Protein AF-0000000081336003 (afdb_homodimer)

Secondary structure (DSSP, 8-state):
-TTS----------HHHHHHHHHHHHHHHHHHHTT--------TTTHHHHHHHHHTTTT-S---TTTTSS-THHHHHHHHHHHTT--HHHHHHHHHHHHHHHHHHHHHHHHS-HHHHHHHHHHHHT-HHHHHHTTS--HHHHHHHHHHHHHHHHHHHHHTTTS-S-HHHHHHHHHHHHHHHHHHTTSTTGGGGHHHHHHHHHHHTTTHHHHTSSSGGGSHHIIIIIHHHHHHHHHHHHHHHHHHHHHSS--SSGGG-HHHHHHHHHHHTB--SS--TT--S-HHHHHHHHHH-HHHHTTHHHHSSHHHHHHHH--TT--TTS--HHHHHHHHHHHHHHTT-TTSHHHHHHHHHHHHHHHHHHHHTTSSPBPS----TTS-S-HHHHGGGHHHHHHHHHHHHHS--TT--PPPP---HHHHHHIIIII---S----EEEEEEEE--TT-EEEEESSSPPS--EEPPSPPPTTSSSS-EEEEEEE-TT----EEEEE-TTS-EEEEE-TT--TT-EEEPBSSS--EEEEEEEE-----HHHHHHSTT--TT--S-HHHHHHHHHHHHHHHHHHHHHHHHHHHT-HHHHHHHHHHHHHHHHHHHHHHHHHHHTS----HHHHGGGHHHHHHHHHHHHHHHHHHHHHHHHHHHS----/-TTS----------HHHHHHHHHHHHHHHHHHHTT--------TTTHHHHHHHHHTTTT-S---TTTTSS-THHHHHHHHHHHTT--HHHHHHHHHHHHHHHHHHHHHHHHT-HHHHHHHHHHHHT-HHHHHHTTS--HHHHHHHHHHHHHHHHHHHHHTTTS-S-HHHHHHHHHHHHHHHHHHTTSTTGGGGHHHHHHHHHHHTTTHHHHTSSSGGGSHHIIIIIHHHHHHHHHHHHHHHHHHHHHSS--SSGGG-HHHHHHHHHHHTB--SS--TT-SS-HHHHHHHHHH-HHHHTTHHHHSSHHHHHHHH-TTT-STTS--HHHHHHHHHHHHHHTT-TTSHHHHHHHHHHHHHHHHHHHHTTSSPBPS----TTS-S-GGGTGGGHHHHHHHHHHHHHS--TT-PPPPP---HHHHHHIIIII---S----EEEEEEEE--TT-EEEEESSSPPS--EEPPSPPPTTSSSS-EEEEEEE-TT----EEEEE-TTS-EEEEE-TT--TT-EEEPBSSS--EEEEEEEE-----HHHHHHSTT--TT----HHHHHHHHHHHHHHHHHHHHHHHHHHHT-HHHHHHHHHHHHHHHHHHHHHHHHHHHTS----HHHHGGGHHHHHHHHHHHHHHHHHHHHHHHHHHHS----

Radius of gyration: 36.28 Å; Cα contacts (8 Å, |Δi|>4): 2239; chains: 2; bounding box: 109×102×81 Å

Nearest PDB structures (foldseek):
  6p25-assembly1_B  TM=3.739E-01  e=4.229E-03  Saccharomyces cerevisiae W303
  7p5j-assembly1_B  TM=1.384E-01  e=6.541E+00  Homo sapiens
  6p25-assembly1_B  TM=3.690E-01  e=3.960E-03  Saccharomyces cerevisiae W303
  7p5j-assembly1_B  TM=1.384E-01  e=5.604E+00  Homo sapiens

Solvent-accessible surface area (backbone atoms only — not comparable to full-atom values): 66119 Å² total; per-residue (Å²): 120,80,80,69,55,79,88,64,82,62,83,63,68,48,72,65,48,52,51,48,50,51,50,52,50,52,50,48,50,33,36,46,51,22,87,55,52,50,50,43,45,68,32,71,89,50,41,34,35,37,48,52,29,28,73,30,68,60,80,46,77,77,83,47,79,65,56,46,45,56,54,56,45,45,18,50,52,40,41,55,32,33,39,52,35,41,29,41,38,51,48,53,47,48,46,36,46,52,19,32,47,45,26,14,52,29,44,15,66,68,69,71,34,63,67,56,10,51,49,46,25,52,58,55,67,67,27,64,61,62,66,37,54,48,28,43,59,47,41,46,50,54,30,26,31,28,42,31,32,21,52,18,18,48,50,34,43,61,65,42,63,84,53,74,95,41,69,67,54,53,48,22,49,51,42,22,25,51,25,42,21,50,32,36,50,28,46,93,68,23,67,41,62,45,42,24,50,50,49,51,53,59,53,38,66,76,43,42,64,68,22,62,57,68,70,58,86,76,20,50,40,39,57,72,48,50,44,23,53,51,42,29,53,50,53,49,47,51,49,10,54,59,36,23,79,76,38,73,42,86,30,69,22,54,67,66,28,66,24,44,43,42,22,49,38,44,53,56,28,46,48,78,70,92,61,56,67,19,23,61,59,32,71,69,41,48,55,54,44,39,73,53,11,70,66,49,38,64,33,41,64,40,58,74,27,69,65,31,47,50,54,10,61,56,50,79,55,47,27,98,69,29,43,26,44,70,48,39,65,53,46,54,50,50,26,38,45,75,63,60,38,41,83,38,57,53,56,31,31,49,52,25,34,46,30,21,50,28,46,52,49,26,42,74,71,64,78,42,50,66,48,91,55,72,86,45,77,73,43,49,51,61,47,88,78,22,58,84,40,26,65,59,34,19,47,54,37,48,42,45,69,28,39,49,64,81,72,76,61,64,72,73,68,56,36,47,74,71,52,39,51,45,40,26,68,42,36,37,30,32,75,63,77,53,41,33,21,45,26,28,32,33,38,53,66,85,67,20,27,36,23,50,20,43,94,55,83,57,86,62,65,38,68,44,52,88,60,62,40,81,88,46,91,58,75,22,21,46,46,78,40,63,22,57,57,82,44,69,51,36,24,42,34,37,30,42,86,86,63,46,62,16,39,30,77,44,78,82,60,48,58,67,37,71,44,64,32,50,59,83,50,83,29,44,33,36,29,60,38,55,46,61,78,73,72,51,57,51,43,68,70,34,49,80,48,30,50,90,90,48,96,40,51,47,62,40,57,52,46,25,56,47,23,52,51,28,56,51,21,33,56,51,7,42,54,38,13,59,73,60,64,38,61,70,61,37,48,51,40,50,29,29,44,32,35,31,49,39,48,28,45,52,34,5,45,35,33,36,28,16,31,77,38,74,41,67,70,70,51,48,44,35,47,54,27,51,53,51,25,13,49,50,10,42,49,29,37,56,53,25,52,54,52,54,52,52,62,66,67,52,76,78,82,121,125,77,85,71,55,80,87,65,82,64,84,64,68,48,73,63,51,53,51,49,50,50,51,52,51,51,50,48,51,33,35,45,50,23,88,55,51,49,51,41,44,68,33,71,89,51,41,34,34,37,48,53,30,28,74,30,69,60,79,44,77,78,82,47,79,64,57,45,44,56,54,56,46,47,18,49,52,41,39,55,33,32,39,52,34,41,29,40,38,52,48,53,47,48,46,35,47,52,18,32,47,46,26,13,52,29,44,15,65,67,68,72,35,64,65,57,9,51,49,46,26,51,58,56,64,65,28,65,62,62,65,38,53,48,28,44,59,46,44,46,49,53,30,26,29,27,42,31,31,22,52,18,18,47,49,35,43,61,67,44,63,85,53,73,96,41,70,67,53,54,47,21,49,51,41,23,24,52,24,41,21,51,32,35,49,27,47,93,67,23,69,40,65,46,44,25,50,51,48,51,53,58,53,38,65,77,43,41,63,67,22,62,56,70,70,57,87,76,21,50,39,38,59,73,49,49,44,23,51,50,42,30,52,49,53,49,47,51,49,10,53,60,36,23,79,76,37,72,43,85,31,70,23,54,68,66,27,66,23,44,42,41,23,48,38,42,53,54,28,46,49,78,70,90,61,57,73,24,25,62,59,31,71,70,42,49,53,55,44,38,72,52,12,71,66,48,38,64,33,41,65,39,58,74,26,71,65,32,47,52,53,10,62,40,60,90,58,16,31,102,72,28,44,6,43,68,48,40,65,54,47,55,51,52,25,38,46,74,64,59,36,41,84,38,56,53,57,32,32,51,52,26,34,46,31,21,50,29,46,52,48,26,41,75,70,62,79,42,51,67,49,94,54,71,86,45,74,73,45,48,49,63,46,87,77,21,57,85,40,25,66,59,34,20,47,55,36,48,42,45,69,27,40,49,65,81,70,74,61,66,73,72,68,56,35,48,73,70,52,38,51,45,40,26,68,44,35,37,29,31,75,63,77,53,39,32,22,46,27,28,32,33,37,53,67,86,68,21,26,36,24,51,19,41,95,55,84,55,87,61,67,38,68,43,53,90,60,60,40,83,90,46,91,56,74,21,22,44,45,77,40,65,24,57,59,83,42,68,51,35,24,41,34,38,30,43,86,88,64,46,63,16,37,28,75,44,78,81,59,48,56,69,38,72,44,65,33,50,60,84,50,83,30,43,33,36,29,59,38,56,45,60,76,73,72,52,58,51,44,66,70,35,48,80,51,31,50,92,93,48,95,37,51,49,63,40,56,53,46,24,55,47,23,52,52,28,54,51,20,33,57,52,8,44,55,38,13,58,74,60,64,39,60,69,61,37,48,52,40,50,29,29,45,34,35,30,49,39,48,29,44,53,34,5,46,36,32,36,28,16,36,89,39,74,41,67,68,70,50,47,44,36,47,55,29,50,50,51,24,13,49,50,11,42,50,29,35,56,53,24,52,53,50,55,53,54,63,68,68,52,76,78,81,120

pLDDT: mean 85.39, std 15.17, range [22.05, 98.69]

Organism: NCBI:txid2813360

Foldseek 3Di:
DCVVDDPPPPPPPPPVNLVVVLVVLLVVLCQQQVPAAAFAADDCQFQLLLLVCLVQVNQHDDFDLSSFAFQNLLSVVLNVCLVVPHFQLSVLLVLQLVLLLLQLVLVCLVLVPNVLSVLSNCLRSPAVLLSFLSSHRGLLSVLQSLLSQLLSLLSQCVSCLPPPDDPSNVVSLVSNLVSLLSSLRSHPVSVLLCLLVVLVVVVCVVVVCQADPDDGCSGNVCRNHVSSVVSNVVVLQVCQVSVCVAQVGRHSGLLPQPLLFLLLLLLLFFPPDDFWFQARNWPVSLVLLVVQAVLSVLLCCQCVHDNVQVQQPDCAFTDPRGRGLVCVSVSSSVSCSVSVQPPHSVSVSVSSNSSSVRSVVCVVVVSTDTHDDDPGSQFRRPCVQFVVQLVVQLVLLLLCLLFVDFDPHDDHRHHDPVSVVSCCSRSVDDDDQQFFKWKFKKQAPFQKWKAFADPDDDPDTDGFDPDADPVDPGRITIDMYTHGSPGDGQWMWIQHPVRWIWIWGCVPPAAQDWTFTDTDDTMITHTHHGSDPPDRSVCVVQVVVQPDPRSGGPSSVVSSVVSVQLVVLLVQLLVLLVVLVVPVLNSSLSSLVSSLSSQSSVLSSSCRTHGNSSDSSSNSSNNSSSSSSSSSSNSSNVVSVVSVVVVVPDDPPD/DCVVDDPPPPPPPPPVNLVVVLVVLLVVLCQQQVPAAAFAADDCQFQLLLLVCLVQVNQHDDFDLSSFAFQNLLSVVLNVCLVVPHFQLSVLLVLQLVLLLLQLVLVCLVLVPNVLSVLSNCLRSPAVLLSFLSSHRGLLSVLQSLLSQLLSLLSQCVSCLPPPDDPSNVVSLVSNLVSLLSSLRSHPVSVLLCLLVVLVVVVCVVVVCQADPDDRCSGNVCRNHVRSVVSNVVVLQVCQVSVCVAQVGRHSGLLPQPLLFLLLLLLLFFPPDDDDFQARNWPVSLVLLCVQAVLSVLLCCQCVHDNVQVQQPDPAAHDPRGRGLVCVSVSVSVSCVVSVQPPHSVSVSVSSNSSSVRSVVCCVVVSTDTHPDDDGSQFRRPCVQFVVQLVVLLVLLLLCLLFVDFDSHDDHRHHDPVSVVSCCSRSVDDDDQQFFKWKFKKQAPFQKWKAFADPDDDPDTDGFDPDADPVDPGRITIDMYTHGSPGDGQWMWIQHPVRWIWIWGCVPPAAQDWTFTDTDDTMITHTHHGSDPPDRSVCVVQVVVQPDPRSGGPSSVVSSVVSVQLVVLLVQLLVLLVVLVVPVLNSSLSSLVSSLSSQSSVLSSSCRTHRNSSDSSSNSSNNSSSSSSSSSSNSSNVVSVVSVVVVVPDDPPD

Sequence (1308 aa):
MLLIGSKKHGFALSSKCFIFIYAVLVFFRFWLTGDRDIVATNSPYDEYWYIESASRYIWGGGYTHMAFAQIPTYSIWLLSLNFIGIPARLGIDALWICSSLYLALAITRFTRWRVAGLLVFLLLGFHPYAIMVFDRGLAETLLGALTVLTLAAGIEVWNLRSAENCLAKRLSYILFVAGFAFAYLTRKEGIVLLAPLIVVLFFSFFQKDVWWHGRYWQKLGAKLIIAPLLATIFLGGVISVCNYSRLHMLVLNELSAPGYQSAVKALNSIDVGRTPKHATVTAAARSLAYEVSPTFRELAPFFEGPIGKEIAAHPIAGSDGEIGNGWFYWALRDAGATAGWFTSAKKADKKFSQIALDINNGFEQGKLIKRPYVLSSFIDPDMGKWVGDVPDSTWKTFLLLILPRYQFEPPNETATPIQFEKYVSIDGRRKVPQERGISGWVAAPLGSLLALAGDETPNNWKSIGPQRRADISAEAYPFQLSVGANTVPKYIYLKGLNGEISKADISKVRAGDSISLQGKVNSVIGVDEVSSLSSSRLDKVFASAKAAGSNNYFLYQMYSFIGYLLSVAIVVGFILSVFANHKDISFLILIVMAGLAARCLTLGILDASSWPGTQVRYVFPALPFFVTAGVIGFYATVRSIQTIARRTCAPQSLMLLIGSKKHGFALSSKCFIFIYAVLVFFRFWLTGDRDIVATNSPYDEYWYIESASRYIWGGGYTHMAFAQIPTYSIWLLSLNFIGIPARLGIDALWICSSLYLALAITRFTRWRVAGLLVFLLLGFHPYAIMVFDRGLAETLLGALTVLTLAAGIEVWNLRSAENCLAKRLSYILFVAGFAFAYLTRKEGIVLLAPLIVVLFFSFFQKDVWWHGRYWQKLGAKLIIAPLLATIFLGGVISVCNYSRLHMLVLNELSAPGYQSAVKALNSIDVGRTPKHATVTAAARSLAYEVSPTFRELAPFFEGPIGKEIAAHPIAGSDGEIGNGWFYWALRDAGATAGWFTSAKKADKKFSQIALDINNGFEQGKLIKRPYVLSSFIDPDMGKWVGDVPDSTWKTFLLLILPRYQFEPPNETATPIQFEKYVSIDGRRKVPQERGISGWVAAPLGSLLALAGDETPNNWKSIGPQRRADISAEAYPFQLSVGANTVPKYIYLKGLNGEISKADISKVRAGDSISLQGKVNSVIGVDEVSSLSSSRLDKVFASAKAAGSNNYFLYQMYSFIGYLLSVAIVVGFILSVFANHKDISFLILIVMAGLAARCLTLGILDASSWPGTQVRYVFPALPFFVTAGVIGFYATVRSIQTIARRTCAPQSL

Structure (mmCIF, N/CA/C/O backbone):
data_AF-0000000081336003-model_v1
#
loop_
_entity.id
_entity.type
_entity.pdbx_description
1 polymer 'Glycosyltransferase RgtA/B/C/D-like domain-containing protein'
#
loop_
_atom_site.group_PDB
_atom_site.id
_atom_site.type_symbol
_atom_site.label_atom_id
_atom_site.label_alt_id
_atom_site.label_comp_id
_atom_site.label_asym_id
_atom_site.label_entity_id
_atom_site.label_seq_id
_atom_site.pdbx_PDB_ins_code
_atom_site.Cartn_x
_atom_site.Cartn_y
_atom_site.Cartn_z
_atom_site.occupancy
_atom_site.B_iso_or_equiv
_atom_site.auth_seq_id
_atom_site.auth_comp_id
_atom_site.auth_asym_id
_atom_site.auth_atom_id
_atom_site.pdbx_PDB_model_num
ATOM 1 N N . MET A 1 1 ? -22.594 -38.875 29.984 1 22.22 1 MET A N 1
ATOM 2 C CA . MET A 1 1 ? -23.953 -38.5 30.375 1 22.22 1 MET A CA 1
ATOM 3 C C . MET A 1 1 ? -23.984 -37.062 30.859 1 22.22 1 MET A C 1
ATOM 5 O O . MET A 1 1 ? -25.047 -36.438 30.891 1 22.22 1 MET A O 1
ATOM 9 N N . LEU A 1 2 ? -22.906 -36.656 31.656 1 24.17 2 LEU A N 1
ATOM 10 C CA . LEU A 1 2 ? -22.594 -35.344 32.188 1 24.17 2 LEU A CA 1
ATOM 11 C C . LEU A 1 2 ? -22.594 -34.281 31.078 1 24.17 2 LEU A C 1
ATOM 13 O O . LEU A 1 2 ? -22.438 -33.094 31.328 1 24.17 2 LEU A O 1
ATOM 17 N N . LEU A 1 3 ? -22.375 -34.719 29.828 1 24.92 3 LEU A N 1
ATOM 18 C CA . LEU A 1 3 ? -22.297 -33.812 28.703 1 24.92 3 LEU A CA 1
ATOM 19 C C . LEU A 1 3 ? -23.656 -33.188 28.422 1 24.92 3 LEU A C 1
ATOM 21 O O . LEU A 1 3 ? -23.844 -32.531 27.391 1 24.92 3 LEU A O 1
ATOM 25 N N . ILE A 1 4 ? -24.672 -33.75 29.062 1 30.39 4 ILE A N 1
ATOM 26 C CA . ILE A 1 4 ? -26.016 -33.219 28.891 1 30.39 4 ILE A CA 1
ATOM 27 C C . ILE A 1 4 ? -26.109 -31.859 29.578 1 30.39 4 ILE A C 1
ATOM 29 O O . ILE A 1 4 ? -26.469 -31.781 30.75 1 30.39 4 ILE A O 1
ATOM 33 N N . GLY A 1 5 ? -24.953 -31.156 29.75 1 28.17 5 GLY A N 1
ATOM 34 C CA . GLY A 1 5 ? -24.828 -30 30.625 1 28.17 5 GLY A CA 1
ATOM 35 C C . GLY A 1 5 ? -25.953 -29 30.453 1 28.17 5 GLY A C 1
ATOM 36 O O . GLY A 1 5 ? -26.672 -29.016 29.453 1 28.17 5 GLY A O 1
ATOM 37 N N . SER A 1 6 ? -26.359 -28.375 31.641 1 30.7 6 SER A N 1
ATOM 38 C CA . SER A 1 6 ? -27.312 -27.266 31.75 1 30.7 6 SER A CA 1
ATOM 39 C C . SER A 1 6 ? -27.203 -26.328 30.547 1 30.7 6 SER A C 1
ATOM 41 O O . SER A 1 6 ? -26.125 -26.188 29.969 1 30.7 6 SER A O 1
ATOM 43 N N . LYS A 1 7 ? -28.297 -25.875 29.938 1 32.53 7 LYS A N 1
ATOM 44 C CA . LYS A 1 7 ? -28.641 -24.844 28.953 1 32.53 7 LYS A CA 1
ATOM 45 C C . LYS A 1 7 ? -27.906 -23.547 29.234 1 32.53 7 LYS A C 1
ATOM 47 O O . LYS A 1 7 ? -28.531 -22.531 29.547 1 32.53 7 LYS A O 1
ATOM 52 N N . LYS A 1 8 ? -26.984 -23.516 30.266 1 33.12 8 LYS A N 1
ATOM 53 C CA . LYS A 1 8 ? -26.266 -22.266 30.5 1 33.12 8 LYS A CA 1
ATOM 54 C C . LYS A 1 8 ? -25.812 -21.641 29.188 1 33.12 8 LYS A C 1
ATOM 56 O O . LYS A 1 8 ? -25.484 -22.344 28.234 1 33.12 8 LYS A O 1
ATOM 61 N N . HIS A 1 9 ? -26.047 -20.234 29.094 1 35.09 9 HIS A N 1
ATOM 62 C CA . HIS A 1 9 ? -25.781 -19.203 28.094 1 35.09 9 HIS A CA 1
ATOM 63 C C . HIS A 1 9 ? -24.406 -19.406 27.453 1 35.09 9 HIS A C 1
ATOM 65 O O . HIS A 1 9 ? -23.375 -19.203 28.109 1 35.09 9 HIS A O 1
ATOM 71 N N . GLY A 1 10 ? -24.078 -20.469 27 1 37.31 10 GLY A N 1
ATOM 72 C CA . GLY A 1 10 ? -22.859 -20.609 26.234 1 37.31 10 GLY A CA 1
ATOM 73 C C . GLY A 1 10 ? -22.344 -19.281 25.688 1 37.31 10 GLY A C 1
ATOM 74 O O . GLY A 1 10 ? -23.141 -18.422 25.312 1 37.31 10 GLY A O 1
ATOM 75 N N . PHE A 1 11 ? -21.375 -18.703 26.297 1 39.53 11 PHE A N 1
ATOM 76 C CA . PHE A 1 11 ? -20.703 -17.484 25.844 1 39.53 11 PHE A CA 1
ATOM 77 C C . PHE A 1 11 ? -20.734 -17.375 24.312 1 39.53 11 PHE A C 1
ATOM 79 O O . PHE A 1 11 ? -19.844 -17.906 23.641 1 39.53 11 PHE A O 1
ATOM 86 N N . ALA A 1 12 ? -21.812 -17.734 23.75 1 50.31 12 ALA A N 1
ATOM 87 C CA . ALA A 1 12 ? -21.906 -17.453 22.312 1 50.31 12 ALA A CA 1
ATOM 88 C C . ALA A 1 12 ? -21.391 -16.047 21.984 1 50.31 12 ALA A C 1
ATOM 90 O O . ALA A 1 12 ? -21.953 -15.055 22.453 1 50.31 12 ALA A O 1
ATOM 91 N N . LEU A 1 13 ? -20.203 -15.938 21.828 1 61.53 13 LEU A N 1
ATOM 92 C CA . LEU A 1 13 ? -19.641 -14.664 21.391 1 61.53 13 LEU A CA 1
ATOM 93 C C . LEU A 1 13 ? -20.578 -13.977 20.406 1 61.53 13 LEU A C 1
ATOM 95 O O . LEU A 1 13 ? -21.062 -14.609 19.469 1 61.53 13 LEU A O 1
ATOM 99 N N . SER A 1 14 ? -21.188 -12.969 20.859 1 76.5 14 SER A N 1
ATOM 100 C CA . SER A 1 14 ? -22.062 -12.156 20.031 1 76.5 14 SER A CA 1
ATOM 101 C C . SER A 1 14 ? -21.438 -11.883 18.656 1 76.5 14 SER A C 1
ATOM 103 O O . SER A 1 14 ? -20.234 -12.07 18.484 1 76.5 14 SER A O 1
ATOM 105 N N . SER A 1 15 ? -22.172 -11.82 17.719 1 81.69 15 SER A N 1
ATOM 106 C CA . SER A 1 15 ? -21.734 -11.484 16.359 1 81.69 15 SER A CA 1
ATOM 107 C C . SER A 1 15 ? -20.75 -10.312 16.375 1 81.69 15 SER A C 1
ATOM 109 O O . SER A 1 15 ? -19.781 -10.312 15.617 1 81.69 15 SER A O 1
ATOM 111 N N . LYS A 1 16 ? -20.906 -9.484 17.297 1 82.88 16 LYS A N 1
ATOM 112 C CA . LYS A 1 16 ? -20.031 -8.32 17.406 1 82.88 16 LYS A CA 1
ATOM 113 C C . LYS A 1 16 ? -18.656 -8.719 17.906 1 82.88 16 LYS A C 1
ATOM 115 O O . LYS A 1 16 ? -17.641 -8.156 17.484 1 82.88 16 LYS A O 1
ATOM 120 N N . CYS A 1 17 ? -18.703 -9.648 18.75 1 87.94 17 CYS A N 1
ATOM 121 C CA . CYS A 1 17 ? -17.438 -10.125 19.281 1 87.94 17 CYS A CA 1
ATOM 122 C C . CYS A 1 17 ? -16.609 -10.797 18.203 1 87.94 17 CYS A C 1
ATOM 124 O O . CYS A 1 17 ? -15.391 -10.586 18.109 1 87.94 17 CYS A O 1
ATOM 126 N N . PHE A 1 18 ? -17.25 -11.57 17.406 1 90.31 18 PHE A N 1
ATOM 127 C CA . PHE A 1 18 ? -16.531 -12.258 16.328 1 90.31 18 PHE A CA 1
ATOM 128 C C . PHE A 1 18 ? -16 -11.258 15.312 1 90.31 18 PHE A C 1
ATOM 130 O O . PHE A 1 18 ? -14.898 -11.43 14.797 1 90.31 18 PHE A O 1
ATOM 137 N N . ILE A 1 19 ? -16.781 -10.281 15.109 1 89.88 19 ILE A N 1
ATOM 138 C CA . ILE A 1 19 ? -16.312 -9.242 14.203 1 89.88 19 ILE A CA 1
ATOM 139 C C . ILE A 1 19 ? -15.078 -8.57 14.781 1 89.88 19 ILE A C 1
ATOM 141 O O . ILE A 1 19 ? -14.109 -8.305 14.062 1 89.88 19 ILE A O 1
ATOM 145 N N . PHE A 1 20 ? -15.148 -8.344 16.047 1 91.88 20 PHE A N 1
ATOM 146 C CA . PHE A 1 20 ? -14.016 -7.719 16.719 1 91.88 20 PHE A CA 1
ATOM 147 C C . PHE A 1 20 ? -12.797 -8.625 16.672 1 91.88 20 PHE A C 1
ATOM 149 O O . PHE A 1 20 ? -11.68 -8.156 16.438 1 91.88 20 PHE A O 1
ATOM 156 N N . ILE A 1 21 ? -13.008 -9.852 16.859 1 94.25 21 ILE A N 1
ATOM 157 C CA . ILE A 1 21 ? -11.914 -10.812 16.844 1 94.25 21 ILE A CA 1
ATOM 158 C C . ILE A 1 21 ? -11.273 -10.859 15.461 1 94.25 21 ILE A C 1
ATOM 160 O O . ILE A 1 21 ? -10.047 -10.836 15.336 1 94.25 21 ILE A O 1
ATOM 164 N N . TYR A 1 22 ? -12.055 -10.898 14.438 1 95.56 22 TYR A N 1
ATOM 165 C CA . TYR A 1 22 ? -11.531 -10.906 13.078 1 95.56 22 TYR A CA 1
ATOM 166 C C . TYR A 1 22 ? -10.734 -9.633 12.797 1 95.56 22 TYR A C 1
ATOM 168 O O . TYR A 1 22 ? -9.672 -9.688 12.18 1 95.56 22 TYR A O 1
ATOM 176 N N . ALA A 1 23 ? -11.281 -8.547 13.273 1 94.94 23 ALA A N 1
ATOM 177 C CA . ALA A 1 23 ? -10.602 -7.273 13.047 1 94.94 23 ALA A CA 1
ATOM 178 C C . ALA A 1 23 ? -9.234 -7.254 13.711 1 94.94 23 ALA A C 1
ATOM 180 O O . ALA A 1 23 ? -8.242 -6.836 13.102 1 94.94 23 ALA A O 1
ATOM 181 N N . VAL A 1 24 ? -9.188 -7.719 14.891 1 95 24 VAL A N 1
ATOM 182 C CA . VAL A 1 24 ? -7.938 -7.75 15.648 1 95 24 VAL A CA 1
ATOM 183 C C . VAL A 1 24 ? -6.945 -8.695 14.969 1 95 24 VAL A C 1
ATOM 185 O O . VAL A 1 24 ? -5.766 -8.367 14.836 1 95 24 VAL A O 1
ATOM 188 N N . LEU A 1 25 ? -7.402 -9.789 14.516 1 96.81 25 LEU A N 1
ATOM 189 C CA . LEU A 1 25 ? -6.535 -10.773 13.891 1 96.81 25 LEU A CA 1
ATOM 190 C C . LEU A 1 25 ? -6.023 -10.273 12.539 1 96.81 25 LEU A C 1
ATOM 192 O O . LEU A 1 25 ? -4.859 -10.484 12.195 1 96.81 25 LEU A O 1
ATOM 196 N N . VAL A 1 26 ? -6.93 -9.672 11.836 1 96.81 26 VAL A N 1
ATOM 197 C CA . VAL A 1 26 ? -6.547 -9.117 10.539 1 96.81 26 VAL A CA 1
ATOM 198 C C . VAL A 1 26 ? -5.484 -8.039 10.734 1 96.81 26 VAL A C 1
ATOM 200 O O . VAL A 1 26 ? -4.461 -8.039 10.039 1 96.81 26 VAL A O 1
ATOM 203 N N . PHE A 1 27 ? -5.684 -7.176 11.688 1 94.81 27 PHE A N 1
ATOM 204 C CA . PHE A 1 27 ? -4.723 -6.113 11.969 1 94.81 27 PHE A CA 1
ATOM 205 C C . PHE A 1 27 ? -3.391 -6.695 12.422 1 94.81 27 PHE A C 1
ATOM 207 O O . PHE A 1 27 ? -2.328 -6.242 11.992 1 94.81 27 PHE A O 1
ATOM 214 N N . PHE A 1 28 ? -3.488 -7.633 13.242 1 95.19 28 PHE A N 1
ATOM 215 C CA . PHE A 1 28 ? -2.281 -8.266 13.758 1 95.19 28 PHE A CA 1
ATOM 216 C C . PHE A 1 28 ? -1.504 -8.945 12.633 1 95.19 28 PHE A C 1
ATOM 218 O O . PHE A 1 28 ? -0.274 -8.875 12.594 1 95.19 28 PHE A O 1
ATOM 225 N N . ARG A 1 29 ? -2.178 -9.555 11.758 1 96.19 29 ARG A N 1
ATOM 226 C CA . ARG A 1 29 ? -1.526 -10.242 10.641 1 96.19 29 ARG A CA 1
ATOM 227 C C . ARG A 1 29 ? -0.838 -9.242 9.719 1 96.19 29 ARG A C 1
ATOM 229 O O . ARG A 1 29 ? 0.266 -9.5 9.234 1 96.19 29 ARG A O 1
ATOM 236 N N . PHE A 1 30 ? -1.463 -8.172 9.445 1 95 30 PHE A N 1
ATOM 237 C CA . PHE A 1 30 ? -0.835 -7.133 8.648 1 95 30 PHE A CA 1
ATOM 238 C C . PHE A 1 30 ? 0.375 -6.551 9.367 1 95 30 PHE A C 1
ATOM 240 O O . PHE A 1 30 ? 1.4 -6.27 8.742 1 95 30 PHE A O 1
ATOM 247 N N . TRP A 1 31 ? 0.215 -6.375 10.656 1 93.44 31 TRP A N 1
ATOM 248 C CA . TRP A 1 31 ? 1.325 -5.848 11.445 1 93.44 31 TRP A CA 1
ATOM 249 C C . TRP A 1 31 ? 2.506 -6.812 11.438 1 93.44 31 TRP A C 1
ATOM 251 O O . TRP A 1 31 ? 3.658 -6.395 11.289 1 93.44 31 TRP A O 1
ATOM 261 N N . LEU A 1 32 ? 2.254 -8.047 11.492 1 91.5 32 LEU A N 1
ATOM 262 C CA . LEU A 1 32 ? 3.277 -9.086 11.594 1 91.5 32 LEU A CA 1
ATOM 263 C C . LEU A 1 32 ? 4.141 -9.117 10.336 1 91.5 32 LEU A C 1
ATOM 265 O O . LEU A 1 32 ? 5.348 -9.359 10.414 1 91.5 32 LEU A O 1
ATOM 269 N N . THR A 1 33 ? 3.527 -8.828 9.188 1 91.88 33 THR A N 1
ATOM 270 C CA . THR A 1 33 ? 4.273 -8.961 7.938 1 91.88 33 THR A CA 1
ATOM 271 C C . THR A 1 33 ? 4.441 -7.609 7.258 1 91.88 33 THR A C 1
ATOM 273 O O . THR A 1 33 ? 4.93 -7.535 6.129 1 91.88 33 THR A O 1
ATOM 276 N N . GLY A 1 34 ? 4.059 -6.586 7.887 1 88.31 34 GLY A N 1
ATOM 277 C CA . GLY A 1 34 ? 4.082 -5.258 7.293 1 88.31 34 GLY A CA 1
ATOM 278 C C . GLY A 1 34 ? 5.484 -4.766 6.996 1 88.31 34 GLY A C 1
ATOM 279 O O . GLY A 1 34 ? 5.672 -3.861 6.176 1 88.31 34 GLY A O 1
ATOM 280 N N . ASP A 1 35 ? 6.488 -5.309 7.59 1 84.56 35 ASP A N 1
ATOM 281 C CA . ASP A 1 35 ? 7.859 -4.84 7.402 1 84.56 35 ASP A CA 1
ATOM 282 C C . ASP A 1 35 ? 8.617 -5.746 6.434 1 84.56 35 ASP A C 1
ATOM 284 O O . ASP A 1 35 ? 9.844 -5.645 6.316 1 84.56 35 ASP A O 1
ATOM 288 N N . ARG A 1 36 ? 7.863 -6.617 5.762 1 86.81 36 ARG A N 1
ATOM 289 C CA . ARG A 1 36 ? 8.523 -7.543 4.852 1 86.81 36 ARG A CA 1
ATOM 290 C C . ARG A 1 36 ? 8.32 -7.121 3.4 1 86.81 36 ARG A C 1
ATOM 292 O O . ARG A 1 36 ? 7.328 -6.473 3.068 1 86.81 36 ARG A O 1
ATOM 299 N N . ASP A 1 37 ? 9.328 -7.469 2.52 1 89.25 37 ASP A N 1
ATOM 300 C CA . ASP A 1 37 ? 9.297 -7.164 1.093 1 89.25 37 ASP A CA 1
ATOM 301 C C . ASP A 1 37 ? 9.664 -8.391 0.261 1 89.25 37 ASP A C 1
ATOM 303 O O . ASP A 1 37 ? 10.18 -9.375 0.795 1 89.25 37 ASP A O 1
ATOM 307 N N . ILE A 1 38 ? 9.359 -8.336 -0.961 1 92.88 38 ILE A N 1
ATOM 308 C CA . ILE A 1 38 ? 9.797 -9.383 -1.877 1 92.88 38 ILE A CA 1
ATOM 309 C C . ILE A 1 38 ? 11.312 -9.336 -2.031 1 92.88 38 ILE A C 1
ATOM 311 O O . ILE A 1 38 ? 11.891 -8.266 -2.225 1 92.88 38 ILE A O 1
ATOM 315 N N . VAL A 1 39 ? 11.914 -10.438 -1.929 1 87.94 39 VAL A N 1
ATOM 316 C CA . VAL A 1 39 ? 13.367 -10.555 -2.02 1 87.94 39 VAL A CA 1
ATOM 317 C C . VAL A 1 39 ? 13.805 -10.445 -3.479 1 87.94 39 VAL A C 1
ATOM 319 O O . VAL A 1 39 ? 13.227 -11.102 -4.352 1 87.94 39 VAL A O 1
ATOM 322 N N . ALA A 1 40 ? 14.805 -9.656 -3.709 1 87.38 40 ALA A N 1
ATOM 323 C CA . ALA A 1 40 ? 15.32 -9.492 -5.066 1 87.38 40 ALA A CA 1
ATOM 324 C C . ALA A 1 40 ? 16.344 -10.562 -5.402 1 87.38 40 ALA A C 1
ATOM 326 O O . ALA A 1 40 ? 17.438 -10.594 -4.828 1 87.38 40 ALA A O 1
ATOM 327 N N . THR A 1 41 ? 15.961 -11.438 -6.32 1 85.5 41 THR A N 1
ATOM 328 C CA . THR A 1 41 ? 16.844 -12.531 -6.695 1 85.5 41 THR A CA 1
ATOM 329 C C . THR A 1 41 ? 17.25 -12.43 -8.164 1 85.5 41 THR A C 1
ATOM 331 O O . THR A 1 41 ? 16.516 -11.836 -8.969 1 85.5 41 THR A O 1
ATOM 334 N N . ASN A 1 42 ? 18.375 -12.969 -8.414 1 82.75 42 ASN A N 1
ATOM 335 C CA . ASN A 1 42 ? 18.797 -13.148 -9.797 1 82.75 42 ASN A CA 1
ATOM 336 C C . ASN A 1 42 ? 18.344 -14.492 -10.359 1 82.75 42 ASN A C 1
ATOM 338 O O . ASN A 1 42 ? 19.141 -15.422 -10.477 1 82.75 42 ASN A O 1
ATOM 342 N N . SER A 1 43 ? 17.125 -14.578 -10.688 1 86.81 43 SER A N 1
ATOM 343 C CA . SER A 1 43 ? 16.484 -15.773 -11.234 1 86.81 43 SER A CA 1
ATOM 344 C C . SER A 1 43 ? 15.781 -15.469 -12.547 1 86.81 43 SER A C 1
ATOM 346 O O . SER A 1 43 ? 14.555 -15.375 -12.594 1 86.81 43 SER A O 1
ATOM 348 N N . PRO A 1 44 ? 16.531 -15.461 -13.516 1 85.69 44 PRO A N 1
ATOM 349 C CA . PRO A 1 44 ? 16 -14.984 -14.797 1 85.69 44 PRO A CA 1
ATOM 350 C C . PRO A 1 44 ? 14.914 -15.898 -15.359 1 85.69 44 PRO A C 1
ATOM 352 O O . PRO A 1 44 ? 14.141 -15.484 -16.219 1 85.69 44 PRO A O 1
ATOM 355 N N . TYR A 1 45 ? 14.797 -17.141 -14.898 1 88.19 45 TYR A N 1
ATOM 356 C CA . TYR A 1 45 ? 13.828 -18.078 -15.453 1 88.19 45 TYR A CA 1
ATOM 357 C C . TYR A 1 45 ? 12.57 -18.141 -14.586 1 88.19 45 TYR A C 1
ATOM 359 O O . TYR A 1 45 ? 11.578 -18.766 -14.969 1 88.19 45 TYR A O 1
ATOM 367 N N . ASP A 1 46 ? 12.656 -17.531 -13.422 1 89.38 46 ASP A N 1
ATOM 368 C CA . ASP A 1 46 ? 11.539 -17.625 -12.484 1 89.38 46 ASP A CA 1
ATOM 369 C C . ASP A 1 46 ? 11.141 -16.234 -11.977 1 89.38 46 ASP A C 1
ATOM 371 O O . ASP A 1 46 ? 10.547 -15.453 -12.711 1 89.38 46 ASP A O 1
ATOM 375 N N . GLU A 1 47 ? 11.664 -15.844 -10.828 1 92.88 47 GLU A N 1
ATOM 376 C CA . GLU A 1 47 ? 11.211 -14.633 -10.148 1 92.88 47 GLU A CA 1
ATOM 377 C C . GLU A 1 47 ? 11.492 -13.391 -11 1 92.88 47 GLU A C 1
ATOM 379 O O . GLU A 1 47 ? 10.594 -12.57 -11.211 1 92.88 47 GLU A O 1
ATOM 384 N N . TYR A 1 48 ? 12.695 -13.289 -11.484 1 93.19 48 TYR A N 1
ATOM 385 C CA . TYR A 1 48 ? 13.062 -12.078 -12.203 1 93.19 48 TYR A CA 1
ATOM 386 C C . TYR A 1 48 ? 12.336 -11.992 -13.539 1 93.19 48 TYR A C 1
ATOM 388 O O . TYR A 1 48 ? 12.062 -10.898 -14.039 1 93.19 48 TYR A O 1
ATOM 396 N N . TRP A 1 49 ? 12.023 -13.125 -14.086 1 95.25 49 TRP A N 1
ATOM 397 C CA . TRP A 1 49 ? 11.297 -13.078 -15.352 1 95.25 49 TRP A CA 1
ATOM 398 C C . TRP A 1 49 ? 9.992 -12.312 -15.195 1 95.25 49 TRP A C 1
ATOM 400 O O . TRP A 1 49 ? 9.633 -11.508 -16.062 1 95.25 49 TRP A O 1
ATOM 410 N N . TYR A 1 50 ? 9.312 -12.578 -14.156 1 97.31 50 TYR A N 1
ATOM 411 C CA . TYR A 1 50 ? 8.023 -11.93 -13.938 1 97.31 50 TYR A CA 1
ATOM 412 C C . TYR A 1 50 ? 8.203 -10.422 -13.75 1 97.31 50 TYR A C 1
ATOM 414 O O . TYR A 1 50 ? 7.391 -9.633 -14.242 1 97.31 50 TYR A O 1
ATOM 422 N N . ILE A 1 51 ? 9.227 -10.078 -13.086 1 95.88 51 ILE A N 1
ATOM 423 C CA . ILE A 1 51 ? 9.523 -8.672 -12.852 1 95.88 51 ILE A CA 1
ATOM 424 C C . ILE A 1 51 ? 9.867 -7.992 -14.172 1 95.88 51 ILE A C 1
ATOM 426 O O . ILE A 1 51 ? 9.352 -6.91 -14.469 1 95.88 51 ILE A O 1
ATOM 430 N N . GLU A 1 52 ? 10.664 -8.648 -14.906 1 93.62 52 GLU A N 1
ATOM 431 C CA . GLU A 1 52 ? 11.078 -8.102 -16.203 1 93.62 52 GLU A CA 1
ATOM 432 C C . GLU A 1 52 ? 9.898 -7.977 -17.156 1 93.62 52 GLU A C 1
ATOM 434 O O . GLU A 1 52 ? 9.758 -6.969 -17.844 1 93.62 52 GLU A O 1
ATOM 439 N N . SER A 1 53 ? 9.102 -8.977 -17.172 1 96.19 53 SER A N 1
ATOM 440 C CA . SER A 1 53 ? 7.914 -8.953 -18.016 1 96.19 53 SER A CA 1
ATOM 441 C C . SER A 1 53 ? 6.996 -7.797 -17.641 1 96.19 53 SER A C 1
ATOM 443 O O . SER A 1 53 ? 6.473 -7.105 -18.516 1 96.19 53 SER A O 1
ATOM 445 N N . ALA A 1 54 ? 6.84 -7.578 -16.406 1 96.62 54 ALA A N 1
ATOM 446 C CA . ALA A 1 54 ? 6.016 -6.465 -15.945 1 96.62 54 ALA A CA 1
ATOM 447 C C . ALA A 1 54 ? 6.652 -5.125 -16.297 1 96.62 54 ALA A C 1
ATOM 449 O O . ALA A 1 54 ? 5.949 -4.172 -16.641 1 96.62 54 ALA A O 1
ATOM 450 N N . SER A 1 55 ? 7.957 -5.055 -16.219 1 92.12 55 SER A N 1
ATOM 451 C CA . SER A 1 55 ? 8.672 -3.811 -16.5 1 92.12 55 SER A CA 1
ATOM 452 C C . SER A 1 55 ? 8.516 -3.396 -17.953 1 92.12 55 SER A C 1
ATOM 454 O O . SER A 1 55 ? 8.602 -2.209 -18.281 1 92.12 55 SER A O 1
ATOM 456 N N . ARG A 1 56 ? 8.211 -4.379 -18.766 1 92 56 ARG A N 1
ATOM 457 C CA . ARG A 1 56 ? 8.016 -4.09 -20.188 1 92 56 ARG A CA 1
ATOM 458 C C . ARG A 1 56 ? 6.531 -3.963 -20.516 1 92 56 ARG A C 1
ATOM 460 O O . ARG A 1 56 ? 6.145 -4.027 -21.688 1 92 56 ARG A O 1
ATOM 467 N N . TYR A 1 57 ? 5.75 -3.881 -19.547 1 93.56 57 TYR A N 1
ATOM 468 C CA . TYR A 1 57 ? 4.305 -3.797 -19.703 1 93.56 57 TYR A CA 1
ATOM 469 C C . TYR A 1 57 ? 3.762 -5.023 -20.438 1 93.56 57 TYR A C 1
ATOM 471 O O . TYR A 1 57 ? 2.863 -4.91 -21.266 1 93.56 57 TYR A O 1
ATOM 479 N N . ILE A 1 58 ? 4.391 -6.148 -20.25 1 95.88 58 ILE A N 1
ATOM 480 C CA . ILE A 1 58 ? 4.02 -7.496 -20.672 1 95.88 58 ILE A CA 1
ATOM 481 C C . ILE A 1 58 ? 4.383 -7.691 -22.141 1 95.88 58 ILE A C 1
ATOM 483 O O . ILE A 1 58 ? 5.047 -8.664 -22.5 1 95.88 58 ILE A O 1
ATOM 487 N N . TRP A 1 59 ? 3.904 -6.77 -22.984 1 95.69 59 TRP A N 1
ATOM 488 C CA . TRP A 1 59 ? 4.07 -7.023 -24.422 1 95.69 59 TRP A CA 1
ATOM 489 C C . TRP A 1 59 ? 4.961 -5.961 -25.047 1 95.69 59 TRP A C 1
ATOM 491 O O . TRP A 1 59 ? 5.141 -5.949 -26.266 1 95.69 59 TRP A O 1
ATOM 501 N N . GLY A 1 60 ? 5.516 -5.125 -24.188 1 91.56 60 GLY A N 1
ATOM 502 C CA . GLY A 1 60 ? 6.391 -4.094 -24.734 1 91.56 60 GLY A CA 1
ATOM 503 C C . GLY A 1 60 ? 7.852 -4.504 -24.75 1 91.56 60 GLY A C 1
ATOM 504 O O . GLY A 1 60 ? 8.188 -5.637 -24.391 1 91.56 60 GLY A O 1
ATOM 505 N N . GLY A 1 61 ? 8.648 -3.689 -25.359 1 84.88 61 GLY A N 1
ATOM 506 C CA . GLY A 1 61 ? 10.078 -3.941 -25.391 1 84.88 61 GLY A CA 1
ATOM 507 C C . GLY A 1 61 ? 10.5 -4.836 -26.547 1 84.88 61 GLY A C 1
ATOM 508 O O . GLY A 1 61 ? 9.664 -5.254 -27.344 1 84.88 61 GLY A O 1
ATOM 509 N N . GLY A 1 62 ? 11.797 -5.098 -26.531 1 86.62 62 GLY A N 1
ATOM 510 C CA . GLY A 1 62 ? 12.352 -5.949 -27.578 1 86.62 62 GLY A CA 1
ATOM 511 C C . GLY A 1 62 ? 12.062 -7.422 -27.359 1 86.62 62 GLY A C 1
ATOM 512 O O . GLY A 1 62 ? 11.797 -7.848 -26.234 1 86.62 62 GLY A O 1
ATOM 513 N N . TYR A 1 63 ? 12.125 -8.117 -28.469 1 91.25 63 TYR A N 1
ATOM 514 C CA . TYR A 1 63 ? 11.906 -9.555 -28.422 1 91.25 63 TYR A CA 1
ATOM 515 C C . TYR A 1 63 ? 13.195 -10.297 -28.094 1 91.25 63 TYR A C 1
ATOM 517 O O . TYR A 1 63 ? 14.258 -9.969 -28.625 1 91.25 63 TYR A O 1
ATOM 525 N N . THR A 1 64 ? 13.109 -11.125 -27.094 1 89 64 THR A N 1
ATOM 526 C CA . THR A 1 64 ? 14.18 -12.062 -26.75 1 89 64 THR A CA 1
ATOM 527 C C . THR A 1 64 ? 13.617 -13.461 -26.531 1 89 64 THR A C 1
ATOM 529 O O . THR A 1 64 ? 12.398 -13.648 -26.469 1 89 64 THR A O 1
ATOM 532 N N . HIS A 1 65 ? 14.492 -14.43 -26.406 1 92.75 65 HIS A N 1
ATOM 533 C CA . HIS A 1 65 ? 14.062 -15.805 -26.219 1 92.75 65 HIS A CA 1
ATOM 534 C C . HIS A 1 65 ? 13.336 -15.984 -24.891 1 92.75 65 HIS A C 1
ATOM 536 O O . HIS A 1 65 ? 12.609 -16.969 -24.703 1 92.75 65 HIS A O 1
ATOM 542 N N . MET A 1 66 ? 13.484 -14.93 -24.016 1 92.75 66 MET A N 1
ATOM 543 C CA . MET A 1 66 ? 12.867 -15.031 -22.703 1 92.75 66 MET A CA 1
ATOM 544 C C . MET A 1 66 ? 11.625 -14.156 -22.609 1 92.75 66 MET A C 1
ATOM 546 O O . MET A 1 66 ? 10.828 -14.297 -21.672 1 92.75 66 MET A O 1
ATOM 550 N N . ALA A 1 67 ? 11.391 -13.367 -23.516 1 92.06 67 ALA A N 1
ATOM 551 C CA . ALA A 1 67 ? 10.398 -12.297 -23.422 1 92.06 67 ALA A CA 1
ATOM 552 C C . ALA A 1 67 ? 9.008 -12.867 -23.156 1 92.06 67 ALA A C 1
ATOM 554 O O . ALA A 1 67 ? 8.234 -12.289 -22.375 1 92.06 67 ALA A O 1
ATOM 555 N N . PHE A 1 68 ? 8.695 -14.031 -23.766 1 95.5 68 PHE A N 1
ATOM 556 C CA . PHE A 1 68 ? 7.352 -14.602 -23.656 1 95.5 68 PHE A CA 1
ATOM 557 C C . PHE A 1 68 ? 7.418 -16.078 -23.281 1 95.5 68 PHE A C 1
ATOM 559 O O . PHE A 1 68 ? 6.59 -16.875 -23.734 1 95.5 68 PHE A O 1
ATOM 566 N N . ALA A 1 69 ? 8.367 -16.344 -22.469 1 93.88 69 ALA A N 1
ATOM 567 C CA . ALA A 1 69 ? 8.633 -17.734 -22.109 1 93.88 69 ALA A CA 1
ATOM 568 C C . ALA A 1 69 ? 7.566 -18.266 -21.156 1 93.88 69 ALA A C 1
ATOM 570 O O . ALA A 1 69 ? 7.238 -19.453 -21.188 1 93.88 69 ALA A O 1
ATOM 571 N N . GLN A 1 70 ? 6.996 -17.469 -20.281 1 94.62 70 GLN A N 1
ATOM 572 C CA . GLN A 1 70 ? 6.039 -17.891 -19.266 1 94.62 70 GLN A CA 1
ATOM 573 C C . GLN A 1 70 ? 4.676 -17.25 -19.5 1 94.62 70 GLN A C 1
ATOM 575 O O . GLN A 1 70 ? 4.551 -16.312 -20.297 1 94.62 70 GLN A O 1
ATOM 580 N N . ILE A 1 71 ? 3.68 -17.812 -18.797 1 96.12 71 ILE A N 1
ATOM 581 C CA . ILE A 1 71 ? 2.359 -17.188 -18.797 1 96.12 71 ILE A CA 1
ATOM 582 C C . ILE A 1 71 ? 2.404 -15.875 -18.016 1 96.12 71 ILE A C 1
ATOM 584 O O . ILE A 1 71 ? 2.896 -15.836 -16.891 1 96.12 71 ILE A O 1
ATOM 588 N N . PRO A 1 72 ? 1.93 -14.844 -18.516 1 97.06 72 PRO A N 1
ATOM 589 C CA . PRO A 1 72 ? 2.201 -13.523 -17.938 1 97.06 72 PRO A CA 1
ATOM 590 C C . PRO A 1 72 ? 1.215 -13.148 -16.828 1 97.06 72 PRO A C 1
ATOM 592 O O . PRO A 1 72 ? 1.202 -12 -16.375 1 97.06 72 PRO A O 1
ATOM 595 N N . THR A 1 73 ? 0.352 -14.047 -16.359 1 97.62 73 THR A N 1
ATOM 596 C CA . THR A 1 73 ? -0.704 -13.711 -15.406 1 97.62 73 THR A CA 1
ATOM 597 C C . THR A 1 73 ? -0.121 -13.055 -14.164 1 97.62 73 THR A C 1
ATOM 599 O O . THR A 1 73 ? -0.644 -12.047 -13.68 1 97.62 73 THR A O 1
ATOM 602 N N . TYR A 1 74 ? 0.955 -13.625 -13.562 1 97.75 74 TYR A N 1
ATOM 603 C CA . TYR A 1 74 ? 1.558 -13.039 -12.367 1 97.75 74 TYR A CA 1
ATOM 604 C C . TYR A 1 74 ? 2.166 -11.68 -12.68 1 97.75 74 TYR A C 1
ATOM 606 O O . TYR A 1 74 ? 2.092 -10.75 -11.867 1 97.75 74 TYR A O 1
ATOM 614 N N . SER A 1 75 ? 2.785 -11.508 -13.812 1 98 75 SER A N 1
ATOM 615 C CA . SER A 1 75 ? 3.316 -10.211 -14.227 1 98 75 SER A CA 1
ATOM 616 C C . SER A 1 75 ? 2.205 -9.172 -14.359 1 98 75 SER A C 1
ATOM 618 O O . SER A 1 75 ? 2.398 -8 -14.031 1 98 75 SER A O 1
ATOM 620 N N . ILE A 1 76 ? 1.107 -9.625 -14.891 1 97.44 76 ILE A N 1
ATOM 621 C CA . ILE A 1 76 ? -0.039 -8.727 -15.016 1 97.44 76 ILE A CA 1
ATOM 622 C C . ILE A 1 76 ? -0.502 -8.297 -13.625 1 97.44 76 ILE A C 1
ATOM 624 O O . ILE A 1 76 ? -0.855 -7.129 -13.422 1 97.44 76 ILE A O 1
ATOM 628 N N . TRP A 1 77 ? -0.507 -9.242 -12.719 1 97.56 77 TRP A N 1
ATOM 629 C CA . TRP A 1 77 ? -0.844 -8.93 -11.328 1 97.56 77 TRP A CA 1
ATOM 630 C C . TRP A 1 77 ? 0.118 -7.895 -10.758 1 97.56 77 TRP A C 1
ATOM 632 O O . TRP A 1 77 ? -0.309 -6.91 -10.148 1 97.56 77 TRP A O 1
ATOM 642 N N . LEU A 1 78 ? 1.397 -8.078 -10.977 1 97.44 78 LEU A N 1
ATOM 643 C CA . LEU A 1 78 ? 2.406 -7.145 -10.492 1 97.44 78 LEU A CA 1
ATOM 644 C C . LEU A 1 78 ? 2.201 -5.762 -11.102 1 97.44 78 LEU A C 1
ATOM 646 O O . LEU A 1 78 ? 2.271 -4.75 -10.398 1 97.44 78 LEU A O 1
ATOM 650 N N . LEU A 1 79 ? 1.952 -5.762 -12.352 1 95.81 79 LEU A N 1
ATOM 651 C CA . LEU A 1 79 ? 1.758 -4.508 -13.07 1 95.81 79 LEU A CA 1
ATOM 652 C C . LEU A 1 79 ? 0.516 -3.779 -12.562 1 95.81 79 LEU A C 1
ATOM 654 O O . LEU A 1 79 ? 0.519 -2.553 -12.438 1 95.81 79 LEU A O 1
ATOM 658 N N . SER A 1 80 ? -0.544 -4.527 -12.328 1 95.75 80 SER A N 1
ATOM 659 C CA . SER A 1 80 ? -1.778 -3.934 -11.82 1 95.75 80 SER A CA 1
ATOM 660 C C . SER A 1 80 ? -1.56 -3.27 -10.469 1 95.75 80 SER A C 1
ATOM 662 O O . SER A 1 80 ? -2.084 -2.186 -10.211 1 95.75 80 SER A O 1
ATOM 664 N N . LEU A 1 81 ? -0.84 -3.924 -9.586 1 95.56 81 LEU A N 1
ATOM 665 C CA . LEU A 1 81 ? -0.52 -3.348 -8.281 1 95.56 81 LEU A CA 1
ATOM 666 C C . LEU A 1 81 ? 0.338 -2.096 -8.438 1 95.56 81 LEU A C 1
ATOM 668 O O . LEU A 1 81 ? 0.11 -1.093 -7.762 1 95.56 81 LEU A O 1
ATOM 672 N N . ASN A 1 82 ? 1.302 -2.229 -9.344 1 92.75 82 ASN A N 1
ATOM 673 C CA . ASN A 1 82 ? 2.186 -1.097 -9.602 1 92.75 82 ASN A CA 1
ATOM 674 C C . ASN A 1 82 ? 1.408 0.116 -10.109 1 92.75 82 ASN A C 1
ATOM 676 O O . ASN A 1 82 ? 1.723 1.253 -9.75 1 92.75 82 ASN A O 1
ATOM 680 N N . PHE A 1 83 ? 0.361 -0.132 -10.859 1 91.31 83 PHE A N 1
ATOM 681 C CA . PHE A 1 83 ? -0.441 0.935 -11.445 1 91.31 83 PHE A CA 1
ATOM 682 C C . PHE A 1 83 ? -1.142 1.744 -10.359 1 91.31 83 PHE A C 1
ATOM 684 O O . PHE A 1 83 ? -1.348 2.949 -10.516 1 91.31 83 PHE A O 1
ATOM 691 N N . ILE A 1 84 ? -1.401 1.084 -9.289 1 90.56 84 ILE A N 1
ATOM 692 C CA . ILE A 1 84 ? -2.137 1.809 -8.258 1 90.56 84 ILE A CA 1
ATOM 693 C C . ILE A 1 84 ? -1.209 2.119 -7.082 1 90.56 84 ILE A C 1
ATOM 695 O O . ILE A 1 84 ? -1.663 2.561 -6.023 1 90.56 84 ILE A O 1
ATOM 699 N N . GLY A 1 85 ? 0.047 1.791 -7.188 1 89.62 85 GLY A N 1
ATOM 700 C CA . GLY A 1 85 ? 1.067 2.178 -6.227 1 89.62 85 GLY A CA 1
ATOM 701 C C . GLY A 1 85 ? 1.116 1.271 -5.012 1 89.62 85 GLY A C 1
ATOM 702 O O . GLY A 1 85 ? 1.649 1.65 -3.967 1 89.62 85 GLY A O 1
ATOM 703 N N . ILE A 1 86 ? 0.561 0.085 -5.066 1 93.56 86 ILE A N 1
ATOM 704 C CA . ILE A 1 86 ? 0.58 -0.861 -3.955 1 93.56 86 ILE A CA 1
ATOM 705 C C . ILE A 1 86 ? 1.812 -1.758 -4.062 1 93.56 86 ILE A C 1
ATOM 707 O O . ILE A 1 86 ? 2.027 -2.404 -5.09 1 93.56 86 ILE A O 1
ATOM 711 N N . PRO A 1 87 ? 2.65 -1.742 -3.033 1 93.44 87 PRO A N 1
ATOM 712 C CA . PRO A 1 87 ? 3.76 -2.697 -3.068 1 93.44 87 PRO A CA 1
ATOM 713 C C . PRO A 1 87 ? 3.291 -4.141 -3.232 1 93.44 87 PRO A C 1
ATOM 715 O O . PRO A 1 87 ? 2.271 -4.531 -2.66 1 93.44 87 PRO A O 1
ATOM 718 N N . ALA A 1 88 ? 4.027 -4.891 -3.984 1 96.06 88 ALA A N 1
ATOM 719 C CA . ALA A 1 88 ? 3.625 -6.25 -4.34 1 96.06 88 ALA A CA 1
ATOM 720 C C . ALA A 1 88 ? 3.457 -7.117 -3.098 1 96.06 88 ALA A C 1
ATOM 722 O O . ALA A 1 88 ? 2.537 -7.934 -3.021 1 96.06 88 ALA A O 1
ATOM 723 N N . ARG A 1 89 ? 4.336 -6.984 -2.078 1 95.06 89 ARG A N 1
ATOM 724 C CA . ARG A 1 89 ? 4.25 -7.781 -0.86 1 95.06 89 ARG A CA 1
ATOM 725 C C . ARG A 1 89 ? 2.969 -7.477 -0.094 1 95.06 89 ARG A C 1
ATOM 727 O O . ARG A 1 89 ? 2.305 -8.391 0.404 1 95.06 89 ARG A O 1
ATOM 734 N N . LEU A 1 90 ? 2.646 -6.254 -0.001 1 95 90 LEU A N 1
ATOM 735 C CA . LEU A 1 90 ? 1.394 -5.855 0.634 1 95 90 LEU A CA 1
ATOM 736 C C . LEU A 1 90 ? 0.196 -6.379 -0.152 1 95 90 LEU A C 1
ATOM 738 O O . LEU A 1 90 ? -0.79 -6.828 0.436 1 95 90 LEU A O 1
ATOM 742 N N . GLY A 1 91 ? 0.297 -6.258 -1.447 1 96.81 91 GLY A N 1
ATOM 743 C CA . GLY A 1 91 ? -0.792 -6.715 -2.297 1 96.81 91 GLY A CA 1
ATOM 744 C C . GLY A 1 91 ? -1.105 -8.188 -2.125 1 96.81 91 GLY A C 1
ATOM 745 O O . GLY A 1 91 ? -2.271 -8.57 -2.02 1 96.81 91 GLY A O 1
ATOM 746 N N . ILE A 1 92 ? -0.062 -8.992 -2.139 1 97.81 92 ILE A N 1
ATOM 747 C CA . ILE A 1 92 ? -0.286 -10.43 -2.035 1 97.81 92 ILE A CA 1
ATOM 748 C C . ILE A 1 92 ? -0.775 -10.773 -0.631 1 97.81 92 ILE A C 1
ATOM 750 O O . ILE A 1 92 ? -1.594 -11.68 -0.458 1 97.81 92 ILE A O 1
ATOM 754 N N . ASP A 1 93 ? -0.286 -10.102 0.423 1 97.25 93 ASP A N 1
ATOM 755 C CA . ASP A 1 93 ? -0.802 -10.289 1.776 1 97.25 93 ASP A CA 1
ATOM 756 C C . ASP A 1 93 ? -2.285 -9.93 1.851 1 97.25 93 ASP A C 1
ATOM 758 O O . ASP A 1 93 ? -3.076 -10.664 2.445 1 97.25 93 ASP A O 1
ATOM 762 N N . ALA A 1 94 ? -2.537 -8.82 1.278 1 97.69 94 ALA A N 1
ATOM 763 C CA . ALA A 1 94 ? -3.928 -8.375 1.317 1 97.69 94 ALA A CA 1
ATOM 764 C C . ALA A 1 94 ? -4.848 -9.375 0.629 1 97.69 94 ALA A C 1
ATOM 766 O O . ALA A 1 94 ? -5.918 -9.703 1.146 1 97.69 94 ALA A O 1
ATOM 767 N N . LEU A 1 95 ? -4.445 -9.836 -0.536 1 98.19 95 LEU A N 1
ATOM 768 C CA . LEU A 1 95 ? -5.258 -10.812 -1.254 1 98.19 95 LEU A CA 1
ATOM 769 C C . LEU A 1 95 ? -5.434 -12.086 -0.43 1 98.19 95 LEU A C 1
ATOM 771 O O . LEU A 1 95 ? -6.547 -12.609 -0.324 1 98.19 95 LEU A O 1
ATOM 775 N N . TRP A 1 96 ? -4.324 -12.578 0.144 1 98.56 96 TRP A N 1
ATOM 776 C CA . TRP A 1 96 ? -4.363 -13.797 0.945 1 98.56 96 TRP A CA 1
ATOM 777 C C . TRP A 1 96 ? -5.246 -13.617 2.174 1 98.56 96 TRP A C 1
ATOM 779 O O . TRP A 1 96 ? -6.109 -14.453 2.455 1 98.56 96 TRP A O 1
ATOM 789 N N . ILE A 1 97 ? -5.098 -12.523 2.908 1 98.31 97 ILE A N 1
ATOM 790 C CA . ILE A 1 97 ? -5.824 -12.266 4.145 1 98.31 97 ILE A CA 1
ATOM 791 C C . ILE A 1 97 ? -7.309 -12.078 3.844 1 98.31 97 ILE A C 1
ATOM 793 O O . ILE A 1 97 ? -8.164 -12.672 4.5 1 98.31 97 ILE A O 1
ATOM 797 N N . CYS A 1 98 ? -7.59 -11.281 2.803 1 97.81 98 CYS A N 1
ATOM 798 C CA . CYS A 1 98 ? -8.984 -11.039 2.447 1 97.81 98 CYS A CA 1
ATOM 799 C C . CYS A 1 98 ? -9.648 -12.312 1.941 1 97.81 98 CYS A C 1
ATOM 801 O O . CYS A 1 98 ? -10.812 -12.578 2.262 1 97.81 98 CYS A O 1
ATOM 803 N N . SER A 1 99 ? -8.922 -13.062 1.152 1 98.56 99 SER A N 1
ATOM 804 C CA . SER A 1 99 ? -9.469 -14.32 0.662 1 98.56 99 SER A CA 1
ATOM 805 C C . SER A 1 99 ? -9.695 -15.305 1.804 1 98.56 99 SER A C 1
ATOM 807 O O . SER A 1 99 ? -10.703 -16.016 1.827 1 98.56 99 SER A O 1
ATOM 809 N N . SER A 1 100 ? -8.758 -15.352 2.715 1 98.62 100 SER A N 1
ATOM 810 C CA . SER A 1 100 ? -8.891 -16.25 3.859 1 98.62 100 SER A CA 1
ATOM 811 C C . SER A 1 100 ? -10.062 -15.836 4.742 1 98.62 100 SER A C 1
ATOM 813 O O . SER A 1 100 ? -10.789 -16.688 5.266 1 98.62 100 SER A O 1
ATOM 815 N N . LEU A 1 101 ? -10.203 -14.547 4.934 1 98.12 101 LEU A N 1
ATOM 816 C CA . LEU A 1 101 ? -11.344 -14.055 5.691 1 98.12 101 LEU A CA 1
ATOM 817 C C . LEU A 1 101 ? -12.656 -14.398 4.988 1 98.12 101 LEU A C 1
ATOM 819 O O . LEU A 1 101 ? -13.617 -14.812 5.633 1 98.12 101 LEU A O 1
ATOM 823 N N . TYR A 1 102 ? -12.672 -14.203 3.697 1 98.12 102 TYR A N 1
ATOM 824 C CA . TYR A 1 102 ? -13.852 -14.539 2.908 1 98.12 102 TYR A CA 1
ATOM 825 C C . TYR A 1 102 ? -14.172 -16.031 3.021 1 98.12 102 TYR A C 1
ATOM 827 O O . TYR A 1 102 ? -15.336 -16.406 3.176 1 98.12 102 TYR A O 1
ATOM 835 N N . LEU A 1 103 ? -13.164 -16.828 2.967 1 98.69 103 LEU A N 1
ATOM 836 C CA . LEU A 1 103 ? -13.375 -18.266 3.115 1 98.69 103 LEU A CA 1
ATOM 837 C C . LEU A 1 103 ? -13.898 -18.594 4.508 1 98.69 103 LEU A C 1
ATOM 839 O O . LEU A 1 103 ? -14.805 -19.422 4.656 1 98.69 103 LEU A O 1
ATOM 843 N N . ALA A 1 104 ? -13.336 -17.953 5.52 1 98.31 104 ALA A N 1
ATOM 844 C CA . ALA A 1 104 ? -13.781 -18.156 6.895 1 98.31 104 ALA A CA 1
ATOM 845 C C . ALA A 1 104 ? -15.266 -17.828 7.043 1 98.31 104 ALA A C 1
ATOM 847 O O . ALA A 1 104 ? -16.016 -18.594 7.664 1 98.31 104 ALA A O 1
ATOM 848 N N . LEU A 1 105 ? -15.688 -16.734 6.453 1 97.19 105 LEU A N 1
ATOM 849 C CA . LEU A 1 105 ? -17.078 -16.328 6.539 1 97.19 105 LEU A CA 1
ATOM 850 C C . LEU A 1 105 ? -17.984 -17.281 5.758 1 97.19 105 LEU A C 1
ATOM 852 O O . LEU A 1 105 ? -19.078 -17.609 6.207 1 97.19 105 LEU A O 1
ATOM 856 N N . ALA A 1 106 ? -17.5 -17.719 4.617 1 97.88 106 ALA A N 1
ATOM 857 C CA . ALA A 1 106 ? -18.266 -18.672 3.82 1 97.88 106 ALA A CA 1
ATOM 858 C C . ALA A 1 106 ? -18.453 -19.984 4.574 1 97.88 106 ALA A C 1
ATOM 860 O O . ALA A 1 106 ? -19.547 -20.562 4.574 1 97.88 106 ALA A O 1
ATOM 861 N N . ILE A 1 107 ? -17.406 -20.453 5.191 1 98.06 107 ILE A N 1
ATOM 862 C CA . ILE A 1 107 ? -17.453 -21.703 5.949 1 98.06 107 ILE A CA 1
ATOM 863 C C . ILE A 1 107 ? -18.391 -21.531 7.148 1 98.06 107 ILE A C 1
ATOM 865 O O . ILE A 1 107 ? -19.141 -22.453 7.488 1 98.06 107 ILE A O 1
ATOM 869 N N . THR A 1 108 ? -18.328 -20.359 7.809 1 96.81 108 THR A N 1
ATOM 870 C CA . THR A 1 108 ? -19.234 -20.078 8.914 1 96.81 108 THR A CA 1
ATOM 871 C C . THR A 1 108 ? -20.688 -20.188 8.469 1 96.81 108 THR A C 1
ATOM 873 O O . THR A 1 108 ? -21.516 -20.766 9.172 1 96.81 108 THR A O 1
ATOM 876 N N . ARG A 1 109 ? -20.953 -19.656 7.309 1 95.56 109 ARG A N 1
ATOM 877 C CA . ARG A 1 109 ? -22.328 -19.688 6.805 1 95.56 109 ARG A CA 1
ATOM 878 C C . ARG A 1 109 ? -22.703 -21.094 6.352 1 95.56 109 ARG A C 1
ATOM 880 O O . ARG A 1 109 ? -23.859 -21.5 6.496 1 95.56 109 ARG A O 1
ATOM 887 N N . PHE A 1 110 ? -21.781 -21.844 5.828 1 96.31 110 PHE A N 1
ATOM 888 C CA . PHE A 1 110 ? -22.031 -23.203 5.375 1 96.31 110 PHE A CA 1
ATOM 889 C C . PHE A 1 110 ? -22.328 -24.109 6.559 1 96.31 110 PHE A C 1
ATOM 891 O O . PHE A 1 110 ? -23.25 -24.922 6.5 1 96.31 110 PHE A O 1
ATOM 898 N N . THR A 1 111 ? -21.578 -23.969 7.641 1 95.56 111 THR A N 1
ATOM 899 C CA . THR A 1 111 ? -21.688 -24.891 8.773 1 95.56 111 THR A CA 1
ATOM 900 C C . THR A 1 111 ? -22.625 -24.312 9.836 1 95.56 111 THR A C 1
ATOM 902 O O . THR A 1 111 ? -23.062 -25.047 10.734 1 95.56 111 THR A O 1
ATOM 905 N N . ARG A 1 112 ? -22.797 -22.984 9.805 1 92.94 112 ARG A N 1
ATOM 906 C CA . ARG A 1 112 ? -23.516 -22.266 10.844 1 92.94 112 ARG A CA 1
ATOM 907 C C . ARG A 1 112 ? -22.797 -22.344 12.18 1 92.94 112 ARG A C 1
ATOM 909 O O . ARG A 1 112 ? -23.422 -22.281 13.234 1 92.94 112 ARG A O 1
ATOM 916 N N . TRP A 1 113 ? -21.516 -22.672 12.062 1 93.5 113 TRP A N 1
ATOM 917 C CA . TRP A 1 113 ? -20.625 -22.734 13.219 1 93.5 113 TRP A CA 1
ATOM 918 C C . TRP A 1 113 ? -19.516 -21.703 13.109 1 93.5 113 TRP A C 1
ATOM 920 O O . TRP A 1 113 ? -18.562 -21.891 12.352 1 93.5 113 TRP A O 1
ATOM 930 N N . ARG A 1 114 ? -19.5 -20.703 13.898 1 94.12 114 ARG A N 1
ATOM 931 C CA . ARG A 1 114 ? -18.578 -19.578 13.805 1 94.12 114 ARG A CA 1
ATOM 932 C C . ARG A 1 114 ? -17.156 -20.016 14.102 1 94.12 114 ARG A C 1
ATOM 934 O O . ARG A 1 114 ? -16.188 -19.484 13.539 1 94.12 114 ARG A O 1
ATOM 941 N N . VAL A 1 115 ? -17.016 -20.984 14.945 1 93.62 115 VAL A N 1
ATOM 942 C CA . VAL A 1 115 ? -15.695 -21.453 15.336 1 93.62 115 VAL A CA 1
ATOM 943 C C . VAL A 1 115 ? -15 -22.094 14.141 1 93.62 115 VAL A C 1
ATOM 945 O O . VAL A 1 115 ? -13.773 -22 13.992 1 93.62 115 VAL A O 1
ATOM 948 N N . ALA A 1 116 ? -15.781 -22.781 13.289 1 96.31 116 ALA A N 1
ATOM 949 C CA . ALA A 1 116 ? -15.203 -23.406 12.094 1 96.31 116 ALA A CA 1
ATOM 950 C C . ALA A 1 116 ? -14.562 -22.359 11.195 1 96.31 116 ALA A C 1
ATOM 952 O O . ALA A 1 116 ? -13.445 -22.547 10.695 1 96.31 116 ALA A O 1
ATOM 953 N N . GLY A 1 117 ? -15.266 -21.266 11.031 1 97.19 117 GLY A N 1
ATOM 954 C CA . GLY A 1 117 ? -14.703 -20.188 10.242 1 97.19 117 GLY A CA 1
ATOM 955 C C . GLY A 1 117 ? -13.461 -19.578 10.867 1 97.19 117 GLY A C 1
ATOM 956 O O . GLY A 1 117 ? -12.477 -19.312 10.172 1 97.19 117 GLY A O 1
ATOM 957 N N . LEU A 1 118 ? -13.516 -19.344 12.125 1 96.94 118 LEU A N 1
ATOM 958 C CA . LEU A 1 118 ? -12.383 -18.766 12.836 1 96.94 118 LEU A CA 1
ATOM 959 C C . LEU A 1 118 ? -11.148 -19.656 12.719 1 96.94 118 LEU A C 1
ATOM 961 O O . LEU A 1 118 ? -10.031 -19.156 12.547 1 96.94 118 LEU A O 1
ATOM 965 N N . LEU A 1 119 ? -11.359 -20.922 12.805 1 97.31 119 LEU A N 1
ATOM 966 C CA . LEU A 1 119 ? -10.258 -21.859 12.695 1 97.31 119 LEU A CA 1
ATOM 967 C C . LEU A 1 119 ? -9.625 -21.797 11.305 1 97.31 119 LEU A C 1
ATOM 969 O O . LEU A 1 119 ? -8.406 -21.844 11.164 1 97.31 119 LEU A O 1
ATOM 973 N N . VAL A 1 120 ? -10.461 -21.719 10.305 1 98.19 120 VAL A N 1
ATOM 974 C CA . VAL A 1 120 ? -9.961 -21.641 8.938 1 98.19 120 VAL A CA 1
ATOM 975 C C . VAL A 1 120 ? -9.094 -20.391 8.781 1 98.19 120 VAL A C 1
ATOM 977 O O . VAL A 1 120 ? -8.008 -20.453 8.203 1 98.19 120 VAL A O 1
ATOM 980 N N . PHE A 1 121 ? -9.555 -19.281 9.328 1 98.25 121 PHE A N 1
ATOM 981 C CA . PHE A 1 121 ? -8.805 -18.031 9.203 1 98.25 121 PHE A CA 1
ATOM 982 C C . PHE A 1 121 ? -7.477 -18.125 9.938 1 98.25 121 PHE A C 1
ATOM 984 O O . PHE A 1 121 ? -6.441 -17.703 9.414 1 98.25 121 PHE A O 1
ATOM 991 N N . LEU A 1 122 ? -7.523 -18.656 11.07 1 97.56 122 LEU A N 1
ATOM 992 C CA . LEU A 1 122 ? -6.312 -18.781 11.883 1 97.56 122 LEU A CA 1
ATOM 993 C C . LEU A 1 122 ? -5.297 -19.703 11.211 1 97.56 122 LEU A C 1
ATOM 995 O O . LEU A 1 122 ? -4.109 -19.375 11.148 1 97.56 122 LEU A O 1
ATOM 999 N N . LEU A 1 123 ? -5.75 -20.766 10.68 1 97.75 123 LEU A N 1
ATOM 1000 C CA . LEU A 1 123 ? -4.859 -21.781 10.133 1 97.75 123 LEU A CA 1
ATOM 1001 C C . LEU A 1 123 ? -4.293 -21.344 8.789 1 97.75 123 LEU A C 1
ATOM 1003 O O . LEU A 1 123 ? -3.162 -21.688 8.438 1 97.75 123 LEU A O 1
ATOM 1007 N N . LEU A 1 124 ? -5.066 -20.578 8.047 1 98.12 124 LEU A N 1
ATOM 1008 C CA . LEU A 1 124 ? -4.559 -20.078 6.773 1 98.12 124 LEU A CA 1
ATOM 1009 C C . LEU A 1 124 ? -3.799 -18.766 6.961 1 98.12 124 LEU A C 1
ATOM 1011 O O . LEU A 1 124 ? -2.697 -18.609 6.434 1 98.12 124 LEU A O 1
ATOM 1015 N N . GLY A 1 125 ? -4.344 -17.875 7.75 1 97 125 GLY A N 1
ATOM 1016 C CA . GLY A 1 125 ? -3.795 -16.531 7.902 1 97 125 GLY A CA 1
ATOM 1017 C C . GLY A 1 125 ? -2.422 -16.531 8.547 1 97 125 GLY A C 1
ATOM 1018 O O . GLY A 1 125 ? -1.569 -15.711 8.188 1 97 125 GLY A O 1
ATOM 1019 N N . PHE A 1 126 ? -2.195 -17.422 9.445 1 94.38 126 PHE A N 1
ATOM 1020 C CA . PHE A 1 126 ? -0.966 -17.359 10.227 1 94.38 126 PHE A CA 1
ATOM 1021 C C . PHE A 1 126 ? -0.072 -18.562 9.93 1 94.38 126 PHE A C 1
ATOM 1023 O O . PHE A 1 126 ? 0.88 -18.828 10.664 1 94.38 126 PHE A O 1
ATOM 1030 N N . HIS A 1 127 ? -0.421 -19.25 8.883 1 94.25 127 HIS A N 1
ATOM 1031 C CA . HIS A 1 127 ? 0.44 -20.375 8.508 1 94.25 127 HIS A CA 1
ATOM 1032 C C . HIS A 1 127 ? 1.841 -19.891 8.141 1 94.25 127 HIS A C 1
ATOM 1034 O O . HIS A 1 127 ? 1.993 -18.938 7.383 1 94.25 127 HIS A O 1
ATOM 1040 N N . PRO A 1 128 ? 2.867 -20.547 8.539 1 89.69 128 PRO A N 1
ATOM 1041 C CA . PRO A 1 128 ? 4.227 -20.078 8.273 1 89.69 128 PRO A CA 1
ATOM 1042 C C . PRO A 1 128 ? 4.562 -20.047 6.785 1 89.69 128 PRO A C 1
ATOM 1044 O O . PRO A 1 128 ? 5.297 -19.172 6.332 1 89.69 128 PRO A O 1
ATOM 1047 N N . TYR A 1 129 ? 3.982 -20.984 6.039 1 91.88 129 TYR A N 1
ATOM 1048 C CA . TYR A 1 129 ? 4.234 -20.969 4.605 1 91.88 129 TYR A CA 1
ATOM 1049 C C . TYR A 1 129 ? 3.705 -19.703 3.963 1 91.88 129 TYR A C 1
ATOM 1051 O O . TYR A 1 129 ? 4.352 -19.125 3.084 1 91.88 129 TYR A O 1
ATOM 1059 N N . ALA A 1 130 ? 2.582 -19.281 4.379 1 92.31 130 ALA A N 1
ATOM 1060 C CA . ALA A 1 130 ? 2 -18.062 3.799 1 92.31 130 ALA A CA 1
ATOM 1061 C C . ALA A 1 130 ? 2.836 -16.844 4.141 1 92.31 130 ALA A C 1
ATOM 1063 O O . ALA A 1 130 ? 2.93 -15.906 3.34 1 92.31 130 ALA A O 1
ATOM 1064 N N . ILE A 1 131 ? 3.455 -16.875 5.25 1 90.12 131 ILE A N 1
ATOM 1065 C CA . ILE A 1 131 ? 4.262 -15.742 5.688 1 90.12 131 ILE A CA 1
ATOM 1066 C C . ILE A 1 131 ? 5.59 -15.727 4.938 1 90.12 131 ILE A C 1
ATOM 1068 O O . ILE A 1 131 ? 6.031 -14.688 4.453 1 90.12 131 ILE A O 1
ATOM 1072 N N . MET A 1 132 ? 6.148 -16.891 4.68 1 87.81 132 MET A N 1
ATOM 1073 C CA . MET A 1 132 ? 7.508 -16.953 4.152 1 87.81 132 MET A CA 1
ATOM 1074 C C . MET A 1 132 ? 7.5 -17.016 2.629 1 87.81 132 MET A C 1
ATOM 1076 O O . MET A 1 132 ? 8.336 -16.391 1.973 1 87.81 132 MET A O 1
ATOM 1080 N N . VAL A 1 133 ? 6.605 -17.75 2.059 1 92.69 133 VAL A N 1
ATOM 1081 C CA . VAL A 1 133 ? 6.586 -17.953 0.616 1 92.69 133 VAL A CA 1
ATOM 1082 C C . VAL A 1 133 ? 6.285 -16.641 -0.096 1 92.69 133 VAL A C 1
ATOM 1084 O O . VAL A 1 133 ? 6.789 -16.391 -1.194 1 92.69 133 VAL A O 1
ATOM 1087 N N . PHE A 1 134 ? 5.594 -15.742 0.559 1 94.5 134 PHE A N 1
ATOM 1088 C CA . PHE A 1 134 ? 5.176 -14.492 -0.054 1 94.5 134 PHE A CA 1
ATOM 1089 C C . PHE A 1 134 ? 6.352 -13.531 -0.179 1 94.5 134 PHE A C 1
ATOM 1091 O O . PHE A 1 134 ? 6.254 -12.5 -0.857 1 94.5 134 PHE A O 1
ATOM 1098 N N . ASP A 1 135 ? 7.5 -13.898 0.361 1 91.56 135 ASP A N 1
ATOM 1099 C CA . ASP A 1 135 ? 8.711 -13.102 0.178 1 91.56 135 ASP A CA 1
ATOM 1100 C C . ASP A 1 135 ? 9.312 -13.328 -1.208 1 91.56 135 ASP A C 1
ATOM 1102 O O . ASP A 1 135 ? 10.227 -12.609 -1.618 1 91.56 135 ASP A O 1
ATOM 1106 N N . ARG A 1 136 ? 8.656 -14.242 -1.9 1 92.75 136 ARG A N 1
ATOM 1107 C CA . ARG A 1 136 ? 9.156 -14.555 -3.234 1 92.75 136 ARG A CA 1
ATOM 1108 C C . ARG A 1 136 ? 8.195 -14.055 -4.309 1 92.75 136 ARG A C 1
ATOM 1110 O O . ARG A 1 136 ? 6.98 -14.148 -4.152 1 92.75 136 ARG A O 1
ATOM 1117 N N . GLY A 1 137 ? 8.797 -13.523 -5.344 1 93.31 137 GLY A N 1
ATOM 1118 C CA . GLY A 1 137 ? 8 -13.07 -6.477 1 93.31 137 GLY A CA 1
ATOM 1119 C C . GLY A 1 137 ? 7.699 -14.172 -7.473 1 93.31 137 GLY A C 1
ATOM 1120 O O . GLY A 1 137 ? 8.164 -14.125 -8.617 1 93.31 137 GLY A O 1
ATOM 1121 N N . LEU A 1 138 ? 6.77 -15.078 -7.059 1 94.31 138 LEU A N 1
ATOM 1122 C CA . LEU A 1 138 ? 6.496 -16.266 -7.859 1 94.31 138 LEU A CA 1
ATOM 1123 C C . LEU A 1 138 ? 5.008 -16.375 -8.18 1 94.31 138 LEU A C 1
ATOM 1125 O O . LEU A 1 138 ? 4.168 -15.906 -7.414 1 94.31 138 LEU A O 1
ATOM 1129 N N . ALA A 1 139 ? 4.754 -17.031 -9.281 1 96.62 139 ALA A N 1
ATOM 1130 C CA . ALA A 1 139 ? 3.373 -17.25 -9.703 1 96.62 139 ALA A CA 1
ATOM 1131 C C . ALA A 1 139 ? 2.639 -18.156 -8.719 1 96.62 139 ALA A C 1
ATOM 1133 O O . ALA A 1 139 ? 1.423 -18.047 -8.555 1 96.62 139 ALA A O 1
ATOM 1134 N N . GLU A 1 140 ? 3.355 -19.016 -8.008 1 95.81 140 GLU A N 1
ATOM 1135 C CA . GLU A 1 140 ? 2.76 -19.938 -7.047 1 95.81 140 GLU A CA 1
ATOM 1136 C C . GLU A 1 140 ? 2.084 -19.172 -5.906 1 95.81 140 GLU A C 1
ATOM 1138 O O . GLU A 1 140 ? 1.08 -19.641 -5.359 1 95.81 140 GLU A O 1
ATOM 1143 N N . THR A 1 141 ? 2.654 -18.031 -5.59 1 96.62 141 THR A N 1
ATOM 1144 C CA . THR A 1 141 ? 2.084 -17.234 -4.504 1 96.62 141 THR A CA 1
ATOM 1145 C C . THR A 1 141 ? 0.7 -16.719 -4.887 1 96.62 141 THR A C 1
ATOM 1147 O O . THR A 1 141 ? -0.249 -16.828 -4.105 1 96.62 141 THR A O 1
ATOM 1150 N N . LEU A 1 142 ? 0.631 -16.234 -6.113 1 98 142 LEU A N 1
ATOM 1151 C CA . LEU A 1 142 ? -0.661 -15.758 -6.59 1 98 142 LEU A CA 1
ATOM 1152 C C . LEU A 1 142 ? -1.654 -16.906 -6.719 1 98 142 LEU A C 1
ATOM 1154 O O . LEU A 1 142 ? -2.83 -16.75 -6.375 1 98 142 LEU A O 1
ATOM 1158 N N . LEU A 1 143 ? -1.172 -17.984 -7.207 1 98 143 LEU A N 1
ATOM 1159 C CA . LEU A 1 143 ? -2.033 -19.156 -7.352 1 98 143 LEU A CA 1
ATOM 1160 C C . LEU A 1 143 ? -2.615 -19.578 -6.008 1 98 143 LEU A C 1
ATOM 1162 O O . LEU A 1 143 ? -3.801 -19.906 -5.914 1 98 143 LEU A O 1
ATOM 1166 N N . GLY A 1 144 ? -1.79 -19.594 -4.98 1 97.44 144 GLY A N 1
ATOM 1167 C CA . GLY A 1 144 ? -2.277 -19.922 -3.65 1 97.44 144 GLY A CA 1
ATOM 1168 C C . GLY A 1 144 ? -3.396 -19.016 -3.182 1 97.44 144 GLY A C 1
ATOM 1169 O O . GLY A 1 144 ? -4.438 -19.484 -2.723 1 97.44 144 GLY A O 1
ATOM 1170 N N . ALA A 1 145 ? -3.18 -17.781 -3.348 1 98.19 145 ALA A N 1
ATOM 1171 C CA . ALA A 1 145 ? -4.172 -16.812 -2.896 1 98.19 145 ALA A CA 1
ATOM 1172 C C . ALA A 1 145 ? -5.457 -16.922 -3.705 1 98.19 145 ALA A C 1
ATOM 1174 O O . ALA A 1 145 ? -6.559 -16.797 -3.158 1 98.19 145 ALA A O 1
ATOM 1175 N N . LEU A 1 146 ? -5.332 -17.125 -4.996 1 98.19 146 LEU A N 1
ATOM 1176 C CA . LEU A 1 146 ? -6.5 -17.25 -5.859 1 98.19 146 LEU A CA 1
ATOM 1177 C C . LEU A 1 146 ? -7.258 -18.531 -5.559 1 98.19 146 LEU A C 1
ATOM 1179 O O . LEU A 1 146 ? -8.484 -18.594 -5.688 1 98.19 146 LEU A O 1
ATOM 1183 N N . THR A 1 147 ? -6.504 -19.531 -5.16 1 97.94 147 THR A N 1
ATOM 1184 C CA . THR A 1 147 ? -7.16 -20.781 -4.789 1 97.94 147 THR A CA 1
ATOM 1185 C C . THR A 1 147 ? -8.07 -20.578 -3.58 1 97.94 147 THR A C 1
ATOM 1187 O O . THR A 1 147 ? -9.203 -21.062 -3.559 1 97.94 147 THR A O 1
ATOM 1190 N N . VAL A 1 148 ? -7.598 -19.828 -2.605 1 98.5 148 VAL A N 1
ATOM 1191 C CA . VAL A 1 148 ? -8.422 -19.531 -1.439 1 98.5 148 VAL A CA 1
ATOM 1192 C C . VAL A 1 148 ? -9.672 -18.766 -1.87 1 98.5 148 VAL A C 1
ATOM 1194 O O . VAL A 1 148 ? -10.781 -19.078 -1.438 1 98.5 148 VAL A O 1
ATOM 1197 N N . LEU A 1 149 ? -9.43 -17.797 -2.697 1 98.5 149 LEU A N 1
ATOM 1198 C CA . LEU A 1 149 ? -10.523 -16.953 -3.16 1 98.5 149 LEU A CA 1
ATOM 1199 C C . LEU A 1 149 ? -11.57 -17.766 -3.912 1 98.5 149 LEU A C 1
ATOM 1201 O O . LEU A 1 149 ? -12.766 -17.609 -3.693 1 98.5 149 LEU A O 1
ATOM 1205 N N . THR A 1 150 ? -11.102 -18.641 -4.777 1 97.94 150 THR A N 1
ATOM 1206 C CA . THR A 1 150 ? -11.992 -19.453 -5.59 1 97.94 150 THR A CA 1
ATOM 1207 C C . THR A 1 150 ? -12.797 -20.422 -4.711 1 97.94 150 THR A C 1
ATOM 1209 O O . THR A 1 150 ? -14 -20.594 -4.91 1 97.94 150 THR A O 1
ATOM 1212 N N . LEU A 1 151 ? -12.109 -21 -3.783 1 97.75 151 LEU A N 1
ATOM 1213 C CA . LEU A 1 151 ? -12.789 -21.906 -2.854 1 97.75 151 LEU A CA 1
ATOM 1214 C C . LEU A 1 151 ? -13.852 -21.156 -2.061 1 97.75 151 LEU A C 1
ATOM 1216 O O . LEU A 1 151 ? -14.984 -21.625 -1.912 1 97.75 151 LEU A O 1
ATOM 1220 N N . ALA A 1 152 ? -13.492 -19.984 -1.565 1 98.56 152 ALA A N 1
ATOM 1221 C CA . ALA A 1 152 ? -14.414 -19.156 -0.791 1 98.56 152 ALA A CA 1
ATOM 1222 C C . ALA A 1 152 ? -15.641 -18.781 -1.616 1 98.56 152 ALA A C 1
ATOM 1224 O O . ALA A 1 152 ? -16.781 -18.953 -1.167 1 98.56 152 ALA A O 1
ATOM 1225 N N . ALA A 1 153 ? -15.383 -18.328 -2.777 1 98.19 153 ALA A N 1
ATOM 1226 C CA . ALA A 1 153 ? -16.469 -17.875 -3.646 1 98.19 153 ALA A CA 1
ATOM 1227 C C . ALA A 1 153 ? -17.344 -19.047 -4.066 1 98.19 153 ALA A C 1
ATOM 1229 O O . ALA A 1 153 ? -18.578 -18.906 -4.148 1 98.19 153 ALA A O 1
ATOM 1230 N N . GLY A 1 154 ? -16.734 -20.188 -4.336 1 96.81 154 GLY A N 1
ATOM 1231 C CA . GLY A 1 154 ? -17.516 -21.359 -4.688 1 96.81 154 GLY A CA 1
ATOM 1232 C C . GLY A 1 154 ? -18.469 -21.797 -3.584 1 96.81 154 GLY A C 1
ATOM 1233 O O . GLY A 1 154 ? -19.641 -22.078 -3.844 1 96.81 154 GLY A O 1
ATOM 1234 N N . ILE A 1 155 ? -17.984 -21.844 -2.385 1 97 155 ILE A N 1
ATOM 1235 C CA . ILE A 1 155 ? -18.812 -22.219 -1.241 1 97 155 ILE A CA 1
ATOM 1236 C C . ILE A 1 155 ? -19.922 -21.188 -1.052 1 97 155 ILE A C 1
ATOM 1238 O O . ILE A 1 155 ? -21.062 -21.531 -0.748 1 97 155 ILE A O 1
ATOM 1242 N N . GLU A 1 156 ? -19.562 -19.922 -1.29 1 96.62 156 GLU A N 1
ATOM 1243 C CA . GLU A 1 156 ? -20.547 -18.859 -1.116 1 96.62 156 GLU A CA 1
ATOM 1244 C C . GLU A 1 156 ? -21.641 -18.953 -2.168 1 96.62 156 GLU A C 1
ATOM 1246 O O . GLU A 1 156 ? -22.812 -18.656 -1.884 1 96.62 156 GLU A O 1
ATOM 1251 N N . VAL A 1 157 ? -21.312 -19.312 -3.369 1 94.44 157 VAL A N 1
ATOM 1252 C CA . VAL A 1 157 ? -22.312 -19.516 -4.402 1 94.44 157 VAL A CA 1
ATOM 1253 C C . VAL A 1 157 ? -23.281 -20.609 -3.959 1 94.44 157 VAL A C 1
ATOM 1255 O O . VAL A 1 157 ? -24.5 -20.484 -4.145 1 94.44 157 VAL A O 1
ATOM 1258 N N . TRP A 1 158 ? -22.75 -21.625 -3.41 1 91.75 158 TRP A N 1
ATOM 1259 C CA . TRP A 1 158 ? -23.594 -22.703 -2.895 1 91.75 158 TRP A CA 1
ATOM 1260 C C . TRP A 1 158 ? -24.484 -22.203 -1.763 1 91.75 158 TRP A C 1
ATOM 1262 O O . TRP A 1 158 ? -25.672 -22.5 -1.728 1 91.75 158 TRP A O 1
ATOM 1272 N N . ASN A 1 159 ? -23.875 -21.438 -0.852 1 93.75 159 ASN A N 1
ATOM 1273 C CA . ASN A 1 159 ? -24.609 -20.922 0.298 1 93.75 159 ASN A CA 1
ATOM 1274 C C . ASN A 1 159 ? -25.781 -20.047 -0.133 1 93.75 159 ASN A C 1
ATOM 1276 O O . ASN A 1 159 ? -26.828 -20.047 0.504 1 93.75 159 ASN A O 1
ATOM 1280 N N . LEU A 1 160 ? -25.594 -19.281 -1.169 1 92.5 160 LEU A N 1
ATOM 1281 C CA . LEU A 1 160 ? -26.562 -18.266 -1.572 1 92.5 160 LEU A CA 1
ATOM 1282 C C . LEU A 1 160 ? -27.422 -18.766 -2.736 1 92.5 160 LEU A C 1
ATOM 1284 O O . LEU A 1 160 ? -28.078 -17.984 -3.41 1 92.5 160 LEU A O 1
ATOM 1288 N N . ARG A 1 161 ? -27.453 -20.016 -2.961 1 87.69 161 ARG A N 1
ATOM 1289 C CA . ARG A 1 161 ? -28.094 -20.578 -4.141 1 87.69 161 ARG A CA 1
ATOM 1290 C C . ARG A 1 161 ? -29.594 -20.297 -4.148 1 87.69 161 ARG A C 1
ATOM 1292 O O . ARG A 1 161 ? -30.188 -20.062 -5.207 1 87.69 161 ARG A O 1
ATOM 1299 N N . SER A 1 162 ? -30.219 -20.203 -2.975 1 85.94 162 SER A N 1
ATOM 1300 C CA . SER A 1 162 ? -31.656 -20 -2.881 1 85.94 162 SER A CA 1
ATOM 1301 C C . SER A 1 162 ? -32 -18.562 -2.506 1 85.94 162 SER A C 1
ATOM 1303 O O . SER A 1 162 ? -33.156 -18.219 -2.346 1 85.94 162 SER A O 1
ATOM 1305 N N . ALA A 1 163 ? -30.984 -17.781 -2.297 1 86 163 ALA A N 1
ATOM 1306 C CA . ALA A 1 163 ? -31.219 -16.406 -1.889 1 86 163 ALA A CA 1
ATOM 1307 C C . ALA A 1 163 ? -31.656 -15.547 -3.074 1 86 163 ALA A C 1
ATOM 1309 O O . ALA A 1 163 ? -31.438 -15.906 -4.23 1 86 163 ALA A O 1
ATOM 1310 N N . GLU A 1 164 ? -32.312 -14.43 -2.797 1 86.75 164 GLU A N 1
ATOM 1311 C CA . GLU A 1 164 ? -32.688 -13.461 -3.826 1 86.75 164 GLU A CA 1
ATOM 1312 C C . GLU A 1 164 ? -31.453 -12.789 -4.414 1 86.75 164 GLU A C 1
ATOM 1314 O O . GLU A 1 164 ? -30.359 -12.852 -3.834 1 86.75 164 GLU A O 1
ATOM 1319 N N . ASN A 1 165 ? -31.703 -12.266 -5.555 1 85.44 165 ASN A N 1
ATOM 1320 C CA . ASN A 1 165 ? -30.609 -11.594 -6.23 1 85.44 165 ASN A CA 1
ATOM 1321 C C . ASN A 1 165 ? -30.125 -10.383 -5.438 1 85.44 165 ASN A C 1
ATOM 1323 O O . ASN A 1 165 ? -30.875 -9.445 -5.203 1 85.44 165 ASN A O 1
ATOM 1327 N N . CYS A 1 166 ? -29 -10.531 -4.832 1 87 166 CYS A N 1
ATOM 1328 C CA . CYS A 1 166 ? -28.391 -9.461 -4.059 1 87 166 CYS A CA 1
ATOM 1329 C C . CYS A 1 166 ? -26.938 -9.234 -4.488 1 87 166 CYS A C 1
ATOM 1331 O O . CYS A 1 166 ? -26.406 -10 -5.301 1 87 166 CYS A O 1
ATOM 1333 N N . LEU A 1 167 ? -26.375 -8.219 -4.055 1 86.5 167 LEU A N 1
ATOM 1334 C CA . LEU A 1 167 ? -25.016 -7.863 -4.418 1 86.5 167 LEU A CA 1
ATOM 1335 C C . LEU A 1 167 ? -24.031 -8.961 -4.004 1 86.5 167 LEU A C 1
ATOM 1337 O O . LEU A 1 167 ? -23.109 -9.289 -4.746 1 86.5 167 LEU A O 1
ATOM 1341 N N . ALA A 1 168 ? -24.281 -9.516 -2.906 1 89.5 168 ALA A N 1
ATOM 1342 C CA . ALA A 1 168 ? -23.406 -10.578 -2.404 1 89.5 168 ALA A CA 1
ATOM 1343 C C . ALA A 1 168 ? -23.422 -11.781 -3.338 1 89.5 168 ALA A C 1
ATOM 1345 O O . ALA A 1 168 ? -22.375 -12.398 -3.58 1 89.5 168 ALA A O 1
ATOM 1346 N N . LYS A 1 169 ? -24.547 -12.109 -3.785 1 91.44 169 LYS A N 1
ATOM 1347 C CA . LYS A 1 169 ? -24.688 -13.227 -4.715 1 91.44 169 LYS A CA 1
ATOM 1348 C C . LYS A 1 169 ? -23.969 -12.945 -6.031 1 91.44 169 LYS A C 1
ATOM 1350 O O . LYS A 1 169 ? -23.234 -13.797 -6.535 1 91.44 169 LYS A O 1
ATOM 1355 N N . ARG A 1 170 ? -24.141 -11.773 -6.535 1 91.31 170 ARG A N 1
ATOM 1356 C CA . ARG A 1 170 ? -23.484 -11.398 -7.785 1 91.31 170 ARG A CA 1
ATOM 1357 C C . ARG A 1 170 ? -21.969 -11.383 -7.633 1 91.31 170 ARG A C 1
ATOM 1359 O O . ARG A 1 170 ? -21.25 -11.852 -8.516 1 91.31 170 ARG A O 1
ATOM 1366 N N . LEU A 1 171 ? -21.562 -10.898 -6.535 1 93.5 171 LEU A N 1
ATOM 1367 C CA . LEU A 1 171 ? -20.125 -10.812 -6.277 1 93.5 171 LEU A CA 1
ATOM 1368 C C . LEU A 1 171 ? -19.516 -12.203 -6.152 1 93.5 171 LEU A C 1
ATOM 1370 O O . LEU A 1 171 ? -18.391 -12.438 -6.605 1 93.5 171 LEU A O 1
ATOM 1374 N N . SER A 1 172 ? -20.219 -13.094 -5.504 1 96 172 SER A N 1
ATOM 1375 C CA . SER A 1 172 ? -19.688 -14.453 -5.355 1 96 172 SER A CA 1
ATOM 1376 C C . SER A 1 172 ? -19.531 -15.133 -6.715 1 96 172 SER A C 1
ATOM 1378 O O . SER A 1 172 ? -18.547 -15.844 -6.938 1 96 172 SER A O 1
ATOM 1380 N N . TYR A 1 173 ? -20.438 -14.805 -7.605 1 94.75 173 TYR A N 1
ATOM 1381 C CA . TYR A 1 173 ? -20.359 -15.375 -8.945 1 94.75 173 TYR A CA 1
ATOM 1382 C C . TYR A 1 173 ? -19.156 -14.812 -9.703 1 94.75 173 TYR A C 1
ATOM 1384 O O . TYR A 1 173 ? -18.375 -15.57 -10.289 1 94.75 173 TYR A O 1
ATOM 1392 N N . ILE A 1 174 ? -19 -13.57 -9.641 1 95.81 174 ILE A N 1
ATOM 1393 C CA . ILE A 1 174 ? -17.922 -12.906 -10.359 1 95.81 174 ILE A CA 1
ATOM 1394 C C . ILE A 1 174 ? -16.562 -13.352 -9.805 1 95.81 174 ILE A C 1
ATOM 1396 O O . ILE A 1 174 ? -15.648 -13.664 -10.57 1 95.81 174 ILE A O 1
ATOM 1400 N N . LEU A 1 175 ? -16.5 -13.492 -8.531 1 97.5 175 LEU A N 1
ATOM 1401 C CA . LEU A 1 175 ? -15.25 -13.867 -7.895 1 97.5 175 LEU A CA 1
ATOM 1402 C C . LEU A 1 175 ? -14.898 -15.32 -8.188 1 97.5 175 LEU A C 1
ATOM 1404 O O . LEU A 1 175 ? -13.727 -15.664 -8.352 1 97.5 175 LEU A O 1
ATOM 1408 N N . PHE A 1 176 ? -15.891 -16.141 -8.211 1 97.69 176 PHE A N 1
ATOM 1409 C CA . PHE A 1 176 ? -15.625 -17.547 -8.492 1 97.69 176 PHE A CA 1
ATOM 1410 C C . PHE A 1 176 ? -15.141 -17.734 -9.93 1 97.69 176 PHE A C 1
ATOM 1412 O O . PHE A 1 176 ? -14.125 -18.391 -10.164 1 97.69 176 PHE A O 1
ATOM 1419 N N . VAL A 1 177 ? -15.875 -17.109 -10.836 1 97.31 177 VAL A N 1
ATOM 1420 C CA . VAL A 1 177 ? -15.578 -17.281 -12.258 1 97.31 177 VAL A CA 1
ATOM 1421 C C . VAL A 1 177 ? -14.234 -16.641 -12.586 1 97.31 177 VAL A C 1
ATOM 1423 O O . VAL A 1 177 ? -13.375 -17.266 -13.211 1 97.31 177 VAL A O 1
ATOM 1426 N N . ALA A 1 178 ? -14.031 -15.469 -12.148 1 97.38 178 ALA A N 1
ATOM 1427 C CA . ALA A 1 178 ? -12.766 -14.781 -12.398 1 97.38 178 ALA A CA 1
ATOM 1428 C C . ALA A 1 178 ? -11.617 -15.445 -11.641 1 97.38 178 ALA A C 1
ATOM 1430 O O . ALA A 1 178 ? -10.523 -15.609 -12.188 1 97.38 178 ALA A O 1
ATOM 1431 N N . GLY A 1 179 ? -11.945 -15.789 -10.398 1 97.62 179 GLY A N 1
ATOM 1432 C CA . GLY A 1 179 ? -10.93 -16.438 -9.602 1 97.62 179 GLY A CA 1
ATOM 1433 C C . GLY A 1 179 ? -10.445 -17.75 -10.203 1 97.62 179 GLY A C 1
ATOM 1434 O O . GLY A 1 179 ? -9.242 -18 -10.258 1 97.62 179 GLY A O 1
ATOM 1435 N N . PHE A 1 180 ? -11.297 -18.516 -10.672 1 97.75 180 PHE A N 1
ATOM 1436 C CA . PHE A 1 180 ? -10.953 -19.797 -11.281 1 97.75 180 PHE A CA 1
ATOM 1437 C C . PHE A 1 180 ? -10.133 -19.594 -12.555 1 97.75 180 PHE A C 1
ATOM 1439 O O . PHE A 1 180 ? -9.109 -20.234 -12.75 1 97.75 180 PHE A O 1
ATOM 1446 N N . ALA A 1 181 ? -10.609 -18.719 -13.375 1 97.94 181 ALA A N 1
ATOM 1447 C CA . ALA A 1 181 ? -9.93 -18.469 -14.648 1 97.94 181 ALA A CA 1
ATOM 1448 C C . ALA A 1 181 ? -8.508 -17.969 -14.414 1 97.94 181 ALA A C 1
ATOM 1450 O O . ALA A 1 181 ? -7.559 -18.469 -15.023 1 97.94 181 ALA A O 1
ATOM 1451 N N . PHE A 1 182 ? -8.352 -17.078 -13.531 1 98 182 PHE A N 1
ATOM 1452 C CA . PHE A 1 182 ? -7.031 -16.531 -13.258 1 98 182 PHE A CA 1
ATOM 1453 C C . PHE A 1 182 ? -6.141 -17.562 -12.586 1 98 182 PHE A C 1
ATOM 1455 O O . PHE A 1 182 ? -4.945 -17.641 -12.875 1 98 182 PHE A O 1
ATOM 1462 N N . ALA A 1 183 ? -6.715 -18.312 -11.734 1 97.88 183 ALA A N 1
ATOM 1463 C CA . ALA A 1 183 ? -5.934 -19.375 -11.086 1 97.88 183 ALA A CA 1
ATOM 1464 C C . ALA A 1 183 ? -5.434 -20.391 -12.117 1 97.88 183 ALA A C 1
ATOM 1466 O O . ALA A 1 183 ? -4.258 -20.766 -12.109 1 97.88 183 ALA A O 1
ATOM 1467 N N . TYR A 1 184 ? -6.32 -20.719 -13.008 1 97.5 184 TYR A N 1
ATOM 1468 C CA . TYR A 1 184 ? -5.988 -21.688 -14.047 1 97.5 184 TYR A CA 1
ATOM 1469 C C . TYR A 1 184 ? -4.867 -21.172 -14.938 1 97.5 184 TYR A C 1
ATOM 1471 O O . TYR A 1 184 ? -4 -21.938 -15.359 1 97.5 184 TYR A O 1
ATOM 1479 N N . LEU A 1 185 ? -4.848 -19.922 -15.141 1 97.75 185 LEU A N 1
ATOM 1480 C CA . LEU A 1 185 ? -3.926 -19.328 -16.109 1 97.75 185 LEU A CA 1
ATOM 1481 C C . LEU A 1 185 ? -2.707 -18.734 -15.406 1 97.75 185 LEU A C 1
ATOM 1483 O O . LEU A 1 185 ? -1.968 -17.953 -16 1 97.75 185 LEU A O 1
ATOM 1487 N N . THR A 1 186 ? -2.49 -19.031 -14.211 1 96.88 186 THR A N 1
ATOM 1488 C CA . THR A 1 186 ? -1.347 -18.516 -13.461 1 96.88 186 THR A CA 1
ATOM 1489 C C . THR A 1 186 ? -0.122 -19.406 -13.672 1 96.88 186 THR A C 1
ATOM 1491 O O . THR A 1 186 ? 1.002 -18.906 -13.766 1 96.88 186 THR A O 1
ATOM 1494 N N . ARG A 1 187 ? -0.396 -20.672 -13.711 1 93.25 187 ARG A N 1
ATOM 1495 C CA . ARG A 1 187 ? 0.689 -21.625 -13.906 1 93.25 187 ARG A CA 1
ATOM 1496 C C . ARG A 1 187 ? 0.365 -22.609 -15.031 1 93.25 187 ARG A C 1
ATOM 1498 O O . ARG A 1 187 ? -0.802 -22.781 -15.383 1 93.25 187 ARG A O 1
ATOM 1505 N N . LYS A 1 188 ? 1.389 -23.266 -15.453 1 87.75 188 LYS A N 1
ATOM 1506 C CA . LYS A 1 188 ? 1.265 -24.234 -16.547 1 87.75 188 LYS A CA 1
ATOM 1507 C C . LYS A 1 188 ? 0.477 -25.469 -16.109 1 87.75 188 LYS A C 1
ATOM 1509 O O . LYS A 1 188 ? -0.171 -26.109 -16.938 1 87.75 188 LYS A O 1
ATOM 1514 N N . GLU A 1 189 ? 0.519 -25.703 -14.781 1 87.81 189 GLU A N 1
ATOM 1515 C CA . GLU A 1 189 ? -0.211 -26.875 -14.281 1 87.81 189 GLU A CA 1
ATOM 1516 C C . GLU A 1 189 ? -1.62 -26.484 -13.836 1 87.81 189 GLU A C 1
ATOM 1518 O O . GLU A 1 189 ? -2.182 -27.109 -12.93 1 87.81 189 GLU A O 1
ATOM 1523 N N . GLY A 1 190 ? -2.164 -25.531 -14.438 1 87.5 190 GLY A N 1
ATOM 1524 C CA . GLY A 1 190 ? -3.502 -25.094 -14.078 1 87.5 190 GLY A CA 1
ATOM 1525 C C . GLY A 1 190 ? -4.551 -26.172 -14.234 1 87.5 190 GLY A C 1
ATOM 1526 O O . GLY A 1 190 ? -5.59 -26.141 -13.578 1 87.5 190 GLY A O 1
ATOM 1527 N N . ILE A 1 191 ? -4.227 -27.141 -14.992 1 88.19 191 ILE A N 1
ATOM 1528 C CA . ILE A 1 191 ? -5.16 -28.219 -15.289 1 88.19 191 ILE A CA 1
ATOM 1529 C C . ILE A 1 191 ? -5.5 -28.969 -14.008 1 88.19 191 ILE A C 1
ATOM 1531 O O . ILE A 1 191 ? -6.547 -29.625 -13.922 1 88.19 191 ILE A O 1
ATOM 1535 N N . VAL A 1 192 ? -4.688 -28.844 -13.055 1 92.44 192 VAL A N 1
ATOM 1536 C CA . VAL A 1 192 ? -4.875 -29.516 -11.773 1 92.44 192 VAL A CA 1
ATOM 1537 C C . VAL A 1 192 ? -6.164 -29.031 -11.125 1 92.44 192 VAL A C 1
ATOM 1539 O O . VAL A 1 192 ? -6.809 -29.781 -10.375 1 92.44 192 VAL A O 1
ATOM 1542 N N . LEU A 1 193 ? -6.574 -27.859 -11.438 1 93.88 193 LEU A N 1
ATOM 1543 C CA . LEU A 1 193 ? -7.762 -27.266 -10.836 1 93.88 193 LEU A CA 1
ATOM 1544 C C . LEU A 1 193 ? -9.031 -27.875 -11.422 1 93.88 193 LEU A C 1
ATOM 1546 O O . LEU A 1 193 ? -10.125 -27.688 -10.883 1 93.88 193 LEU A O 1
ATOM 1550 N N . LEU A 1 194 ? -8.922 -28.703 -12.422 1 95 194 LEU A N 1
ATOM 1551 C CA . LEU A 1 194 ? -10.086 -29.375 -13.008 1 95 194 LEU A CA 1
ATOM 1552 C C . LEU A 1 194 ? -10.547 -30.531 -12.148 1 95 194 LEU A C 1
ATOM 1554 O O . LEU A 1 194 ? -11.711 -30.938 -12.211 1 95 194 LEU A O 1
ATOM 1558 N N . ALA A 1 195 ? -9.617 -31.031 -11.367 1 95.69 195 ALA A N 1
ATOM 1559 C 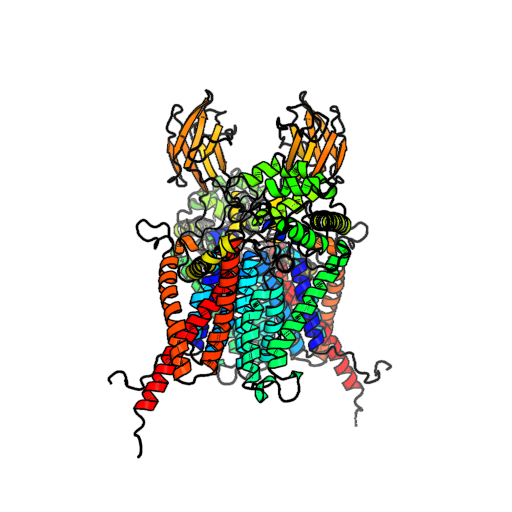CA . ALA A 1 195 ? -9.961 -32.188 -10.555 1 95.69 195 ALA A CA 1
ATOM 1560 C C . ALA A 1 195 ? -11.148 -31.891 -9.641 1 95.69 195 ALA A C 1
ATOM 1562 O O . ALA A 1 195 ? -12.164 -32.594 -9.68 1 95.69 195 ALA A O 1
ATOM 1563 N N . PRO A 1 196 ? -11.102 -30.844 -8.852 1 95.5 196 PRO A N 1
ATOM 1564 C CA . PRO A 1 196 ? -12.281 -30.531 -8.047 1 95.5 196 PRO A CA 1
ATOM 1565 C C . PRO A 1 196 ? -13.516 -30.219 -8.898 1 95.5 196 PRO A C 1
ATOM 1567 O O . PRO A 1 196 ? -14.641 -30.547 -8.508 1 95.5 196 PRO A O 1
ATOM 1570 N N . LEU A 1 197 ? -13.336 -29.672 -10.008 1 94.25 197 LEU A N 1
ATOM 1571 C CA . LEU A 1 197 ? -14.453 -29.344 -10.883 1 94.25 197 LEU A CA 1
ATOM 1572 C C . LEU A 1 197 ? -15.109 -30.609 -11.43 1 94.25 197 LEU A C 1
ATOM 1574 O O . LEU A 1 197 ? -16.328 -30.656 -11.617 1 94.25 197 LEU A O 1
ATOM 1578 N N . ILE A 1 198 ? -14.32 -31.609 -11.727 1 94.25 198 ILE A N 1
ATOM 1579 C CA . ILE A 1 198 ? -14.836 -32.875 -12.211 1 94.25 198 ILE A CA 1
ATOM 1580 C C . ILE A 1 198 ? -15.711 -33.531 -11.141 1 94.25 198 ILE A C 1
ATOM 1582 O O . ILE A 1 198 ? -16.766 -34.094 -11.445 1 94.25 198 ILE A O 1
ATOM 1586 N N . VAL A 1 199 ? -15.273 -33.438 -9.906 1 93.25 199 VAL A N 1
ATOM 1587 C CA . VAL A 1 199 ? -16.078 -33.969 -8.805 1 93.25 199 VAL A CA 1
ATOM 1588 C C . VAL A 1 199 ? -17.406 -33.219 -8.734 1 93.25 199 VAL A C 1
ATOM 1590 O O . VAL A 1 199 ? -18.453 -33.844 -8.539 1 93.25 199 VAL A O 1
ATOM 1593 N N . VAL A 1 200 ? -17.359 -31.922 -8.906 1 92.69 200 VAL A N 1
ATOM 1594 C CA . VAL A 1 200 ? -18.578 -31.125 -8.891 1 92.69 200 VAL A CA 1
ATOM 1595 C C . VAL A 1 200 ? -19.484 -31.531 -10.039 1 92.69 200 VAL A C 1
ATOM 1597 O O . VAL A 1 200 ? -20.703 -31.656 -9.859 1 92.69 200 VAL A O 1
ATOM 1600 N N . LEU A 1 201 ? -18.906 -31.781 -11.156 1 91.25 201 LEU A N 1
ATOM 1601 C CA . LEU A 1 201 ? -19.656 -32.219 -12.32 1 91.25 201 LEU A CA 1
ATOM 1602 C C . LEU A 1 201 ? -20.344 -33.531 -12.062 1 91.25 201 LEU A C 1
ATOM 1604 O O . LEU A 1 201 ? -21.531 -33.719 -12.367 1 91.25 201 LEU A O 1
ATOM 1608 N N . PHE A 1 202 ? -19.625 -34.406 -11.531 1 90.62 202 PHE A N 1
ATOM 1609 C CA . PHE A 1 202 ? -20.188 -35.719 -11.258 1 90.62 202 PHE A CA 1
ATOM 1610 C C . PHE A 1 202 ? -21.344 -35.625 -10.266 1 90.62 202 PHE A C 1
ATOM 1612 O O . PHE A 1 202 ? -22.391 -36.25 -10.461 1 90.62 202 PHE A O 1
ATOM 1619 N N . PHE A 1 203 ? -21.125 -34.906 -9.266 1 87.69 203 PHE A N 1
ATOM 1620 C CA . PHE A 1 203 ? -22.156 -34.719 -8.25 1 87.69 203 PHE A CA 1
ATOM 1621 C C . PHE A 1 203 ? -23.391 -34.031 -8.828 1 87.69 203 PHE A C 1
ATOM 1623 O O . PHE A 1 203 ? -24.516 -34.312 -8.398 1 87.69 203 PHE A O 1
ATOM 1630 N N . SER A 1 204 ? -23.203 -33.156 -9.719 1 86.88 204 SER A N 1
ATOM 1631 C CA . SER A 1 204 ? -24.297 -32.406 -10.305 1 86.88 204 SER A CA 1
ATOM 1632 C C . SER A 1 204 ? -25.281 -33.312 -11.023 1 86.88 204 SER A C 1
ATOM 1634 O O . SER A 1 204 ? -26.453 -33 -11.156 1 86.88 204 SER A O 1
ATOM 1636 N N . PHE A 1 205 ? -24.844 -34.438 -11.383 1 86.56 205 PHE A N 1
ATOM 1637 C CA . PHE A 1 205 ? -25.719 -35.375 -12.102 1 86.56 205 PHE A CA 1
ATOM 1638 C C . PHE A 1 205 ? -26.625 -36.125 -11.133 1 86.56 205 PHE A C 1
ATOM 1640 O O . PHE A 1 205 ? -27.656 -36.656 -11.539 1 86.56 205 PHE A O 1
ATOM 1647 N N . PHE A 1 206 ? -26.266 -36.188 -9.891 1 83.88 206 PHE A N 1
ATOM 1648 C CA . PHE A 1 206 ? -27.109 -36.844 -8.891 1 83.88 206 PHE A CA 1
ATOM 1649 C C . PHE A 1 206 ? -28.266 -35.938 -8.477 1 83.88 206 PHE A C 1
ATOM 1651 O O . PHE A 1 206 ? -29.297 -36.406 -8.008 1 83.88 206 PHE A O 1
ATOM 1658 N N . GLN A 1 207 ? -28.125 -34.688 -8.562 1 81.38 207 GLN A N 1
ATOM 1659 C CA . GLN A 1 207 ? -29.156 -33.688 -8.266 1 81.38 207 GLN A CA 1
ATOM 1660 C C . GLN A 1 207 ? -29.469 -32.844 -9.484 1 81.38 207 GLN A C 1
ATOM 1662 O O . GLN A 1 207 ? -29.406 -31.609 -9.406 1 81.38 207 GLN A O 1
ATOM 1667 N N . LYS A 1 208 ? -30 -33.375 -10.422 1 81.5 208 LYS A N 1
ATOM 1668 C CA . LYS A 1 208 ? -30.141 -32.75 -11.734 1 81.5 208 LYS A CA 1
ATOM 1669 C C . LYS A 1 208 ? -31.109 -31.578 -11.664 1 81.5 208 LYS A C 1
ATOM 1671 O O . LYS A 1 208 ? -30.922 -30.578 -12.375 1 81.5 208 LYS A O 1
ATOM 1676 N N . ASP A 1 209 ? -32.062 -31.562 -10.797 1 77.81 209 ASP A N 1
ATOM 1677 C CA . ASP A 1 209 ? -33.094 -30.531 -10.734 1 77.81 209 ASP A CA 1
ATOM 1678 C C . ASP A 1 209 ? -32.531 -29.219 -10.219 1 77.81 209 ASP A C 1
ATOM 1680 O O . ASP A 1 209 ? -32.875 -28.141 -10.703 1 77.81 209 ASP A O 1
ATOM 1684 N N . VAL A 1 210 ? -31.594 -29.406 -9.375 1 76.69 210 VAL A N 1
ATOM 1685 C CA . VAL A 1 210 ? -31.016 -28.219 -8.75 1 76.69 210 VAL A CA 1
ATOM 1686 C C . VAL A 1 210 ? -29.938 -27.641 -9.648 1 76.69 210 VAL A C 1
ATOM 1688 O O . VAL A 1 210 ? -29.781 -26.422 -9.75 1 76.69 210 VAL A O 1
ATOM 1691 N N . TRP A 1 211 ? -29.312 -28.438 -10.391 1 85.94 211 TRP A N 1
ATOM 1692 C CA . TRP A 1 211 ? -28.094 -28.031 -11.07 1 85.94 211 TRP A CA 1
ATOM 1693 C C . TRP A 1 211 ? -28.359 -27.672 -12.531 1 85.94 211 TRP A C 1
ATOM 1695 O O . TRP A 1 211 ? -27.688 -26.828 -13.102 1 85.94 211 TRP A O 1
ATOM 1705 N N . TRP A 1 212 ? -29.375 -28.312 -13.062 1 83.19 212 TRP A N 1
ATOM 1706 C CA . TRP A 1 212 ? -29.453 -28.156 -14.516 1 83.19 212 TRP A CA 1
ATOM 1707 C C . TRP A 1 212 ? -30.875 -27.844 -14.953 1 83.19 212 TRP A C 1
ATOM 1709 O O . TRP A 1 212 ? -31.109 -27.438 -16.094 1 83.19 212 TRP A O 1
ATOM 1719 N N . HIS A 1 213 ? -31.938 -28.062 -14.055 1 75.19 213 HIS A N 1
ATOM 1720 C CA . HIS A 1 213 ? -33.312 -27.922 -14.508 1 75.19 213 HIS A CA 1
ATOM 1721 C C . HIS A 1 213 ? -33.812 -26.484 -14.328 1 75.19 213 HIS A C 1
ATOM 1723 O O . HIS A 1 213 ? -33.625 -25.891 -13.273 1 75.19 213 HIS A O 1
ATOM 1729 N N . GLY A 1 214 ? -34.469 -25.859 -15.422 1 64.19 214 GLY A N 1
ATOM 1730 C CA . GLY A 1 214 ? -35.062 -24.531 -15.469 1 64.19 214 GLY A CA 1
ATOM 1731 C C . GLY A 1 214 ? -34.281 -23.562 -16.344 1 64.19 214 GLY A C 1
ATOM 1732 O O . GLY A 1 214 ? -33.531 -23.984 -17.234 1 64.19 214 GLY A O 1
ATOM 1733 N N . ARG A 1 215 ? -34.5 -22.297 -16.078 1 55.94 215 ARG A N 1
ATOM 1734 C CA . ARG A 1 215 ? -33.844 -21.297 -16.906 1 55.94 215 ARG A CA 1
ATOM 1735 C C . ARG A 1 215 ? -32.312 -21.312 -16.703 1 55.94 215 ARG A C 1
ATOM 1737 O O . ARG A 1 215 ? -31.844 -21.219 -15.562 1 55.94 215 ARG A O 1
ATOM 1744 N N . TYR A 1 216 ? -31.609 -21.766 -17.719 1 50.34 216 TYR A N 1
ATOM 1745 C CA . TYR A 1 216 ? -30.234 -22.25 -17.812 1 50.34 216 TYR A CA 1
ATOM 1746 C C . TYR A 1 216 ? -29.281 -21.328 -17.062 1 50.34 216 TYR A C 1
ATOM 1748 O O . TYR A 1 216 ? -28.438 -21.812 -16.312 1 50.34 216 TYR A O 1
ATOM 1756 N N . TRP A 1 217 ? -29.406 -20.016 -17.219 1 54.94 217 TRP A N 1
ATOM 1757 C CA . TRP A 1 217 ? -28.375 -19.094 -16.734 1 54.94 217 TRP A CA 1
ATOM 1758 C C . TRP A 1 217 ? -28.516 -18.875 -15.219 1 54.94 217 TRP A C 1
ATOM 1760 O O . TRP A 1 217 ? -27.594 -18.344 -14.578 1 54.94 217 TRP A O 1
ATOM 1770 N N . GLN A 1 218 ? -29.484 -19.406 -14.68 1 64.75 218 GLN A N 1
ATOM 1771 C CA . GLN A 1 218 ? -29.734 -19.172 -13.258 1 64.75 218 GLN A CA 1
ATOM 1772 C C . GLN A 1 218 ? -29.359 -20.375 -12.422 1 64.75 218 GLN A C 1
ATOM 1774 O O . GLN A 1 218 ? -29.281 -20.297 -11.188 1 64.75 218 GLN A O 1
ATOM 1779 N N . LYS A 1 219 ? -28.891 -21.406 -13.219 1 78.06 219 LYS A N 1
ATOM 1780 C CA . LYS A 1 219 ? -28.703 -22.625 -12.453 1 78.06 219 LYS A CA 1
ATOM 1781 C C . LYS A 1 219 ? -27.234 -22.781 -12.031 1 78.06 219 LYS A C 1
ATOM 1783 O O . LYS A 1 219 ? -26.344 -22.141 -12.602 1 78.06 219 LYS A O 1
ATOM 1788 N N . LEU A 1 220 ? -27.047 -23.656 -11.055 1 86.69 220 LEU A N 1
ATOM 1789 C CA . LEU A 1 220 ? -25.75 -23.844 -10.414 1 86.69 220 LEU A CA 1
ATOM 1790 C C . LEU A 1 220 ? -24.734 -24.406 -11.406 1 86.69 220 LEU A C 1
ATOM 1792 O O . LEU A 1 220 ? -23.562 -24.047 -11.352 1 86.69 220 LEU A O 1
ATOM 1796 N N . GLY A 1 221 ? -25.188 -25.266 -12.281 1 88.38 221 GLY A N 1
ATOM 1797 C CA . GLY A 1 221 ? -24.297 -25.844 -13.273 1 88.38 221 GLY A CA 1
ATOM 1798 C C . GLY A 1 221 ? -23.672 -24.812 -14.195 1 88.38 221 GLY A C 1
ATOM 1799 O O . GLY A 1 221 ? -22.484 -24.906 -14.523 1 88.38 221 GLY A O 1
ATOM 1800 N N . ALA A 1 222 ? -24.422 -23.906 -14.625 1 88.44 222 ALA A N 1
ATOM 1801 C CA . ALA A 1 222 ? -23.906 -22.828 -15.477 1 88.44 222 ALA A CA 1
ATOM 1802 C C . ALA A 1 222 ? -22.922 -21.953 -14.727 1 88.44 222 ALA A C 1
ATOM 1804 O O . ALA A 1 222 ? -21.906 -21.531 -15.281 1 88.44 222 ALA A O 1
ATOM 1805 N N . LYS A 1 223 ? -23.172 -21.734 -13.492 1 88.94 223 LYS A N 1
ATOM 1806 C CA . LYS A 1 223 ? -22.391 -20.797 -12.703 1 88.94 223 LYS A CA 1
ATOM 1807 C C . LYS A 1 223 ? -21.109 -21.453 -12.172 1 88.94 223 LYS A C 1
ATOM 1809 O O . LYS A 1 223 ? -20.062 -20.812 -12.117 1 88.94 223 LYS A O 1
ATOM 1814 N N . LEU A 1 224 ? -21.188 -22.703 -11.812 1 92.88 224 LEU A N 1
ATOM 1815 C CA . LEU A 1 224 ? -20.078 -23.328 -11.109 1 92.88 224 LEU A CA 1
ATOM 1816 C C . LEU A 1 224 ? -19.25 -24.188 -12.055 1 92.88 224 LEU A C 1
ATOM 1818 O O . LEU A 1 224 ? -18.125 -24.578 -11.727 1 92.88 224 LEU A O 1
ATOM 1822 N N . ILE A 1 225 ? -19.734 -24.469 -13.234 1 93.06 225 ILE A N 1
ATOM 1823 C CA . ILE A 1 225 ? -19 -25.375 -14.125 1 93.06 225 ILE A CA 1
ATOM 1824 C C . ILE A 1 225 ? -18.766 -24.688 -15.469 1 93.06 225 ILE A C 1
ATOM 1826 O O . ILE A 1 225 ? -17.625 -24.406 -15.836 1 93.06 225 ILE A O 1
ATOM 1830 N N . ILE A 1 226 ? -19.766 -24.234 -16.141 1 93 226 ILE A N 1
ATOM 1831 C CA . ILE A 1 226 ? -19.672 -23.766 -17.516 1 93 226 ILE A CA 1
ATOM 1832 C C . ILE A 1 226 ? -19.016 -22.391 -17.547 1 93 226 ILE A C 1
ATOM 1834 O O . ILE A 1 226 ? -18.078 -22.156 -18.328 1 93 226 ILE A O 1
ATOM 1838 N N . ALA A 1 227 ? -19.469 -21.516 -16.734 1 95.06 227 ALA A N 1
ATOM 1839 C CA . ALA A 1 227 ? -18.984 -20.125 -16.766 1 95.06 227 ALA A CA 1
ATOM 1840 C C . ALA A 1 227 ? -17.484 -20.062 -16.453 1 95.06 227 ALA A C 1
ATOM 1842 O O . ALA A 1 227 ? -16.734 -19.375 -17.156 1 95.06 227 ALA A O 1
ATOM 1843 N N . PRO A 1 228 ? -17 -20.719 -15.398 1 96.38 228 PRO A N 1
ATOM 1844 C CA . PRO A 1 228 ? -15.562 -20.656 -15.148 1 96.38 228 PRO A CA 1
ATOM 1845 C C . PRO A 1 228 ? -14.742 -21.25 -16.281 1 96.38 228 PRO A C 1
ATOM 1847 O O . PRO A 1 228 ? -13.664 -20.75 -16.609 1 96.38 228 PRO A O 1
ATOM 1850 N N . LEU A 1 229 ? -15.227 -22.266 -16.891 1 96.75 229 LEU A N 1
ATOM 1851 C CA . LEU A 1 229 ? -14.516 -22.875 -18.016 1 96.75 229 LEU A CA 1
ATOM 1852 C C . LEU A 1 229 ? -14.5 -21.938 -19.219 1 96.75 229 LEU A C 1
ATOM 1854 O O . LEU A 1 229 ? -13.461 -21.781 -19.875 1 96.75 229 LEU A O 1
ATOM 1858 N N . LEU A 1 230 ? -15.633 -21.359 -19.5 1 96.75 230 LEU A N 1
ATOM 1859 C CA . LEU A 1 230 ? -15.711 -20.406 -20.625 1 96.75 230 LEU A CA 1
ATOM 1860 C C . LEU A 1 230 ? -14.82 -19.188 -20.359 1 96.75 230 LEU A C 1
ATOM 1862 O O . LEU A 1 230 ? -14.195 -18.672 -21.281 1 96.75 230 LEU A O 1
ATOM 1866 N N . ALA A 1 231 ? -14.844 -18.781 -19.141 1 97.5 231 ALA A N 1
ATOM 1867 C CA . ALA A 1 231 ? -13.992 -17.641 -18.781 1 97.5 231 ALA A CA 1
ATOM 1868 C C . ALA A 1 231 ? -12.516 -17.984 -18.953 1 97.5 231 ALA A C 1
ATOM 1870 O O . ALA A 1 231 ? -11.719 -17.141 -19.359 1 97.5 231 ALA A O 1
ATOM 1871 N N . THR A 1 232 ? -12.172 -19.156 -18.625 1 97.56 232 THR A N 1
ATOM 1872 C CA . THR A 1 232 ? -10.797 -19.609 -18.781 1 97.56 232 THR A CA 1
ATOM 1873 C C . THR A 1 232 ? -10.391 -19.625 -20.25 1 97.56 232 THR A C 1
ATOM 1875 O O . THR A 1 232 ? -9.312 -19.141 -20.609 1 97.56 232 THR A O 1
ATOM 1878 N N . ILE A 1 233 ? -11.258 -20.125 -21.062 1 97.12 233 ILE A N 1
ATOM 1879 C CA . ILE A 1 233 ? -11 -20.188 -22.5 1 97.12 233 ILE A CA 1
ATOM 1880 C C . ILE A 1 233 ? -10.922 -18.766 -23.078 1 97.12 233 ILE A C 1
ATOM 1882 O O . ILE A 1 233 ? -10.031 -18.453 -23.859 1 97.12 233 ILE A O 1
ATOM 1886 N N . PHE A 1 234 ? -11.789 -18 -22.656 1 97.5 234 PHE A N 1
ATOM 1887 C CA . PHE A 1 234 ? -11.844 -16.625 -23.141 1 97.5 234 PHE A CA 1
ATOM 1888 C C . PHE A 1 234 ? -10.586 -15.867 -22.75 1 97.5 234 PHE A C 1
ATOM 1890 O O . PHE A 1 234 ? -9.938 -15.258 -23.609 1 97.5 234 PHE A O 1
ATOM 1897 N N . LEU A 1 235 ? -10.242 -15.914 -21.453 1 97.31 235 LEU A N 1
ATOM 1898 C CA . LEU A 1 235 ? -9.062 -15.195 -20.984 1 97.31 235 LEU A CA 1
ATOM 1899 C C . LEU A 1 235 ? -7.793 -15.766 -21.609 1 97.31 235 LEU A C 1
ATOM 1901 O O . LEU A 1 235 ? -6.875 -15.016 -21.938 1 97.31 235 LEU A O 1
ATOM 1905 N N . GLY A 1 236 ? -7.738 -17.062 -21.703 1 97.06 236 GLY A N 1
ATOM 1906 C CA . GLY A 1 236 ? -6.625 -17.672 -22.406 1 97.06 236 GLY A CA 1
ATOM 1907 C C . GLY A 1 236 ? -6.523 -17.234 -23.859 1 97.06 236 GLY A C 1
ATOM 1908 O O . GLY A 1 236 ? -5.422 -17.016 -24.359 1 97.06 236 GLY A O 1
ATOM 1909 N N . GLY A 1 237 ? -7.676 -17.062 -24.484 1 97.19 237 GLY A N 1
ATOM 1910 C CA . GLY A 1 237 ? -7.719 -16.547 -25.844 1 97.19 237 GLY A CA 1
ATOM 1911 C C . GLY A 1 237 ? -7.238 -15.109 -25.969 1 97.19 237 GLY A C 1
ATOM 1912 O O . GLY A 1 237 ? -6.5 -14.773 -26.891 1 97.19 237 GLY A O 1
ATOM 1913 N N . VAL A 1 238 ? -7.594 -14.367 -25.031 1 96.88 238 VAL A N 1
ATOM 1914 C CA . VAL A 1 238 ? -7.184 -12.961 -25.016 1 96.88 238 VAL A CA 1
ATOM 1915 C C . VAL A 1 238 ? -5.664 -12.875 -24.906 1 96.88 238 VAL A C 1
ATOM 1917 O O . VAL A 1 238 ? -5.016 -12.125 -25.641 1 96.88 238 VAL A O 1
ATOM 1920 N N . ILE A 1 239 ? -5.066 -13.609 -24.031 1 96.94 239 ILE A N 1
ATOM 1921 C CA . ILE A 1 239 ? -3.619 -13.609 -23.844 1 96.94 239 ILE A CA 1
ATOM 1922 C C . ILE A 1 239 ? -2.938 -14.094 -25.125 1 96.94 239 ILE A C 1
ATOM 1924 O O . ILE A 1 239 ? -1.955 -13.5 -25.578 1 96.94 239 ILE A O 1
ATOM 1928 N N . SER A 1 240 ? -3.529 -15.062 -25.703 1 97.25 240 SER A N 1
ATOM 1929 C CA . SER A 1 240 ? -2.957 -15.625 -26.922 1 97.25 240 SER A CA 1
ATOM 1930 C C . SER A 1 240 ? -3.012 -14.625 -28.078 1 97.25 240 SER A C 1
ATOM 1932 O O . SER A 1 240 ? -2.08 -14.539 -28.875 1 97.25 240 SER A O 1
ATOM 1934 N N . VAL A 1 241 ? -4.082 -13.891 -28.125 1 96.56 241 VAL A N 1
ATOM 1935 C CA . VAL A 1 241 ? -4.23 -12.883 -29.172 1 96.56 241 VAL A CA 1
ATOM 1936 C C . VAL A 1 241 ? -3.248 -11.742 -28.938 1 96.56 241 VAL A C 1
ATOM 1938 O O . VAL A 1 241 ? -2.645 -11.227 -29.875 1 96.56 241 VAL A O 1
ATOM 1941 N N . CYS A 1 242 ? -3.061 -11.352 -27.75 1 96.38 242 CYS A N 1
ATOM 1942 C CA . CYS A 1 242 ? -2.076 -10.328 -27.438 1 96.38 242 CYS A CA 1
ATOM 1943 C C . CYS A 1 242 ? -0.667 -10.797 -27.766 1 96.38 242 CYS A C 1
ATOM 1945 O O . CYS A 1 242 ? 0.133 -10.031 -28.312 1 96.38 242 CYS A O 1
ATOM 1947 N N . ASN A 1 243 ? -0.398 -12.031 -27.453 1 96.06 243 ASN A N 1
ATOM 1948 C CA . ASN A 1 243 ? 0.894 -12.609 -27.812 1 96.06 243 ASN A CA 1
ATOM 1949 C C . ASN A 1 243 ? 1.091 -12.664 -29.328 1 96.06 243 ASN A C 1
ATOM 1951 O O . ASN A 1 243 ? 2.213 -12.523 -29.812 1 96.06 243 ASN A O 1
ATOM 1955 N N . TYR A 1 244 ? -0.001 -12.867 -30.016 1 95.38 244 TYR A N 1
ATOM 1956 C CA . TYR A 1 244 ? 0.061 -12.953 -31.469 1 95.38 244 TYR A CA 1
ATOM 1957 C C . TYR A 1 244 ? 0.596 -11.664 -32.062 1 95.38 244 TYR A C 1
ATOM 1959 O O . TYR A 1 244 ? 1.305 -11.688 -33.094 1 95.38 244 TYR A O 1
ATOM 1967 N N . SER A 1 245 ? 0.311 -10.578 -31.5 1 94.06 245 SER A N 1
ATOM 1968 C CA . SER A 1 245 ? 0.775 -9.289 -32 1 94.06 245 SER A CA 1
ATOM 1969 C C . SER A 1 245 ? 2.297 -9.195 -31.953 1 94.06 245 SER A C 1
ATOM 1971 O O . SER A 1 245 ? 2.902 -8.461 -32.75 1 94.06 245 SER A O 1
ATOM 1973 N N . ARG A 1 246 ? 2.92 -10.016 -31.109 1 93.31 246 ARG A N 1
ATOM 1974 C CA . ARG A 1 246 ? 4.367 -9.953 -30.938 1 93.31 246 ARG A CA 1
ATOM 1975 C C . ARG A 1 246 ? 5.043 -11.188 -31.516 1 93.31 246 ARG A C 1
ATOM 1977 O O . ARG A 1 246 ? 6.172 -11.117 -32 1 93.31 246 ARG A O 1
ATOM 1984 N N . LEU A 1 247 ? 4.391 -12.297 -31.391 1 94.38 247 LEU A N 1
ATOM 1985 C CA . LEU A 1 247 ? 5.004 -13.578 -31.719 1 94.38 247 LEU A CA 1
ATOM 1986 C C . LEU A 1 247 ? 4.566 -14.055 -33.094 1 94.38 247 LEU A C 1
ATOM 1988 O O . LEU A 1 247 ? 5.195 -14.938 -33.688 1 94.38 247 LEU A O 1
ATOM 1992 N N . HIS A 1 248 ? 3.383 -13.555 -33.531 1 93.56 248 HIS A N 1
ATOM 1993 C CA . HIS A 1 248 ? 2.74 -14.008 -34.75 1 93.56 248 HIS A CA 1
ATOM 1994 C C . HIS A 1 248 ? 2.389 -15.484 -34.688 1 93.56 248 HIS A C 1
ATOM 1996 O O . HIS A 1 248 ? 2.504 -16.203 -35.688 1 93.56 248 HIS A O 1
ATOM 2002 N N . MET A 1 249 ? 2.246 -15.984 -33.531 1 94.19 249 MET A N 1
ATOM 2003 C CA . MET A 1 249 ? 1.734 -17.312 -33.219 1 94.19 249 MET A CA 1
ATOM 2004 C C . MET A 1 249 ? 0.689 -17.25 -32.094 1 94.19 249 MET A C 1
ATOM 2006 O O . MET A 1 249 ? 0.854 -16.5 -31.125 1 94.19 249 MET A O 1
ATOM 2010 N N . LEU A 1 250 ? -0.364 -18 -32.281 1 94.62 250 LEU A N 1
ATOM 2011 C CA . LEU A 1 250 ? -1.438 -18 -31.297 1 94.62 250 LEU A CA 1
ATOM 2012 C C . LEU A 1 250 ? -1.139 -19 -30.188 1 94.62 250 LEU A C 1
ATOM 2014 O O . LEU A 1 250 ? -1.659 -20.125 -30.188 1 94.62 250 LEU A O 1
ATOM 2018 N N . VAL A 1 251 ? -0.331 -18.594 -29.203 1 95.31 251 VAL A N 1
ATOM 2019 C CA . VAL A 1 251 ? 0.067 -19.453 -28.094 1 95.31 251 VAL A CA 1
ATOM 2020 C C . VAL A 1 251 ? -0.015 -18.656 -26.781 1 95.31 251 VAL A C 1
ATOM 2022 O O . VAL A 1 251 ? 0.082 -17.438 -26.781 1 95.31 251 VAL A O 1
ATOM 2025 N N . LEU A 1 252 ? -0.19 -19.391 -25.719 1 94.62 252 LEU A N 1
ATOM 2026 C CA . LEU A 1 252 ? -0.238 -18.766 -24.391 1 94.62 252 LEU A CA 1
ATOM 2027 C C . LEU A 1 252 ? 1.147 -18.297 -23.969 1 94.62 252 LEU A C 1
ATOM 2029 O O . LEU A 1 252 ? 1.274 -17.297 -23.25 1 94.62 252 LEU A O 1
ATOM 2033 N N . ASN A 1 253 ? 2.143 -19.031 -24.281 1 94.44 253 ASN A N 1
ATOM 2034 C CA . ASN A 1 253 ? 3.557 -18.734 -24.062 1 94.44 253 ASN A CA 1
ATOM 2035 C C . ASN A 1 253 ? 4.434 -19.469 -25.078 1 94.44 253 ASN A C 1
ATOM 2037 O O . ASN A 1 253 ? 3.951 -20.344 -25.797 1 94.44 253 ASN A O 1
ATOM 2041 N N . GLU A 1 254 ? 5.605 -19.188 -25.125 1 94.06 254 GLU A N 1
ATOM 2042 C CA . GLU A 1 254 ? 6.449 -19.719 -26.172 1 94.06 254 GLU A CA 1
ATOM 2043 C C . GLU A 1 254 ? 6.852 -21.172 -25.875 1 94.06 254 GLU A C 1
ATOM 2045 O O . GLU A 1 254 ? 7.223 -21.906 -26.797 1 94.06 254 GLU A O 1
ATOM 2050 N N . LEU A 1 255 ? 6.812 -21.531 -24.641 1 91.44 255 LEU A N 1
ATOM 2051 C CA . LEU A 1 255 ? 7.129 -22.922 -24.297 1 91.44 255 LEU A CA 1
ATOM 2052 C C . LEU A 1 255 ? 6.043 -23.859 -24.797 1 91.44 255 LEU A C 1
ATOM 2054 O O . LEU A 1 255 ? 6.262 -25.078 -24.906 1 91.44 255 LEU A O 1
ATOM 2058 N N . SER A 1 256 ? 4.918 -23.312 -25.125 1 90.56 256 SER A N 1
ATOM 2059 C CA . SER A 1 256 ? 3.814 -24.125 -25.609 1 90.56 256 SER A CA 1
ATOM 2060 C C . SER A 1 256 ? 3.719 -24.047 -27.141 1 90.56 256 SER A C 1
ATOM 2062 O O . SER A 1 256 ? 2.758 -24.547 -27.719 1 90.56 256 SER A O 1
ATOM 2064 N N . ALA A 1 257 ? 4.656 -23.438 -27.719 1 94.38 257 ALA A N 1
ATOM 2065 C CA . ALA A 1 257 ? 4.656 -23.359 -29.188 1 94.38 257 ALA A CA 1
ATOM 2066 C C . ALA A 1 257 ? 4.785 -24.75 -29.797 1 94.38 257 ALA A C 1
ATOM 2068 O O . ALA A 1 257 ? 5.527 -25.594 -29.297 1 94.38 257 ALA A O 1
ATOM 2069 N N . PRO A 1 258 ? 4.098 -24.953 -30.875 1 94.12 258 PRO A N 1
ATOM 2070 C CA . PRO A 1 258 ? 4.031 -26.312 -31.438 1 94.12 258 PRO A CA 1
ATOM 2071 C C . PRO A 1 258 ? 5.395 -26.828 -31.891 1 94.12 258 PRO A C 1
ATOM 2073 O O . PRO A 1 258 ? 5.711 -28 -31.688 1 94.12 258 PRO A O 1
ATOM 2076 N N . GLY A 1 259 ? 6.148 -26 -32.562 1 95.56 259 GLY A N 1
ATOM 2077 C CA . GLY A 1 259 ? 7.473 -26.438 -33 1 95.56 259 GLY A CA 1
ATOM 2078 C C . GLY A 1 259 ? 8.375 -26.828 -31.844 1 95.56 259 GLY A C 1
ATOM 2079 O O . GLY A 1 259 ? 9.031 -27.859 -31.891 1 95.56 259 GLY A O 1
ATOM 2080 N N . TYR A 1 260 ? 8.383 -26.031 -30.875 1 95 260 TYR A N 1
ATOM 2081 C CA . TYR A 1 260 ? 9.211 -26.297 -29.703 1 95 260 TYR A CA 1
ATOM 2082 C C . TYR A 1 260 ? 8.781 -27.594 -29.016 1 95 260 TYR A C 1
ATOM 2084 O O . TYR A 1 260 ? 9.617 -28.438 -28.688 1 95 260 TYR A O 1
ATOM 2092 N N . GLN A 1 261 ? 7.531 -27.766 -28.812 1 93.19 261 GLN A N 1
ATOM 2093 C CA . GLN A 1 261 ? 7.016 -28.953 -28.141 1 93.19 261 GLN A CA 1
ATOM 2094 C C . GLN A 1 261 ? 7.324 -30.203 -28.938 1 93.19 261 GLN A C 1
ATOM 2096 O O . GLN A 1 261 ? 7.668 -31.25 -28.375 1 93.19 261 GLN A O 1
ATOM 2101 N N . SER A 1 262 ? 7.215 -30.062 -30.219 1 94.38 262 SER A N 1
ATOM 2102 C CA . SER A 1 262 ? 7.5 -31.203 -31.078 1 94.38 262 SER A CA 1
ATOM 2103 C C . SER A 1 262 ? 8.977 -31.578 -31.031 1 94.38 262 SER A C 1
ATOM 2105 O O . SER A 1 262 ? 9.328 -32.75 -31.078 1 94.38 262 SER A O 1
ATOM 2107 N N . ALA A 1 263 ? 9.773 -30.562 -31.016 1 96.12 263 ALA A N 1
ATOM 2108 C CA . ALA A 1 263 ? 11.211 -30.812 -30.938 1 96.12 263 ALA A CA 1
ATOM 2109 C C . ALA A 1 263 ? 11.57 -31.531 -29.641 1 96.12 263 ALA A C 1
ATOM 2111 O O . ALA A 1 263 ? 12.328 -32.5 -29.641 1 96.12 263 ALA A O 1
ATOM 2112 N N . VAL A 1 264 ? 11.055 -31.062 -28.547 1 93.94 264 VAL A N 1
ATOM 2113 C CA . VAL A 1 264 ? 11.336 -31.672 -27.25 1 93.94 264 VAL A CA 1
ATOM 2114 C C . VAL A 1 264 ? 10.82 -33.125 -27.234 1 93.94 264 VAL A C 1
ATOM 2116 O O . VAL A 1 264 ? 11.508 -34.031 -26.766 1 93.94 264 VAL A O 1
ATOM 2119 N N . LYS A 1 265 ? 9.656 -33.281 -27.734 1 92.62 265 LYS A N 1
ATOM 2120 C CA . LYS A 1 265 ? 9.078 -34.625 -27.781 1 92.62 265 LYS A CA 1
ATOM 2121 C C . LYS A 1 265 ? 9.938 -35.562 -28.625 1 92.62 265 LYS A C 1
ATOM 2123 O O . LYS A 1 265 ? 10.18 -36.719 -28.234 1 92.62 265 LYS A O 1
ATOM 2128 N N . ALA A 1 266 ? 10.359 -35.094 -29.734 1 95.12 266 ALA A N 1
ATOM 2129 C CA . ALA A 1 266 ? 11.188 -35.875 -30.625 1 95.12 266 ALA A CA 1
ATOM 2130 C C . ALA A 1 266 ? 12.5 -36.281 -29.953 1 95.12 266 ALA A C 1
ATOM 2132 O O . ALA A 1 266 ? 12.93 -37.438 -30.031 1 95.12 266 ALA A O 1
ATOM 2133 N N . LEU A 1 267 ? 13.102 -35.344 -29.359 1 95.69 267 LEU A N 1
ATOM 2134 C CA . LEU A 1 267 ? 14.367 -35.594 -28.672 1 95.69 267 LEU A CA 1
ATOM 2135 C C . LEU A 1 267 ? 14.195 -36.594 -27.531 1 95.69 267 LEU A C 1
ATOM 2137 O O . LEU A 1 267 ? 15.039 -37.438 -27.328 1 95.69 267 LEU A O 1
ATOM 2141 N N . ASN A 1 268 ? 13.109 -36.469 -26.812 1 93.06 268 ASN A N 1
ATOM 2142 C CA . ASN A 1 268 ? 12.812 -37.375 -25.703 1 93.06 268 ASN A CA 1
ATOM 2143 C C . ASN A 1 268 ? 12.508 -38.781 -26.203 1 93.06 268 ASN A C 1
ATOM 2145 O O . ASN A 1 268 ? 12.594 -39.75 -25.438 1 93.06 268 ASN A O 1
ATOM 2149 N N . SER A 1 269 ? 12.188 -38.906 -27.469 1 93.56 269 SER A N 1
ATOM 2150 C CA . SER A 1 269 ? 11.773 -40.188 -28.031 1 93.56 269 SER A CA 1
ATOM 2151 C C . SER A 1 269 ? 12.984 -41.031 -28.438 1 93.56 269 SER A C 1
ATOM 2153 O O . SER A 1 269 ? 12.844 -42.219 -28.734 1 93.56 269 SER A O 1
ATOM 2155 N N . ILE A 1 270 ? 14.109 -40.469 -28.406 1 95.31 270 ILE A N 1
ATOM 2156 C CA . ILE A 1 270 ? 15.312 -41.188 -28.797 1 95.31 270 ILE A CA 1
ATOM 2157 C C . ILE A 1 270 ? 15.672 -42.219 -27.703 1 95.31 270 ILE A C 1
ATOM 2159 O O . ILE A 1 270 ? 15.852 -41.844 -26.547 1 95.31 270 ILE A O 1
ATOM 2163 N N . ASP A 1 271 ? 15.75 -43.375 -28.109 1 94.19 271 ASP A N 1
ATOM 2164 C CA . ASP A 1 271 ? 16.047 -44.469 -27.156 1 94.19 271 ASP A CA 1
ATOM 2165 C C . ASP A 1 271 ? 17.531 -44.844 -27.203 1 94.19 271 ASP A C 1
ATOM 2167 O O . ASP A 1 271 ? 18 -45.375 -28.203 1 94.19 271 ASP A O 1
ATOM 2171 N N . VAL A 1 272 ? 18.234 -44.562 -26.125 1 93.5 272 VAL A N 1
ATOM 2172 C CA . VAL A 1 272 ? 19.641 -44.938 -26.031 1 93.5 272 VAL A CA 1
ATOM 2173 C C . VAL A 1 272 ? 19.828 -45.938 -24.922 1 93.5 272 VAL A C 1
ATOM 2175 O O . VAL A 1 272 ? 20.938 -46.125 -24.406 1 93.5 272 VAL A O 1
ATOM 2178 N N . GLY A 1 273 ? 18.719 -46.531 -24.547 1 88.56 273 GLY A N 1
ATOM 2179 C CA . GLY A 1 273 ? 18.75 -47.5 -23.453 1 88.56 273 GLY A CA 1
ATOM 2180 C C . GLY A 1 273 ? 18.438 -46.875 -22.109 1 88.56 273 GLY A C 1
ATOM 2181 O O . GLY A 1 273 ? 17.641 -45.938 -22.016 1 88.56 273 GLY A O 1
ATOM 2182 N N . ARG A 1 274 ? 18.984 -47.5 -21.016 1 84.38 274 ARG A N 1
ATOM 2183 C CA . ARG A 1 274 ? 18.719 -47 -19.672 1 84.38 274 ARG A CA 1
ATOM 2184 C C . ARG A 1 274 ? 19.5 -45.719 -19.391 1 84.38 274 ARG A C 1
ATOM 2186 O O . ARG A 1 274 ? 20.719 -45.688 -19.578 1 84.38 274 ARG A O 1
ATOM 2193 N N . THR A 1 275 ? 18.766 -44.719 -19.062 1 87.75 275 THR A N 1
ATOM 2194 C CA . THR A 1 275 ? 19.359 -43.438 -18.766 1 87.75 275 THR A CA 1
ATOM 2195 C C . THR A 1 275 ? 19.25 -43.125 -17.266 1 87.75 275 THR A C 1
ATOM 2197 O O . THR A 1 275 ? 18.484 -43.75 -16.547 1 87.75 275 THR A O 1
ATOM 2200 N N . PRO A 1 276 ? 20.156 -42.219 -16.781 1 85.12 276 PRO A N 1
ATOM 2201 C CA . PRO A 1 276 ? 20.031 -41.812 -15.375 1 85.12 276 PRO A CA 1
ATOM 2202 C C . PRO A 1 276 ? 18.688 -41.188 -15.047 1 85.12 276 PRO A C 1
ATOM 2204 O O . PRO A 1 276 ? 18.031 -40.625 -15.93 1 85.12 276 PRO A O 1
ATOM 2207 N N . LYS A 1 277 ? 18.359 -41.312 -13.766 1 84.5 277 LYS A N 1
ATOM 2208 C CA . LYS A 1 277 ? 17.125 -40.688 -13.297 1 84.5 277 LYS A CA 1
ATOM 2209 C C . LYS A 1 277 ? 17.125 -39.188 -13.555 1 84.5 277 LYS A C 1
ATOM 2211 O O . LYS A 1 277 ? 18.125 -38.531 -13.344 1 84.5 277 LYS A O 1
ATOM 2216 N N . HIS A 1 278 ? 16.047 -38.656 -14.094 1 87.19 278 HIS A N 1
ATOM 2217 C CA . HIS A 1 278 ? 15.805 -37.25 -14.336 1 87.19 278 HIS A CA 1
ATOM 2218 C C . HIS A 1 278 ? 16.625 -36.75 -15.523 1 87.19 278 HIS A C 1
ATOM 2220 O O . HIS A 1 278 ? 16.828 -35.531 -15.672 1 87.19 278 HIS A O 1
ATOM 2226 N N . ALA A 1 279 ? 17.188 -37.594 -16.281 1 88.62 279 ALA A N 1
ATOM 2227 C CA . ALA A 1 279 ? 17.891 -37.25 -17.516 1 88.62 279 ALA A CA 1
ATOM 2228 C C . ALA A 1 279 ? 17.406 -38.094 -18.672 1 88.62 279 ALA A C 1
ATOM 2230 O O . ALA A 1 279 ? 17.719 -39.281 -18.75 1 88.62 279 ALA A O 1
ATOM 2231 N N . THR A 1 280 ? 16.734 -37.469 -19.562 1 89 280 THR A N 1
ATOM 2232 C CA . THR A 1 280 ? 16.172 -38.219 -20.688 1 89 280 THR A CA 1
ATOM 2233 C C . THR A 1 280 ? 17.016 -38.031 -21.938 1 89 280 THR A C 1
ATOM 2235 O O . THR A 1 280 ? 17.375 -39 -22.625 1 89 280 THR A O 1
ATOM 2238 N N . VAL A 1 281 ? 17.328 -36.781 -22.219 1 92.06 281 VAL A N 1
ATOM 2239 C CA . VAL A 1 281 ? 18.156 -36.469 -23.375 1 92.06 281 VAL A CA 1
ATOM 2240 C C . VAL A 1 281 ? 19.625 -36.406 -22.953 1 92.06 281 VAL A C 1
ATOM 2242 O O . VAL A 1 281 ? 20.188 -35.312 -22.766 1 92.06 281 VAL A O 1
ATOM 2245 N N . THR A 1 282 ? 20.234 -37.5 -22.953 1 92.19 282 THR A N 1
ATOM 2246 C CA . THR A 1 282 ? 21.609 -37.625 -22.484 1 92.19 282 THR A CA 1
ATOM 2247 C C . THR A 1 282 ? 22.594 -37.219 -23.594 1 92.19 282 THR A C 1
ATOM 2249 O O . THR A 1 282 ? 22.188 -36.969 -24.719 1 92.19 282 THR A O 1
ATOM 2252 N N . ALA A 1 283 ? 23.875 -37.188 -23.203 1 93.06 283 ALA A N 1
ATOM 2253 C CA . ALA A 1 283 ? 24.922 -36.906 -24.188 1 93.06 283 ALA A CA 1
ATOM 2254 C C . ALA A 1 283 ? 24.891 -37.906 -25.344 1 93.06 283 ALA A C 1
ATOM 2256 O O . ALA A 1 283 ? 25.125 -37.531 -26.484 1 93.06 283 ALA A O 1
ATOM 2257 N N . ALA A 1 284 ? 24.609 -39.156 -25.047 1 94.38 284 ALA A N 1
ATOM 2258 C CA . ALA A 1 284 ? 24.5 -40.188 -26.062 1 94.38 284 ALA A CA 1
ATOM 2259 C C . ALA A 1 284 ? 23.359 -39.906 -27.031 1 94.38 284 ALA A C 1
ATOM 2261 O O . ALA A 1 284 ? 23.5 -40.031 -28.25 1 94.38 284 ALA A O 1
ATOM 2262 N N . ALA A 1 285 ? 22.234 -39.531 -26.453 1 95.62 285 ALA A N 1
ATOM 2263 C CA . ALA A 1 285 ? 21.078 -39.219 -27.281 1 95.62 285 ALA A CA 1
ATOM 2264 C C . ALA A 1 285 ? 21.359 -38 -28.156 1 95.62 285 ALA A C 1
ATOM 2266 O O . ALA A 1 285 ? 20.969 -37.938 -29.328 1 95.62 285 ALA A O 1
ATOM 2267 N N . ARG A 1 286 ? 22 -36.969 -27.578 1 96.94 286 ARG A N 1
ATOM 2268 C CA . ARG A 1 286 ? 22.344 -35.781 -28.344 1 96.94 286 ARG A CA 1
ATOM 2269 C C . ARG A 1 286 ? 23.281 -36.125 -29.5 1 96.94 286 ARG A C 1
ATOM 2271 O O . ARG A 1 286 ? 23.141 -35.594 -30.594 1 96.94 286 ARG A O 1
ATOM 2278 N N . SER A 1 287 ? 24.234 -36.938 -29.234 1 96.62 287 SER A N 1
ATOM 2279 C CA . SER A 1 287 ? 25.172 -37.344 -30.281 1 96.62 287 SER A CA 1
ATOM 2280 C C . SER A 1 287 ? 24.453 -37.969 -31.469 1 96.62 287 SER A C 1
ATOM 2282 O O . SER A 1 287 ? 24.766 -37.656 -32.625 1 96.62 287 SER A O 1
ATOM 2284 N N . LEU A 1 288 ? 23.547 -38.781 -31.156 1 97.44 288 LEU A N 1
ATOM 2285 C CA . LEU A 1 288 ? 22.766 -39.406 -32.219 1 97.44 288 LEU A CA 1
ATOM 2286 C C . LEU A 1 288 ? 21.906 -38.375 -32.938 1 97.44 288 LEU A C 1
ATOM 2288 O O . LEU A 1 288 ? 21.734 -38.469 -34.156 1 97.44 288 LEU A O 1
ATOM 2292 N N . ALA A 1 289 ? 21.344 -37.5 -32.156 1 98.12 289 ALA A N 1
ATOM 2293 C CA . ALA A 1 289 ? 20.516 -36.469 -32.75 1 98.12 289 ALA A CA 1
ATOM 2294 C C . ALA A 1 289 ? 21.328 -35.594 -33.688 1 98.12 289 ALA A C 1
ATOM 2296 O O . ALA A 1 289 ? 20.828 -35.156 -34.75 1 98.12 289 ALA A O 1
ATOM 2297 N N . TYR A 1 290 ? 22.625 -35.344 -33.344 1 97.75 290 TYR A N 1
ATOM 2298 C CA . TYR A 1 290 ? 23.516 -34.531 -34.188 1 97.75 290 TYR A CA 1
ATOM 2299 C C . TYR A 1 290 ? 23.734 -35.188 -35.531 1 97.75 290 TYR A C 1
ATOM 2301 O O . TYR A 1 290 ? 23.906 -34.5 -36.562 1 97.75 290 TYR A O 1
ATOM 2309 N N . GLU A 1 291 ? 23.672 -36.375 -35.594 1 96.88 291 GLU A N 1
ATOM 2310 C CA . GLU A 1 291 ? 23.953 -37.125 -36.812 1 96.88 291 GLU A CA 1
ATOM 2311 C C . GLU A 1 291 ? 22.781 -37.031 -37.781 1 96.88 291 GLU A C 1
ATOM 2313 O O . GLU A 1 291 ? 22.984 -36.969 -39 1 96.88 291 GLU A O 1
ATOM 2318 N N . VAL A 1 292 ? 21.656 -36.969 -37.281 1 97.62 292 VAL A N 1
ATOM 2319 C CA . VAL A 1 292 ? 20.5 -37.125 -38.125 1 97.62 292 VAL A CA 1
ATOM 2320 C C . VAL A 1 292 ? 19.906 -35.719 -38.406 1 97.62 292 VAL A C 1
ATOM 2322 O O . VAL A 1 292 ? 19.188 -35.531 -39.406 1 97.62 292 VAL A O 1
ATOM 2325 N N . SER A 1 293 ? 20.109 -34.812 -37.562 1 98.25 293 SER A N 1
ATOM 2326 C CA . SER A 1 293 ? 19.484 -33.5 -37.719 1 98.25 293 SER A CA 1
ATOM 2327 C C . SER A 1 293 ? 20.547 -32.406 -37.875 1 98.25 293 SER A C 1
ATOM 2329 O O . SER A 1 293 ? 21.125 -31.953 -36.875 1 98.25 293 SER A O 1
ATOM 2331 N N . PRO A 1 294 ? 20.734 -31.891 -39.062 1 97.62 294 PRO A N 1
ATOM 2332 C CA . PRO A 1 294 ? 21.656 -30.781 -39.25 1 97.62 294 PRO A CA 1
ATOM 2333 C C . PRO A 1 294 ? 21.266 -29.547 -38.438 1 97.62 294 PRO A C 1
ATOM 2335 O O . PRO A 1 294 ? 22.141 -28.781 -38 1 97.62 294 PRO A O 1
ATOM 2338 N N . THR A 1 295 ? 20 -29.391 -38.281 1 98 295 THR A N 1
ATOM 2339 C CA . THR A 1 295 ? 19.516 -28.234 -37.531 1 98 295 THR A CA 1
ATOM 2340 C C . THR A 1 295 ? 19.906 -28.359 -36.062 1 98 295 THR A C 1
ATOM 2342 O O . THR A 1 295 ? 20.328 -27.375 -35.438 1 98 295 THR A O 1
ATOM 2345 N N . PHE A 1 296 ? 19.719 -29.531 -35.469 1 98.25 296 PHE A N 1
ATOM 2346 C CA . PHE A 1 296 ? 20.109 -29.734 -34.094 1 98.25 296 PHE A CA 1
ATOM 2347 C C . PHE A 1 296 ? 21.625 -29.609 -33.938 1 98.25 296 PHE A C 1
ATOM 2349 O O . PHE A 1 296 ? 22.109 -29.172 -32.875 1 98.25 296 PHE A O 1
ATOM 2356 N N . ARG A 1 297 ? 22.359 -29.938 -34.906 1 97.94 297 ARG A N 1
ATOM 2357 C CA . ARG A 1 297 ? 23.812 -29.875 -34.875 1 97.94 297 ARG A CA 1
ATOM 2358 C C . ARG A 1 297 ? 24.297 -28.438 -34.688 1 97.94 297 ARG A C 1
ATOM 2360 O O . ARG A 1 297 ? 25.359 -28.203 -34.125 1 97.94 297 ARG A O 1
ATOM 2367 N N . GLU A 1 298 ? 23.516 -27.5 -35.125 1 97.31 298 GLU A N 1
ATOM 2368 C CA . GLU A 1 298 ? 23.844 -26.078 -34.938 1 97.31 298 GLU A CA 1
ATOM 2369 C C . GLU A 1 298 ? 23.938 -25.734 -33.469 1 97.31 298 GLU A C 1
ATOM 2371 O O . GLU A 1 298 ? 24.562 -24.734 -33.094 1 97.31 298 GLU A O 1
ATOM 2376 N N . LEU A 1 299 ? 23.359 -26.594 -32.625 1 97.56 299 LEU A N 1
ATOM 2377 C CA . LEU A 1 299 ? 23.281 -26.297 -31.188 1 97.56 299 LEU A CA 1
ATOM 2378 C C . LEU A 1 299 ? 24.422 -26.969 -30.438 1 97.56 299 LEU A C 1
ATOM 2380 O O . LEU A 1 299 ? 24.609 -26.734 -29.234 1 97.56 299 LEU A O 1
ATOM 2384 N N . ALA A 1 300 ? 25.234 -27.719 -31.094 1 96.81 300 ALA A N 1
ATOM 2385 C CA . ALA A 1 300 ? 26.297 -28.516 -30.484 1 96.81 300 ALA A CA 1
ATOM 2386 C C . ALA A 1 300 ? 27.297 -27.641 -29.75 1 96.81 300 ALA A C 1
ATOM 2388 O O . ALA A 1 300 ? 27.766 -28 -28.672 1 96.81 300 ALA A O 1
ATOM 2389 N N . PRO A 1 301 ? 27.625 -26.5 -30.281 1 94.62 301 PRO A N 1
ATOM 2390 C CA . PRO A 1 301 ? 28.594 -25.656 -29.562 1 94.62 301 PRO A CA 1
ATOM 2391 C C . PRO A 1 301 ? 28.094 -25.25 -28.172 1 94.62 301 PRO A C 1
ATOM 2393 O O . PRO A 1 301 ? 28.891 -25.094 -27.25 1 94.62 301 PRO A O 1
ATOM 2396 N N . PHE A 1 302 ? 26.844 -25.078 -28.047 1 92.81 302 PHE A N 1
ATOM 2397 C CA . PHE A 1 302 ? 26.281 -24.75 -26.75 1 92.81 302 PHE A CA 1
ATOM 2398 C C . PHE A 1 302 ? 26.281 -25.953 -25.828 1 92.81 302 PHE A C 1
ATOM 2400 O O . PHE A 1 302 ? 26.797 -25.891 -24.719 1 92.81 302 PHE A O 1
ATOM 2407 N N . PHE A 1 303 ? 25.75 -27.062 -26.25 1 94.69 303 PHE A N 1
ATOM 2408 C CA . PHE A 1 303 ? 25.547 -28.234 -25.406 1 94.69 303 PHE A CA 1
ATOM 2409 C C . PHE A 1 303 ? 26.875 -28.891 -25.047 1 94.69 303 PHE A C 1
ATOM 2411 O O . PHE A 1 303 ? 27.047 -29.391 -23.938 1 94.69 303 PHE A O 1
ATOM 2418 N N . GLU A 1 304 ? 27.766 -28.844 -26 1 93.75 304 GLU A N 1
ATOM 2419 C CA . GLU A 1 304 ? 29.047 -29.5 -25.781 1 93.75 304 GLU A CA 1
ATOM 2420 C C . GLU A 1 304 ? 30.125 -28.5 -25.406 1 93.75 304 GLU A C 1
ATOM 2422 O O . GLU A 1 304 ? 31.25 -28.875 -25.094 1 93.75 304 GLU A O 1
ATOM 2427 N N . GLY A 1 305 ? 29.719 -27.297 -25.297 1 90.31 305 GLY A N 1
ATOM 2428 C CA . GLY A 1 305 ? 30.641 -26.234 -24.906 1 90.31 305 GLY A CA 1
ATOM 2429 C C . GLY A 1 305 ? 30.672 -26 -23.406 1 90.31 305 GLY A C 1
ATOM 2430 O O . GLY A 1 305 ? 30.141 -26.797 -22.641 1 90.31 305 GLY A O 1
ATOM 2431 N N . PRO A 1 306 ? 31.25 -24.891 -23.016 1 81.06 306 PRO A N 1
ATOM 2432 C CA . PRO A 1 306 ? 31.438 -24.594 -21.594 1 81.06 306 PRO A CA 1
ATOM 2433 C C . PRO A 1 306 ? 30.109 -24.438 -20.844 1 81.06 306 PRO A C 1
ATOM 2435 O O . PRO A 1 306 ? 29.969 -24.906 -19.719 1 81.06 306 PRO A O 1
ATOM 2438 N N . ILE A 1 307 ? 29.203 -23.812 -21.422 1 81.44 307 ILE A N 1
ATOM 2439 C CA . ILE A 1 307 ? 27.922 -23.547 -20.766 1 81.44 307 ILE A CA 1
ATOM 2440 C C . ILE A 1 307 ? 27.172 -24.859 -20.531 1 81.44 307 ILE A C 1
ATOM 2442 O O . ILE A 1 307 ? 26.672 -25.109 -19.438 1 81.44 307 ILE A O 1
ATOM 2446 N N . GLY A 1 308 ? 27.094 -25.625 -21.578 1 85.25 308 GLY A N 1
ATOM 2447 C CA . GLY A 1 308 ? 26.438 -26.922 -21.469 1 85.25 308 GLY A CA 1
ATOM 2448 C C . GLY A 1 308 ? 27.078 -27.812 -20.422 1 85.25 308 GLY A C 1
ATOM 2449 O O . GLY A 1 308 ? 26.391 -28.5 -19.672 1 85.25 308 GLY A O 1
ATOM 2450 N N . LYS A 1 309 ? 28.359 -27.734 -20.359 1 82.38 309 LYS A N 1
ATOM 2451 C CA . LYS A 1 309 ? 29.094 -28.531 -19.391 1 82.38 309 LYS A CA 1
ATOM 2452 C C . LYS A 1 309 ? 28.859 -28.031 -17.969 1 82.38 309 LYS A C 1
ATOM 2454 O O . LYS A 1 309 ? 28.797 -28.828 -17.016 1 82.38 309 LYS A O 1
ATOM 2459 N N . GLU A 1 310 ? 28.766 -26.797 -17.875 1 77 310 GLU A N 1
ATOM 2460 C CA . GLU A 1 310 ? 28.5 -26.219 -16.578 1 77 310 GLU A CA 1
ATOM 2461 C C . GLU A 1 310 ? 27.109 -26.625 -16.062 1 77 310 GLU A C 1
ATOM 2463 O O . GLU A 1 310 ? 26.938 -26.906 -14.883 1 77 310 GLU A O 1
ATOM 2468 N N . ILE A 1 311 ? 26.141 -26.672 -16.953 1 82.06 311 ILE A N 1
ATOM 2469 C CA . ILE A 1 311 ? 24.781 -27.062 -16.594 1 82.06 311 ILE A CA 1
ATOM 2470 C C . ILE A 1 311 ? 24.766 -28.531 -16.188 1 82.06 311 ILE A C 1
ATOM 2472 O O . ILE A 1 311 ? 24.094 -28.906 -15.211 1 82.06 311 ILE A O 1
ATOM 2476 N N . ALA A 1 312 ? 25.531 -29.234 -16.844 1 82.56 312 ALA A N 1
ATOM 2477 C CA . ALA A 1 312 ? 25.578 -30.672 -16.594 1 82.56 312 ALA A CA 1
ATOM 2478 C C . ALA A 1 312 ? 26.281 -30.984 -15.273 1 82.56 312 ALA A C 1
ATOM 2480 O O . ALA A 1 312 ? 26 -32 -14.641 1 82.56 312 ALA A O 1
ATOM 2481 N N . ALA A 1 313 ? 27.141 -30.031 -14.844 1 72.38 313 ALA A N 1
ATOM 2482 C CA . ALA A 1 313 ? 27.922 -30.266 -13.641 1 72.38 313 ALA A CA 1
ATOM 2483 C C . ALA A 1 313 ? 27.125 -29.938 -12.383 1 72.38 313 ALA A C 1
ATOM 2485 O O . ALA A 1 313 ? 27.453 -30.391 -11.289 1 72.38 313 ALA A O 1
ATOM 2486 N N . HIS A 1 314 ? 26.203 -29 -12.43 1 63.44 314 HIS A N 1
ATOM 2487 C CA . HIS A 1 314 ? 25.453 -28.609 -11.242 1 63.44 314 HIS A CA 1
ATOM 2488 C C . HIS A 1 314 ? 24.422 -29.656 -10.875 1 63.44 314 HIS A C 1
ATOM 2490 O O . HIS A 1 314 ? 23.594 -30.031 -11.703 1 63.44 314 HIS A O 1
ATOM 2496 N N . PRO A 1 315 ? 24.734 -30.328 -9.727 1 56.31 315 PRO A N 1
ATOM 2497 C CA . PRO A 1 315 ? 23.953 -31.5 -9.281 1 56.31 315 PRO A CA 1
ATOM 2498 C C . PRO A 1 315 ? 22.484 -31.141 -8.992 1 56.31 315 PRO A C 1
ATOM 2500 O O . PRO A 1 315 ? 21.734 -31.984 -8.492 1 56.31 315 PRO A O 1
ATOM 2503 N N . ILE A 1 316 ? 22.172 -29.969 -8.977 1 52.25 316 ILE A N 1
ATOM 2504 C CA . ILE A 1 316 ? 20.875 -29.922 -8.328 1 52.25 316 ILE A CA 1
ATOM 2505 C C . ILE A 1 316 ? 20.141 -31.234 -8.555 1 52.25 316 ILE A C 1
ATOM 2507 O O . ILE A 1 316 ? 19.625 -31.844 -7.605 1 52.25 316 ILE A O 1
ATOM 2511 N N . ALA A 1 317 ? 19.188 -31.438 -9.406 1 45.66 317 ALA A N 1
ATOM 2512 C CA . ALA A 1 317 ? 18.188 -32.5 -9.461 1 45.66 317 ALA A CA 1
ATOM 2513 C C . ALA A 1 317 ? 18.688 -33.688 -10.289 1 45.66 317 ALA A C 1
ATOM 2515 O O . ALA A 1 317 ? 17.906 -34.562 -10.688 1 45.66 317 ALA A O 1
ATOM 2516 N N . GLY A 1 318 ? 19.656 -34.156 -10.125 1 46.97 318 GLY A N 1
ATOM 2517 C CA . GLY A 1 318 ? 20 -35.5 -10.594 1 46.97 318 GLY A CA 1
ATOM 2518 C C . GLY A 1 318 ? 21.438 -35.625 -11.039 1 46.97 318 GLY A C 1
ATOM 2519 O O . GLY A 1 318 ? 22.281 -34.812 -10.656 1 46.97 318 GLY A O 1
ATOM 2520 N N . SER A 1 319 ? 21.75 -35.875 -12.547 1 54.53 319 SER A N 1
ATOM 2521 C CA . SER A 1 319 ? 22.391 -36.938 -13.336 1 54.53 319 SER A CA 1
ATOM 2522 C C . SER A 1 319 ? 23.891 -36.719 -13.477 1 54.53 319 SER A C 1
ATOM 2524 O O . SER A 1 319 ? 24.344 -35.562 -13.422 1 54.53 319 SER A O 1
ATOM 2526 N N . ASP A 1 320 ? 24.5 -37.688 -13.055 1 61.69 320 ASP A N 1
ATOM 2527 C CA . ASP A 1 320 ? 25.875 -38.125 -13.258 1 61.69 320 ASP A CA 1
ATOM 2528 C C . ASP A 1 320 ? 26.469 -37.531 -14.523 1 61.69 320 ASP A C 1
ATOM 2530 O O . ASP A 1 320 ? 26.828 -38.25 -15.461 1 61.69 320 ASP A O 1
ATOM 2534 N N . GLY A 1 321 ? 26.5 -35.938 -14.5 1 76.88 321 GLY A N 1
ATOM 2535 C CA . GLY A 1 321 ? 27.188 -35.406 -15.656 1 76.88 321 GLY A CA 1
ATOM 2536 C C . GLY A 1 321 ? 26.281 -35.125 -16.828 1 76.88 321 GLY A C 1
ATOM 2537 O O . GLY A 1 321 ? 26.75 -34.875 -17.953 1 76.88 321 GLY A O 1
ATOM 2538 N N . GLU A 1 322 ? 24.938 -35.188 -16.656 1 88.56 322 GLU A N 1
ATOM 2539 C CA . GLU A 1 322 ? 23.953 -34.969 -17.703 1 88.56 322 GLU A CA 1
ATOM 2540 C C . GLU A 1 322 ? 23.125 -33.719 -17.422 1 88.56 322 GLU A C 1
ATOM 2542 O O . GLU A 1 322 ? 23.016 -33.281 -16.266 1 88.56 322 GLU A O 1
ATOM 2547 N N . ILE A 1 323 ? 22.562 -33.188 -18.438 1 88.5 323 ILE A N 1
ATOM 2548 C CA . ILE A 1 323 ? 21.625 -32.094 -18.281 1 88.5 323 ILE A CA 1
ATOM 2549 C C . ILE A 1 323 ? 20.266 -32.625 -17.828 1 88.5 323 ILE A C 1
ATOM 2551 O O . ILE A 1 323 ? 19.641 -33.438 -18.547 1 88.5 323 ILE A O 1
ATOM 2555 N N . GLY A 1 324 ? 19.844 -32.219 -16.656 1 85.81 324 GLY A N 1
ATOM 2556 C CA . GLY A 1 324 ? 18.578 -32.688 -16.109 1 85.81 324 GLY A CA 1
ATOM 2557 C C . GLY A 1 324 ? 17.375 -32.25 -16.922 1 85.81 324 GLY A C 1
ATOM 2558 O O . GLY A 1 324 ? 17.422 -31.203 -17.594 1 85.81 324 GLY A O 1
ATOM 2559 N N . ASN A 1 325 ? 16.281 -33 -16.844 1 86.94 325 ASN A N 1
ATOM 2560 C CA . ASN A 1 325 ? 15.07 -32.719 -17.594 1 86.94 325 ASN A CA 1
ATOM 2561 C C . ASN A 1 325 ? 14.555 -31.312 -17.312 1 86.94 325 ASN A C 1
ATOM 2563 O O . ASN A 1 325 ? 14.078 -30.625 -18.203 1 86.94 325 ASN A O 1
ATOM 2567 N N . GLY A 1 326 ? 14.617 -30.922 -16.062 1 82.19 326 GLY A N 1
ATOM 2568 C CA . GLY A 1 326 ? 14.141 -29.609 -15.672 1 82.19 326 GLY A CA 1
ATOM 2569 C C . GLY A 1 326 ? 14.914 -28.469 -16.328 1 8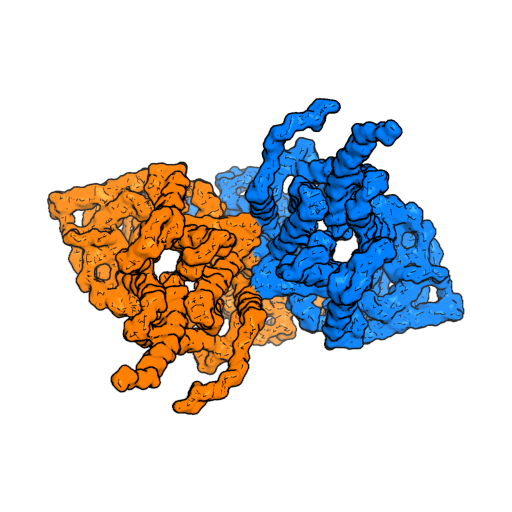2.19 326 GLY A C 1
ATOM 2570 O O . GLY A 1 326 ? 14.367 -27.406 -16.594 1 82.19 326 GLY A O 1
ATOM 2571 N N . TRP A 1 327 ? 16.078 -28.703 -16.656 1 86.19 327 TRP A N 1
ATOM 2572 C CA . TRP A 1 327 ? 16.953 -27.672 -17.234 1 86.19 327 TRP A CA 1
ATOM 2573 C C . TRP A 1 327 ? 17 -27.812 -18.766 1 86.19 327 TRP A C 1
ATOM 2575 O O . TRP A 1 327 ? 17.281 -26.859 -19.469 1 86.19 327 TRP A O 1
ATOM 2585 N N . PHE A 1 328 ? 16.781 -29 -19.172 1 88.69 328 PHE A N 1
ATOM 2586 C CA . PHE A 1 328 ? 16.953 -29.25 -20.594 1 88.69 328 PHE A CA 1
ATOM 2587 C C . PHE A 1 328 ? 16 -28.391 -21.406 1 88.69 328 PHE A C 1
ATOM 2589 O O . PHE A 1 328 ? 16.359 -27.906 -22.484 1 88.69 328 PHE A O 1
ATOM 2596 N N . TYR A 1 329 ? 14.828 -28.203 -20.906 1 87.62 329 TYR A N 1
ATOM 2597 C CA . TYR A 1 329 ? 13.844 -27.391 -21.594 1 87.62 329 TYR A CA 1
ATOM 2598 C C . TYR A 1 329 ? 14.359 -25.969 -21.797 1 87.62 329 TYR A C 1
ATOM 2600 O O . TYR A 1 329 ? 14.18 -25.375 -22.859 1 87.62 329 TYR A O 1
ATOM 2608 N N . TRP A 1 330 ? 14.992 -25.469 -20.844 1 89.5 330 TRP A N 1
ATOM 2609 C CA . TRP A 1 330 ? 15.539 -24.109 -20.922 1 89.5 330 TRP A CA 1
ATOM 2610 C C . TRP A 1 330 ? 16.828 -24.094 -21.734 1 89.5 330 TRP A C 1
ATOM 2612 O O . TRP A 1 330 ? 17.078 -23.156 -22.5 1 89.5 330 TRP A O 1
ATOM 2622 N N . ALA A 1 331 ? 17.594 -25.141 -21.516 1 90.69 331 ALA A N 1
ATOM 2623 C CA . ALA A 1 331 ? 18.875 -25.234 -22.219 1 90.69 331 ALA A CA 1
ATOM 2624 C C . ALA A 1 331 ? 18.672 -25.266 -23.734 1 90.69 331 ALA A C 1
ATOM 2626 O O . ALA A 1 331 ? 19.453 -24.688 -24.484 1 90.69 331 ALA A O 1
ATOM 2627 N N . LEU A 1 332 ? 17.688 -25.969 -24.156 1 94.88 332 LEU A N 1
ATOM 2628 C CA . LEU A 1 332 ? 17.375 -26.047 -25.578 1 94.88 332 LEU A CA 1
ATOM 2629 C C . LEU A 1 332 ? 17.062 -24.656 -26.141 1 94.88 332 LEU A C 1
ATOM 2631 O O . LEU A 1 332 ? 17.516 -24.312 -27.234 1 94.88 332 LEU A O 1
ATOM 2635 N N . ARG A 1 333 ? 16.328 -23.922 -25.406 1 94.62 333 ARG A N 1
ATOM 2636 C CA . ARG A 1 333 ? 16 -22.562 -25.828 1 94.62 333 ARG A CA 1
ATOM 2637 C C . ARG A 1 333 ? 17.234 -21.672 -25.812 1 94.62 333 ARG A C 1
ATOM 2639 O O . ARG A 1 333 ? 17.453 -20.891 -26.734 1 94.62 333 ARG A O 1
ATOM 2646 N N . ASP A 1 334 ? 18.016 -21.781 -24.75 1 92.44 334 ASP A N 1
ATOM 2647 C CA . ASP A 1 334 ? 19.234 -21 -24.641 1 92.44 334 ASP A CA 1
ATOM 2648 C C . ASP A 1 334 ? 20.219 -21.328 -25.766 1 92.44 334 ASP A C 1
ATOM 2650 O O . ASP A 1 334 ? 20.891 -20.453 -26.297 1 92.44 334 ASP A O 1
ATOM 2654 N N . ALA A 1 335 ? 20.25 -22.547 -26.062 1 95.12 335 ALA A N 1
ATOM 2655 C CA . ALA A 1 335 ? 21.094 -22.969 -27.188 1 95.12 335 ALA A CA 1
ATOM 2656 C C . ALA A 1 335 ? 20.641 -22.312 -28.484 1 95.12 335 ALA A C 1
ATOM 2658 O O . ALA A 1 335 ? 21.469 -21.859 -29.281 1 95.12 335 ALA A O 1
ATOM 2659 N N . GLY A 1 336 ? 19.328 -22.344 -28.734 1 96.38 336 GLY A N 1
ATOM 2660 C CA . GLY A 1 336 ? 18.797 -21.656 -29.906 1 96.38 336 GLY A CA 1
ATOM 2661 C C . GLY A 1 336 ? 19.109 -20.172 -29.922 1 96.38 336 GLY A C 1
ATOM 2662 O O . GLY A 1 336 ? 19.391 -19.594 -30.984 1 96.38 336 GLY A O 1
ATOM 2663 N N . ALA A 1 337 ? 19.016 -19.578 -28.781 1 93.06 337 ALA A N 1
ATOM 2664 C CA . ALA A 1 337 ? 19.312 -18.156 -28.672 1 93.06 337 ALA A CA 1
ATOM 2665 C C . ALA A 1 337 ? 20.781 -17.875 -29.016 1 93.06 337 ALA A C 1
ATOM 2667 O O . ALA A 1 337 ? 21.078 -16.922 -29.719 1 93.06 337 ALA A O 1
ATOM 2668 N N . THR A 1 338 ? 21.641 -18.719 -28.469 1 89.69 338 THR A N 1
ATOM 2669 C CA . THR A 1 338 ? 23.062 -18.578 -28.734 1 89.69 338 THR A CA 1
ATOM 2670 C C . THR A 1 338 ? 23.359 -18.781 -30.219 1 89.69 338 THR A C 1
ATOM 2672 O O . THR A 1 338 ? 24.266 -18.141 -30.766 1 89.69 338 THR A O 1
ATOM 2675 N N . ALA A 1 339 ? 22.578 -19.562 -30.844 1 93.75 339 ALA A N 1
ATOM 2676 C CA . ALA A 1 339 ? 22.75 -19.859 -32.281 1 93.75 339 ALA A CA 1
ATOM 2677 C C . ALA A 1 339 ? 22.109 -18.766 -33.125 1 93.75 339 ALA A C 1
ATOM 2679 O O . ALA A 1 339 ? 22.188 -18.828 -34.375 1 93.75 339 ALA A O 1
ATOM 2680 N N . GLY A 1 340 ? 21.406 -17.844 -32.5 1 92.94 340 GLY A N 1
ATOM 2681 C CA . GLY A 1 340 ? 20.844 -16.719 -33.25 1 92.94 340 GLY A CA 1
ATOM 26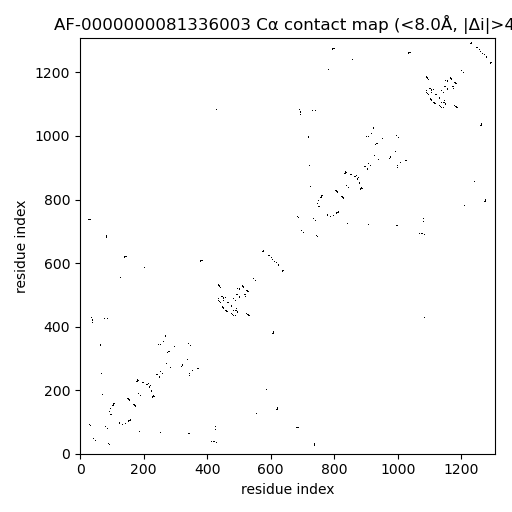82 C C . GLY A 1 340 ? 19.453 -17.016 -33.812 1 92.94 340 GLY A C 1
ATOM 2683 O O . GLY A 1 340 ? 19.016 -16.328 -34.75 1 92.94 340 GLY A O 1
ATOM 2684 N N . TRP A 1 341 ? 18.812 -17.969 -33.25 1 95.69 341 TRP A N 1
ATOM 2685 C CA . TRP A 1 341 ? 17.531 -18.391 -33.812 1 95.69 341 TRP A CA 1
ATOM 2686 C C . TRP A 1 341 ? 16.438 -17.391 -33.438 1 95.69 341 TRP A C 1
ATOM 2688 O O . TRP A 1 341 ? 15.438 -17.281 -34.156 1 95.69 341 TRP A O 1
ATOM 2698 N N . PHE A 1 342 ? 16.578 -16.672 -32.406 1 94.25 342 PHE A N 1
ATOM 2699 C CA . PHE A 1 342 ? 15.477 -15.945 -31.812 1 94.25 342 PHE A CA 1
ATOM 2700 C C . PHE A 1 342 ? 15.461 -14.5 -32.281 1 94.25 342 PHE A C 1
ATOM 2702 O O . PHE A 1 342 ? 15.273 -13.578 -31.484 1 94.25 342 PHE A O 1
ATOM 2709 N N . THR A 1 343 ? 15.641 -14.281 -33.5 1 91.19 343 THR A N 1
ATOM 2710 C CA . THR A 1 343 ? 15.367 -12.984 -34.125 1 91.19 343 THR A CA 1
ATOM 2711 C C . THR A 1 343 ? 13.867 -12.719 -34.156 1 91.19 343 THR A C 1
ATOM 2713 O O . THR A 1 343 ? 13.438 -11.562 -34.094 1 91.19 343 THR A O 1
ATOM 2716 N N . SER A 1 344 ? 13.156 -13.805 -34.312 1 93.06 344 SER A N 1
ATOM 2717 C CA . SER A 1 344 ? 11.703 -13.805 -34.188 1 93.06 344 SER A CA 1
ATOM 2718 C C . SER A 1 344 ? 11.203 -15.133 -33.625 1 93.06 344 SER A C 1
ATOM 2720 O O . SER A 1 344 ? 11.875 -16.156 -33.75 1 93.06 344 SER A O 1
ATOM 2722 N N . ALA A 1 345 ? 10.117 -15.055 -33.062 1 95.12 345 ALA A N 1
ATOM 2723 C CA . ALA A 1 345 ? 9.547 -16.25 -32.469 1 95.12 345 ALA A CA 1
ATOM 2724 C C . ALA A 1 345 ? 9.211 -17.297 -33.531 1 95.12 345 ALA A C 1
ATOM 2726 O O . ALA A 1 345 ? 9.414 -18.5 -33.312 1 95.12 345 ALA A O 1
ATOM 2727 N N . LYS A 1 346 ? 8.703 -16.844 -34.594 1 94.56 346 LYS A N 1
ATOM 2728 C CA . LYS A 1 346 ? 8.305 -17.734 -35.656 1 94.56 346 LYS A CA 1
ATOM 2729 C C . LYS A 1 346 ? 9.508 -18.453 -36.25 1 94.56 346 LYS A C 1
ATOM 2731 O O . LYS A 1 346 ? 9.453 -19.656 -36.562 1 94.56 346 LYS A O 1
ATOM 2736 N N . LYS A 1 347 ? 10.531 -17.719 -36.438 1 95.5 347 LYS A N 1
ATOM 2737 C CA . LYS A 1 347 ? 11.758 -18.297 -36.969 1 95.5 347 LYS A CA 1
ATOM 2738 C C . LYS A 1 347 ? 12.312 -19.359 -36.031 1 95.5 347 LYS A C 1
ATOM 2740 O O . LYS A 1 347 ? 12.719 -20.438 -36.5 1 95.5 347 LYS A O 1
ATOM 2745 N N . ALA A 1 348 ? 12.336 -19.031 -34.844 1 97.12 348 ALA A N 1
ATOM 2746 C CA . ALA A 1 348 ? 12.828 -20 -33.844 1 97.12 348 ALA A CA 1
ATOM 2747 C C . ALA A 1 348 ? 11.961 -21.25 -33.844 1 97.12 348 ALA A C 1
ATOM 2749 O O . ALA A 1 348 ? 12.484 -22.375 -33.844 1 97.12 348 ALA A O 1
ATOM 2750 N N . ASP A 1 349 ? 10.672 -21.062 -33.875 1 97.44 349 ASP A N 1
ATOM 2751 C CA . ASP A 1 349 ? 9.75 -22.203 -33.844 1 97.44 349 ASP A CA 1
ATOM 2752 C C . ASP A 1 349 ? 9.883 -23.078 -35.094 1 97.44 349 ASP A C 1
ATOM 2754 O O . ASP A 1 349 ? 9.719 -24.297 -35.031 1 97.44 349 ASP A O 1
ATOM 2758 N N . LYS A 1 350 ? 10.156 -22.422 -36.156 1 97.06 350 LYS A N 1
ATOM 2759 C CA . LYS A 1 350 ? 10.391 -23.172 -37.406 1 97.06 350 LYS A CA 1
ATOM 2760 C C . LYS A 1 350 ? 11.648 -24.031 -37.281 1 97.06 350 LYS A C 1
ATOM 2762 O O . LYS A 1 350 ? 11.672 -25.172 -37.781 1 97.06 350 LYS A O 1
ATOM 2767 N N . LYS A 1 351 ? 12.648 -23.469 -36.719 1 98.06 351 LYS A N 1
ATOM 2768 C CA . LYS A 1 351 ? 13.867 -24.234 -36.5 1 98.06 351 LYS A CA 1
ATOM 2769 C C . LYS A 1 351 ? 13.617 -25.438 -35.594 1 98.06 351 LYS A C 1
ATOM 2771 O O . LYS A 1 351 ? 14.102 -26.531 -35.875 1 98.06 351 LYS A O 1
ATOM 2776 N N . PHE A 1 352 ? 12.859 -25.281 -34.594 1 97.94 352 PHE A N 1
ATOM 2777 C CA . PHE A 1 352 ? 12.508 -26.391 -33.719 1 97.94 352 PHE A CA 1
ATOM 2778 C C . PHE A 1 352 ? 11.68 -27.438 -34.438 1 97.94 352 PHE A C 1
ATOM 2780 O O . PHE A 1 352 ? 11.891 -28.641 -34.281 1 97.94 352 PHE A O 1
ATOM 2787 N N . SER A 1 353 ? 10.766 -26.953 -35.219 1 97.88 353 SER A N 1
ATOM 2788 C CA . SER A 1 353 ? 9.961 -27.875 -36 1 97.88 353 SER A CA 1
ATOM 2789 C C . SER A 1 353 ? 10.836 -28.719 -36.938 1 97.88 353 SER A C 1
ATOM 2791 O O . SER A 1 353 ? 10.562 -29.906 -37.156 1 97.88 353 SER A O 1
ATOM 2793 N N . GLN A 1 354 ? 11.797 -28.078 -37.438 1 98.38 354 GLN A N 1
ATOM 2794 C CA . GLN A 1 354 ? 12.711 -28.781 -38.312 1 98.38 354 GLN A CA 1
ATOM 2795 C C . GLN A 1 354 ? 13.484 -29.859 -37.562 1 98.38 354 GLN A C 1
ATOM 2797 O O . GLN A 1 354 ? 13.734 -30.938 -38.094 1 98.38 354 GLN A O 1
ATOM 2802 N N . ILE A 1 355 ? 13.914 -29.562 -36.406 1 98.25 355 ILE A N 1
ATOM 2803 C CA . ILE A 1 355 ? 14.57 -30.562 -35.562 1 98.25 355 ILE A CA 1
ATOM 2804 C C . ILE A 1 355 ? 13.648 -31.781 -35.406 1 98.25 355 ILE A C 1
ATOM 2806 O O . ILE A 1 355 ? 14.086 -32.938 -35.594 1 98.25 355 ILE A O 1
ATOM 2810 N N . ALA A 1 356 ? 12.406 -31.562 -35.094 1 97.69 356 ALA A N 1
ATOM 2811 C CA . ALA A 1 356 ? 11.438 -32.625 -34.906 1 97.69 356 ALA A CA 1
ATOM 2812 C C . ALA A 1 356 ? 11.281 -33.438 -36.188 1 97.69 356 ALA A C 1
ATOM 2814 O O . ALA A 1 356 ? 11.234 -34.688 -36.156 1 97.69 356 ALA A O 1
ATOM 2815 N N . LEU A 1 357 ? 11.219 -32.75 -37.281 1 97.81 357 LEU A N 1
ATOM 2816 C CA . LEU A 1 357 ? 11.07 -33.406 -38.562 1 97.81 357 LEU A CA 1
ATOM 2817 C C . LEU A 1 357 ? 12.297 -34.281 -38.875 1 97.81 357 LEU A C 1
ATOM 2819 O O . LEU A 1 357 ? 12.156 -35.406 -39.312 1 97.81 357 LEU A O 1
ATOM 2823 N N . ASP A 1 358 ? 13.461 -33.719 -38.625 1 98.38 358 ASP A N 1
ATOM 2824 C CA . ASP A 1 358 ? 14.703 -34.469 -38.875 1 98.38 358 ASP A CA 1
ATOM 2825 C C . ASP A 1 358 ? 14.781 -35.719 -38.031 1 98.38 358 ASP A C 1
ATOM 2827 O O . ASP A 1 358 ? 15.141 -36.781 -38.531 1 98.38 358 ASP A O 1
ATOM 2831 N N . ILE A 1 359 ? 14.484 -35.594 -36.844 1 97.88 359 ILE A N 1
ATOM 2832 C CA . ILE A 1 359 ? 14.57 -36.719 -35.938 1 97.88 359 ILE A CA 1
ATOM 2833 C C . ILE A 1 359 ? 13.531 -37.781 -36.312 1 97.88 359 ILE A C 1
ATOM 2835 O O . ILE A 1 359 ? 13.82 -38.969 -36.312 1 97.88 359 ILE A O 1
ATOM 2839 N N . ASN A 1 360 ? 12.328 -37.375 -36.594 1 96.81 360 ASN A N 1
ATOM 2840 C CA . ASN A 1 360 ? 11.289 -38.281 -37.031 1 96.81 360 ASN A CA 1
ATOM 2841 C C . ASN A 1 360 ? 11.68 -39.031 -38.281 1 96.81 360 ASN A C 1
ATOM 2843 O O . ASN A 1 360 ? 11.383 -40.219 -38.438 1 96.81 360 ASN A O 1
ATOM 2847 N N . ASN A 1 361 ? 12.305 -38.312 -39.156 1 97.38 361 ASN A N 1
ATOM 2848 C CA . ASN A 1 361 ? 12.836 -38.938 -40.375 1 97.38 361 ASN A CA 1
ATOM 2849 C C . ASN A 1 361 ? 13.914 -39.969 -40 1 97.38 361 ASN A C 1
ATOM 2851 O O . ASN A 1 361 ? 14.023 -41 -40.656 1 97.38 361 ASN A O 1
ATOM 2855 N N . GLY A 1 362 ? 14.672 -39.594 -39.031 1 97.44 362 GLY A N 1
ATOM 2856 C CA . GLY A 1 362 ? 15.672 -40.531 -38.562 1 97.44 362 GLY A CA 1
ATOM 2857 C C . GLY A 1 362 ? 15.062 -41.812 -38.031 1 97.44 362 GLY A C 1
ATOM 2858 O O . GLY A 1 362 ? 15.617 -42.906 -38.219 1 97.44 362 GLY A O 1
ATOM 2859 N N . PHE A 1 363 ? 13.969 -41.781 -37.375 1 96.69 363 PHE A N 1
ATOM 2860 C CA . PHE A 1 363 ? 13.242 -42.969 -36.906 1 96.69 363 PHE A CA 1
ATOM 2861 C C . PHE A 1 363 ? 12.727 -43.781 -38.094 1 96.69 363 PHE A C 1
ATOM 2863 O O . PHE A 1 363 ? 12.867 -45 -38.125 1 96.69 363 PHE A O 1
ATOM 2870 N N . GLU A 1 364 ? 12.211 -43.094 -39.094 1 95.94 364 GLU A N 1
ATOM 2871 C CA . GLU A 1 364 ? 11.633 -43.781 -40.25 1 95.94 364 GLU A CA 1
ATOM 2872 C C . GLU A 1 364 ? 12.695 -44.469 -41.062 1 95.94 364 GLU A C 1
ATOM 2874 O O . GLU A 1 364 ? 12.445 -45.562 -41.625 1 95.94 364 GLU A O 1
ATOM 2879 N N . GLN A 1 365 ? 13.859 -43.969 -41.094 1 96.38 365 GLN A N 1
ATOM 2880 C CA . GLN A 1 365 ? 14.961 -44.5 -41.875 1 96.38 365 GLN A CA 1
ATOM 2881 C C . GLN A 1 365 ? 15.695 -45.594 -41.094 1 96.38 365 GLN A C 1
ATOM 2883 O O . GLN A 1 365 ? 16.609 -46.219 -41.594 1 96.38 365 GLN A O 1
ATOM 2888 N N . GLY A 1 366 ? 15.367 -45.781 -39.812 1 95 366 GLY A N 1
ATOM 2889 C CA . GLY A 1 366 ? 15.969 -46.812 -39.031 1 95 366 GLY A CA 1
ATOM 2890 C C . GLY A 1 366 ? 17.312 -46.406 -38.438 1 95 366 GLY A C 1
ATOM 2891 O O . GLY A 1 366 ? 18.016 -47.25 -37.875 1 95 366 GLY A O 1
ATOM 2892 N N . LYS A 1 367 ? 17.641 -45.156 -38.469 1 96 367 LYS A N 1
ATOM 2893 C CA . LYS A 1 367 ? 18.906 -44.688 -37.938 1 96 367 LYS A CA 1
ATOM 2894 C C . LYS A 1 367 ? 18.828 -44.469 -36.438 1 96 367 LYS A C 1
ATOM 2896 O O . LYS A 1 367 ? 19.859 -44.438 -35.75 1 96 367 LYS A O 1
ATOM 2901 N N . LEU A 1 368 ? 17.641 -44.219 -35.969 1 96.75 368 LEU A N 1
ATOM 2902 C CA . LEU A 1 368 ? 17.375 -44.031 -34.531 1 96.75 368 LEU A CA 1
ATOM 2903 C C . LEU A 1 368 ? 16.359 -45.062 -34.031 1 96.75 368 LEU A C 1
ATOM 2905 O O . LEU A 1 368 ? 15.461 -45.469 -34.781 1 96.75 368 LEU A O 1
ATOM 2909 N N . ILE A 1 369 ? 16.547 -45.438 -32.812 1 95.62 369 ILE A N 1
ATOM 2910 C CA . ILE A 1 369 ? 15.555 -46.281 -32.156 1 95.62 369 ILE A CA 1
ATOM 2911 C C . ILE A 1 369 ? 14.594 -45.375 -31.359 1 95.62 369 ILE A C 1
ATOM 2913 O O . ILE A 1 369 ? 15.023 -44.531 -30.594 1 95.62 369 ILE A O 1
ATOM 2917 N N . LYS A 1 370 ? 13.359 -45.562 -31.578 1 93.5 370 LYS A N 1
ATOM 2918 C CA . LYS A 1 370 ? 12.336 -44.719 -30.938 1 93.5 370 LYS A CA 1
ATOM 2919 C C . LYS A 1 370 ? 11.766 -45.406 -29.703 1 93.5 370 LYS A C 1
ATOM 2921 O O . LYS A 1 370 ? 11.5 -46.625 -29.703 1 93.5 370 LYS A O 1
ATOM 2926 N N . ARG A 1 371 ? 11.602 -44.656 -28.688 1 90.62 371 ARG A N 1
ATOM 2927 C CA . ARG A 1 371 ? 10.898 -45.156 -27.516 1 90.62 371 ARG A CA 1
ATOM 2928 C C . ARG A 1 371 ? 9.43 -45.406 -27.812 1 90.62 371 ARG A C 1
ATOM 2930 O O . ARG A 1 371 ? 8.805 -44.656 -28.578 1 90.62 371 ARG A O 1
ATOM 2937 N N . PRO A 1 372 ? 8.859 -46.344 -27.266 1 81.12 372 PRO A N 1
ATOM 2938 C CA . PRO A 1 372 ? 7.488 -46.75 -27.609 1 81.12 372 PRO A CA 1
ATOM 2939 C C . PRO A 1 372 ? 6.457 -45.719 -27.156 1 81.12 372 PRO A C 1
ATOM 2941 O O . PRO A 1 372 ? 5.453 -45.5 -27.844 1 81.12 372 PRO A O 1
ATOM 2944 N N . TYR A 1 373 ? 6.621 -45.156 -25.984 1 80.44 373 TYR A N 1
ATOM 2945 C CA . TYR A 1 373 ? 5.594 -44.25 -25.453 1 80.44 373 TYR A CA 1
ATOM 2946 C C . TYR A 1 373 ? 6.215 -42.969 -24.891 1 80.44 373 TYR A C 1
ATOM 2948 O O . TYR A 1 373 ? 7.168 -43.031 -24.109 1 80.44 373 TYR A O 1
ATOM 2956 N N . VAL A 1 374 ? 5.773 -41.906 -25.516 1 79.81 374 VAL A N 1
ATOM 2957 C CA . VAL A 1 374 ? 6.141 -40.625 -24.953 1 79.81 374 VAL A CA 1
ATOM 2958 C C . VAL A 1 374 ? 4.879 -39.812 -24.594 1 79.81 374 VAL A C 1
ATOM 2960 O O . VAL A 1 374 ? 4.152 -39.375 -25.469 1 79.81 374 VAL A O 1
ATOM 2963 N N . LEU A 1 375 ? 4.586 -39.812 -23.328 1 69.81 375 LEU A N 1
ATOM 2964 C CA . LEU A 1 375 ? 3.344 -39.219 -22.844 1 69.81 375 LEU A CA 1
ATOM 2965 C C . LEU A 1 375 ? 3.387 -37.688 -22.922 1 69.81 375 LEU A C 1
ATOM 2967 O O . LEU A 1 375 ? 2.398 -37.062 -23.312 1 69.81 375 LEU A O 1
ATOM 2971 N N . SER A 1 376 ? 4.383 -37.125 -22.391 1 70.31 376 SER A N 1
ATOM 2972 C CA . SER A 1 376 ? 4.527 -35.656 -22.375 1 70.31 376 SER A CA 1
ATOM 2973 C C . SER A 1 376 ? 5.996 -35.25 -22.469 1 70.31 376 SER A C 1
ATOM 2975 O O . SER A 1 376 ? 6.887 -36.062 -22.156 1 70.31 376 SER A O 1
ATOM 2977 N N . SER A 1 377 ? 6.09 -34.062 -22.906 1 68.25 377 SER A N 1
ATOM 2978 C CA . SER A 1 377 ? 7.441 -33.531 -23.078 1 68.25 377 SER A CA 1
ATOM 2979 C C . SER A 1 377 ? 8.109 -33.312 -21.719 1 68.25 377 SER A C 1
ATOM 2981 O O . SER A 1 377 ? 9.336 -33.219 -21.641 1 68.25 377 SER A O 1
ATOM 2983 N N . PHE A 1 378 ? 7.348 -33.406 -20.688 1 74.69 378 PHE A N 1
ATOM 2984 C CA . PHE A 1 378 ? 7.93 -33.031 -19.406 1 74.69 378 PHE A CA 1
ATOM 2985 C C . PHE A 1 378 ? 8.078 -34.281 -18.5 1 74.69 378 PHE A C 1
ATOM 2987 O O . PHE A 1 378 ? 8.633 -34.188 -17.406 1 74.69 378 PHE A O 1
ATOM 2994 N N . ILE A 1 379 ? 7.648 -35.375 -19.016 1 82.62 379 ILE A N 1
ATOM 2995 C CA . ILE A 1 379 ? 7.711 -36.594 -18.234 1 82.62 379 ILE A CA 1
ATOM 2996 C C . ILE A 1 379 ? 8.68 -37.562 -18.891 1 82.62 379 ILE A C 1
ATOM 2998 O O . ILE A 1 379 ? 8.648 -37.781 -20.109 1 82.62 379 ILE A O 1
ATOM 3002 N N . ASP A 1 380 ? 9.484 -38.094 -18.078 1 86.31 380 ASP A N 1
ATOM 3003 C CA . ASP A 1 380 ? 10.414 -39.125 -18.578 1 86.31 380 ASP A CA 1
ATOM 3004 C C . ASP A 1 380 ? 9.664 -40.281 -19.188 1 86.31 380 ASP A C 1
ATOM 3006 O O . ASP A 1 380 ? 8.812 -40.906 -18.531 1 86.31 380 ASP A O 1
ATOM 3010 N N . PRO A 1 381 ? 9.984 -40.594 -20.391 1 88.06 381 PRO A N 1
ATOM 3011 C CA . PRO A 1 381 ? 9.242 -41.656 -21.078 1 88.06 381 PRO A CA 1
ATOM 3012 C C . PRO A 1 381 ? 9.555 -43.062 -20.531 1 88.06 381 PRO A C 1
ATOM 3014 O O . PRO A 1 381 ? 8.789 -44 -20.734 1 88.06 381 PRO A O 1
ATOM 3017 N N . ASP A 1 382 ? 10.664 -43.188 -19.906 1 86.88 382 ASP A N 1
ATOM 3018 C CA . ASP A 1 382 ? 11.016 -44.469 -19.328 1 86.88 382 ASP A CA 1
ATOM 3019 C C . ASP A 1 382 ? 10.336 -44.656 -17.969 1 86.88 382 ASP A C 1
ATOM 3021 O O . ASP A 1 382 ? 10.961 -44.469 -16.922 1 86.88 382 ASP A O 1
ATOM 3025 N N . MET A 1 383 ? 9.203 -45.188 -17.969 1 86.94 383 MET A N 1
ATOM 3026 C CA . MET A 1 383 ? 8.359 -45.281 -16.781 1 86.94 383 MET A CA 1
ATOM 3027 C C . MET A 1 383 ? 8.953 -46.281 -15.781 1 86.94 383 MET A C 1
ATOM 3029 O O . MET A 1 383 ? 8.75 -46.125 -14.57 1 86.94 383 MET A O 1
ATOM 3033 N N . GLY A 1 384 ? 9.602 -47.25 -16.281 1 84.81 384 GLY A N 1
ATOM 3034 C CA . GLY A 1 384 ? 10.18 -48.25 -15.398 1 84.81 384 GLY A CA 1
ATOM 3035 C C . GLY A 1 384 ? 11.18 -47.656 -14.414 1 84.81 384 GLY A C 1
ATOM 3036 O O . GLY A 1 384 ? 11.375 -48.219 -13.328 1 84.81 384 GLY A O 1
ATOM 3037 N N . LYS A 1 385 ? 11.672 -46.531 -14.797 1 87.44 385 LYS A N 1
ATOM 3038 C CA . LYS A 1 385 ? 12.727 -45.938 -14 1 87.44 385 LYS A CA 1
ATOM 3039 C C . LYS A 1 385 ? 12.156 -45.188 -12.805 1 87.44 385 LYS A C 1
ATOM 3041 O O . LYS A 1 385 ? 12.836 -45 -11.789 1 87.44 385 LYS A O 1
ATOM 3046 N N . TRP A 1 386 ? 10.922 -44.719 -12.938 1 90.38 386 TRP A N 1
ATOM 3047 C CA . TRP A 1 386 ? 10.539 -43.75 -11.914 1 90.38 386 TRP A CA 1
ATOM 3048 C C . TRP A 1 386 ? 9.133 -44 -11.398 1 90.38 386 TRP A C 1
ATOM 3050 O O . TRP A 1 386 ? 8.734 -43.5 -10.352 1 90.38 386 TRP A O 1
ATOM 3060 N N . VAL A 1 387 ? 8.297 -44.875 -12.016 1 92.25 387 VAL A N 1
ATOM 3061 C CA . VAL A 1 387 ? 6.898 -45.094 -11.648 1 92.25 387 VAL A CA 1
ATOM 3062 C C . VAL A 1 387 ? 6.816 -45.625 -10.227 1 92.25 387 VAL A C 1
ATOM 3064 O O . VAL A 1 387 ? 5.879 -45.312 -9.484 1 92.25 387 VAL A O 1
ATOM 3067 N N . GLY A 1 388 ? 7.711 -46.469 -9.875 1 93.31 388 GLY A N 1
ATOM 3068 C CA . GLY A 1 388 ? 7.727 -47.031 -8.539 1 93.31 388 GLY A CA 1
ATOM 3069 C C . GLY A 1 388 ? 7.934 -46 -7.445 1 93.31 388 GLY A C 1
ATOM 3070 O O . GLY A 1 388 ? 7.559 -46.219 -6.293 1 93.31 388 GLY A O 1
ATOM 3071 N N . ASP A 1 389 ? 8.414 -44.875 -7.781 1 94.69 389 ASP A N 1
ATOM 3072 C CA . ASP A 1 389 ? 8.742 -43.844 -6.805 1 94.69 389 ASP A CA 1
ATOM 3073 C C . ASP A 1 389 ? 7.586 -42.844 -6.637 1 94.69 389 ASP A C 1
ATOM 3075 O O . ASP A 1 389 ? 7.602 -42.031 -5.727 1 94.69 389 ASP A O 1
ATOM 3079 N N . VAL A 1 390 ? 6.602 -42.969 -7.465 1 95.81 390 VAL A N 1
ATOM 3080 C CA . VAL A 1 390 ? 5.523 -41.969 -7.496 1 95.81 390 VAL A CA 1
ATOM 3081 C C . VAL A 1 390 ? 4.801 -41.969 -6.152 1 95.81 390 VAL A C 1
ATOM 3083 O O . VAL A 1 390 ? 4.547 -40.906 -5.586 1 95.81 390 VAL A O 1
ATOM 3086 N N . PRO A 1 391 ? 4.449 -43.094 -5.582 1 96.5 391 PRO A N 1
ATOM 3087 C CA . PRO A 1 391 ? 3.75 -43.062 -4.297 1 96.5 391 PRO A CA 1
ATOM 3088 C C . PRO A 1 391 ? 4.578 -42.406 -3.193 1 96.5 391 PRO A C 1
ATOM 3090 O O . PRO A 1 391 ? 4.055 -41.594 -2.422 1 96.5 391 PRO A O 1
ATOM 3093 N N . ASP A 1 392 ? 5.785 -42.719 -3.186 1 95.88 392 ASP A N 1
ATOM 3094 C CA . ASP A 1 392 ? 6.656 -42.156 -2.166 1 95.88 392 ASP A CA 1
ATOM 3095 C C . ASP A 1 392 ? 6.801 -40.625 -2.361 1 95.88 392 ASP A C 1
ATOM 3097 O O . ASP A 1 392 ? 6.73 -39.875 -1.399 1 95.88 392 ASP A O 1
ATOM 3101 N N . SER A 1 393 ? 7.02 -40.281 -3.584 1 95.75 393 SER A N 1
ATOM 3102 C CA . SER A 1 393 ? 7.148 -38.844 -3.893 1 95.75 393 SER A CA 1
ATOM 3103 C C . SER A 1 393 ? 5.863 -38.094 -3.566 1 95.75 393 SER A C 1
ATOM 3105 O O . SER A 1 393 ? 5.91 -36.969 -3.059 1 95.75 393 SER A O 1
ATOM 3107 N N . THR A 1 394 ? 4.812 -38.656 -3.895 1 96.94 394 THR A N 1
ATOM 3108 C CA . THR A 1 394 ? 3.523 -38.031 -3.596 1 96.94 394 THR A CA 1
ATOM 3109 C C . THR A 1 394 ? 3.332 -37.906 -2.09 1 96.94 394 THR A C 1
ATOM 3111 O O . THR A 1 394 ? 2.859 -36.875 -1.619 1 96.94 394 THR A O 1
ATOM 3114 N N . TRP A 1 395 ? 3.719 -38.844 -1.377 1 96 395 TRP A N 1
ATOM 3115 C CA . TRP A 1 395 ? 3.602 -38.812 0.077 1 96 395 TRP A CA 1
ATOM 3116 C C . TRP A 1 395 ? 4.508 -37.75 0.666 1 96 395 TRP A C 1
ATOM 3118 O O . TRP A 1 395 ? 4.098 -37 1.562 1 96 395 TRP A O 1
ATOM 3128 N N . LYS A 1 396 ? 5.66 -37.688 0.174 1 94.81 396 LYS A N 1
ATOM 3129 C CA . LYS A 1 396 ? 6.594 -36.656 0.647 1 94.81 396 LYS A CA 1
ATOM 3130 C C . LYS A 1 396 ? 6.055 -35.25 0.389 1 94.81 396 LYS A C 1
ATOM 3132 O O . LYS A 1 396 ? 6.227 -34.375 1.213 1 94.81 396 LYS A O 1
ATOM 3137 N N . THR A 1 397 ? 5.457 -35.188 -0.75 1 94.94 397 THR A N 1
ATOM 3138 C CA . THR A 1 397 ? 4.848 -33.906 -1.086 1 94.94 397 THR A CA 1
ATOM 3139 C C . THR A 1 397 ? 3.719 -33.562 -0.113 1 94.94 397 THR A C 1
ATOM 3141 O O . THR A 1 397 ? 3.627 -32.438 0.375 1 94.94 397 THR A O 1
ATOM 3144 N N . PHE A 1 398 ? 2.906 -34.5 0.154 1 95.44 398 PHE A N 1
ATOM 3145 C CA . PHE A 1 398 ? 1.805 -34.312 1.092 1 95.44 398 PHE A CA 1
ATOM 3146 C C . PHE A 1 398 ? 2.328 -34.031 2.492 1 95.44 398 PHE A C 1
ATOM 3148 O O . PHE A 1 398 ? 1.759 -33.188 3.215 1 95.44 398 PHE A O 1
ATOM 3155 N N . LEU A 1 399 ? 3.4 -34.656 2.812 1 94.81 399 LEU A N 1
ATOM 3156 C CA . LEU A 1 399 ? 3.996 -34.469 4.133 1 94.81 399 LEU A CA 1
ATOM 3157 C C . LEU A 1 399 ? 4.449 -33.031 4.348 1 94.81 399 LEU A C 1
ATOM 3159 O O . LEU A 1 399 ? 4.469 -32.562 5.48 1 94.81 399 LEU A O 1
ATOM 3163 N N . LEU A 1 400 ? 4.738 -32.375 3.342 1 93.69 400 LEU A N 1
ATOM 3164 C CA . LEU A 1 400 ? 5.133 -30.969 3.463 1 93.69 400 LEU A CA 1
ATOM 3165 C C . LEU A 1 400 ? 3.98 -30.125 4.004 1 93.69 400 LEU A C 1
ATOM 3167 O O . LEU A 1 400 ? 4.207 -29.109 4.672 1 93.69 400 LEU A O 1
ATOM 3171 N N . LEU A 1 401 ? 2.801 -30.531 3.73 1 95.12 401 LEU A N 1
ATOM 3172 C CA . LEU A 1 401 ? 1.638 -29.797 4.215 1 95.12 401 LEU A CA 1
ATOM 3173 C C . LEU A 1 401 ? 1.369 -30.109 5.684 1 95.12 401 LEU A C 1
ATOM 3175 O O . LEU A 1 401 ? 0.863 -29.266 6.422 1 95.12 401 LEU A O 1
ATOM 3179 N N . ILE A 1 402 ? 1.685 -31.328 6.082 1 94.56 402 ILE A N 1
ATOM 3180 C CA . ILE A 1 402 ? 1.453 -31.766 7.453 1 94.56 402 ILE A CA 1
ATOM 3181 C C . ILE A 1 402 ? 2.553 -31.234 8.359 1 94.56 402 ILE A C 1
ATOM 3183 O O . ILE A 1 402 ? 2.277 -30.766 9.477 1 94.56 402 ILE A O 1
ATOM 3187 N N . LEU A 1 403 ? 3.77 -31.297 7.762 1 90.56 403 LEU A N 1
ATOM 3188 C CA . LEU A 1 403 ? 4.949 -30.922 8.531 1 90.56 403 LEU A CA 1
ATOM 3189 C C . LEU A 1 403 ? 5.684 -29.766 7.863 1 90.56 403 LEU A C 1
ATOM 3191 O O . LEU A 1 403 ? 6.664 -29.969 7.148 1 90.56 403 LEU A O 1
ATOM 3195 N N . PRO A 1 404 ? 5.141 -28.625 8.18 1 85.56 404 PRO A N 1
ATOM 3196 C CA . PRO A 1 404 ? 5.914 -27.516 7.605 1 85.56 404 PRO A CA 1
ATOM 3197 C C . PRO A 1 404 ? 7.359 -27.5 8.094 1 85.56 404 PRO A C 1
ATOM 3199 O O . PRO A 1 404 ? 7.621 -27.75 9.273 1 85.56 404 PRO A O 1
ATOM 3202 N N . ARG A 1 405 ? 8.242 -27.906 7.055 1 67.75 405 ARG A N 1
ATOM 3203 C CA . ARG A 1 405 ? 9.664 -28.078 7.336 1 67.75 405 ARG A CA 1
ATOM 3204 C C . ARG A 1 405 ? 10.25 -26.828 7.984 1 67.75 405 ARG A C 1
ATOM 3206 O O . ARG A 1 405 ? 9.867 -25.703 7.648 1 67.75 405 ARG A O 1
ATOM 3213 N N . TYR A 1 406 ? 11.188 -27.188 8.836 1 57.34 406 TYR A N 1
ATOM 3214 C CA . TYR A 1 406 ? 11.977 -26.234 9.617 1 57.34 406 TYR A CA 1
ATOM 3215 C C . TYR A 1 406 ? 12.93 -25.453 8.711 1 57.34 406 TYR A C 1
ATOM 3217 O O . TYR A 1 406 ? 13.461 -26 7.742 1 57.34 406 TYR A O 1
ATOM 3225 N N . GLN A 1 407 ? 12.766 -24.172 8.586 1 56.41 407 GLN A N 1
ATOM 3226 C CA . GLN A 1 407 ? 13.805 -23.359 7.961 1 56.41 407 GLN A CA 1
ATOM 3227 C C . GLN A 1 407 ? 13.367 -22.875 6.578 1 56.41 407 GLN A C 1
ATOM 3229 O O . GLN A 1 407 ? 14.211 -22.531 5.742 1 56.41 407 GLN A O 1
ATOM 3234 N N . PHE A 1 408 ? 12.141 -23.109 6.387 1 62.94 408 PHE A N 1
ATOM 3235 C CA . PHE A 1 408 ? 11.859 -22.438 5.117 1 62.94 408 PHE A CA 1
ATOM 3236 C C . PHE A 1 408 ? 12.086 -20.938 5.223 1 62.94 408 PHE A C 1
ATOM 3238 O O . PHE A 1 408 ? 11.422 -20.266 6.008 1 62.94 408 PHE A O 1
ATOM 3245 N N . GLU A 1 409 ? 13.297 -20.562 4.742 1 65 409 GLU A N 1
ATOM 3246 C CA . GLU A 1 409 ? 13.633 -19.141 4.684 1 65 409 GLU A CA 1
ATOM 3247 C C . GLU A 1 409 ? 13.68 -18.641 3.24 1 65 409 GLU A C 1
ATOM 3249 O O . GLU A 1 409 ? 14.023 -19.406 2.328 1 65 409 GLU A O 1
ATOM 3254 N N . PRO A 1 410 ? 13.18 -17.453 3.168 1 69.06 410 PRO A N 1
ATOM 3255 C CA . PRO A 1 410 ? 13.344 -16.891 1.83 1 69.06 410 PRO A CA 1
ATOM 3256 C C . PRO A 1 410 ? 14.805 -16.844 1.388 1 69.06 410 PRO A C 1
ATOM 3258 O O . PRO A 1 410 ? 15.711 -16.797 2.229 1 69.06 410 PRO A O 1
ATOM 3261 N N . PRO A 1 411 ? 14.906 -16.984 0.154 1 71.69 411 PRO A N 1
ATOM 3262 C CA . PRO A 1 411 ? 16.281 -16.922 -0.344 1 71.69 411 PRO A CA 1
ATOM 3263 C C . PRO A 1 411 ? 16.953 -15.57 -0.064 1 71.69 411 PRO A C 1
ATOM 3265 O O . PRO A 1 411 ? 16.266 -14.594 0.246 1 71.69 411 PRO A O 1
ATOM 3268 N N . ASN A 1 412 ? 18.188 -15.57 -0.176 1 68.88 412 ASN A N 1
ATOM 3269 C CA . ASN A 1 412 ? 18.969 -14.344 -0.046 1 68.88 412 ASN A CA 1
ATOM 3270 C C . ASN A 1 412 ? 18.828 -13.461 -1.283 1 68.88 412 ASN A C 1
ATOM 3272 O O . ASN A 1 412 ? 18.484 -13.945 -2.361 1 68.88 412 ASN A O 1
ATOM 3276 N N . GLU A 1 413 ? 19.172 -12.227 -1.086 1 76.56 413 GLU A N 1
ATOM 3277 C CA . GLU A 1 413 ? 19.156 -11.297 -2.211 1 76.56 413 GLU A CA 1
ATOM 3278 C C . GLU A 1 413 ? 20.359 -11.523 -3.129 1 76.56 413 GLU A C 1
ATOM 3280 O O . GLU A 1 413 ? 21.5 -11.508 -2.678 1 76.56 413 GLU A O 1
ATOM 3285 N N . THR A 1 414 ? 20.078 -11.828 -4.336 1 76.06 414 THR A N 1
ATOM 3286 C CA . THR A 1 414 ? 21.141 -12.109 -5.281 1 76.06 414 THR A CA 1
ATOM 3287 C C . THR A 1 414 ? 21.016 -11.234 -6.527 1 76.06 414 THR A C 1
ATOM 3289 O O . THR A 1 414 ? 21.75 -11.406 -7.496 1 76.06 414 THR A O 1
ATOM 3292 N N . ALA A 1 415 ? 20.109 -10.234 -6.5 1 79.5 415 ALA A N 1
ATOM 3293 C CA . ALA A 1 415 ? 19.844 -9.414 -7.68 1 79.5 415 ALA A CA 1
ATOM 3294 C C . ALA A 1 415 ? 21.016 -8.492 -7.98 1 79.5 415 ALA A C 1
ATOM 3296 O O . ALA A 1 415 ? 21.656 -7.977 -7.062 1 79.5 415 ALA A O 1
ATOM 3297 N N . THR A 1 416 ? 21.25 -8.336 -9.25 1 67.19 416 THR A N 1
ATOM 3298 C CA . THR A 1 416 ? 22.172 -7.301 -9.68 1 67.19 416 THR A CA 1
ATOM 3299 C C . THR A 1 416 ? 21.594 -5.91 -9.445 1 67.19 416 THR A C 1
ATOM 3301 O O . THR A 1 416 ? 20.391 -5.77 -9.242 1 67.19 416 THR A O 1
ATOM 3304 N N . PRO A 1 417 ? 22.391 -4.961 -9.461 1 64.5 417 PRO A N 1
ATOM 3305 C CA . PRO A 1 417 ? 21.859 -3.609 -9.242 1 64.5 417 PRO A CA 1
ATOM 3306 C C . PRO A 1 417 ? 20.781 -3.232 -10.25 1 64.5 417 PRO A C 1
ATOM 3308 O O . PRO A 1 417 ? 19.781 -2.611 -9.883 1 64.5 417 PRO A O 1
ATOM 3311 N N . ILE A 1 418 ? 20.969 -3.709 -11.445 1 70.12 418 ILE A N 1
ATOM 3312 C CA . ILE A 1 418 ? 20 -3.398 -12.484 1 70.12 418 ILE A CA 1
ATOM 3313 C C . ILE A 1 418 ? 18.703 -4.145 -12.211 1 70.12 418 ILE A C 1
ATOM 3315 O O . ILE A 1 418 ? 17.609 -3.584 -12.352 1 70.12 418 ILE A O 1
ATOM 3319 N N . GLN A 1 419 ? 18.922 -5.363 -11.82 1 81.38 419 GLN A N 1
ATOM 3320 C CA . GLN A 1 419 ? 17.75 -6.156 -11.469 1 81.38 419 GLN A CA 1
ATOM 3321 C C . GLN A 1 419 ? 17.031 -5.574 -10.25 1 81.38 419 GLN A C 1
ATOM 3323 O O . GLN A 1 419 ? 15.797 -5.531 -10.211 1 81.38 419 GLN A O 1
ATOM 3328 N N . PHE A 1 420 ? 17.844 -5.078 -9.375 1 82.12 420 PHE A N 1
ATOM 3329 C CA . PHE A 1 420 ? 17.297 -4.543 -8.133 1 82.12 420 PHE A CA 1
ATOM 3330 C C . PHE A 1 420 ? 16.438 -3.312 -8.414 1 82.12 420 PHE A C 1
ATOM 3332 O O . PHE A 1 420 ? 15.383 -3.137 -7.801 1 82.12 420 PHE A O 1
ATOM 3339 N N . GLU A 1 421 ? 16.781 -2.551 -9.305 1 78.81 421 GLU A N 1
ATOM 3340 C CA . GLU A 1 421 ? 16.016 -1.372 -9.68 1 78.81 421 GLU A CA 1
ATOM 3341 C C . GLU A 1 421 ? 14.641 -1.765 -10.227 1 78.81 421 GLU A C 1
ATOM 3343 O O . GLU A 1 421 ? 13.648 -1.08 -9.969 1 78.81 421 GLU A O 1
ATOM 3348 N N . LYS A 1 422 ? 14.641 -2.85 -10.914 1 86.81 422 LYS A N 1
ATOM 3349 C CA . LYS A 1 422 ? 13.367 -3.307 -11.453 1 86.81 422 LYS A CA 1
ATOM 3350 C C . LYS A 1 422 ? 12.469 -3.863 -10.352 1 86.81 422 LYS A C 1
ATOM 3352 O O . LYS A 1 422 ? 11.25 -3.707 -10.398 1 86.81 422 LYS A O 1
ATOM 3357 N N . TYR A 1 423 ? 13.133 -4.523 -9.406 1 88.94 423 TYR A N 1
ATOM 3358 C CA . TYR A 1 423 ? 12.352 -4.988 -8.266 1 88.94 423 TYR A CA 1
ATOM 3359 C C . TYR A 1 423 ? 11.742 -3.811 -7.508 1 88.94 423 TYR A C 1
ATOM 3361 O O . TYR A 1 423 ? 10.586 -3.867 -7.082 1 88.94 423 TYR A O 1
ATOM 3369 N N . VAL A 1 424 ? 12.461 -2.725 -7.395 1 84.25 424 VAL A N 1
ATOM 3370 C CA . VAL A 1 424 ? 11.992 -1.54 -6.688 1 84.25 424 VAL A CA 1
ATOM 3371 C C . VAL A 1 424 ? 10.875 -0.869 -7.492 1 84.25 424 VAL A C 1
ATOM 3373 O O . VAL A 1 424 ? 9.828 -0.525 -6.941 1 84.25 424 VAL A O 1
ATOM 3376 N N . SER A 1 425 ? 11.055 -0.804 -8.75 1 84.25 425 SER A N 1
ATOM 3377 C CA . SER A 1 425 ? 10.133 -0.052 -9.594 1 84.25 425 SER A CA 1
ATOM 3378 C C . SER A 1 425 ? 8.828 -0.812 -9.797 1 84.25 425 SER A C 1
ATOM 3380 O O . SER A 1 425 ? 7.758 -0.206 -9.891 1 84.25 425 SER A O 1
ATOM 3382 N N . ILE A 1 426 ? 8.922 -2.145 -9.812 1 90.44 426 ILE A N 1
ATOM 3383 C CA . ILE A 1 426 ? 7.738 -2.932 -10.156 1 90.44 426 ILE A CA 1
ATOM 3384 C C . ILE A 1 426 ? 7.09 -3.471 -8.883 1 90.44 426 ILE A C 1
ATOM 3386 O O . ILE A 1 426 ? 5.879 -3.328 -8.688 1 90.44 426 ILE A O 1
ATOM 3390 N N . ASP A 1 427 ? 7.922 -3.979 -7.969 1 90.12 427 ASP A N 1
ATOM 3391 C CA . ASP A 1 427 ? 7.387 -4.602 -6.766 1 90.12 427 ASP A CA 1
ATOM 3392 C C . ASP A 1 427 ? 7.125 -3.564 -5.676 1 90.12 427 ASP A C 1
ATOM 3394 O O . ASP A 1 427 ? 6.438 -3.846 -4.695 1 90.12 427 ASP A O 1
ATOM 3398 N N . GLY A 1 428 ? 7.66 -2.416 -5.898 1 86.56 428 GLY A N 1
ATOM 3399 C CA . GLY A 1 428 ? 7.527 -1.419 -4.848 1 86.56 428 GLY A CA 1
ATOM 3400 C C . GLY A 1 428 ? 8.297 -1.772 -3.59 1 86.56 428 GLY A C 1
ATOM 3401 O O . GLY A 1 428 ? 7.812 -1.562 -2.479 1 86.56 428 GLY A O 1
ATOM 3402 N N . ARG A 1 429 ? 9.383 -2.398 -3.789 1 83 429 ARG A N 1
ATOM 3403 C CA . ARG A 1 429 ? 10.242 -2.754 -2.66 1 83 429 ARG A CA 1
ATOM 3404 C C . ARG A 1 429 ? 10.633 -1.517 -1.861 1 83 429 ARG A C 1
ATOM 3406 O O . ARG A 1 429 ? 11.023 -0.499 -2.436 1 83 429 ARG A O 1
ATOM 3413 N N . ARG A 1 430 ? 10.508 -1.61 -0.594 1 74.69 430 ARG A N 1
ATOM 3414 C CA . ARG A 1 430 ? 10.695 -0.447 0.265 1 74.69 430 ARG A CA 1
ATOM 3415 C C . ARG A 1 430 ? 12.078 -0.466 0.911 1 74.69 430 ARG A C 1
ATOM 3417 O O . ARG A 1 430 ? 12.734 0.572 1.015 1 74.69 430 ARG A O 1
ATOM 3424 N N . LYS A 1 431 ? 12.547 -1.564 1.374 1 65.94 431 LYS A N 1
ATOM 3425 C CA . LYS A 1 431 ? 13.781 -1.631 2.158 1 65.94 431 LYS A CA 1
ATOM 3426 C C . LYS A 1 431 ? 15 -1.759 1.255 1 65.94 431 LYS A C 1
ATOM 3428 O O . LYS A 1 431 ? 14.977 -2.492 0.264 1 65.94 431 LYS A O 1
ATOM 3433 N N . VAL A 1 432 ? 15.812 -0.774 1.493 1 57.56 432 VAL A N 1
ATOM 3434 C CA . VAL A 1 432 ? 17.094 -0.859 0.797 1 57.56 432 VAL A CA 1
ATOM 3435 C C . VAL A 1 432 ? 17.875 -2.064 1.306 1 57.56 432 VAL A C 1
ATOM 3437 O O . VAL A 1 432 ? 17.688 -2.512 2.438 1 57.56 432 VAL A O 1
ATOM 3440 N N . PRO A 1 433 ? 18.5 -2.666 0.367 1 51.31 433 PRO A N 1
ATOM 3441 C CA . PRO A 1 433 ? 19.344 -3.76 0.854 1 51.31 433 PRO A CA 1
ATOM 3442 C C . PRO A 1 433 ? 20.156 -3.373 2.09 1 51.31 433 PRO A C 1
ATOM 3444 O O . PRO A 1 433 ? 20.766 -2.301 2.125 1 51.31 433 PRO A O 1
ATOM 3447 N N . GLN A 1 434 ? 19.547 -3.674 3.26 1 49.78 434 GLN A N 1
ATOM 3448 C CA . GLN A 1 434 ? 20.203 -3.299 4.508 1 49.78 434 GLN A CA 1
ATOM 3449 C C . GLN A 1 434 ? 21.688 -3.68 4.488 1 49.78 434 GLN A C 1
ATOM 3451 O O . GLN A 1 434 ? 22.031 -4.824 4.195 1 49.78 434 GLN A O 1
ATOM 3456 N N . GLU A 1 435 ? 22.406 -2.725 4.164 1 51.06 435 GLU A N 1
ATOM 3457 C CA . GLU A 1 435 ? 23.844 -2.924 4.387 1 51.06 435 GLU A CA 1
ATOM 3458 C C . GLU A 1 435 ? 24.172 -2.98 5.879 1 51.06 435 GLU A C 1
ATOM 3460 O O . GLU A 1 435 ? 23.547 -2.275 6.68 1 51.06 435 GLU A O 1
ATOM 3465 N N . ARG A 1 436 ? 24.5 -4.086 6.379 1 54.59 436 ARG A N 1
ATOM 3466 C CA . ARG A 1 436 ? 25.062 -4.086 7.727 1 54.59 436 ARG A CA 1
ATOM 3467 C C . ARG A 1 436 ? 26.281 -3.182 7.816 1 54.59 436 ARG A C 1
ATOM 3469 O O . ARG A 1 436 ? 27.156 -3.221 6.949 1 54.59 436 ARG A O 1
ATOM 3476 N N . GLY A 1 437 ? 25.938 -2.045 8.508 1 60.94 437 GLY A N 1
ATOM 3477 C CA . GLY A 1 437 ? 27.109 -1.174 8.586 1 60.94 437 GLY A CA 1
ATOM 3478 C C . GLY A 1 437 ? 27.391 -0.686 10 1 60.94 437 GLY A C 1
ATOM 3479 O O . GLY A 1 437 ? 26.594 -0.908 10.914 1 60.94 437 GLY A O 1
ATOM 3480 N N . ILE A 1 438 ? 28.531 -0.485 10.359 1 68.94 438 ILE A N 1
ATOM 3481 C CA . ILE A 1 438 ? 29 0.11 11.609 1 68.94 438 ILE A CA 1
ATOM 3482 C C . ILE A 1 438 ? 29.672 1.453 11.312 1 68.94 438 ILE A C 1
ATOM 3484 O O . ILE A 1 438 ? 30.375 1.598 10.312 1 68.94 438 ILE A O 1
ATOM 3488 N N . SER A 1 439 ? 29.062 2.461 11.969 1 73.12 439 SER A N 1
ATOM 3489 C CA . SER A 1 439 ? 29.766 3.74 11.875 1 73.12 439 SER A CA 1
ATOM 3490 C C . SER A 1 439 ? 30.297 4.176 13.234 1 73.12 439 SER A C 1
ATOM 3492 O O . SER A 1 439 ? 29.797 3.754 14.273 1 73.12 439 SER A O 1
ATOM 3494 N N . GLY A 1 440 ? 31.328 4.797 13.203 1 76.12 440 GLY A N 1
ATOM 3495 C CA . GLY A 1 440 ? 31.984 5.301 14.406 1 76.12 440 GLY A CA 1
ATOM 3496 C C . GLY A 1 440 ? 33.312 5.996 14.133 1 76.12 440 GLY A C 1
ATOM 3497 O O . GLY A 1 440 ? 33.438 6.703 13.133 1 76.12 440 GLY A O 1
ATOM 3498 N N . TRP A 1 441 ? 34.125 5.988 15.055 1 80.56 441 TRP A N 1
ATOM 3499 C CA . TRP A 1 441 ? 35.469 6.531 14.906 1 80.56 441 TRP A CA 1
ATOM 3500 C C . TRP A 1 441 ? 36.531 5.48 15.242 1 80.56 441 TRP A C 1
ATOM 3502 O O . TRP A 1 441 ? 36.25 4.523 15.969 1 80.56 441 TRP A O 1
ATOM 3512 N N . VAL A 1 442 ? 37.594 5.629 14.539 1 84.12 442 VAL A N 1
ATOM 3513 C CA . VAL A 1 442 ? 38.719 4.723 14.781 1 84.12 442 VAL A CA 1
ATOM 3514 C C . VAL A 1 442 ? 40 5.523 15.055 1 84.12 442 VAL A C 1
ATOM 3516 O O . VAL A 1 442 ? 40.25 6.527 14.391 1 84.12 442 VAL A O 1
ATOM 3519 N N . ALA A 1 443 ? 40.625 5.125 16.156 1 80.88 443 ALA A N 1
ATOM 3520 C CA . ALA A 1 443 ? 41.938 5.688 16.438 1 80.88 443 ALA A CA 1
ATOM 3521 C C . ALA A 1 443 ? 43.031 4.898 15.734 1 80.88 443 ALA A C 1
ATOM 3523 O O . ALA A 1 443 ? 43.594 3.953 16.297 1 80.88 443 ALA A O 1
ATOM 3524 N N . ALA A 1 444 ? 43.281 5.219 14.5 1 80.19 444 ALA A N 1
ATOM 3525 C CA . ALA A 1 444 ? 44.281 4.57 13.688 1 80.19 444 ALA A CA 1
ATOM 3526 C C . ALA A 1 444 ? 45 5.586 12.805 1 80.19 444 ALA A C 1
ATOM 3528 O O . ALA A 1 444 ? 44.5 6.688 12.578 1 80.19 444 ALA A O 1
ATOM 3529 N N . PRO A 1 445 ? 46.312 5.223 12.531 1 76.62 445 PRO A N 1
ATOM 3530 C CA . PRO A 1 445 ? 47 6.148 11.648 1 76.62 445 PRO A CA 1
ATOM 3531 C C . PRO A 1 445 ? 46.25 6.414 10.344 1 76.62 445 PRO A C 1
ATOM 3533 O O . PRO A 1 445 ? 45.594 5.523 9.828 1 76.62 445 PRO A O 1
ATOM 3536 N N . LEU A 1 446 ? 46.375 7.598 9.938 1 76.19 446 LEU A N 1
ATOM 3537 C CA . LEU A 1 446 ? 45.781 7.98 8.664 1 76.19 446 LEU A CA 1
ATOM 3538 C C . LEU A 1 446 ? 46.281 7.078 7.539 1 76.19 446 LEU A C 1
ATOM 3540 O O . LEU A 1 446 ? 47.5 6.793 7.457 1 76.19 446 LEU A O 1
ATOM 3544 N N . GLY A 1 447 ? 45.406 6.609 6.715 1 74.69 447 GLY A N 1
ATOM 3545 C CA . GLY A 1 447 ? 45.75 5.703 5.633 1 74.69 447 GLY A CA 1
ATOM 3546 C C . GLY A 1 447 ? 45.375 4.258 5.926 1 74.69 447 GLY A C 1
ATOM 3547 O O . GLY A 1 447 ? 45.438 3.406 5.035 1 74.69 447 GLY A O 1
ATOM 3548 N N . SER A 1 448 ? 45.094 3.994 7.133 1 80.75 448 SER A N 1
ATOM 3549 C CA . SER A 1 448 ? 44.625 2.648 7.449 1 80.75 448 SER A CA 1
ATOM 3550 C C . SER A 1 448 ? 43.312 2.35 6.762 1 80.75 448 SER A C 1
ATOM 3552 O O . SER A 1 448 ? 42.562 3.268 6.391 1 80.75 448 SER A O 1
ATOM 3554 N N . LEU A 1 449 ? 43.125 1.062 6.496 1 84.62 449 LEU A N 1
ATOM 3555 C CA . LEU A 1 449 ? 41.906 0.618 5.836 1 84.62 449 LEU A CA 1
ATOM 3556 C C . LEU A 1 449 ? 41 -0.13 6.809 1 84.62 449 LEU A C 1
ATOM 3558 O O . LEU A 1 449 ? 41.5 -0.864 7.672 1 84.62 449 LEU A O 1
ATOM 3562 N N . LEU A 1 450 ? 39.781 0.152 6.699 1 84.81 450 LEU A N 1
ATOM 3563 C CA . LEU A 1 450 ? 38.781 -0.543 7.484 1 84.81 450 LEU A CA 1
ATOM 3564 C C . LEU A 1 450 ? 37.812 -1.332 6.578 1 84.81 450 LEU A C 1
ATOM 3566 O O . LEU A 1 450 ? 37.562 -0.929 5.441 1 84.81 450 LEU A O 1
ATOM 3570 N N . ALA A 1 451 ? 37.438 -2.453 7.039 1 82.12 451 ALA A N 1
ATOM 3571 C CA . ALA A 1 451 ? 36.438 -3.25 6.32 1 82.12 451 ALA A CA 1
ATOM 3572 C C . ALA A 1 451 ? 35.562 -4.039 7.285 1 82.12 451 ALA A C 1
ATOM 3574 O O . ALA A 1 451 ? 35.969 -4.336 8.406 1 82.12 451 ALA A O 1
ATOM 3575 N N . LEU A 1 452 ? 34.375 -4.219 6.883 1 78.81 452 LEU A N 1
ATOM 3576 C CA . LEU A 1 452 ? 33.469 -5.117 7.57 1 78.81 452 LEU A CA 1
ATOM 3577 C C . LEU A 1 452 ? 33.344 -6.438 6.82 1 78.81 452 LEU A C 1
ATOM 3579 O O . LEU A 1 452 ? 33.125 -6.449 5.602 1 78.81 452 LEU A O 1
ATOM 3583 N N . ALA A 1 453 ? 33.594 -7.477 7.5 1 73.44 453 ALA A N 1
ATOM 3584 C CA . ALA A 1 453 ? 33.469 -8.781 6.859 1 73.44 453 ALA A CA 1
ATOM 3585 C C . ALA A 1 453 ? 33.156 -9.867 7.883 1 73.44 453 ALA A C 1
ATOM 3587 O O . ALA A 1 453 ? 33.156 -9.609 9.086 1 73.44 453 ALA A O 1
ATOM 3588 N N . GLY A 1 454 ? 32.719 -10.992 7.449 1 69.5 454 GLY A N 1
ATOM 3589 C CA . GLY A 1 454 ? 32.562 -12.156 8.305 1 69.5 454 GLY A CA 1
ATOM 3590 C C . GLY A 1 454 ? 33.875 -12.797 8.672 1 69.5 454 GLY A C 1
ATOM 3591 O O . GLY A 1 454 ? 34.844 -12.102 9 1 69.5 454 GLY A O 1
ATOM 3592 N N . ASP A 1 455 ? 33.906 -14.086 8.609 1 66.38 455 ASP A N 1
ATOM 3593 C CA . ASP A 1 455 ? 35.094 -14.844 8.977 1 66.38 455 ASP A CA 1
ATOM 3594 C C . ASP A 1 455 ? 36.156 -14.75 7.898 1 66.38 455 ASP A C 1
ATOM 3596 O O . ASP A 1 455 ? 37.344 -14.898 8.18 1 66.38 455 ASP A O 1
ATOM 3600 N N . GLU A 1 456 ? 35.75 -14.305 6.734 1 67.62 456 GLU A N 1
ATOM 3601 C CA . GLU A 1 456 ? 36.719 -14.219 5.648 1 67.62 456 GLU A CA 1
ATOM 3602 C C . GLU A 1 456 ? 37.312 -12.812 5.551 1 67.62 456 GLU A C 1
ATOM 3604 O O . GLU A 1 456 ? 36.688 -11.844 5.973 1 67.62 456 GLU A O 1
ATOM 3609 N N . THR A 1 457 ? 38.562 -12.695 5.188 1 66.25 457 THR A N 1
ATOM 3610 C CA . THR A 1 457 ? 39.25 -11.414 5.008 1 66.25 457 THR A CA 1
ATOM 3611 C C . THR A 1 457 ? 38.5 -10.531 4.023 1 66.25 457 THR A C 1
ATOM 3613 O O . THR A 1 457 ? 38.156 -10.969 2.924 1 66.25 457 THR A O 1
ATOM 3616 N N . PRO A 1 458 ? 38.188 -9.328 4.555 1 68.06 458 PRO A N 1
ATOM 3617 C CA . PRO A 1 458 ? 37.344 -8.461 3.74 1 68.06 458 PRO A CA 1
ATOM 3618 C C . PRO A 1 458 ? 38.031 -8.023 2.441 1 68.06 458 PRO A C 1
ATOM 3620 O O . PRO A 1 458 ? 39.25 -7.871 2.4 1 68.06 458 PRO A O 1
ATOM 3623 N N . ASN A 1 459 ? 37.25 -7.992 1.356 1 64.38 459 ASN A N 1
ATOM 3624 C CA . ASN A 1 459 ? 37.719 -7.465 0.078 1 64.38 459 ASN A CA 1
ATOM 3625 C C . ASN A 1 459 ? 37.25 -6.031 -0.145 1 64.38 459 ASN A C 1
ATOM 3627 O O . ASN A 1 459 ? 37.625 -5.395 -1.132 1 64.38 459 ASN A O 1
ATOM 3631 N N . ASN A 1 460 ? 36.625 -5.551 0.804 1 65.56 460 ASN A N 1
ATOM 3632 C CA . ASN A 1 460 ? 36.062 -4.215 0.626 1 65.56 460 ASN A CA 1
ATOM 3633 C C . ASN A 1 460 ? 36.656 -3.221 1.619 1 65.56 460 ASN A C 1
ATOM 3635 O O . ASN A 1 460 ? 35.938 -2.631 2.42 1 65.56 460 ASN A O 1
ATOM 3639 N N . TRP A 1 461 ? 37.938 -3.004 1.467 1 76.69 461 TRP A N 1
ATOM 3640 C CA . TRP A 1 461 ? 38.656 -2.1 2.365 1 76.69 461 TRP A CA 1
ATOM 3641 C C . TRP A 1 461 ? 38.312 -0.646 2.059 1 76.69 461 TRP A C 1
ATOM 3643 O O . TRP A 1 461 ? 38.25 -0.244 0.895 1 76.69 461 TRP A O 1
ATOM 3653 N N . LYS A 1 462 ? 37.875 0.023 3.068 1 76.06 462 LYS A N 1
ATOM 3654 C CA . LYS A 1 462 ? 37.656 1.461 2.941 1 76.06 462 LYS A CA 1
ATOM 3655 C C . LYS A 1 462 ? 38.719 2.248 3.693 1 76.06 462 LYS A C 1
ATOM 3657 O O . LYS A 1 462 ? 39.062 1.915 4.832 1 76.06 462 LYS A O 1
ATOM 3662 N N . SER A 1 463 ? 39.219 3.262 3.047 1 73.75 463 SER A N 1
ATOM 3663 C CA . SER A 1 463 ? 40.25 4.09 3.676 1 73.75 463 SER A CA 1
ATOM 3664 C C . SER A 1 463 ? 39.625 5.066 4.676 1 73.75 463 SER A C 1
ATOM 3666 O O . SER A 1 463 ? 38.531 5.59 4.445 1 73.75 463 SER A O 1
ATOM 3668 N N . ILE A 1 464 ? 40.281 5.258 5.75 1 72.56 464 ILE A N 1
ATOM 3669 C CA . ILE A 1 464 ? 39.906 6.258 6.738 1 72.56 464 ILE A CA 1
ATOM 3670 C C . ILE A 1 464 ? 40.156 7.656 6.18 1 72.56 464 ILE A C 1
ATOM 3672 O O . ILE A 1 464 ? 41.25 7.941 5.664 1 72.56 464 ILE A O 1
ATOM 3676 N N . GLY A 1 465 ? 39.156 8.492 6.125 1 64 465 GLY A N 1
ATOM 3677 C CA . GLY A 1 465 ? 39.281 9.844 5.602 1 64 465 GLY A CA 1
ATOM 3678 C C . GLY A 1 465 ? 40.156 10.742 6.449 1 64 465 GLY A C 1
ATOM 3679 O O . GLY A 1 465 ? 40.438 10.43 7.609 1 64 465 GLY A O 1
ATOM 3680 N N . PRO A 1 466 ? 40.594 11.836 5.871 1 62.5 466 PRO A N 1
ATOM 3681 C CA . PRO A 1 466 ? 41.562 12.703 6.531 1 62.5 466 PRO A CA 1
ATOM 3682 C C . PRO A 1 466 ? 40.938 13.617 7.582 1 62.5 466 PRO A C 1
ATOM 3684 O O . PRO A 1 466 ? 41.656 14.227 8.383 1 62.5 466 PRO A O 1
ATOM 3687 N N . GLN A 1 467 ? 39.719 13.641 7.652 1 65.88 467 GLN A N 1
ATOM 3688 C CA . GLN A 1 467 ? 39.125 14.57 8.609 1 65.88 467 GLN A CA 1
ATOM 3689 C C . GLN A 1 467 ? 38.969 13.914 9.984 1 65.88 467 GLN A C 1
ATOM 3691 O O . GLN A 1 467 ? 38.25 12.938 10.125 1 65.88 467 GLN A O 1
ATOM 3696 N N . ARG A 1 468 ? 39.656 14.484 10.922 1 68.19 468 ARG A N 1
ATOM 3697 C CA . ARG A 1 468 ? 39.625 14.008 12.297 1 68.19 468 ARG A CA 1
ATOM 3698 C C . ARG A 1 468 ? 38.281 14.359 12.961 1 68.19 468 ARG A C 1
ATOM 3700 O O . ARG A 1 468 ? 37.688 15.383 12.641 1 68.19 468 ARG A O 1
ATOM 3707 N N . ARG A 1 469 ? 37.812 13.422 13.75 1 65.94 469 ARG A N 1
ATOM 3708 C CA . ARG A 1 469 ? 36.656 13.734 14.594 1 65.94 469 ARG A CA 1
ATOM 3709 C C . ARG A 1 469 ? 37.031 14.711 15.695 1 65.94 469 ARG A C 1
ATOM 3711 O O . ARG A 1 469 ? 37.969 14.453 16.469 1 65.94 469 ARG A O 1
ATOM 3718 N N . ALA A 1 470 ? 36.531 15.836 15.766 1 59.5 470 ALA A N 1
ATOM 3719 C CA . ALA A 1 470 ? 36.906 16.922 16.672 1 59.5 470 ALA A CA 1
ATOM 3720 C C . ALA A 1 470 ? 36.531 16.578 18.109 1 59.5 470 ALA A C 1
ATOM 3722 O O . ALA A 1 470 ? 37.156 17.078 19.062 1 59.5 470 ALA A O 1
ATOM 3723 N N . ASP A 1 471 ? 35.594 15.781 18.312 1 55.78 471 ASP A N 1
ATOM 3724 C CA . ASP A 1 471 ? 35.062 15.602 19.656 1 55.78 471 ASP A CA 1
ATOM 3725 C C . ASP A 1 471 ? 35.844 14.539 20.422 1 55.78 471 ASP A C 1
ATOM 3727 O O . ASP A 1 471 ? 35.594 14.312 21.609 1 55.78 471 ASP A O 1
ATOM 3731 N N . ILE A 1 472 ? 36.688 13.812 19.656 1 55.62 472 ILE A N 1
ATOM 3732 C CA . ILE A 1 472 ? 37.469 12.773 20.312 1 55.62 472 ILE A CA 1
ATOM 3733 C C . ILE A 1 472 ? 38.938 13.203 20.391 1 55.62 472 ILE A C 1
ATOM 3735 O O . ILE A 1 472 ? 39.5 13.711 19.406 1 55.62 472 ILE A O 1
ATOM 3739 N N . SER A 1 473 ? 39.438 13.398 21.578 1 54 473 SER A N 1
ATOM 3740 C CA . SER A 1 473 ? 40.781 13.883 21.875 1 54 473 SER A CA 1
ATOM 3741 C C . SER A 1 473 ? 41.844 13.117 21.078 1 54 473 SER A C 1
ATOM 3743 O O . SER A 1 473 ? 42.875 13.672 20.703 1 54 473 SER A O 1
ATOM 3745 N N . ALA A 1 474 ? 41.719 11.812 20.891 1 55.81 474 ALA A N 1
ATOM 3746 C CA . ALA A 1 474 ? 42.75 11.023 20.203 1 55.81 474 ALA A CA 1
ATOM 3747 C C . ALA A 1 474 ? 42.594 11.141 18.688 1 55.81 474 ALA A C 1
ATOM 3749 O O . ALA A 1 474 ? 41.562 11.539 18.188 1 55.81 474 ALA A O 1
ATOM 3750 N N . GLU A 1 475 ? 43.75 11.125 17.953 1 62.78 475 GLU A N 1
ATOM 3751 C CA . GLU A 1 475 ? 43.75 11.047 16.484 1 62.78 475 GLU A CA 1
ATOM 3752 C C . GLU A 1 475 ? 42.719 10.016 15.992 1 62.78 475 GLU A C 1
ATOM 3754 O O . GLU A 1 475 ? 43.062 8.859 15.773 1 62.78 475 GLU A O 1
ATOM 3759 N N . ALA A 1 476 ? 41.5 10.391 16.094 1 75.94 476 ALA A N 1
ATOM 3760 C CA . ALA A 1 476 ? 40.406 9.508 15.703 1 75.94 476 ALA A CA 1
ATOM 3761 C C . ALA A 1 476 ? 39.75 10.008 14.414 1 75.94 476 ALA A C 1
ATOM 3763 O O . ALA A 1 476 ? 39.594 11.211 14.211 1 75.94 476 ALA A O 1
ATOM 3764 N N . TYR A 1 477 ? 39.531 9.062 13.594 1 79.81 477 TYR A N 1
ATOM 3765 C CA . TYR A 1 477 ? 38.938 9.336 12.297 1 79.81 477 TYR A CA 1
ATOM 3766 C C . TYR A 1 477 ? 37.562 8.664 12.188 1 79.81 477 TYR A C 1
ATOM 3768 O O . TYR A 1 477 ? 37.375 7.535 12.648 1 79.81 477 TYR A O 1
ATOM 3776 N N . PRO A 1 478 ? 36.656 9.43 11.688 1 77.81 478 PRO A N 1
ATOM 3777 C CA . PRO A 1 478 ? 35.344 8.828 11.484 1 77.81 478 PRO A CA 1
ATOM 3778 C C . PRO A 1 478 ? 35.344 7.777 10.375 1 77.81 478 PRO A C 1
ATOM 3780 O O . PRO A 1 478 ? 36.125 7.867 9.43 1 77.81 478 PRO A O 1
ATOM 3783 N N . PHE A 1 479 ? 34.594 6.727 10.602 1 76.19 479 PHE A N 1
ATOM 3784 C CA . PHE A 1 479 ? 34.406 5.738 9.547 1 76.19 479 PHE A CA 1
ATOM 3785 C C . PHE A 1 479 ? 32.938 5.359 9.43 1 76.19 479 PHE A C 1
ATOM 3787 O O . PHE A 1 479 ? 32.156 5.559 10.367 1 76.19 479 PHE A O 1
ATOM 3794 N N . GLN A 1 480 ? 32.562 4.992 8.211 1 70.5 480 GLN A N 1
ATOM 3795 C CA . GLN A 1 480 ? 31.281 4.371 7.902 1 70.5 480 GLN A CA 1
ATOM 3796 C C . GLN A 1 480 ? 31.469 3.152 7.004 1 70.5 480 GLN A C 1
ATOM 3798 O O . GLN A 1 480 ? 31.953 3.271 5.879 1 70.5 480 GLN A O 1
ATOM 3803 N N . LEU A 1 481 ? 31.328 2.051 7.637 1 71.12 481 LEU A N 1
ATOM 3804 C CA . LEU A 1 481 ? 31.453 0.802 6.891 1 71.12 481 LEU A CA 1
ATOM 3805 C C . LEU A 1 481 ? 30.078 0.148 6.711 1 71.12 481 LEU A C 1
ATOM 3807 O O . LEU A 1 481 ? 29.234 0.196 7.613 1 71.12 481 LEU A O 1
ATOM 3811 N N . SER A 1 482 ? 29.812 -0.26 5.543 1 63.28 482 SER A N 1
ATOM 3812 C CA . SER A 1 482 ? 28.609 -1.027 5.262 1 63.28 482 SER A CA 1
ATOM 3813 C C . SER A 1 482 ? 28.906 -2.238 4.387 1 63.28 482 SER A C 1
ATOM 3815 O O . SER A 1 482 ? 29.875 -2.238 3.631 1 63.28 482 SER A O 1
ATOM 3817 N N . VAL A 1 483 ? 28.484 -3.318 4.852 1 60.06 483 VAL A N 1
ATOM 3818 C CA . VAL A 1 483 ? 28.578 -4.492 3.992 1 60.06 483 VAL A CA 1
ATOM 3819 C C . VAL A 1 483 ? 27.219 -4.801 3.373 1 60.06 483 VAL A C 1
ATOM 3821 O O . VAL A 1 483 ? 26.188 -4.414 3.918 1 60.06 483 VAL A O 1
ATOM 3824 N N . GLY A 1 484 ? 27.312 -5.309 2.236 1 52.09 484 GLY A N 1
ATOM 3825 C CA . GLY A 1 484 ? 26.094 -5.695 1.542 1 52.09 484 GLY A CA 1
ATOM 3826 C C . GLY A 1 484 ? 25.188 -6.566 2.381 1 52.09 484 GLY A C 1
ATOM 3827 O O . GLY A 1 484 ? 25.625 -7.188 3.35 1 52.09 484 GLY A O 1
ATOM 3828 N N . ALA A 1 485 ? 23.969 -6.496 2.184 1 49.47 485 ALA A N 1
ATOM 3829 C CA . ALA A 1 485 ? 22.891 -7.164 2.9 1 49.47 485 ALA A CA 1
ATOM 3830 C C . ALA A 1 485 ? 23.203 -8.641 3.123 1 49.47 485 ALA A C 1
ATOM 3832 O O . ALA A 1 485 ? 22.734 -9.242 4.094 1 49.47 485 ALA A O 1
ATOM 3833 N N . ASN A 1 486 ? 24.031 -9.219 2.307 1 46 486 ASN A N 1
ATOM 3834 C CA . ASN A 1 486 ? 24.25 -10.656 2.326 1 46 486 ASN A CA 1
ATOM 3835 C C . ASN A 1 486 ? 25.375 -11.039 3.285 1 46 486 ASN A C 1
ATOM 3837 O O . ASN A 1 486 ? 25.656 -12.227 3.48 1 46 486 ASN A O 1
ATOM 3841 N N . THR A 1 487 ? 26.062 -10.117 3.814 1 51.72 487 THR A N 1
ATOM 3842 C CA . THR A 1 487 ? 27.203 -10.461 4.656 1 51.72 487 THR A CA 1
ATOM 3843 C C . THR A 1 487 ? 26.969 -10.016 6.098 1 51.72 487 THR A C 1
ATOM 3845 O O . THR A 1 487 ? 26.656 -8.852 6.352 1 51.72 487 THR A O 1
ATOM 3848 N N . VAL A 1 488 ? 26.641 -10.961 6.855 1 53.88 488 VAL A N 1
ATOM 3849 C CA . VAL A 1 488 ? 26.609 -10.641 8.281 1 53.88 488 VAL A CA 1
ATOM 3850 C C . VAL A 1 488 ? 28.016 -10.305 8.766 1 53.88 488 VAL A C 1
ATOM 3852 O O . VAL A 1 488 ? 28.875 -11.195 8.859 1 53.88 488 VAL A O 1
ATOM 3855 N N . PRO A 1 489 ? 28.234 -9.047 8.875 1 63.12 489 PRO A N 1
ATOM 3856 C CA . PRO A 1 489 ? 29.594 -8.773 9.352 1 63.12 489 PRO A CA 1
ATOM 3857 C C . PRO A 1 489 ? 29.812 -9.195 10.805 1 63.12 489 PRO A C 1
ATOM 3859 O O . PRO A 1 489 ? 28.984 -8.875 11.664 1 63.12 489 PRO A O 1
ATOM 3862 N N . LYS A 1 490 ? 30.703 -10.039 10.984 1 71.62 490 LYS A N 1
ATOM 3863 C CA . LYS A 1 490 ? 31.078 -10.492 12.32 1 71.62 490 LYS A CA 1
ATOM 3864 C C . LYS A 1 490 ? 32.25 -9.688 12.883 1 71.62 490 LYS A C 1
ATOM 3866 O O . LYS A 1 490 ? 32.312 -9.461 14.086 1 71.62 490 LYS A O 1
ATOM 3871 N N . TYR A 1 491 ? 33.031 -9.234 11.938 1 80.31 491 TYR A N 1
ATOM 3872 C CA . TYR A 1 491 ? 34.25 -8.562 12.375 1 80.31 491 TYR A CA 1
ATOM 3873 C C . TYR A 1 491 ? 34.469 -7.238 11.648 1 80.31 491 TYR A C 1
ATOM 3875 O O . TYR A 1 491 ? 34.062 -7.098 10.492 1 80.31 491 TYR A O 1
ATOM 3883 N N . ILE A 1 492 ? 34.875 -6.363 12.336 1 84.5 492 ILE A N 1
ATOM 3884 C CA . ILE A 1 492 ? 35.5 -5.191 11.719 1 84.5 492 ILE A CA 1
ATOM 3885 C C . ILE A 1 492 ? 37 -5.391 11.617 1 84.5 492 ILE A C 1
ATOM 3887 O O . ILE A 1 492 ? 37.656 -5.797 12.586 1 84.5 492 ILE A O 1
ATOM 3891 N N . TYR A 1 493 ? 37.469 -5.191 10.469 1 85.31 493 TYR A N 1
ATOM 3892 C CA . TYR A 1 493 ? 38.875 -5.371 10.195 1 85.31 493 TYR A CA 1
ATOM 3893 C C . TYR A 1 493 ? 39.562 -4.027 9.992 1 85.31 493 TYR A C 1
ATOM 3895 O O . TYR A 1 493 ? 39 -3.105 9.414 1 85.31 493 TYR A O 1
ATOM 3903 N N . LEU A 1 494 ? 40.688 -3.945 10.531 1 86.5 494 LEU A N 1
ATOM 3904 C CA . LEU A 1 494 ? 41.562 -2.809 10.305 1 86.5 494 LEU A CA 1
ATOM 3905 C C . LEU A 1 494 ? 42.906 -3.264 9.727 1 86.5 494 LEU A C 1
ATOM 3907 O O . LEU A 1 494 ? 43.562 -4.141 10.297 1 86.5 494 LEU A O 1
ATOM 3911 N N . LYS A 1 495 ? 43.188 -2.738 8.641 1 84.94 495 LYS A N 1
ATOM 3912 C CA . LYS A 1 495 ? 44.5 -2.963 8.031 1 84.94 495 LYS A CA 1
ATOM 3913 C C . LYS A 1 495 ? 45.406 -1.74 8.195 1 84.94 495 LYS A C 1
ATOM 3915 O O . LYS A 1 495 ? 45.094 -0.666 7.672 1 84.94 495 LYS A O 1
ATOM 3920 N N . GLY A 1 496 ? 46.438 -1.959 8.867 1 79.94 496 GLY A N 1
ATOM 3921 C CA . GLY A 1 496 ? 47.375 -0.875 9.117 1 79.94 496 GLY A CA 1
ATOM 3922 C C . GLY A 1 496 ? 48.219 -0.521 7.902 1 79.94 496 GLY A C 1
ATOM 3923 O O . GLY A 1 496 ? 48.094 -1.147 6.848 1 79.94 496 GLY A O 1
ATOM 3924 N N . LEU A 1 497 ? 49.125 0.507 8.148 1 79.12 497 LEU A N 1
ATOM 3925 C CA . LEU A 1 497 ? 49.969 1.017 7.082 1 79.12 497 LEU A CA 1
ATOM 3926 C C . LEU A 1 497 ? 50.969 -0.045 6.633 1 79.12 497 LEU A C 1
ATOM 3928 O O . LEU A 1 497 ? 51.375 -0.066 5.469 1 79.12 497 LEU A O 1
ATOM 3932 N N . ASN A 1 498 ? 51.406 -0.883 7.516 1 78.19 498 ASN A N 1
ATOM 3933 C CA . ASN A 1 498 ? 52.406 -1.926 7.207 1 78.19 498 ASN A CA 1
ATOM 3934 C C . ASN A 1 498 ? 51.719 -3.211 6.746 1 78.19 498 ASN A C 1
ATOM 3936 O O . ASN A 1 498 ? 52.344 -4.254 6.625 1 78.19 498 ASN A O 1
ATOM 3940 N N . GLY A 1 499 ? 50.406 -3.123 6.527 1 79.31 499 GLY A N 1
ATOM 3941 C CA . GLY A 1 499 ? 49.688 -4.281 6.02 1 79.31 499 GLY A CA 1
ATOM 3942 C C . GLY A 1 499 ? 49.188 -5.211 7.113 1 79.31 499 GLY A C 1
ATOM 3943 O O . GLY A 1 499 ? 48.594 -6.254 6.832 1 79.31 499 GLY A O 1
ATOM 3944 N N . GLU A 1 500 ? 49.562 -4.938 8.281 1 82.62 500 GLU A N 1
ATOM 3945 C CA . GLU A 1 500 ? 49.094 -5.785 9.375 1 82.62 500 GLU A CA 1
ATOM 3946 C C . GLU A 1 500 ? 47.594 -5.664 9.562 1 82.62 500 GLU A C 1
ATOM 3948 O O . GLU A 1 500 ? 47.031 -4.574 9.43 1 82.62 500 GLU A O 1
ATOM 3953 N N . ILE A 1 501 ? 46.938 -6.793 9.758 1 83.31 501 ILE A N 1
ATOM 3954 C CA . ILE A 1 501 ? 45.469 -6.812 9.875 1 83.31 501 ILE A CA 1
ATOM 3955 C C . ILE A 1 501 ? 45.062 -7.109 11.32 1 83.31 501 ILE A C 1
ATOM 3957 O O . ILE A 1 501 ? 45.625 -8.023 11.945 1 83.31 501 ILE A O 1
ATOM 3961 N N . SER A 1 502 ? 44.281 -6.312 11.883 1 85.94 502 SER A N 1
ATOM 3962 C CA . SER A 1 502 ? 43.625 -6.512 13.172 1 85.94 502 SER A CA 1
ATOM 3963 C C . SER A 1 502 ? 42.125 -6.617 13.008 1 85.94 502 SER A C 1
ATOM 3965 O O . SER A 1 502 ? 41.562 -6.125 12.023 1 85.94 502 SER A O 1
ATOM 3967 N N . LYS A 1 503 ? 41.5 -7.371 13.812 1 85.06 503 LYS A N 1
ATOM 3968 C CA . LYS A 1 503 ? 40.062 -7.477 13.711 1 85.06 503 LYS A CA 1
ATOM 3969 C C . LYS A 1 503 ? 39.406 -7.461 15.094 1 85.06 503 LYS A C 1
ATOM 3971 O O . LYS A 1 503 ? 40.062 -7.75 16.094 1 85.06 503 LYS A O 1
ATOM 3976 N N . ALA A 1 504 ? 38.219 -7.066 15.211 1 83.38 504 ALA A N 1
ATOM 3977 C CA . ALA A 1 504 ? 37.375 -7.098 16.406 1 83.38 504 ALA A CA 1
ATOM 3978 C C . ALA A 1 504 ? 35.969 -7.641 16.094 1 83.38 504 ALA A C 1
ATOM 3980 O O . ALA A 1 504 ? 35.438 -7.363 15.039 1 83.38 504 ALA A O 1
ATOM 3981 N N . ASP A 1 505 ? 35.531 -8.422 16.938 1 78.38 505 ASP A N 1
ATOM 3982 C CA . ASP A 1 505 ? 34.188 -8.992 16.828 1 78.38 505 ASP A CA 1
ATOM 3983 C C . ASP A 1 505 ? 33.125 -7.922 17.078 1 78.38 505 ASP A C 1
ATOM 3985 O O . ASP A 1 505 ? 33.156 -7.254 18.125 1 78.38 505 ASP A O 1
ATOM 3989 N N . ILE A 1 506 ? 32.281 -7.848 16.109 1 73.06 506 ILE A N 1
ATOM 3990 C CA . ILE A 1 506 ? 31.297 -6.805 16.266 1 73.06 506 ILE A CA 1
ATOM 3991 C C . ILE A 1 506 ? 29.922 -7.434 16.469 1 73.06 506 ILE A C 1
ATOM 3993 O O . ILE A 1 506 ? 28.891 -6.758 16.359 1 73.06 506 ILE A O 1
ATOM 3997 N N . SER A 1 507 ? 29.891 -8.75 16.75 1 67.25 507 SER A N 1
ATOM 3998 C CA . SER A 1 507 ? 28.625 -9.477 16.891 1 67.25 507 SER A CA 1
ATOM 3999 C C . SER A 1 507 ? 27.812 -8.945 18.062 1 67.25 507 SER A C 1
ATOM 4001 O O . SER A 1 507 ? 26.578 -9.008 18.047 1 67.25 507 SER A O 1
ATOM 4003 N N . LYS A 1 508 ? 28.5 -8.336 19.047 1 64.88 508 LYS A N 1
ATOM 4004 C CA . LYS A 1 508 ? 27.797 -7.879 20.234 1 64.88 508 LYS A CA 1
ATOM 4005 C C . LYS A 1 508 ? 28.047 -6.395 20.484 1 64.88 508 LYS A C 1
ATOM 4007 O O . LYS A 1 508 ? 27.891 -5.914 21.609 1 64.88 508 LYS A O 1
ATOM 4012 N N . VAL A 1 509 ? 28.359 -5.684 19.422 1 71.38 509 VAL A N 1
ATOM 4013 C CA . VAL A 1 509 ? 28.75 -4.289 19.641 1 71.38 509 VAL A CA 1
ATOM 4014 C C . VAL A 1 509 ? 27.5 -3.398 19.531 1 71.38 509 VAL A C 1
ATOM 4016 O O . VAL A 1 509 ? 26.625 -3.648 18.703 1 71.38 509 VAL A O 1
ATOM 4019 N N . ARG A 1 510 ? 27.344 -2.508 20.469 1 65.56 510 ARG A N 1
ATOM 4020 C CA . ARG A 1 510 ? 26.297 -1.502 20.516 1 65.56 510 ARG A CA 1
ATOM 4021 C C . ARG A 1 510 ? 26.859 -0.105 20.281 1 65.56 510 ARG A C 1
ATOM 4023 O O . ARG A 1 510 ? 28.062 0.12 20.453 1 65.56 510 ARG A O 1
ATOM 4030 N N . ALA A 1 511 ? 25.938 0.706 19.812 1 67.69 511 ALA A N 1
ATOM 4031 C CA . ALA A 1 511 ? 26.344 2.102 19.672 1 67.69 511 ALA A CA 1
ATOM 4032 C C . ALA A 1 511 ? 26.875 2.664 20.984 1 67.69 511 ALA A C 1
ATOM 4034 O O . ALA A 1 511 ? 26.281 2.459 22.047 1 67.69 511 ALA A O 1
ATOM 4035 N N . GLY A 1 512 ? 27.938 3.221 20.938 1 69.75 512 GLY A N 1
ATOM 4036 C CA . GLY A 1 512 ? 28.594 3.791 22.109 1 69.75 512 GLY A CA 1
ATOM 4037 C C . GLY A 1 512 ? 29.734 2.947 22.609 1 69.75 512 GLY A C 1
ATOM 4038 O O . GLY A 1 512 ? 30.516 3.398 23.453 1 69.75 512 GLY A O 1
ATOM 4039 N N . ASP A 1 513 ? 29.812 1.752 22.141 1 76.12 513 ASP A N 1
ATOM 4040 C CA . ASP A 1 513 ? 30.891 0.868 22.594 1 76.12 513 ASP A CA 1
ATOM 4041 C C . ASP A 1 513 ? 32.219 1.282 21.984 1 76.12 513 ASP A C 1
ATOM 4043 O O . ASP A 1 513 ? 32.281 1.861 20.906 1 76.12 513 ASP A O 1
ATOM 4047 N N . SER A 1 514 ? 33.125 1.176 22.875 1 77.94 514 SER A N 1
ATOM 4048 C CA . SER A 1 514 ? 34.5 1.235 22.391 1 77.94 514 SER A CA 1
ATOM 4049 C C . SER A 1 514 ? 35.125 -0.154 22.328 1 77.94 514 SER A C 1
ATOM 4051 O O . SER A 1 514 ? 35.156 -0.879 23.328 1 77.94 514 SER A O 1
ATOM 4053 N N . ILE A 1 515 ? 35.562 -0.55 21.156 1 79.38 515 ILE A N 1
ATOM 4054 C CA . ILE A 1 515 ? 36.094 -1.893 20.953 1 79.38 515 ILE A CA 1
ATOM 4055 C C . ILE A 1 515 ? 37.594 -1.811 20.625 1 79.38 515 ILE A C 1
ATOM 4057 O O . ILE A 1 515 ? 38.031 -0.955 19.844 1 79.38 515 ILE A O 1
ATOM 4061 N N . SER A 1 516 ? 38.25 -2.592 21.312 1 80.06 516 SER A N 1
ATOM 4062 C CA . SER A 1 516 ? 39.688 -2.715 21 1 80.06 516 SER A CA 1
ATOM 4063 C C . SER A 1 516 ? 39.938 -3.799 19.969 1 80.06 516 SER A C 1
ATOM 4065 O O . SER A 1 516 ? 39.406 -4.902 20.062 1 80.06 516 SER A O 1
ATOM 4067 N N . LEU A 1 517 ? 40.562 -3.457 18.922 1 80.62 517 LEU A N 1
ATOM 4068 C CA . LEU A 1 517 ? 40.906 -4.418 17.875 1 80.62 517 LEU A CA 1
ATOM 4069 C C . LEU A 1 517 ? 42 -5.355 18.344 1 80.62 517 LEU A C 1
ATOM 4071 O O . LEU A 1 517 ? 42.938 -4.926 19.016 1 80.62 517 LEU A O 1
ATOM 4075 N N . GLN A 1 518 ? 41.75 -6.582 18.156 1 77.81 518 GLN A N 1
ATOM 4076 C CA . GLN A 1 518 ? 42.781 -7.586 18.469 1 77.81 518 GLN A CA 1
ATOM 4077 C C . GLN A 1 518 ? 43.688 -7.82 17.281 1 77.81 518 GLN A C 1
ATOM 4079 O O . GLN A 1 518 ? 43.25 -8 16.156 1 77.81 518 GLN A O 1
ATOM 4084 N N . GLY A 1 519 ? 45.031 -7.648 17.5 1 75.19 519 GLY A N 1
ATOM 4085 C CA . GLY A 1 519 ? 46.062 -7.879 16.484 1 75.19 519 GLY A CA 1
ATOM 4086 C C . GLY A 1 519 ? 47.312 -7.035 16.703 1 75.19 519 GLY A C 1
ATOM 4087 O O . GLY A 1 519 ? 47.625 -6.66 17.828 1 75.19 519 GLY A O 1
ATOM 4088 N N . LYS A 1 520 ? 48.031 -6.777 15.602 1 71.44 520 LYS A N 1
ATOM 4089 C CA . LYS A 1 520 ? 49.344 -6.102 15.695 1 71.44 520 LYS A CA 1
ATOM 4090 C C . LYS A 1 520 ? 49.156 -4.59 15.789 1 71.44 520 LYS A C 1
ATOM 4092 O O . LYS A 1 520 ? 50.062 -3.873 16.203 1 71.44 520 LYS A O 1
ATOM 4097 N N . VAL A 1 521 ? 47.969 -4.18 15.352 1 65.75 521 VAL A N 1
ATOM 4098 C CA . VAL A 1 521 ? 47.75 -2.746 15.469 1 65.75 521 VAL A CA 1
ATOM 4099 C C . VAL A 1 521 ? 46.781 -2.477 16.625 1 65.75 521 VAL A C 1
ATOM 4101 O O . VAL A 1 521 ? 45.656 -2.951 16.625 1 65.75 521 VAL A O 1
ATOM 4104 N N . ASN A 1 522 ? 47.281 -1.882 17.656 1 68.19 522 ASN A N 1
ATOM 4105 C CA . ASN A 1 522 ? 46.438 -1.484 18.781 1 68.19 522 ASN A CA 1
ATOM 4106 C C . ASN A 1 522 ? 45.625 -0.248 18.469 1 68.19 522 ASN A C 1
ATOM 4108 O O . ASN A 1 522 ? 46.156 0.858 18.375 1 68.19 522 ASN A O 1
ATOM 4112 N N . SER A 1 523 ? 44.438 -0.524 18 1 76.94 523 SER A N 1
ATOM 4113 C CA . SER A 1 523 ? 43.531 0.591 17.719 1 76.94 523 SER A CA 1
ATOM 4114 C C . SER A 1 523 ? 42.188 0.398 18.406 1 76.94 523 SER A C 1
ATOM 4116 O O . SER A 1 523 ? 41.812 -0.729 18.734 1 76.94 523 SER A O 1
ATOM 4118 N N . VAL A 1 524 ? 41.688 1.553 18.75 1 81.19 524 VAL A N 1
ATOM 4119 C CA . VAL A 1 524 ? 40.375 1.573 19.375 1 81.19 524 VAL A CA 1
ATOM 4120 C C . VAL A 1 524 ? 39.344 2.129 18.406 1 81.19 524 VAL A C 1
ATOM 4122 O O . VAL A 1 524 ? 39.594 3.111 17.703 1 81.19 524 VAL A O 1
ATOM 4125 N N . ILE A 1 525 ? 38.312 1.309 18.328 1 82.44 525 ILE A N 1
ATOM 4126 C CA . ILE A 1 525 ? 37.188 1.757 17.531 1 82.44 525 ILE A CA 1
ATOM 4127 C C . ILE A 1 525 ? 36.031 2.158 18.438 1 82.44 525 ILE A C 1
ATOM 4129 O O . ILE A 1 525 ? 35.656 1.409 19.344 1 82.44 525 ILE A O 1
ATOM 4133 N N . GLY A 1 526 ? 35.625 3.328 18.297 1 79.88 526 GLY A N 1
ATOM 4134 C CA . GLY A 1 526 ? 34.406 3.762 18.906 1 79.88 526 GLY A CA 1
ATOM 4135 C C . GLY A 1 526 ? 33.188 3.633 17.969 1 79.88 526 GLY A C 1
ATOM 4136 O O . GLY A 1 526 ? 33.25 4.094 16.828 1 79.88 526 GLY A O 1
ATOM 4137 N N . VAL A 1 527 ? 32.219 2.879 18.438 1 76.56 527 VAL A N 1
ATOM 4138 C CA . VAL A 1 527 ? 31.031 2.629 17.625 1 76.56 527 VAL A CA 1
ATOM 4139 C C . VAL A 1 527 ? 29.984 3.709 17.875 1 76.56 527 VAL A C 1
ATOM 4141 O O . VAL A 1 527 ? 29.531 3.881 19.016 1 76.56 527 VAL A O 1
ATOM 4144 N N . ASP A 1 528 ? 29.719 4.402 16.844 1 71.56 528 ASP A N 1
ATOM 4145 C CA . ASP A 1 528 ? 28.672 5.41 16.969 1 71.56 528 ASP A CA 1
ATOM 4146 C C . ASP A 1 528 ? 27.297 4.816 16.641 1 71.56 528 ASP A C 1
ATOM 4148 O O . ASP A 1 528 ? 26.312 5.105 17.328 1 71.56 528 ASP A O 1
ATOM 4152 N N . GLU A 1 529 ? 27.281 4.043 15.547 1 66.06 529 GLU A N 1
ATOM 4153 C CA . GLU A 1 529 ? 26.016 3.457 15.102 1 66.06 529 GLU A CA 1
ATOM 4154 C C . GLU A 1 529 ? 26.234 2.072 14.5 1 66.06 529 GLU A C 1
ATOM 4156 O O . GLU A 1 529 ? 27.234 1.836 13.812 1 66.06 529 GLU A O 1
ATOM 4161 N N . VAL A 1 530 ? 25.656 1.103 15.031 1 61.41 530 VAL A N 1
ATOM 4162 C CA . VAL A 1 530 ? 25.625 -0.217 14.406 1 61.41 530 VAL A CA 1
ATOM 4163 C C . VAL A 1 530 ? 24.312 -0.404 13.648 1 61.41 530 VAL A C 1
ATOM 4165 O O . VAL A 1 530 ? 23.234 -0.263 14.227 1 61.41 530 VAL A O 1
ATOM 4168 N N . SER A 1 531 ? 24.438 -0.376 12.414 1 54.59 531 SER A N 1
ATOM 4169 C CA . SER A 1 531 ? 23.219 -0.655 11.656 1 54.59 531 SER A CA 1
ATOM 4170 C C . SER A 1 531 ? 22.875 -2.137 11.695 1 54.59 531 SER A C 1
ATOM 4172 O O . SER A 1 531 ? 23.688 -2.986 11.336 1 54.59 531 SER A O 1
ATOM 4174 N N . SER A 1 532 ? 22.344 -2.645 12.75 1 50.28 532 SER A N 1
ATOM 4175 C CA . SER A 1 532 ? 21.953 -4.047 12.82 1 50.28 532 SER A CA 1
ATOM 4176 C C . SER A 1 532 ? 20.734 -4.328 11.953 1 50.28 532 SER A C 1
ATOM 4178 O O . SER A 1 532 ? 19.953 -3.418 11.656 1 50.28 532 SER A O 1
ATOM 4180 N N . LEU A 1 533 ? 20.875 -5.477 11.312 1 49.62 533 LEU A N 1
ATOM 4181 C CA . LEU A 1 533 ? 19.688 -5.992 10.641 1 49.62 533 LEU A CA 1
ATOM 4182 C C . LEU A 1 533 ? 18.469 -5.914 11.555 1 49.62 533 LEU A C 1
ATOM 4184 O O . LEU A 1 533 ? 18.5 -6.402 12.68 1 49.62 533 LEU A O 1
ATOM 4188 N N . SER A 1 534 ? 17.812 -4.871 11.477 1 52.69 534 SER A N 1
ATOM 4189 C CA . SER A 1 534 ? 16.578 -4.797 12.266 1 52.69 534 SER A CA 1
ATOM 4190 C C . SER A 1 534 ? 15.812 -6.109 12.203 1 52.69 534 SER A C 1
ATOM 4192 O O . SER A 1 534 ? 15.617 -6.676 11.117 1 52.69 534 SER A O 1
ATOM 4194 N N . SER A 1 535 ? 15.789 -6.887 13.273 1 61.16 535 SER A N 1
ATOM 4195 C CA . SER A 1 535 ? 14.938 -8.07 13.383 1 61.16 535 SER A CA 1
ATOM 4196 C C . SER A 1 535 ? 13.523 -7.773 12.906 1 61.16 535 SER A C 1
ATOM 4198 O O . SER A 1 535 ? 12.977 -6.703 13.18 1 61.16 535 SER A O 1
ATOM 4200 N N . SER A 1 536 ? 13.094 -8.617 11.984 1 71.94 536 SER A N 1
ATOM 4201 C CA . SER A 1 536 ? 11.719 -8.477 11.508 1 71.94 536 SER A CA 1
ATOM 4202 C C . SER A 1 536 ? 10.727 -8.586 12.664 1 71.94 536 SER A C 1
ATOM 4204 O O . SER A 1 536 ? 11.062 -9.102 13.734 1 71.94 536 SER A O 1
ATOM 4206 N N . ARG A 1 537 ? 9.672 -8.016 12.617 1 79.31 537 ARG A N 1
ATOM 4207 C CA . ARG A 1 537 ? 8.594 -8.141 13.594 1 79.31 537 ARG A CA 1
ATOM 4208 C C . ARG A 1 537 ? 8.273 -9.602 13.875 1 79.31 537 ARG A C 1
ATOM 4210 O O . ARG A 1 537 ? 7.953 -9.969 15.008 1 79.31 537 ARG A O 1
ATOM 4217 N N . LEU A 1 538 ? 8.398 -10.383 12.836 1 76.25 538 LEU A N 1
ATOM 4218 C CA . LEU A 1 538 ? 8.172 -11.82 12.984 1 76.25 538 LEU A CA 1
ATOM 4219 C C . LEU A 1 538 ? 9.172 -12.43 13.961 1 76.25 538 LEU A C 1
ATOM 4221 O O . LEU A 1 538 ? 8.805 -13.25 14.805 1 76.25 538 LEU A O 1
ATOM 4225 N N . ASP A 1 539 ? 10.375 -11.961 13.797 1 71.69 539 ASP A N 1
ATOM 4226 C CA . ASP A 1 539 ? 11.43 -12.453 14.68 1 71.69 539 ASP A CA 1
ATOM 4227 C C . ASP A 1 539 ? 11.195 -12 16.125 1 71.69 539 ASP A C 1
ATOM 4229 O O . ASP A 1 539 ? 11.414 -12.773 17.062 1 71.69 539 ASP A O 1
ATOM 4233 N N . LYS A 1 540 ? 10.75 -10.844 16.234 1 72.75 540 LYS A N 1
ATOM 4234 C CA . LYS A 1 540 ? 10.516 -10.305 17.578 1 72.75 540 LYS A CA 1
ATOM 4235 C C . LYS A 1 540 ? 9.406 -11.062 18.297 1 72.75 540 LYS A C 1
ATOM 4237 O O . LYS A 1 540 ? 9.484 -11.289 19.5 1 72.75 540 LYS A O 1
ATOM 4242 N N . VAL A 1 541 ? 8.453 -11.438 17.547 1 74.56 541 VAL A N 1
ATOM 4243 C CA . VAL A 1 541 ? 7.305 -12.102 18.141 1 74.56 541 VAL A CA 1
ATOM 4244 C C . VAL A 1 541 ? 7.633 -13.57 18.391 1 74.56 541 VAL A C 1
ATOM 4246 O O . VAL A 1 541 ? 7.281 -14.125 19.438 1 74.56 541 VAL A O 1
ATOM 4249 N N . PHE A 1 542 ? 8.359 -14.195 17.547 1 69.94 542 PHE A N 1
ATOM 4250 C CA . PHE A 1 542 ? 8.477 -15.641 17.641 1 69.94 542 PHE A CA 1
ATOM 4251 C C . PHE A 1 542 ? 9.906 -16.062 17.984 1 69.94 542 PHE A C 1
ATOM 4253 O O . PHE A 1 542 ? 10.188 -17.25 18.141 1 69.94 542 PHE A O 1
ATOM 4260 N N . ALA A 1 543 ? 10.859 -15.062 18.047 1 60.12 543 ALA A N 1
ATOM 4261 C CA . ALA A 1 543 ? 12.25 -15.391 18.344 1 60.12 543 ALA A CA 1
ATOM 4262 C C . ALA A 1 543 ? 12.375 -16.031 19.719 1 60.12 543 ALA A C 1
ATOM 4264 O O . ALA A 1 543 ? 13.18 -16.953 19.922 1 60.12 543 ALA A O 1
ATOM 4265 N N . SER A 1 544 ? 11.758 -15.336 20.766 1 56.25 544 SER A N 1
ATOM 4266 C CA . SER A 1 544 ? 11.922 -15.859 22.125 1 56.25 544 SER A CA 1
ATOM 4267 C C . SER A 1 544 ? 11.383 -17.281 22.234 1 56.25 544 SER A C 1
ATOM 4269 O O . SER A 1 544 ? 11.773 -18.031 23.125 1 56.25 544 SER A O 1
ATOM 4271 N N . ALA A 1 545 ? 10.438 -17.562 21.5 1 53.38 545 ALA A N 1
ATOM 4272 C CA . ALA A 1 545 ? 9.844 -18.891 21.594 1 53.38 545 ALA A CA 1
ATOM 4273 C C . ALA A 1 545 ? 10.664 -19.906 20.797 1 53.38 545 ALA A C 1
ATOM 4275 O O . ALA A 1 545 ? 10.156 -20.969 20.422 1 53.38 545 ALA A O 1
ATOM 4276 N N . LYS A 1 546 ? 11.75 -19.422 20.375 1 52.22 546 LYS A N 1
ATOM 4277 C CA . LYS A 1 546 ? 12.625 -20.391 19.734 1 52.22 546 LYS A CA 1
ATOM 4278 C C . LYS A 1 546 ? 12.969 -21.531 20.688 1 52.22 546 LYS A C 1
ATOM 4280 O O . LYS A 1 546 ? 13.297 -21.297 21.844 1 52.22 546 LYS A O 1
ATOM 4285 N N . ALA A 1 547 ? 12.297 -22.578 20.641 1 44.75 547 ALA A N 1
ATOM 4286 C CA . ALA A 1 547 ? 12.625 -23.734 21.469 1 44.75 547 ALA A CA 1
ATOM 4287 C C . ALA A 1 547 ? 14.125 -23.828 21.734 1 44.75 547 ALA A C 1
ATOM 4289 O O . ALA A 1 547 ? 14.93 -23.391 20.906 1 44.75 547 ALA A O 1
ATOM 4290 N N . ALA A 1 548 ? 14.531 -24.094 22.969 1 38.09 548 ALA A N 1
ATOM 4291 C CA . ALA A 1 548 ? 15.883 -24.484 23.391 1 38.09 548 ALA A CA 1
ATOM 4292 C C . ALA A 1 548 ? 16.547 -25.391 22.375 1 38.09 548 ALA A C 1
ATOM 4294 O O . ALA A 1 548 ? 16 -26.453 22.031 1 38.09 548 ALA A O 1
ATOM 4295 N N . GLY A 1 549 ? 17.641 -24.969 21.609 1 41.78 549 GLY A N 1
ATOM 4296 C CA . GLY A 1 549 ? 18.484 -25.656 20.656 1 41.78 549 GLY A CA 1
ATOM 4297 C C . GLY A 1 549 ? 18.078 -25.422 19.219 1 41.78 549 GLY A C 1
ATOM 4298 O O . GLY A 1 549 ? 18.781 -25.812 18.281 1 41.78 549 GLY A O 1
ATOM 4299 N N . SER A 1 550 ? 16.672 -25.562 18.844 1 44.38 550 SER A N 1
ATOM 4300 C CA . SER A 1 550 ? 16.281 -25.562 17.438 1 44.38 550 SER A CA 1
ATOM 4301 C C . SER A 1 550 ? 16.047 -24.156 16.922 1 44.38 550 SER A C 1
ATOM 4303 O O . SER A 1 550 ? 15.562 -23.281 17.656 1 44.38 550 SER A O 1
ATOM 4305 N N . ASN A 1 551 ? 16.75 -23.562 16.109 1 47.38 551 ASN A N 1
ATOM 4306 C CA . ASN A 1 551 ? 16.641 -22.328 15.336 1 47.38 551 ASN A CA 1
ATOM 4307 C C . ASN A 1 551 ? 15.242 -22.141 14.758 1 47.38 551 ASN A C 1
ATOM 4309 O O . ASN A 1 551 ? 15.023 -21.266 13.914 1 47.38 551 ASN A O 1
ATOM 4313 N N . ASN A 1 552 ? 14.219 -23.047 15.156 1 55.59 552 ASN A N 1
ATOM 4314 C CA . ASN A 1 552 ? 12.93 -23.062 14.469 1 55.59 552 ASN A CA 1
ATOM 4315 C C . ASN A 1 552 ? 11.883 -22.234 15.203 1 55.59 552 ASN A C 1
ATOM 4317 O O . ASN A 1 552 ? 11.836 -22.234 16.438 1 55.59 552 ASN A O 1
ATOM 4321 N N . TYR A 1 553 ? 11.125 -21.422 14.477 1 65.75 553 TYR A N 1
ATOM 4322 C CA . TYR A 1 553 ? 9.992 -20.719 15.055 1 65.75 553 TYR A CA 1
ATOM 4323 C C . TYR A 1 553 ? 8.992 -21.703 15.656 1 65.75 553 TYR A C 1
ATOM 4325 O O . TYR A 1 553 ? 8.719 -22.75 15.07 1 65.75 553 TYR A O 1
ATOM 4333 N N . PHE A 1 554 ? 8.523 -21.625 16.906 1 76.19 554 PHE A N 1
ATOM 4334 C CA . PHE A 1 554 ? 7.48 -22.375 17.578 1 76.19 554 PHE A CA 1
ATOM 4335 C C . PHE A 1 554 ? 6.266 -22.562 16.672 1 76.19 554 PHE A C 1
ATOM 4337 O O . PHE A 1 554 ? 5.578 -23.578 16.75 1 76.19 554 PHE A O 1
ATOM 4344 N N . LEU A 1 555 ? 6.16 -21.766 15.789 1 81.5 555 LEU A N 1
ATOM 4345 C CA . LEU A 1 555 ? 5.023 -21.781 14.875 1 81.5 555 LEU A CA 1
ATOM 4346 C C . LEU A 1 555 ? 5.059 -23.016 13.977 1 81.5 555 LEU A C 1
ATOM 4348 O O . LEU A 1 555 ? 4.016 -23.594 13.672 1 81.5 555 LEU A O 1
ATOM 4352 N N . TYR A 1 556 ? 6.16 -23.5 13.648 1 83.38 556 TYR A N 1
ATOM 4353 C CA . TYR A 1 556 ? 6.293 -24.672 12.781 1 83.38 556 TYR A CA 1
ATOM 4354 C C . TYR A 1 556 ? 5.898 -25.938 13.516 1 83.38 556 TYR A C 1
ATOM 4356 O O . TYR A 1 556 ? 5.227 -26.812 12.945 1 83.38 556 TYR A O 1
ATOM 4364 N N . GLN A 1 557 ? 6.246 -25.984 14.75 1 83.31 557 GLN A N 1
ATOM 4365 C CA . GLN A 1 557 ? 5.895 -27.156 15.547 1 83.31 557 GLN A CA 1
ATOM 4366 C C . GLN A 1 557 ? 4.391 -27.203 15.812 1 83.31 557 GLN A C 1
ATOM 4368 O O . GLN A 1 557 ? 3.779 -28.266 15.734 1 83.31 557 GLN A O 1
ATOM 4373 N N . MET A 1 558 ? 3.939 -26.109 16.109 1 87.81 558 MET A N 1
ATOM 4374 C CA . MET A 1 558 ? 2.502 -26.047 16.359 1 87.81 558 MET A CA 1
ATOM 4375 C C . MET A 1 558 ? 1.71 -26.453 15.133 1 87.81 558 MET A C 1
ATOM 4377 O O . MET A 1 558 ? 0.778 -27.266 15.227 1 87.81 558 MET A O 1
ATOM 4381 N N . TYR A 1 559 ? 2.129 -25.969 13.992 1 91.5 559 TYR A N 1
ATOM 4382 C CA . TYR A 1 559 ? 1.391 -26.266 12.773 1 91.5 559 TYR A CA 1
ATOM 4383 C C . TYR A 1 559 ? 1.632 -27.703 12.328 1 91.5 559 TYR A C 1
ATOM 4385 O O . TYR A 1 559 ? 0.811 -28.281 11.617 1 91.5 559 TYR A O 1
ATOM 4393 N N . SER A 1 560 ? 2.734 -28.266 12.758 1 90.5 560 SER A N 1
ATOM 4394 C CA . SER A 1 560 ? 2.936 -29.688 12.5 1 90.5 560 SER A CA 1
ATOM 4395 C C . SER A 1 560 ? 1.948 -30.547 13.289 1 90.5 560 SER A C 1
ATOM 4397 O O . SER A 1 560 ? 1.354 -31.484 12.758 1 90.5 560 SER A O 1
ATOM 4399 N N . PHE A 1 561 ? 1.815 -30.188 14.539 1 92.19 561 PHE A N 1
ATOM 4400 C CA . PHE A 1 561 ? 0.848 -30.891 15.375 1 92.19 561 PHE A CA 1
ATOM 4401 C C . PHE A 1 561 ? -0.562 -30.734 14.812 1 92.19 561 PHE A C 1
ATOM 4403 O O . PHE A 1 561 ? -1.305 -31.703 14.711 1 92.19 561 PHE A O 1
ATOM 4410 N N . ILE A 1 562 ? -0.837 -29.562 14.398 1 95.44 562 ILE A N 1
ATOM 4411 C CA . ILE A 1 562 ? -2.152 -29.297 13.828 1 95.44 562 ILE A CA 1
ATOM 4412 C C . ILE A 1 562 ? -2.318 -30.047 12.516 1 95.44 562 ILE A C 1
ATOM 4414 O O . ILE A 1 562 ? -3.41 -30.531 12.203 1 95.44 562 ILE A O 1
ATOM 4418 N N . GLY A 1 563 ? -1.233 -30.141 11.758 1 95.69 563 GLY A N 1
ATOM 4419 C CA . GLY A 1 563 ? -1.274 -30.891 10.516 1 95.69 563 GLY A CA 1
ATOM 4420 C C . GLY A 1 563 ? -1.671 -32.344 10.711 1 95.69 563 GLY A C 1
ATOM 4421 O O . GLY A 1 563 ? -2.475 -32.875 9.938 1 95.69 563 GLY A O 1
ATOM 4422 N N . TYR A 1 564 ? -1.212 -32.906 11.758 1 95.56 564 TYR A N 1
ATOM 4423 C CA . TYR A 1 564 ? -1.594 -34.281 12.086 1 95.56 564 TYR A CA 1
ATOM 4424 C C . TYR A 1 564 ? -3.068 -34.375 12.453 1 95.56 564 TYR A C 1
ATOM 4426 O O . TYR A 1 564 ? -3.781 -35.25 12 1 95.56 564 TYR A O 1
ATOM 4434 N N . LEU A 1 565 ? -3.467 -33.406 13.203 1 96.69 565 LEU A N 1
ATOM 4435 C CA . LEU A 1 565 ? -4.859 -33.406 13.633 1 96.69 565 LEU A CA 1
ATOM 4436 C C . LEU A 1 565 ? -5.793 -33.219 12.445 1 96.69 565 LEU A C 1
ATOM 4438 O O . LEU A 1 565 ? -6.844 -33.844 12.367 1 96.69 565 LEU A O 1
ATOM 4442 N N . LEU A 1 566 ? -5.352 -32.375 11.547 1 97.56 566 LEU A N 1
ATOM 4443 C CA . LEU A 1 566 ? -6.176 -32.125 10.367 1 97.56 566 LEU A CA 1
ATOM 4444 C C . LEU A 1 566 ? -6.262 -33.375 9.5 1 97.56 566 LEU A C 1
ATOM 4446 O O . LEU A 1 566 ? -7.324 -33.688 8.953 1 97.56 566 LEU A O 1
ATOM 4450 N N . SER A 1 567 ? -5.219 -34.062 9.414 1 96.81 567 SER A N 1
ATOM 4451 C CA . SER A 1 567 ? -5.211 -35.281 8.602 1 96.81 567 SER A CA 1
ATOM 4452 C C . SER A 1 567 ? -6.164 -36.312 9.164 1 96.81 567 SER A C 1
ATOM 4454 O O . SER A 1 567 ? -6.918 -36.969 8.414 1 96.81 567 SER A O 1
ATOM 4456 N N . VAL A 1 568 ? -6.176 -36.438 10.445 1 97 568 VAL A N 1
ATOM 4457 C CA . VAL A 1 568 ? -7.074 -37.375 11.102 1 97 568 VAL A CA 1
ATOM 4458 C C . VAL A 1 568 ? -8.523 -36.938 10.938 1 97 568 VAL A C 1
ATOM 4460 O O . VAL A 1 568 ? -9.406 -37.75 10.648 1 97 568 VAL A O 1
ATOM 4463 N N . ALA A 1 569 ? -8.703 -35.688 11.055 1 97.38 569 ALA A N 1
ATOM 4464 C CA . ALA A 1 569 ? -10.047 -35.125 10.945 1 97.38 569 ALA A CA 1
ATOM 4465 C C . ALA A 1 569 ? -10.625 -35.344 9.547 1 97.38 569 ALA A C 1
ATOM 4467 O O . ALA A 1 569 ? -11.828 -35.562 9.398 1 97.38 569 ALA A O 1
ATOM 4468 N N . ILE A 1 570 ? -9.797 -35.25 8.562 1 97.31 570 ILE A N 1
ATOM 4469 C CA . ILE A 1 570 ? -10.25 -35.438 7.191 1 97.31 570 ILE A CA 1
ATOM 4470 C C . ILE A 1 570 ? -10.773 -36.875 7.004 1 97.31 570 ILE A C 1
ATOM 4472 O O . ILE A 1 570 ? -11.883 -37.062 6.508 1 97.31 570 ILE A O 1
ATOM 4476 N N . VAL A 1 571 ? -10.047 -37.844 7.465 1 96.44 571 VAL A N 1
ATOM 4477 C CA . VAL A 1 571 ? -10.391 -39.25 7.25 1 96.44 571 VAL A CA 1
ATOM 4478 C C . VAL A 1 571 ? -11.602 -39.594 8.102 1 96.44 571 VAL A C 1
ATOM 4480 O O . VAL A 1 571 ? -12.602 -40.125 7.59 1 96.44 571 VAL A O 1
ATOM 4483 N N . VAL A 1 572 ? -11.562 -39.281 9.352 1 96.94 572 VAL A N 1
ATOM 4484 C CA . VAL A 1 572 ? -12.625 -39.625 10.289 1 96.94 572 VAL A CA 1
ATOM 4485 C C . VAL A 1 572 ? -13.898 -38.875 9.93 1 96.94 572 VAL A C 1
ATOM 4487 O O . VAL A 1 572 ? -14.992 -39.438 9.914 1 96.94 572 VAL A O 1
ATOM 4490 N N . GLY A 1 573 ? -13.688 -37.594 9.664 1 96.81 573 GLY A N 1
ATOM 4491 C CA . GLY A 1 573 ? -14.836 -36.781 9.312 1 96.81 573 GLY A CA 1
ATOM 4492 C C . GLY A 1 573 ? -15.547 -37.25 8.055 1 96.81 573 GLY A C 1
ATOM 4493 O O . GLY A 1 573 ? -16.781 -37.281 8 1 96.81 573 GLY A O 1
ATOM 4494 N N . PHE A 1 574 ? -14.773 -37.594 7.074 1 96.25 574 PHE A N 1
ATOM 4495 C CA . PHE A 1 574 ? -15.367 -38.094 5.832 1 96.25 574 PHE A CA 1
ATOM 4496 C C . PHE A 1 574 ? -16.141 -39.375 6.062 1 96.25 574 PHE A C 1
ATOM 4498 O O . PHE A 1 574 ? -17.297 -39.5 5.633 1 96.25 574 PHE A O 1
ATOM 4505 N N . ILE A 1 575 ? -15.586 -40.344 6.777 1 96.5 575 ILE A N 1
ATOM 4506 C CA . ILE A 1 575 ? -16.219 -41.625 7.039 1 96.5 575 ILE A CA 1
ATOM 4507 C C . ILE A 1 575 ? -17.5 -41.438 7.832 1 96.5 575 ILE A C 1
ATOM 4509 O O . ILE A 1 575 ? -18.562 -41.938 7.457 1 96.5 575 ILE A O 1
ATOM 4513 N N . LEU A 1 576 ? -17.422 -40.625 8.836 1 96 576 LEU A N 1
ATOM 4514 C CA . LEU A 1 576 ? -18.578 -40.406 9.703 1 96 576 LEU A CA 1
ATOM 4515 C C . LEU A 1 576 ? -19.672 -39.625 8.977 1 96 576 LEU A C 1
ATOM 4517 O O . LEU A 1 576 ? -20.859 -39.875 9.203 1 96 576 LEU A O 1
ATOM 4521 N N . SER A 1 577 ? -19.25 -38.75 8.141 1 95.75 577 SER A N 1
ATOM 4522 C CA . SER A 1 577 ? -20.25 -37.969 7.418 1 95.75 577 SER A CA 1
ATOM 4523 C C . SER A 1 577 ? -21.016 -38.844 6.434 1 95.75 577 SER A C 1
ATOM 4525 O O . SER A 1 577 ? -22.219 -38.625 6.207 1 95.75 577 SER A O 1
ATOM 4527 N N . VAL A 1 578 ? -20.359 -39.812 5.844 1 94 578 VAL A N 1
ATOM 4528 C CA . VAL A 1 578 ? -21 -40.75 4.934 1 94 578 VAL A CA 1
ATOM 4529 C C . VAL A 1 578 ? -21.984 -41.625 5.711 1 94 578 VAL A C 1
ATOM 4531 O O . VAL A 1 578 ? -23.125 -41.812 5.285 1 94 578 VAL A O 1
ATOM 4534 N N . PHE A 1 579 ? -21.594 -42.031 6.859 1 93.25 579 PHE A N 1
ATOM 4535 C CA . PHE A 1 579 ? -22.438 -42.875 7.68 1 93.25 579 PHE A CA 1
ATOM 4536 C C . PHE A 1 579 ? -23.641 -42.125 8.203 1 93.25 579 PHE A C 1
ATOM 4538 O O . PHE A 1 579 ? -24.734 -42.688 8.312 1 93.25 579 PHE A O 1
ATOM 4545 N N . ALA A 1 580 ? -23.453 -40.875 8.531 1 94.31 580 ALA A N 1
ATOM 4546 C CA . ALA A 1 580 ? -24.531 -40.062 9.078 1 94.31 580 ALA A CA 1
ATOM 4547 C C . ALA A 1 580 ? -25.391 -39.469 7.969 1 94.31 580 ALA A C 1
ATOM 4549 O O . ALA A 1 580 ? -26.406 -38.812 8.234 1 94.31 580 ALA A O 1
ATOM 4550 N N . ASN A 1 581 ? -25.062 -39.656 6.699 1 92 581 ASN A N 1
ATOM 4551 C CA . ASN A 1 581 ? -25.781 -39.25 5.508 1 92 581 ASN A CA 1
ATOM 4552 C C . ASN A 1 581 ? -25.875 -37.719 5.41 1 92 581 ASN A C 1
ATOM 4554 O O . ASN A 1 581 ? -26.938 -37.156 5.133 1 92 581 ASN A O 1
ATOM 4558 N N . HIS A 1 582 ? -24.797 -37.094 5.828 1 93.5 582 HIS A N 1
ATOM 4559 C CA . HIS A 1 582 ? -24.656 -35.656 5.562 1 93.5 582 HIS A CA 1
ATOM 4560 C C . HIS A 1 582 ? -24.094 -35.406 4.172 1 93.5 582 HIS A C 1
ATOM 4562 O O . HIS A 1 582 ? -22.891 -35.188 4.023 1 93.5 582 HIS A O 1
ATOM 4568 N N . LYS A 1 583 ? -24.828 -35.344 3.203 1 89.5 583 LYS A N 1
ATOM 4569 C CA . LYS A 1 583 ? -24.422 -35.375 1.798 1 89.5 583 LYS A CA 1
ATOM 4570 C C . LYS A 1 583 ? -23.656 -34.094 1.429 1 89.5 583 LYS A C 1
ATOM 4572 O O . LYS A 1 583 ? -22.625 -34.188 0.762 1 89.5 583 LYS A O 1
ATOM 4577 N N . ASP A 1 584 ? -24.094 -32.938 1.929 1 90 584 ASP A N 1
ATOM 4578 C CA . ASP A 1 584 ? -23.438 -31.688 1.562 1 90 584 ASP A CA 1
ATOM 4579 C C . ASP A 1 584 ? -22.031 -31.609 2.143 1 90 584 ASP A C 1
ATOM 4581 O O . ASP A 1 584 ? -21.109 -31.141 1.475 1 90 584 ASP A O 1
ATOM 4585 N N . ILE A 1 585 ? -21.891 -32.062 3.314 1 95 585 ILE A N 1
ATOM 4586 C CA . ILE A 1 585 ? -20.609 -32.031 3.99 1 95 585 ILE A CA 1
ATOM 4587 C C . ILE A 1 585 ? -19.641 -33.031 3.328 1 95 585 ILE A C 1
ATOM 4589 O O . ILE A 1 585 ? -18.5 -32.688 3.039 1 95 585 ILE A O 1
ATOM 4593 N N . SER A 1 586 ? -20.156 -34.219 3.086 1 94.56 586 SER A N 1
ATOM 4594 C CA . SER A 1 586 ? -19.328 -35.25 2.432 1 94.56 586 SER A CA 1
ATOM 4595 C C . SER A 1 586 ? -18.891 -34.781 1.045 1 94.56 586 SER A C 1
ATOM 4597 O O . SER A 1 586 ? -17.75 -35.031 0.641 1 94.56 586 SER A O 1
ATOM 4599 N N . PHE A 1 587 ? -19.797 -34.188 0.421 1 93.31 587 PHE A N 1
ATOM 4600 C CA . PHE A 1 587 ? -19.5 -33.688 -0.922 1 93.31 587 PHE A CA 1
ATOM 4601 C C . PHE A 1 587 ? -18.422 -32.625 -0.885 1 93.31 587 PHE A C 1
ATOM 4603 O O . PHE A 1 587 ? -17.5 -32.625 -1.705 1 93.31 587 PHE A O 1
ATOM 4610 N N . LEU A 1 588 ? -18.516 -31.672 -0.04 1 95.25 588 LEU A N 1
ATOM 4611 C CA . LEU A 1 588 ? -17.516 -30.609 0.076 1 95.25 588 LEU A CA 1
ATOM 4612 C C . LEU A 1 588 ? -16.141 -31.203 0.393 1 95.25 588 LEU A C 1
ATOM 4614 O O . LEU A 1 588 ? -15.133 -30.766 -0.178 1 95.25 588 LEU A O 1
ATOM 4618 N N . ILE A 1 589 ? -16.078 -32.125 1.298 1 96.56 589 ILE A N 1
ATOM 4619 C CA . ILE A 1 589 ? -14.805 -32.75 1.646 1 96.56 589 ILE A CA 1
ATOM 4620 C C . ILE A 1 589 ? -14.219 -33.438 0.412 1 96.56 589 ILE A C 1
ATOM 4622 O O . ILE A 1 589 ? -13.016 -33.312 0.152 1 96.56 589 ILE A O 1
ATOM 4626 N N . LEU A 1 590 ? -15.047 -34.062 -0.363 1 95.69 590 LEU A N 1
ATOM 4627 C CA . LEU A 1 590 ? -14.578 -34.75 -1.557 1 95.69 590 LEU A CA 1
ATOM 4628 C C . LEU A 1 590 ? -14.016 -33.781 -2.578 1 95.69 590 LEU A C 1
ATOM 4630 O O . LEU A 1 590 ? -13.016 -34.062 -3.238 1 95.69 590 LEU A O 1
ATOM 4634 N N . ILE A 1 591 ? -14.672 -32.688 -2.766 1 96 591 ILE A N 1
ATOM 4635 C CA . ILE A 1 591 ? -14.227 -31.656 -3.707 1 96 591 ILE A CA 1
ATOM 4636 C C . ILE A 1 591 ? -12.844 -31.141 -3.301 1 96 591 ILE A C 1
ATOM 4638 O O . ILE A 1 591 ? -11.93 -31.078 -4.125 1 96 591 ILE A O 1
ATOM 4642 N N . VAL A 1 592 ? -12.688 -30.781 -2.055 1 97.38 592 VAL A N 1
ATOM 4643 C CA . VAL A 1 592 ? -11.445 -30.203 -1.572 1 97.38 592 VAL A CA 1
ATOM 4644 C C . VAL A 1 592 ? -10.336 -31.25 -1.583 1 97.38 592 VAL A C 1
ATOM 4646 O O . VAL A 1 592 ? -9.188 -30.938 -1.919 1 97.38 592 VAL A O 1
ATOM 4649 N N . MET A 1 593 ? -10.672 -32.438 -1.291 1 97.12 593 MET A N 1
ATOM 4650 C CA . MET A 1 593 ? -9.695 -33.531 -1.321 1 97.12 593 MET A CA 1
ATOM 4651 C C . MET A 1 593 ? -9.242 -33.812 -2.75 1 97.12 593 MET A C 1
ATOM 4653 O O . MET A 1 593 ? -8.078 -34.156 -2.979 1 97.12 593 MET A O 1
ATOM 4657 N N . ALA A 1 594 ? -10.141 -33.688 -3.643 1 97.31 594 ALA A N 1
ATOM 4658 C CA . ALA A 1 594 ? -9.766 -33.875 -5.043 1 97.31 594 ALA A CA 1
ATOM 4659 C C . ALA A 1 594 ? -8.711 -32.875 -5.465 1 97.31 594 ALA A C 1
ATOM 4661 O O . ALA A 1 594 ? -7.758 -33.188 -6.176 1 97.31 594 ALA A O 1
ATOM 4662 N N . GLY A 1 595 ? -8.922 -31.656 -5.074 1 96.94 595 GLY A N 1
ATOM 4663 C CA . GLY A 1 595 ? -7.918 -30.641 -5.359 1 96.94 595 GLY A CA 1
ATOM 4664 C C . GLY A 1 595 ? -6.582 -30.906 -4.695 1 96.94 595 GLY A C 1
ATOM 4665 O O . GLY A 1 595 ? -5.531 -30.75 -5.32 1 96.94 595 GLY A O 1
ATOM 4666 N N . LEU A 1 596 ? -6.637 -31.344 -3.463 1 97.5 596 LEU A N 1
ATOM 4667 C CA . LEU A 1 596 ? -5.441 -31.672 -2.699 1 97.5 596 LEU A CA 1
ATOM 4668 C C . LEU A 1 596 ? -4.699 -32.844 -3.334 1 97.5 596 LEU A C 1
ATOM 4670 O O . LEU A 1 596 ? -3.49 -32.781 -3.564 1 97.5 596 LEU A O 1
ATOM 4674 N N . ALA A 1 597 ? -5.414 -33.875 -3.672 1 97.12 597 ALA A N 1
ATOM 4675 C CA . ALA A 1 597 ? -4.828 -35.062 -4.234 1 97.12 597 ALA A CA 1
ATOM 4676 C C . ALA A 1 597 ? -4.25 -34.812 -5.625 1 97.12 597 ALA A C 1
ATOM 4678 O O . ALA A 1 597 ? -3.168 -35.312 -5.957 1 97.12 597 ALA A O 1
ATOM 4679 N N . ALA A 1 598 ? -4.957 -34.094 -6.367 1 97.12 598 ALA A N 1
ATOM 4680 C CA . ALA A 1 598 ? -4.496 -33.812 -7.723 1 97.12 598 ALA A CA 1
ATOM 4681 C C . ALA A 1 598 ? -3.172 -33.031 -7.699 1 97.12 598 ALA A C 1
ATOM 4683 O O . ALA A 1 598 ? -2.268 -33.344 -8.484 1 97.12 598 ALA A O 1
ATOM 4684 N N . ARG A 1 599 ? -3.047 -32.094 -6.852 1 96.25 599 ARG A N 1
ATOM 4685 C CA . ARG A 1 599 ? -1.82 -31.297 -6.777 1 96.25 599 ARG A CA 1
ATOM 4686 C C . ARG A 1 599 ? -0.662 -32.125 -6.254 1 96.25 599 ARG A C 1
ATOM 4688 O O . ARG A 1 599 ? 0.435 -32.125 -6.816 1 96.25 599 ARG A O 1
ATOM 4695 N N . CYS A 1 600 ? -0.882 -32.875 -5.238 1 96.81 600 CYS A N 1
ATOM 4696 C CA . CYS A 1 600 ? 0.176 -33.719 -4.664 1 96.81 600 CYS A CA 1
ATOM 4697 C C . CYS A 1 600 ? 0.615 -34.781 -5.645 1 96.81 600 CYS A C 1
ATOM 4699 O O . CYS A 1 600 ? 1.808 -35.062 -5.777 1 96.81 600 CYS A O 1
ATOM 4701 N N . LEU A 1 601 ? -0.343 -35.312 -6.309 1 96 601 LEU A N 1
ATOM 4702 C CA . LEU A 1 601 ? -0.031 -36.375 -7.277 1 96 601 LEU A CA 1
ATOM 4703 C C . LEU A 1 601 ? 0.752 -35.812 -8.453 1 96 601 LEU A C 1
ATOM 4705 O O . LEU A 1 601 ? 1.729 -36.406 -8.906 1 96 601 LEU A O 1
ATOM 4709 N N . THR A 1 602 ? 0.306 -34.719 -8.938 1 94.06 602 THR A N 1
ATOM 4710 C CA . THR A 1 602 ? 1.006 -34.094 -10.055 1 94.06 602 THR A CA 1
ATOM 4711 C C . THR A 1 602 ? 2.451 -33.781 -9.68 1 94.06 602 THR A C 1
ATOM 4713 O O . THR A 1 602 ? 3.375 -34.062 -10.445 1 94.06 602 THR A O 1
ATOM 4716 N N . LEU A 1 603 ? 2.654 -33.25 -8.539 1 94.69 603 LEU A N 1
ATOM 4717 C CA . LEU A 1 603 ? 4.004 -32.938 -8.086 1 94.69 603 LEU A CA 1
ATOM 4718 C C . LEU A 1 603 ? 4.797 -34.188 -7.785 1 94.69 603 LEU A C 1
ATOM 4720 O O . LEU A 1 603 ? 6.012 -34.25 -7.996 1 94.69 603 LEU A O 1
ATOM 4724 N N . GLY A 1 604 ? 4.094 -35.219 -7.293 1 94.62 604 GLY A N 1
ATOM 4725 C CA . GLY A 1 604 ? 4.746 -36.5 -7.07 1 94.62 604 GLY A CA 1
ATOM 4726 C C . GLY A 1 604 ? 5.258 -37.125 -8.352 1 94.62 604 GLY A C 1
ATOM 4727 O O . GLY A 1 604 ? 6.359 -37.656 -8.383 1 94.62 604 GLY A O 1
ATOM 4728 N N . ILE A 1 605 ? 4.484 -37 -9.367 1 92.81 605 ILE A N 1
ATOM 4729 C CA . ILE A 1 605 ? 4.875 -37.531 -10.664 1 92.81 605 ILE A CA 1
ATOM 4730 C C . ILE A 1 605 ? 6.074 -36.75 -11.211 1 92.81 605 ILE A C 1
ATOM 4732 O O . ILE A 1 605 ? 7.035 -37.344 -11.703 1 92.81 605 ILE A O 1
ATOM 4736 N N . LEU A 1 606 ? 6.066 -35.5 -11.078 1 90.88 606 LEU A N 1
ATOM 4737 C CA . LEU A 1 606 ? 7.164 -34.688 -11.57 1 90.88 606 LEU A CA 1
ATOM 4738 C C . LEU A 1 606 ? 8.438 -34.938 -10.766 1 90.88 606 LEU A C 1
ATOM 4740 O O . LEU A 1 606 ? 9.531 -35 -11.328 1 90.88 606 LEU A O 1
ATOM 4744 N N . ASP A 1 607 ? 8.25 -35.031 -9.516 1 91.62 607 ASP A N 1
ATOM 4745 C CA . ASP A 1 607 ? 9.383 -35.281 -8.633 1 91.62 607 ASP A CA 1
ATOM 4746 C C . ASP A 1 607 ? 10.047 -36.625 -8.977 1 91.62 607 ASP A C 1
ATOM 4748 O O . ASP A 1 607 ? 11.273 -36.719 -8.984 1 91.62 607 ASP A O 1
ATOM 4752 N N . ALA A 1 608 ? 9.281 -37.562 -9.32 1 91.81 608 ALA A N 1
ATOM 4753 C CA . ALA A 1 608 ? 9.797 -38.906 -9.617 1 91.81 608 ALA A CA 1
ATOM 4754 C C . ALA A 1 608 ? 10.367 -38.969 -11.031 1 91.81 608 ALA A C 1
ATOM 4756 O O . ALA A 1 608 ? 11.367 -39.656 -11.281 1 91.81 608 ALA A O 1
ATOM 4757 N N . SER A 1 609 ? 9.852 -38.188 -11.883 1 88.75 609 SER A N 1
ATOM 4758 C CA . SER A 1 609 ? 10.133 -38.438 -13.297 1 88.75 609 SER A CA 1
ATOM 4759 C C . SER A 1 609 ? 11.086 -37.406 -13.859 1 88.75 609 SER A C 1
ATOM 4761 O O . SER A 1 609 ? 11.781 -37.656 -14.852 1 88.75 609 SER A O 1
ATOM 4763 N N . SER A 1 610 ? 11.094 -36.219 -13.32 1 85 610 SER A N 1
ATOM 4764 C CA . SER A 1 610 ? 11.711 -35.156 -14.109 1 85 610 SER A CA 1
ATOM 4765 C C . SER A 1 610 ? 12.641 -34.281 -13.258 1 85 610 SER A C 1
ATOM 4767 O O . SER A 1 610 ? 13.773 -34 -13.664 1 85 610 SER A O 1
ATOM 4769 N N . TRP A 1 611 ? 12.102 -33.688 -12.195 1 83.44 611 TRP A N 1
ATOM 4770 C CA . TRP A 1 611 ? 12.914 -32.844 -11.336 1 83.44 611 TRP A CA 1
ATOM 4771 C C . TRP A 1 611 ? 12.406 -32.875 -9.898 1 83.44 611 TRP A C 1
ATOM 4773 O O . TRP A 1 611 ? 11.281 -33.312 -9.641 1 83.44 611 TRP A O 1
ATOM 4783 N N . PRO A 1 612 ? 13.242 -32.375 -9.055 1 80.88 612 PRO A N 1
ATOM 4784 C CA . PRO A 1 612 ? 12.789 -32.375 -7.664 1 80.88 612 PRO A CA 1
ATOM 4785 C C . PRO A 1 612 ? 11.617 -31.438 -7.422 1 80.88 612 PRO A C 1
ATOM 4787 O O . PRO A 1 612 ? 11.82 -30.25 -7.18 1 80.88 612 PRO A O 1
ATOM 4790 N N . GLY A 1 613 ? 10.461 -32.031 -7.52 1 81.69 613 GLY A N 1
ATOM 4791 C CA . GLY A 1 613 ? 9.234 -31.25 -7.43 1 81.69 613 GLY A CA 1
ATOM 4792 C C . GLY A 1 613 ? 8.719 -31.125 -6.012 1 81.69 613 GLY A C 1
ATOM 4793 O O . GLY A 1 613 ? 7.82 -30.312 -5.746 1 81.69 613 GLY A O 1
ATOM 4794 N N . THR A 1 614 ? 9.328 -31.828 -5.055 1 87.81 614 THR A N 1
ATOM 4795 C CA . THR A 1 614 ? 8.883 -31.766 -3.666 1 87.81 614 THR A CA 1
ATOM 4796 C C . THR A 1 614 ? 9.445 -30.531 -2.967 1 87.81 614 THR A C 1
ATOM 4798 O O . THR A 1 614 ? 10.383 -30.641 -2.172 1 87.81 614 THR A O 1
ATOM 4801 N N . GLN A 1 615 ? 8.797 -29.422 -3.303 1 89.62 615 GLN A N 1
ATOM 4802 C CA . GLN A 1 615 ? 9.188 -28.125 -2.748 1 89.62 615 GLN A CA 1
ATOM 4803 C C . GLN A 1 615 ? 7.98 -27.375 -2.186 1 89.62 615 GLN A C 1
ATOM 4805 O O . GLN A 1 615 ? 6.867 -27.5 -2.701 1 89.62 615 GLN A O 1
ATOM 4810 N N . VAL A 1 616 ? 8.25 -26.594 -1.264 1 90.56 616 VAL A N 1
ATOM 4811 C CA . VAL A 1 616 ? 7.207 -25.875 -0.55 1 90.56 616 VAL A CA 1
ATOM 4812 C C . VAL A 1 616 ? 6.504 -24.906 -1.502 1 90.56 616 VAL A C 1
ATOM 4814 O O . VAL A 1 616 ? 5.277 -24.781 -1.474 1 90.56 616 VAL A O 1
ATOM 4817 N N . ARG A 1 617 ? 7.289 -24.281 -2.35 1 90.25 617 ARG A N 1
ATOM 4818 C CA . ARG A 1 617 ? 6.711 -23.266 -3.234 1 90.25 617 ARG A CA 1
ATOM 4819 C C . ARG A 1 617 ? 5.676 -23.891 -4.168 1 90.25 617 ARG A C 1
ATOM 4821 O O . ARG A 1 617 ? 4.691 -23.25 -4.527 1 90.25 617 ARG A O 1
ATOM 4828 N N . TYR A 1 618 ? 5.824 -25.172 -4.488 1 93.19 618 TYR A N 1
ATOM 4829 C CA . TYR A 1 618 ? 4.934 -25.812 -5.445 1 93.19 618 TYR A CA 1
ATOM 4830 C C . TYR A 1 618 ? 3.689 -26.359 -4.754 1 93.19 618 TYR A C 1
ATOM 4832 O O . TYR A 1 618 ? 2.607 -26.406 -5.344 1 93.19 618 TYR A O 1
ATOM 4840 N N . VAL A 1 619 ? 3.857 -26.797 -3.557 1 95 619 VAL A N 1
ATOM 4841 C CA . VAL A 1 619 ? 2.744 -27.453 -2.881 1 95 619 VAL A CA 1
ATOM 4842 C C . VAL A 1 619 ? 1.875 -26.406 -2.18 1 95 619 VAL A C 1
ATOM 4844 O O . VAL A 1 619 ? 0.714 -26.672 -1.857 1 95 619 VAL A O 1
ATOM 4847 N N . PHE A 1 620 ? 2.342 -25.219 -2.031 1 95.06 620 PHE A N 1
ATOM 4848 C CA . PHE A 1 620 ? 1.707 -24.156 -1.262 1 95.06 620 PHE A CA 1
ATOM 4849 C C . PHE A 1 620 ? 0.271 -23.938 -1.725 1 95.06 620 PHE A C 1
ATOM 4851 O O . PHE A 1 620 ? -0.641 -23.812 -0.903 1 95.06 620 PHE A O 1
ATOM 4858 N N . PRO A 1 621 ? -0.069 -23.969 -2.99 1 96.69 621 PRO A N 1
ATOM 4859 C CA . PRO A 1 621 ? -1.445 -23.719 -3.43 1 96.69 621 PRO A CA 1
ATOM 4860 C C . PRO A 1 621 ? -2.41 -24.812 -2.979 1 96.69 621 PRO A C 1
ATOM 4862 O O . PRO A 1 621 ? -3.629 -24.656 -3.104 1 96.69 621 PRO A O 1
ATOM 4865 N N . ALA A 1 622 ? -1.878 -25.906 -2.432 1 97.12 622 ALA A N 1
ATOM 4866 C CA . ALA A 1 622 ? -2.73 -26.984 -1.936 1 97.12 622 ALA A CA 1
ATOM 4867 C C . ALA A 1 622 ? -3.111 -26.75 -0.476 1 97.12 622 ALA A C 1
ATOM 4869 O O . ALA A 1 622 ? -4.02 -27.406 0.046 1 97.12 622 ALA A O 1
ATOM 4870 N N . LEU A 1 623 ? -2.48 -25.812 0.134 1 97.38 623 LEU A N 1
ATOM 4871 C CA . LEU A 1 623 ? -2.682 -25.562 1.556 1 97.38 623 LEU A CA 1
ATOM 4872 C C . LEU A 1 623 ? -4.137 -25.219 1.846 1 97.38 623 LEU A C 1
ATOM 4874 O O . LEU A 1 623 ? -4.727 -25.734 2.799 1 97.38 623 LEU A O 1
ATOM 4878 N N . PRO A 1 624 ? -4.793 -24.359 1.045 1 98.06 624 PRO A N 1
ATOM 4879 C CA . PRO A 1 624 ? -6.195 -24.047 1.33 1 98.06 624 PRO A CA 1
ATOM 4880 C C . PRO A 1 624 ? -7.094 -25.281 1.271 1 98.06 624 PRO A C 1
ATOM 4882 O O . PRO A 1 624 ? -8.047 -25.391 2.049 1 98.06 624 PRO A O 1
ATOM 4885 N N . PHE A 1 625 ? -6.828 -26.172 0.377 1 98.31 625 PHE A N 1
ATOM 4886 C CA . PHE A 1 625 ? -7.598 -27.406 0.299 1 98.31 625 PHE A CA 1
ATOM 4887 C C . PHE A 1 625 ? -7.41 -28.234 1.56 1 98.31 625 PHE A C 1
ATOM 4889 O O . PHE A 1 625 ? -8.383 -28.75 2.121 1 98.31 625 PHE A O 1
ATOM 4896 N N . PHE A 1 626 ? -6.184 -28.328 1.929 1 98.19 626 PHE A N 1
ATOM 4897 C CA . PHE A 1 626 ? -5.828 -29.141 3.088 1 98.19 626 PHE A CA 1
ATOM 4898 C C . PHE A 1 626 ? -6.496 -28.609 4.348 1 98.19 626 PHE A C 1
ATOM 4900 O O . PHE A 1 626 ? -7.133 -29.359 5.09 1 98.19 626 PHE A O 1
ATOM 4907 N N . VAL A 1 627 ? -6.379 -27.312 4.578 1 98.38 627 VAL A N 1
ATOM 4908 C CA . VAL A 1 627 ? -6.926 -26.672 5.773 1 98.38 627 VAL A CA 1
ATOM 4909 C C . VAL A 1 627 ? -8.453 -26.75 5.758 1 98.38 627 VAL A C 1
ATOM 4911 O O . VAL A 1 627 ? -9.07 -27.109 6.762 1 98.38 627 VAL A O 1
ATOM 4914 N N . THR A 1 628 ? -9.055 -26.469 4.648 1 98.38 628 THR A N 1
ATOM 4915 C CA . THR A 1 628 ? -10.508 -26.5 4.547 1 98.38 628 THR A CA 1
ATOM 4916 C C . THR A 1 628 ? -11.031 -27.922 4.781 1 98.38 628 THR A C 1
ATOM 4918 O O . THR A 1 628 ? -11.992 -28.109 5.523 1 98.38 628 THR A O 1
ATOM 4921 N N . ALA A 1 629 ? -10.391 -28.922 4.199 1 98.12 629 ALA A N 1
ATOM 4922 C CA . ALA A 1 629 ? -10.789 -30.312 4.395 1 98.12 629 ALA A CA 1
ATOM 4923 C C . ALA A 1 629 ? -10.68 -30.703 5.863 1 98.12 629 ALA A C 1
ATOM 4925 O O . ALA A 1 629 ? -11.562 -31.391 6.395 1 98.12 629 ALA A O 1
ATOM 4926 N N . GLY A 1 630 ? -9.641 -30.281 6.461 1 98.06 630 GLY A N 1
ATOM 4927 C CA . GLY A 1 630 ? -9.43 -30.625 7.859 1 98.06 630 GLY A CA 1
ATOM 4928 C C . GLY A 1 630 ? -10.469 -30.016 8.781 1 98.06 630 GLY A C 1
ATOM 4929 O O . GLY A 1 630 ? -11.039 -30.703 9.633 1 98.06 630 GLY A O 1
ATOM 4930 N N . VAL A 1 631 ? -10.758 -28.766 8.594 1 98.12 631 VAL A N 1
ATOM 4931 C CA . VAL A 1 631 ? -11.695 -28.062 9.461 1 98.12 631 VAL A CA 1
ATOM 4932 C C . VAL A 1 631 ? -13.109 -28.594 9.234 1 98.12 631 VAL A C 1
ATOM 4934 O O . VAL A 1 631 ? -13.859 -28.812 10.188 1 98.12 631 VAL A O 1
ATOM 4937 N N . ILE A 1 632 ? -13.445 -28.812 7.98 1 97.81 632 ILE A N 1
ATOM 4938 C CA . ILE A 1 632 ? -14.758 -29.359 7.684 1 97.81 632 ILE A CA 1
ATOM 4939 C C . ILE A 1 632 ? -14.836 -30.797 8.195 1 97.81 632 ILE A C 1
ATOM 4941 O O . ILE A 1 632 ? -15.891 -31.25 8.656 1 97.81 632 ILE A O 1
ATOM 4945 N N . GLY A 1 633 ? -13.703 -31.516 8.086 1 97.56 633 GLY A N 1
ATOM 4946 C CA . GLY A 1 633 ? -13.656 -32.844 8.672 1 97.56 633 GLY A CA 1
ATOM 4947 C C . GLY A 1 633 ? -13.922 -32.844 10.164 1 97.56 633 GLY A C 1
ATOM 4948 O O . GLY A 1 633 ? -14.672 -33.688 10.656 1 97.56 633 GLY A O 1
ATOM 4949 N N . PHE A 1 634 ? -13.383 -31.953 10.797 1 96.88 634 PHE A N 1
ATOM 4950 C CA . PHE A 1 634 ? -13.609 -31.812 12.227 1 96.88 634 PHE A CA 1
ATOM 4951 C C . PHE A 1 634 ? -15.07 -31.484 12.516 1 96.88 634 PHE A C 1
ATOM 4953 O O . PHE A 1 634 ? -15.688 -32.094 13.383 1 96.88 634 PHE A O 1
ATOM 4960 N N . TYR A 1 635 ? -15.625 -30.594 11.836 1 96.5 635 TYR A N 1
ATOM 4961 C CA . TYR A 1 635 ? -17.031 -30.234 11.969 1 96.5 635 TYR A CA 1
ATOM 4962 C C . TYR A 1 635 ? -17.922 -31.438 11.695 1 96.5 635 TYR A C 1
ATOM 4964 O O . TYR A 1 635 ? -18.891 -31.688 12.43 1 96.5 635 TYR A O 1
ATOM 4972 N N . ALA A 1 636 ? -17.547 -32.094 10.625 1 96.69 636 ALA A N 1
ATOM 4973 C CA . ALA A 1 636 ? -18.312 -33.281 10.25 1 96.69 636 ALA A CA 1
ATOM 4974 C C . ALA A 1 636 ? -18.312 -34.312 11.367 1 96.69 636 ALA A C 1
ATOM 4976 O O . ALA A 1 636 ? -19.328 -34.969 11.617 1 96.69 636 ALA A O 1
ATOM 4977 N N . THR A 1 637 ? -17.203 -34.469 11.992 1 95.62 637 THR A N 1
ATOM 4978 C CA . THR A 1 637 ? -17.094 -35.406 13.094 1 95.62 637 THR A CA 1
ATOM 4979 C C . THR A 1 637 ? -18.016 -35.031 14.242 1 95.62 637 THR A C 1
ATOM 4981 O O . THR A 1 637 ? -18.797 -35.844 14.727 1 95.62 637 THR A O 1
ATOM 4984 N N . VAL A 1 638 ? -17.984 -33.812 14.555 1 93.88 638 VAL A N 1
ATOM 4985 C CA . VAL A 1 638 ? -18.797 -33.312 15.672 1 93.88 638 VAL A CA 1
ATOM 4986 C C . VAL A 1 638 ? -20.281 -33.438 15.32 1 93.88 638 VAL A C 1
ATOM 4988 O O . VAL A 1 638 ? -21.078 -33.938 16.125 1 93.88 638 VAL A O 1
ATOM 4991 N N . ARG A 1 639 ? -20.594 -33.062 14.148 1 93.62 639 ARG A N 1
ATOM 4992 C CA . ARG A 1 639 ? -21.984 -33.094 13.719 1 93.62 639 ARG A CA 1
ATOM 4993 C C . ARG A 1 639 ? -22.484 -34.531 13.578 1 93.62 639 ARG A C 1
ATOM 4995 O O . ARG A 1 639 ? -23.625 -34.844 13.93 1 93.62 639 ARG A O 1
ATOM 5002 N N . SER A 1 640 ? -21.703 -35.375 13.102 1 93.88 640 SER A N 1
ATOM 5003 C CA . SER A 1 640 ? -22.094 -36.75 12.883 1 93.88 640 SER A CA 1
ATOM 5004 C C . SER A 1 640 ? -22.281 -37.5 14.203 1 93.88 640 SER A C 1
ATOM 5006 O O . SER A 1 640 ? -23.203 -38.281 14.359 1 93.88 640 SER A O 1
ATOM 5008 N N . ILE A 1 641 ? -21.406 -37.25 15.125 1 92.06 641 ILE A N 1
ATOM 5009 C CA . ILE A 1 641 ? -21.531 -37.844 16.438 1 92.06 641 ILE A CA 1
ATOM 5010 C C . ILE A 1 641 ? -22.844 -37.406 17.094 1 92.06 641 ILE A C 1
ATOM 5012 O O . ILE A 1 641 ? -23.547 -38.219 17.688 1 92.06 641 ILE A O 1
ATOM 5016 N N . GLN A 1 642 ? -23.188 -36.219 16.891 1 91.5 642 GLN A N 1
ATOM 5017 C CA . GLN A 1 642 ? -24.453 -35.688 17.438 1 91.5 642 GLN A CA 1
ATOM 5018 C C . GLN A 1 642 ? -25.656 -36.375 16.781 1 91.5 642 GLN A C 1
ATOM 5020 O O . GLN A 1 642 ? -26.625 -36.688 17.438 1 91.5 642 GLN A O 1
ATOM 5025 N N . THR A 1 643 ? -25.531 -36.562 15.508 1 90.75 643 THR A N 1
ATOM 5026 C CA . THR A 1 643 ? -26.625 -37.156 14.758 1 90.75 643 THR A CA 1
ATOM 5027 C C . THR A 1 643 ? -26.766 -38.656 15.117 1 90.75 643 THR A C 1
ATOM 5029 O O . THR A 1 643 ? -27.875 -39.156 15.32 1 90.75 643 THR A O 1
ATOM 5032 N N . ILE A 1 644 ? -25.703 -39.344 15.25 1 87.75 644 ILE A N 1
ATOM 5033 C CA . ILE A 1 644 ? -25.719 -40.781 15.562 1 87.75 644 ILE A CA 1
ATOM 5034 C C . ILE A 1 644 ? -26.203 -41 17 1 87.75 644 ILE A C 1
ATOM 5036 O O . ILE A 1 644 ? -26.984 -41.906 17.266 1 87.75 644 ILE A O 1
ATOM 5040 N N . ALA A 1 645 ? -25.812 -40.094 17.891 1 87.12 645 ALA A N 1
ATOM 5041 C CA . ALA A 1 645 ? -26.25 -40.188 19.281 1 87.12 645 ALA A CA 1
ATOM 5042 C C . ALA A 1 645 ? -27.75 -39.938 19.406 1 87.12 645 ALA A C 1
ATOM 5044 O O . ALA A 1 645 ? -28.438 -40.594 20.203 1 87.12 645 ALA A O 1
ATOM 5045 N N . ARG A 1 646 ? -28.266 -39.094 18.688 1 87.5 646 ARG A N 1
ATOM 5046 C CA . ARG A 1 646 ? -29.688 -38.812 18.719 1 87.5 646 ARG A CA 1
ATOM 5047 C C . ARG A 1 646 ? -30.516 -39.969 18.156 1 87.5 646 ARG A C 1
ATOM 5049 O O . ARG A 1 646 ? -31.625 -40.219 18.625 1 87.5 646 ARG A O 1
ATOM 5056 N N . ARG A 1 647 ? -30.031 -40.656 17.172 1 85.88 647 ARG A N 1
ATOM 5057 C CA . ARG A 1 647 ? -30.719 -41.781 16.578 1 85.88 647 ARG A CA 1
ATOM 5058 C C . ARG A 1 647 ? -30.766 -42.969 17.531 1 85.88 647 ARG A C 1
ATOM 5060 O O . ARG A 1 647 ? -31.734 -43.75 17.547 1 85.88 647 ARG A O 1
ATOM 5067 N N . THR A 1 648 ? -29.797 -43.094 18.344 1 79.38 648 THR A N 1
ATOM 5068 C CA . THR A 1 648 ? -29.75 -44.219 19.281 1 79.38 648 THR A CA 1
ATOM 5069 C C . THR A 1 648 ? -30.641 -43.969 20.484 1 79.38 648 THR A C 1
ATOM 5071 O O . THR A 1 648 ? -31.188 -44.906 21.078 1 79.38 648 THR A O 1
ATOM 5074 N N . CYS A 1 649 ? -30.828 -42.781 20.922 1 71.81 649 CYS A N 1
ATOM 5075 C CA . CYS A 1 649 ? -31.688 -42.469 22.062 1 71.81 649 CYS A CA 1
ATOM 5076 C C . CYS A 1 649 ? -33.156 -42.406 21.656 1 71.81 649 CYS A C 1
ATOM 5078 O O . CYS A 1 649 ? -34.031 -42.312 22.516 1 71.81 649 CYS A O 1
ATOM 5080 N N . ALA A 1 650 ? -33.562 -42.281 20.484 1 62.81 650 ALA A N 1
ATOM 5081 C CA . ALA A 1 650 ? -34.969 -42.312 20.125 1 62.81 650 ALA A CA 1
ATOM 5082 C C . ALA A 1 650 ? -35.594 -43.688 20.344 1 62.81 650 ALA A C 1
ATOM 5084 O O . ALA A 1 650 ? -35.031 -44.688 19.891 1 62.81 650 ALA A O 1
ATOM 5085 N N . PRO A 1 651 ? -36.531 -43.906 21.359 1 53.38 651 PRO A N 1
ATOM 5086 C CA . PRO A 1 651 ? -37.219 -45.188 21.641 1 53.38 651 PRO A CA 1
ATOM 5087 C C . PRO A 1 651 ? -37.812 -45.812 20.391 1 53.38 651 PRO A C 1
ATOM 5089 O O . PRO A 1 651 ? -38.25 -45.125 19.469 1 53.38 651 PRO A O 1
ATOM 5092 N N . GLN A 1 652 ? -37.281 -47 20 1 45.69 652 GLN A N 1
ATOM 5093 C CA . GLN A 1 652 ? -38 -47.875 19.062 1 45.69 652 GLN A CA 1
ATOM 5094 C C . GLN A 1 652 ? -39.469 -47.969 19.422 1 45.69 652 GLN A C 1
ATOM 5096 O O . GLN A 1 652 ? -39.844 -48.469 20.484 1 45.69 652 GLN A O 1
ATOM 5101 N N . SER A 1 653 ? -40.312 -46.969 19.312 1 38.03 653 SER A N 1
ATOM 5102 C CA . SER A 1 653 ? -41.719 -47.406 19.328 1 38.03 653 SER A CA 1
ATOM 5103 C C . SER A 1 653 ? -41.938 -48.562 18.344 1 38.03 653 SER A C 1
ATOM 5105 O O . SER A 1 653 ? -41.844 -48.375 17.141 1 38.03 653 SER A O 1
ATOM 5107 N N . LEU A 1 654 ? -41.5 -49.812 18.781 1 30.06 654 LEU A N 1
ATOM 5108 C CA . LEU A 1 654 ? -42.438 -50.875 18.406 1 30.06 654 LEU A CA 1
ATOM 5109 C C . LEU A 1 654 ? -43.812 -50.656 19.094 1 30.06 654 LEU A C 1
ATOM 5111 O O . LEU A 1 654 ? -43.844 -50.406 20.297 1 30.06 654 LEU A O 1
ATOM 5115 N N . MET B 1 1 ? -37.125 31.125 -24.641 1 22.05 1 MET B N 1
ATOM 5116 C CA . MET B 1 1 ? -38.406 30.391 -24.672 1 22.05 1 MET B CA 1
ATOM 5117 C C . MET B 1 1 ? -38.188 28.953 -25.109 1 22.05 1 MET B C 1
ATOM 5119 O O . MET B 1 1 ? -39.031 28.094 -24.859 1 22.05 1 MET B O 1
ATOM 5123 N N . LEU B 1 2 ? -37.219 28.719 -26.125 1 24.2 2 LEU B N 1
ATOM 5124 C CA . LEU B 1 2 ? -36.719 27.5 -26.766 1 24.2 2 LEU B CA 1
ATOM 5125 C C . LEU B 1 2 ? -36.219 26.516 -25.719 1 24.2 2 LEU B C 1
ATOM 5127 O O . LEU B 1 2 ? -35.875 25.375 -26.047 1 24.2 2 LEU B O 1
ATOM 5131 N N . LEU B 1 3 ? -35.719 27.016 -24.625 1 24.67 3 LEU B N 1
ATOM 5132 C CA . LEU B 1 3 ? -35.062 26.109 -23.656 1 24.67 3 LEU B CA 1
ATOM 5133 C C . LEU B 1 3 ? -36.094 25.188 -23.016 1 24.67 3 LEU B C 1
ATOM 5135 O O . LEU B 1 3 ? -35.812 24.516 -22.031 1 24.67 3 LEU B O 1
ATOM 5139 N N . ILE B 1 4 ? -37.375 25.5 -23.266 1 30.17 4 ILE B N 1
ATOM 5140 C CA . ILE B 1 4 ? -38.469 24.672 -22.75 1 30.17 4 ILE B CA 1
ATOM 5141 C C . ILE B 1 4 ? -38.469 23.328 -23.469 1 30.17 4 ILE B C 1
ATOM 5143 O O . ILE B 1 4 ? -39.344 23.078 -24.328 1 30.17 4 ILE B O 1
ATOM 5147 N N . GLY B 1 5 ? -37.344 22.953 -24.125 1 27.91 5 GLY B N 1
ATOM 5148 C CA . GLY B 1 5 ? -37.344 21.844 -25.078 1 27.91 5 GLY B CA 1
ATOM 5149 C C . GLY B 1 5 ? -38 20.594 -24.562 1 27.91 5 GLY B C 1
ATOM 5150 O O . GLY B 1 5 ? -38.281 20.484 -23.359 1 27.91 5 GLY B O 1
ATOM 5151 N N . SER B 1 6 ? -38.5 19.734 -25.578 1 30.69 6 SER B N 1
ATOM 5152 C CA . SER B 1 6 ? -39.094 18.406 -25.422 1 30.69 6 SER B CA 1
ATOM 5153 C C . SER B 1 6 ? -38.438 17.625 -24.297 1 30.69 6 SER B C 1
ATOM 5155 O O . SER B 1 6 ? -37.25 17.797 -24.031 1 30.69 6 SER B O 1
ATOM 5157 N N . LYS B 1 7 ? -39.156 16.984 -23.406 1 32.22 7 LYS B N 1
ATOM 5158 C CA . LYS B 1 7 ? -38.969 15.984 -22.344 1 32.22 7 LYS B CA 1
ATOM 5159 C C . LYS B 1 7 ? -38 14.883 -22.781 1 32.22 7 LYS B C 1
ATOM 5161 O O . LYS B 1 7 ? -38.406 13.727 -22.938 1 32.22 7 LYS B O 1
ATOM 5166 N N . LYS B 1 8 ? -37.344 15.031 -23.969 1 33.09 8 LYS B N 1
ATOM 5167 C CA . LYS B 1 8 ? -36.375 13.992 -24.359 1 33.09 8 LYS B CA 1
ATOM 5168 C C . LYS B 1 8 ? -35.531 13.578 -23.172 1 33.09 8 LYS B C 1
ATOM 5170 O O . LYS B 1 8 ? -35.219 14.398 -22.297 1 33.09 8 LYS B O 1
ATOM 5175 N N . HIS B 1 9 ? -35.312 12.18 -23.062 1 35.16 9 HIS B N 1
ATOM 5176 C CA . HIS B 1 9 ? -34.625 11.273 -22.172 1 35.16 9 HIS B CA 1
ATOM 5177 C C . HIS B 1 9 ? -33.25 11.836 -21.797 1 35.16 9 HIS B C 1
ATOM 5179 O O . HIS B 1 9 ? -32.344 11.891 -22.625 1 35.16 9 HIS B O 1
ATOM 5185 N N . GLY B 1 10 ? -33.125 12.953 -21.359 1 37 10 GLY B N 1
ATOM 5186 C CA . GLY B 1 10 ? -31.844 13.406 -20.844 1 37 10 GLY B CA 1
ATOM 5187 C C . GLY B 1 10 ? -30.938 12.266 -20.422 1 37 10 GLY B C 1
ATOM 5188 O O . GLY B 1 10 ? -31.391 11.266 -19.875 1 37 10 GLY B O 1
ATOM 5189 N N . PHE B 1 11 ? -29.953 11.938 -21.188 1 39.31 11 PHE B N 1
ATOM 5190 C CA . PHE B 1 11 ? -28.938 10.93 -20.906 1 39.31 11 PHE B CA 1
ATOM 5191 C C . PHE B 1 11 ? -28.672 10.844 -19.422 1 39.31 11 PHE B C 1
ATOM 5193 O O . PHE B 1 11 ? -27.844 11.594 -18.891 1 39.31 11 PHE B O 1
ATOM 5200 N N . ALA B 1 12 ? -29.656 10.898 -18.641 1 49.97 12 ALA B N 1
ATOM 5201 C CA . ALA B 1 12 ? -29.438 10.602 -17.219 1 49.97 12 ALA B CA 1
ATOM 5202 C C . ALA B 1 12 ? -28.516 9.398 -17.047 1 49.97 12 ALA B C 1
ATOM 5204 O O . ALA B 1 12 ? -28.859 8.281 -17.438 1 49.97 12 ALA B O 1
ATOM 5205 N N . LEU B 1 13 ? -27.328 9.617 -17.141 1 61.03 13 LEU B N 1
ATOM 5206 C CA . LEU B 1 13 ? -26.391 8.539 -16.844 1 61.03 13 LEU B CA 1
ATOM 5207 C C . LEU B 1 13 ? -26.906 7.656 -15.711 1 61.03 13 LEU B C 1
ATOM 5209 O O . LEU B 1 13 ? -27.328 8.164 -14.672 1 61.03 13 LEU B O 1
ATOM 5213 N N . SER B 1 14 ? -27.297 6.52 -16.062 1 76.31 14 SER B N 1
ATOM 5214 C CA . SER B 1 14 ? -27.766 5.527 -15.102 1 76.31 14 SER B CA 1
ATOM 5215 C C . SER B 1 14 ? -26.844 5.445 -13.891 1 76.31 14 SER B C 1
ATOM 5217 O O . SER B 1 14 ? -25.703 5.922 -13.938 1 76.31 14 SER B O 1
ATOM 5219 N N . SER B 1 15 ? -27.328 5.242 -12.805 1 81.69 15 SER B N 1
ATOM 5220 C CA . SER B 1 15 ? -26.562 5.059 -11.57 1 81.69 15 SER B CA 1
ATOM 5221 C C . SER B 1 15 ? -25.359 4.168 -11.805 1 81.69 15 SER B C 1
ATOM 5223 O O . SER B 1 15 ? -24.281 4.418 -11.25 1 81.69 15 SER B O 1
ATOM 5225 N N . LYS B 1 16 ? -25.469 3.32 -12.711 1 82.88 16 LYS B N 1
ATOM 5226 C CA . LYS B 1 16 ? -24.375 2.406 -13.008 1 82.88 16 LYS B CA 1
ATOM 5227 C C . LYS B 1 16 ? -23.25 3.117 -13.766 1 82.88 16 LYS B C 1
ATOM 5229 O O . LYS B 1 16 ? -22.078 2.838 -13.555 1 82.88 16 LYS B O 1
ATOM 5234 N N . CYS B 1 17 ? -23.703 3.977 -14.57 1 88.25 17 CYS B N 1
ATOM 5235 C CA . CYS B 1 17 ? -22.719 4.742 -15.328 1 88.25 17 CYS B CA 1
ATOM 5236 C C . CYS B 1 17 ? -21.875 5.621 -14.406 1 88.25 17 CYS B C 1
ATOM 5238 O O . CYS B 1 17 ? -20.656 5.727 -14.57 1 88.25 17 CYS B O 1
ATOM 5240 N N . PHE B 1 18 ? -22.531 6.23 -13.477 1 90.25 18 PHE B N 1
ATOM 5241 C CA . PHE B 1 18 ? -21.812 7.098 -12.555 1 90.25 18 PHE B CA 1
ATOM 5242 C C . PHE B 1 18 ? -20.859 6.289 -11.688 1 90.25 18 PHE B C 1
ATOM 5244 O O . PHE B 1 18 ? -19.75 6.738 -11.391 1 90.25 18 PHE B O 1
ATOM 5251 N N . ILE B 1 19 ? -21.328 5.156 -11.359 1 89.88 19 ILE B N 1
ATOM 5252 C CA . ILE B 1 19 ? -20.453 4.285 -10.586 1 89.88 19 ILE B CA 1
ATOM 5253 C C . ILE B 1 19 ? -19.219 3.922 -11.414 1 89.88 19 ILE B C 1
ATOM 5255 O O . ILE B 1 19 ? -18.094 3.916 -10.898 1 89.88 19 ILE B O 1
ATOM 5259 N N . PHE B 1 20 ? -19.469 3.654 -12.633 1 91.75 20 PHE B N 1
ATOM 5260 C CA . PHE B 1 20 ? -18.391 3.307 -13.531 1 91.75 20 PHE B CA 1
ATOM 5261 C C . PHE B 1 20 ? -17.438 4.484 -13.711 1 91.75 20 PHE B C 1
ATOM 5263 O O . PHE B 1 20 ? -16.203 4.309 -13.695 1 91.75 20 PHE B O 1
ATOM 5270 N N . ILE B 1 21 ? -17.969 5.617 -13.82 1 94.19 21 ILE B N 1
ATOM 5271 C CA . ILE B 1 21 ? -17.156 6.82 -13.992 1 94.19 21 ILE B CA 1
ATOM 5272 C C . ILE B 1 21 ? -16.297 7.047 -12.758 1 94.19 21 ILE B C 1
ATOM 5274 O O . ILE B 1 21 ? -15.102 7.328 -12.867 1 94.19 21 ILE B O 1
ATOM 5278 N N . TYR B 1 22 ? -16.859 6.934 -11.609 1 95.56 22 TYR B N 1
ATOM 5279 C CA . TYR B 1 22 ? -16.109 7.098 -10.367 1 95.56 22 TYR B CA 1
ATOM 5280 C C . TYR B 1 22 ? -14.984 6.07 -10.281 1 95.56 22 TYR B C 1
ATOM 5282 O O . TYR B 1 22 ? -13.867 6.395 -9.875 1 95.56 22 TYR B O 1
ATOM 5290 N N . ALA B 1 23 ? -15.32 4.875 -10.656 1 94.69 23 ALA B N 1
ATOM 5291 C CA . ALA B 1 23 ? -14.32 3.812 -10.594 1 94.69 23 ALA B CA 1
ATOM 5292 C C . ALA B 1 23 ? -13.141 4.113 -11.516 1 94.69 23 ALA B C 1
ATOM 5294 O O . ALA B 1 23 ? -11.984 3.961 -11.117 1 94.69 23 ALA B O 1
ATOM 5295 N N . VAL B 1 24 ? -13.43 4.539 -12.672 1 94.94 24 VAL B N 1
ATOM 5296 C CA . VAL B 1 24 ? -12.398 4.859 -13.656 1 94.94 24 VAL B CA 1
ATOM 5297 C C . VAL B 1 24 ? -11.555 6.031 -13.156 1 94.94 24 VAL B C 1
ATOM 5299 O O . VAL B 1 24 ? -10.328 6.012 -13.25 1 94.94 24 VAL B O 1
ATOM 5302 N N . LEU B 1 25 ? -12.172 6.988 -12.602 1 96.75 25 LEU B N 1
ATOM 5303 C CA . LEU B 1 25 ? -11.469 8.18 -12.125 1 96.75 25 LEU B CA 1
ATOM 5304 C C . LEU B 1 25 ? -10.602 7.844 -10.914 1 96.75 25 LEU B C 1
ATOM 5306 O O . LEU B 1 25 ? -9.484 8.344 -10.789 1 96.75 25 LEU B O 1
ATOM 5310 N N . VAL B 1 26 ? -11.188 7.059 -10.047 1 96.69 26 VAL B N 1
ATOM 5311 C CA . VAL B 1 26 ? -10.438 6.652 -8.867 1 96.69 26 VAL B CA 1
ATOM 5312 C C . VAL B 1 26 ? -9.203 5.863 -9.281 1 96.69 26 VAL B C 1
ATOM 5314 O O . VAL B 1 26 ? -8.094 6.129 -8.805 1 96.69 26 VAL B O 1
ATOM 5317 N N . PHE B 1 27 ? -9.375 4.961 -10.211 1 94.75 27 PHE B N 1
ATOM 5318 C CA . PHE B 1 27 ? -8.258 4.16 -10.695 1 94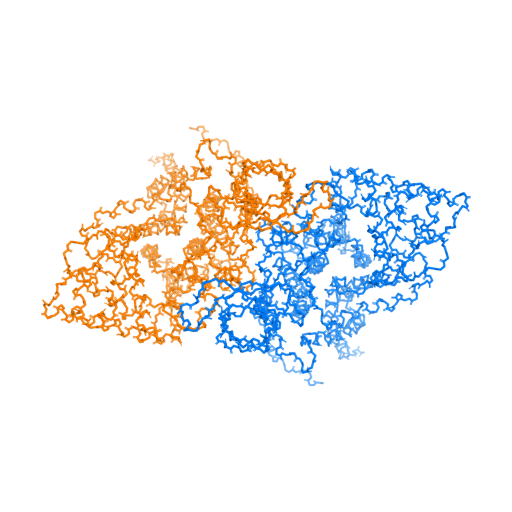.75 27 PHE B CA 1
ATOM 5319 C C . PHE B 1 27 ? -7.219 5.043 -11.383 1 94.75 27 PHE B C 1
ATOM 5321 O O . PHE B 1 27 ? -6.016 4.875 -11.172 1 94.75 27 PHE B O 1
ATOM 5328 N N . PHE B 1 28 ? -7.688 5.895 -12.141 1 95.12 28 PHE B N 1
ATOM 5329 C CA . PHE B 1 28 ? -6.797 6.797 -12.859 1 95.12 28 PHE B CA 1
ATOM 5330 C C . PHE B 1 28 ? -6.012 7.672 -11.891 1 95.12 28 PHE B C 1
ATOM 5332 O O . PHE B 1 28 ? -4.82 7.91 -12.094 1 95.12 28 PHE B O 1
ATOM 5339 N N . ARG B 1 29 ? -6.637 8.133 -10.883 1 96.06 29 ARG B N 1
ATOM 5340 C CA . ARG B 1 29 ? -5.973 8.977 -9.906 1 96.06 29 ARG B CA 1
ATOM 5341 C C . ARG B 1 29 ? -4.895 8.203 -9.148 1 96.06 29 ARG B C 1
ATOM 5343 O O . ARG B 1 29 ? -3.816 8.734 -8.875 1 96.06 29 ARG B O 1
ATOM 5350 N N . PHE B 1 30 ? -5.188 7.016 -8.797 1 94.94 30 PHE B N 1
ATOM 5351 C CA . PHE B 1 30 ? -4.18 6.18 -8.156 1 94.94 30 PHE B CA 1
ATOM 5352 C C . PHE B 1 30 ? -3.025 5.895 -9.102 1 94.94 30 PHE B C 1
ATOM 5354 O O . PHE B 1 30 ? -1.863 5.891 -8.695 1 94.94 30 PHE B O 1
ATOM 5361 N N . TRP B 1 31 ? -3.371 5.66 -10.344 1 93.31 31 TRP B N 1
ATOM 5362 C CA . TRP B 1 31 ? -2.336 5.402 -11.336 1 93.31 31 TRP B CA 1
ATOM 5363 C C . TRP B 1 31 ? -1.451 6.629 -11.531 1 93.31 31 TRP B C 1
ATOM 5365 O O . TRP B 1 31 ? -0.227 6.512 -11.625 1 93.31 31 TRP B O 1
ATOM 5375 N N . LEU B 1 32 ? -2.008 7.75 -11.508 1 91.31 32 LEU B N 1
ATOM 5376 C CA . LEU B 1 32 ? -1.31 9.008 -11.773 1 91.31 32 LEU B CA 1
ATOM 5377 C C . LEU B 1 32 ? -0.26 9.281 -10.703 1 91.31 32 LEU B C 1
ATOM 5379 O O . LEU B 1 32 ? 0.813 9.812 -11 1 91.31 32 LEU B O 1
ATOM 5383 N N . THR B 1 33 ? -0.545 8.883 -9.477 1 91.81 33 THR B N 1
ATOM 5384 C CA . THR B 1 33 ? 0.367 9.234 -8.391 1 91.81 33 THR B CA 1
ATOM 5385 C C . THR B 1 33 ? 0.989 7.98 -7.777 1 91.81 33 THR B C 1
ATOM 5387 O O . THR B 1 33 ? 1.7 8.062 -6.773 1 91.81 33 THR B O 1
ATOM 5390 N N . GLY B 1 34 ? 0.751 6.879 -8.328 1 88.31 34 GLY B N 1
ATOM 5391 C CA . GLY B 1 34 ? 1.215 5.617 -7.773 1 88.31 34 GLY B CA 1
ATOM 5392 C C . GLY B 1 34 ? 2.727 5.484 -7.773 1 88.31 34 GLY B C 1
ATOM 5393 O O . GLY B 1 34 ? 3.283 4.68 -7.023 1 88.31 34 GLY B O 1
ATOM 5394 N N . ASP B 1 35 ? 3.428 6.234 -8.555 1 84.69 35 ASP B N 1
ATOM 5395 C CA . ASP B 1 35 ? 4.879 6.117 -8.648 1 84.69 35 ASP B CA 1
ATOM 5396 C C . ASP B 1 35 ? 5.574 7.203 -7.828 1 84.69 35 ASP B C 1
ATOM 5398 O O . ASP B 1 35 ? 6.781 7.402 -7.949 1 84.69 35 ASP B O 1
ATOM 5402 N N . ARG B 1 36 ? 4.773 7.875 -7.004 1 86.75 36 ARG B N 1
ATOM 5403 C CA . ARG B 1 36 ? 5.355 8.953 -6.211 1 86.75 36 ARG B CA 1
ATOM 5404 C C . ARG B 1 36 ? 5.547 8.523 -4.758 1 86.75 36 ARG B C 1
ATOM 5406 O O . ARG B 1 36 ? 4.82 7.664 -4.262 1 86.75 36 ARG B O 1
ATOM 5413 N N . ASP B 1 37 ? 6.59 9.125 -4.074 1 89.19 37 ASP B N 1
ATOM 5414 C CA . ASP B 1 37 ? 6.91 8.859 -2.676 1 89.19 37 ASP B CA 1
ATOM 5415 C C . ASP B 1 37 ? 7.121 10.156 -1.904 1 89.19 37 ASP B C 1
ATOM 5417 O O . ASP B 1 37 ? 7.27 11.227 -2.504 1 89.19 37 ASP B O 1
ATOM 5421 N N . ILE B 1 38 ? 7.062 10.062 -0.643 1 92.75 38 ILE B N 1
ATOM 5422 C CA . ILE B 1 38 ? 7.398 11.211 0.194 1 92.75 38 ILE B CA 1
ATOM 5423 C C . ILE B 1 38 ? 8.883 11.531 0.059 1 92.75 38 ILE B C 1
ATOM 5425 O O . ILE B 1 38 ? 9.727 10.633 0.123 1 92.75 38 ILE B O 1
ATOM 5429 N N . VAL B 1 39 ? 9.172 12.742 -0.135 1 87.75 39 VAL B N 1
ATOM 5430 C CA . VAL B 1 39 ? 10.547 13.203 -0.32 1 87.75 39 VAL B CA 1
ATOM 5431 C C . VAL B 1 39 ? 11.266 13.25 1.028 1 87.75 39 VAL B C 1
ATOM 5433 O O . VAL B 1 39 ? 10.719 13.758 2.01 1 87.75 39 VAL B O 1
ATOM 5436 N N . ALA B 1 40 ? 12.461 12.742 1.042 1 87.38 40 ALA B N 1
ATOM 5437 C CA . ALA B 1 40 ? 13.242 12.734 2.273 1 87.38 40 ALA B CA 1
ATOM 5438 C C . ALA B 1 40 ? 14.023 14.039 2.43 1 87.38 40 ALA B C 1
ATOM 5440 O O . ALA B 1 40 ? 14.938 14.32 1.654 1 87.38 40 ALA B O 1
ATOM 5441 N N . THR B 1 41 ? 13.625 14.812 3.42 1 85.25 41 THR B N 1
ATOM 5442 C CA . THR B 1 41 ? 14.273 16.109 3.641 1 85.25 41 THR B CA 1
ATOM 5443 C C . THR B 1 41 ? 14.953 16.141 5.004 1 85.25 41 THR B C 1
ATOM 5445 O O . THR B 1 41 ? 14.578 15.391 5.914 1 85.25 41 THR B O 1
ATOM 5448 N N . ASN B 1 42 ? 15.945 16.953 5.035 1 82.56 42 ASN B N 1
ATOM 5449 C CA . ASN B 1 42 ? 16.578 17.266 6.316 1 82.56 42 ASN B CA 1
ATOM 5450 C C . ASN B 1 42 ? 15.914 18.469 6.98 1 82.56 42 ASN B C 1
ATOM 5452 O O . ASN B 1 42 ? 16.469 19.562 6.965 1 82.56 42 ASN B O 1
ATOM 5456 N N . SER B 1 43 ? 14.789 18.266 7.527 1 86.62 43 SER B N 1
ATOM 5457 C CA . SER B 1 43 ? 14 19.281 8.211 1 86.62 43 SER B CA 1
ATOM 5458 C C . SER B 1 43 ? 13.656 18.859 9.633 1 86.62 43 SER B C 1
ATOM 5460 O O . SER B 1 43 ? 12.516 18.469 9.914 1 86.62 43 SER B O 1
ATOM 5462 N N . PRO B 1 44 ? 14.555 19.047 10.445 1 85.75 44 PRO B N 1
ATOM 5463 C CA . PRO B 1 44 ? 14.414 18.484 11.789 1 85.75 44 PRO B CA 1
ATOM 5464 C C . PRO B 1 44 ? 13.273 19.125 12.578 1 85.75 44 PRO B C 1
ATOM 5466 O O . PRO B 1 44 ? 12.797 18.547 13.562 1 85.75 44 PRO B O 1
ATOM 5469 N N . TYR B 1 45 ? 12.773 20.297 12.172 1 88.31 45 TYR B N 1
ATOM 5470 C CA . TYR B 1 45 ? 11.727 20.984 12.93 1 88.31 45 TYR B CA 1
ATOM 5471 C C . TYR B 1 45 ? 10.352 20.719 12.328 1 88.31 45 TYR B C 1
ATOM 5473 O O . TYR B 1 45 ? 9.336 21.094 12.914 1 88.31 45 TYR B O 1
ATOM 5481 N N . ASP B 1 46 ? 10.352 20.125 11.156 1 89.38 46 ASP B N 1
ATOM 5482 C CA . ASP B 1 46 ? 9.094 19.906 10.453 1 89.38 46 ASP B CA 1
ATOM 5483 C C . ASP B 1 46 ? 8.953 18.453 10 1 89.38 46 ASP B C 1
ATOM 5485 O O . ASP B 1 46 ? 8.727 17.562 10.82 1 89.38 46 ASP B O 1
ATOM 5489 N N . GLU B 1 47 ? 9.32 18.172 8.773 1 92.94 47 GLU B N 1
ATOM 5490 C CA . GLU B 1 47 ? 9.055 16.859 8.164 1 92.94 47 GLU B CA 1
ATOM 5491 C C . GLU B 1 47 ? 9.781 15.75 8.914 1 92.94 47 GLU B C 1
ATOM 5493 O O . GLU B 1 47 ? 9.172 14.742 9.273 1 92.94 47 GLU B O 1
ATOM 5498 N N . TYR B 1 48 ? 11.047 15.969 9.148 1 93.19 48 TYR B N 1
ATOM 5499 C CA . TYR B 1 48 ? 11.828 14.898 9.758 1 93.19 48 TYR B CA 1
ATOM 5500 C C . TYR B 1 48 ? 11.414 14.672 11.203 1 93.19 48 TYR B C 1
ATOM 5502 O O . TYR B 1 48 ? 11.523 13.555 11.719 1 93.19 48 TYR B O 1
ATOM 5510 N N . TRP B 1 49 ? 10.961 15.703 11.828 1 95.31 49 TRP B N 1
ATOM 5511 C CA . TRP B 1 49 ? 10.523 15.523 13.203 1 95.31 49 TRP B CA 1
ATOM 5512 C C . TRP B 1 49 ? 9.438 14.445 13.297 1 95.31 49 TRP B C 1
ATOM 5514 O O . TRP B 1 49 ? 9.461 13.609 14.195 1 95.31 49 TRP B O 1
ATOM 5524 N N . TYR B 1 50 ? 8.523 14.516 12.406 1 97.25 50 TYR B N 1
ATOM 5525 C CA . TYR B 1 50 ? 7.418 13.562 12.43 1 97.25 50 TYR B CA 1
ATOM 5526 C C . TYR B 1 50 ? 7.918 12.141 12.18 1 97.25 50 TYR B C 1
ATOM 5528 O O . TYR B 1 50 ? 7.438 11.188 12.805 1 97.25 50 TYR B O 1
ATOM 5536 N N . ILE B 1 51 ? 8.852 12.039 11.312 1 95.94 51 ILE B N 1
ATOM 5537 C CA . ILE B 1 51 ? 9.438 10.742 10.992 1 95.94 51 ILE B CA 1
ATOM 5538 C C . ILE B 1 51 ? 10.18 10.203 12.211 1 95.94 51 ILE B C 1
ATOM 5540 O O . ILE B 1 51 ? 10.023 9.031 12.578 1 95.94 51 ILE B O 1
ATOM 5544 N N . GLU B 1 52 ? 10.922 11.055 12.797 1 93.69 52 GLU B N 1
ATOM 5545 C CA . GLU B 1 52 ? 11.703 10.656 13.961 1 93.69 52 GLU B CA 1
ATOM 5546 C C . GLU B 1 52 ? 10.797 10.273 15.125 1 93.69 52 GLU B C 1
ATOM 5548 O O . GLU B 1 52 ? 11.055 9.281 15.82 1 93.69 52 GLU B O 1
ATOM 5553 N N . SER B 1 53 ? 9.797 11.055 15.312 1 96.25 53 SER B N 1
ATOM 5554 C CA . SER B 1 53 ? 8.836 10.758 16.375 1 96.25 53 SER B CA 1
ATOM 5555 C C . SER B 1 53 ? 8.18 9.398 16.156 1 96.25 53 SER B C 1
ATOM 5557 O O . SER B 1 53 ? 8.023 8.625 17.109 1 96.25 53 SER B O 1
ATOM 5559 N N . ALA B 1 54 ? 7.84 9.109 14.984 1 96.62 54 ALA B N 1
ATOM 5560 C CA . ALA B 1 54 ? 7.238 7.82 14.664 1 96.62 54 ALA B CA 1
ATOM 5561 C C . ALA B 1 54 ? 8.234 6.684 14.859 1 96.62 54 ALA B C 1
ATOM 5563 O O . ALA B 1 54 ? 7.871 5.598 15.312 1 96.62 54 ALA B O 1
ATOM 5564 N N . SER B 1 55 ? 9.484 6.938 14.516 1 92.31 55 SER B N 1
ATOM 5565 C CA . SER B 1 55 ? 10.516 5.91 14.617 1 92.31 55 SER B CA 1
ATOM 5566 C C . SER B 1 55 ? 10.75 5.504 16.062 1 92.31 55 SER B C 1
ATOM 5568 O O . SER B 1 55 ? 11.188 4.383 16.344 1 92.31 55 SER B O 1
ATOM 5570 N N . ARG B 1 56 ? 10.383 6.395 16.953 1 92 56 ARG B N 1
ATOM 5571 C CA . ARG B 1 56 ? 10.547 6.098 18.375 1 92 56 ARG B CA 1
ATOM 5572 C C . ARG B 1 56 ? 9.227 5.629 18.984 1 92 56 ARG B C 1
ATOM 5574 O O . ARG B 1 56 ? 9.07 5.637 20.203 1 92 56 ARG B O 1
ATOM 5581 N N . TYR B 1 57 ? 8.305 5.34 18.188 1 93.62 57 TYR B N 1
ATOM 5582 C CA . TYR B 1 57 ? 6.977 4.914 18.609 1 93.62 57 TYR B CA 1
ATOM 5583 C C . TYR B 1 57 ? 6.309 5.988 19.453 1 93.62 57 TYR B C 1
ATOM 5585 O O . TYR B 1 57 ? 5.641 5.68 20.453 1 93.62 57 TYR B O 1
ATOM 5593 N N . ILE B 1 58 ? 6.59 7.238 19.188 1 95.88 58 ILE B N 1
ATOM 5594 C CA . ILE B 1 58 ? 5.996 8.461 19.703 1 95.88 58 ILE B CA 1
ATOM 5595 C C . ILE B 1 58 ? 6.574 8.773 21.078 1 95.88 58 ILE B C 1
ATOM 5597 O O . ILE B 1 58 ? 7.039 9.891 21.328 1 95.88 58 ILE B O 1
ATOM 5601 N N . TRP B 1 59 ? 6.508 7.793 21.984 1 95.56 59 TRP B N 1
ATOM 5602 C CA . TRP B 1 59 ? 6.875 8.109 23.359 1 95.56 59 TRP B CA 1
ATOM 5603 C C . TRP B 1 59 ? 8.102 7.312 23.781 1 95.56 59 TRP B C 1
ATOM 5605 O O . TRP B 1 59 ? 8.508 7.367 24.953 1 95.56 59 TRP B O 1
ATOM 5615 N N . GLY B 1 60 ? 8.664 6.613 22.812 1 91.62 60 GLY B N 1
ATOM 5616 C CA . GLY B 1 60 ? 9.852 5.844 23.141 1 91.62 60 GLY B CA 1
ATOM 5617 C C . GLY B 1 60 ? 11.141 6.598 22.875 1 91.62 60 GLY B C 1
ATOM 5618 O O . GLY B 1 60 ? 11.117 7.77 22.5 1 91.62 60 GLY B O 1
ATOM 5619 N N . GLY B 1 61 ? 12.227 6.02 23.312 1 84.69 61 GLY B N 1
ATOM 5620 C CA . GLY B 1 61 ? 13.531 6.621 23.078 1 84.69 61 GLY B CA 1
ATOM 5621 C C . GLY B 1 61 ? 13.93 7.617 24.141 1 84.69 61 GLY B C 1
ATOM 5622 O O . GLY B 1 61 ? 13.195 7.832 25.109 1 84.69 61 GLY B O 1
ATOM 5623 N N . GLY B 1 62 ? 15.102 8.203 23.891 1 86.56 62 GLY B N 1
ATOM 5624 C CA . GLY B 1 62 ? 15.617 9.188 24.828 1 86.56 62 GLY B CA 1
ATOM 5625 C C . GLY B 1 62 ? 14.93 10.531 24.703 1 86.56 62 GLY B C 1
ATOM 5626 O O . GLY B 1 62 ? 14.344 10.852 23.672 1 86.56 62 GLY B O 1
ATOM 5627 N N . TYR B 1 63 ? 15.039 11.258 25.812 1 91.44 63 TYR B N 1
ATOM 5628 C CA . TYR B 1 63 ? 14.453 12.594 25.828 1 91.44 63 TYR B CA 1
ATOM 5629 C C . TYR B 1 63 ? 15.438 13.625 25.281 1 91.44 63 TYR B C 1
ATOM 5631 O O . TYR B 1 63 ? 16.625 13.586 25.609 1 91.44 63 TYR B O 1
ATOM 5639 N N . THR B 1 64 ? 14.961 14.375 24.344 1 89.31 64 THR B N 1
ATOM 5640 C CA . THR B 1 64 ? 15.68 15.531 23.828 1 89.31 64 THR B CA 1
ATOM 5641 C C . THR B 1 64 ? 14.758 16.75 23.734 1 89.31 64 THR B C 1
ATOM 5643 O O . THR B 1 64 ? 13.547 16.625 23.922 1 89.31 64 THR B O 1
ATOM 5646 N N . HIS B 1 65 ? 15.336 17.891 23.469 1 92.94 65 HIS B N 1
ATOM 5647 C CA . HIS B 1 65 ? 14.547 19.125 23.391 1 92.94 65 HIS B CA 1
ATOM 5648 C C . HIS B 1 65 ? 13.57 19.094 22.234 1 92.94 65 HIS B C 1
ATOM 5650 O O . HIS B 1 65 ? 12.602 19.859 22.203 1 92.94 65 HIS B O 1
ATOM 5656 N N . MET B 1 66 ? 13.797 18.078 21.328 1 92.75 66 MET B N 1
ATOM 5657 C CA . MET B 1 66 ? 12.938 18 20.156 1 92.75 66 MET B CA 1
ATOM 5658 C C . MET B 1 66 ? 11.945 16.844 20.281 1 92.75 66 MET B C 1
ATOM 5660 O O . MET B 1 66 ? 10.977 16.766 19.531 1 92.75 66 MET B O 1
ATOM 5664 N N . ALA B 1 67 ? 12.094 16.047 21.219 1 92.06 67 ALA B N 1
ATOM 5665 C CA . ALA B 1 67 ? 11.391 14.766 21.281 1 92.06 67 ALA B CA 1
ATOM 5666 C C . ALA B 1 67 ? 9.875 14.969 21.297 1 92.06 67 ALA B C 1
ATOM 5668 O O . ALA B 1 67 ? 9.133 14.203 20.688 1 92.06 67 ALA B O 1
ATOM 5669 N N . PHE B 1 68 ? 9.406 16.031 22 1 95.5 68 PHE B N 1
ATOM 5670 C CA . PHE B 1 68 ? 7.969 16.25 22.156 1 95.5 68 PHE B CA 1
ATOM 5671 C C . PHE B 1 68 ? 7.598 17.688 21.812 1 95.5 68 PHE B C 1
ATOM 5673 O O . PHE B 1 68 ? 6.695 18.266 22.438 1 95.5 68 PHE B O 1
ATOM 5680 N N . ALA B 1 69 ? 8.281 18.156 20.844 1 93.88 69 ALA B N 1
ATOM 5681 C CA . ALA B 1 69 ? 8.117 19.562 20.469 1 93.88 69 ALA B CA 1
ATOM 5682 C C . ALA B 1 69 ? 6.797 19.797 19.734 1 93.88 69 ALA B C 1
ATOM 5684 O O . ALA B 1 69 ? 6.195 20.859 19.844 1 93.88 69 ALA B O 1
ATOM 5685 N N . GLN B 1 70 ? 6.293 18.844 18.969 1 94.69 70 GLN B N 1
ATOM 5686 C CA . GLN B 1 70 ? 5.09 18.984 18.156 1 94.69 70 GLN B CA 1
ATOM 5687 C C . GLN B 1 70 ? 3.992 18.031 18.625 1 94.69 70 GLN B C 1
ATOM 5689 O O . GLN B 1 70 ? 4.25 17.125 19.422 1 94.69 70 GLN B O 1
ATOM 5694 N N . ILE B 1 71 ? 2.773 18.312 18.141 1 96.12 71 ILE B N 1
ATOM 5695 C CA . ILE B 1 71 ? 1.674 17.391 18.391 1 96.12 71 ILE B CA 1
ATOM 5696 C C . ILE B 1 71 ? 1.889 16.109 17.578 1 96.12 71 ILE B C 1
ATOM 5698 O O . ILE B 1 71 ? 2.139 16.172 16.375 1 96.12 71 ILE B O 1
ATOM 5702 N N . PRO B 1 72 ? 1.787 15.008 18.141 1 97.06 72 PRO B N 1
ATOM 5703 C CA . PRO B 1 72 ? 2.256 13.781 17.5 1 97.06 72 PRO B CA 1
ATOM 5704 C C . PRO B 1 72 ? 1.198 13.148 16.594 1 97.06 72 PRO B C 1
ATOM 5706 O O . PRO B 1 72 ? 1.376 12.016 16.125 1 97.06 72 PRO B O 1
ATOM 5709 N N . THR B 1 73 ? 0.063 13.805 16.328 1 97.62 73 THR B N 1
ATOM 5710 C CA . THR B 1 73 ? -1.039 13.195 15.594 1 97.62 73 THR B CA 1
ATOM 5711 C C . THR B 1 73 ? -0.564 12.664 14.242 1 97.62 73 THR B C 1
ATOM 5713 O O . THR B 1 73 ? -0.911 11.555 13.844 1 97.62 73 THR B O 1
ATOM 5716 N N . TYR B 1 74 ? 0.201 13.477 13.453 1 97.81 74 TYR B N 1
ATOM 5717 C CA . TYR B 1 74 ? 0.689 13.016 12.156 1 97.81 74 TYR B CA 1
ATOM 5718 C C . TYR B 1 74 ? 1.662 11.859 12.32 1 97.81 74 TYR B C 1
ATOM 5720 O O . TYR B 1 74 ? 1.663 10.922 11.508 1 97.81 74 TYR B O 1
ATOM 5728 N N . SER B 1 75 ? 2.508 11.875 13.305 1 98.06 75 SER B N 1
ATOM 5729 C CA . SER B 1 75 ? 3.41 10.766 13.578 1 98.06 75 SER B CA 1
ATOM 5730 C C . SER B 1 75 ? 2.637 9.492 13.898 1 98.06 75 SER B C 1
ATOM 5732 O O . SER B 1 75 ? 3.045 8.391 13.508 1 98.06 75 SER B O 1
ATOM 5734 N N . ILE B 1 76 ? 1.593 9.664 14.641 1 97.5 76 ILE B N 1
ATOM 5735 C CA . ILE B 1 76 ? 0.747 8.516 14.961 1 97.5 76 ILE B CA 1
ATOM 5736 C C . ILE B 1 76 ? 0.147 7.945 13.68 1 97.5 76 ILE B C 1
ATOM 5738 O O . ILE B 1 76 ? 0.058 6.727 13.516 1 97.5 76 ILE B O 1
ATOM 5742 N N . TRP B 1 77 ? -0.271 8.836 12.805 1 97.56 77 TRP B N 1
ATOM 5743 C CA . TRP B 1 77 ? -0.782 8.414 11.508 1 97.56 77 TRP B CA 1
ATOM 5744 C C . TRP B 1 77 ? 0.276 7.637 10.734 1 97.56 77 TRP B C 1
ATOM 5746 O O . TRP B 1 77 ? -0.004 6.562 10.195 1 97.56 77 TRP B O 1
ATOM 5756 N N . LEU B 1 78 ? 1.488 8.133 10.711 1 97.5 78 LEU B N 1
ATOM 5757 C CA . LEU B 1 78 ? 2.582 7.461 10.023 1 97.5 78 LEU B CA 1
ATOM 5758 C C . LEU B 1 78 ? 2.842 6.086 10.625 1 97.5 78 LEU B C 1
ATOM 5760 O O . LEU B 1 78 ? 3.023 5.109 9.891 1 97.5 78 LEU B O 1
ATOM 5764 N N . LEU B 1 79 ? 2.852 6.055 11.906 1 95.88 79 LEU B N 1
ATOM 5765 C CA . LEU B 1 79 ? 3.111 4.805 12.609 1 95.88 79 LEU B CA 1
ATOM 5766 C C . LEU B 1 79 ? 2.01 3.787 12.336 1 95.88 79 LEU B C 1
ATOM 5768 O O . LEU B 1 79 ? 2.285 2.596 12.18 1 95.88 79 LEU B O 1
ATOM 5772 N N . SER B 1 80 ? 0.771 4.246 12.328 1 95.81 80 SER B N 1
ATOM 5773 C CA . SER B 1 80 ? -0.353 3.355 12.055 1 95.81 80 SER B CA 1
ATOM 5774 C C . SER B 1 80 ? -0.241 2.732 10.664 1 95.81 80 SER B C 1
ATOM 5776 O O . SER B 1 80 ? -0.53 1.548 10.484 1 95.81 80 SER B O 1
ATOM 5778 N N . LEU B 1 81 ? 0.115 3.518 9.672 1 95.62 81 LEU B N 1
ATOM 5779 C CA . LEU B 1 81 ? 0.311 3.006 8.32 1 95.62 81 LEU B CA 1
ATOM 5780 C C . LEU B 1 81 ? 1.461 2.004 8.281 1 95.62 81 LEU B C 1
ATOM 5782 O O . LEU B 1 81 ? 1.357 0.959 7.633 1 95.62 81 LEU B O 1
ATOM 5786 N N . ASN B 1 82 ? 2.52 2.393 8.977 1 92.81 82 ASN B N 1
ATOM 5787 C CA . ASN B 1 82 ? 3.684 1.515 9.039 1 92.81 82 ASN B CA 1
ATOM 5788 C C . ASN B 1 82 ? 3.334 0.162 9.648 1 92.81 82 ASN B C 1
ATOM 5790 O O . ASN B 1 82 ? 3.838 -0.873 9.211 1 92.81 82 ASN B O 1
ATOM 5794 N N . PHE B 1 83 ? 2.424 0.161 10.602 1 91.38 83 PHE B N 1
ATOM 5795 C CA . PHE B 1 83 ? 2.031 -1.055 11.305 1 91.38 83 PHE B CA 1
ATOM 5796 C C . PHE B 1 83 ? 1.358 -2.037 10.352 1 91.38 83 PHE B C 1
ATOM 5798 O O . PHE B 1 83 ? 1.486 -3.252 10.516 1 91.38 83 PHE B O 1
ATOM 5805 N N . ILE B 1 84 ? 0.75 -1.486 9.367 1 90.62 84 ILE B N 1
ATOM 5806 C CA . ILE B 1 84 ? 0.03 -2.393 8.477 1 90.62 84 ILE B CA 1
ATOM 5807 C C . ILE B 1 84 ? 0.761 -2.498 7.145 1 90.62 84 ILE B C 1
ATOM 5809 O O . ILE B 1 84 ? 0.235 -3.064 6.184 1 90.62 84 ILE B O 1
ATOM 5813 N N . GLY B 1 85 ? 1.883 -1.861 7.012 1 89.69 85 GLY B N 1
ATOM 5814 C CA . GLY B 1 85 ? 2.76 -2.014 5.863 1 89.69 85 GLY B CA 1
ATOM 5815 C C . GLY B 1 85 ? 2.352 -1.153 4.68 1 89.69 85 GLY B C 1
ATOM 5816 O O . GLY B 1 85 ? 2.75 -1.42 3.545 1 89.69 85 GLY B O 1
ATOM 5817 N N . ILE B 1 86 ? 1.552 -0.141 4.867 1 93.56 86 ILE B N 1
ATOM 5818 C CA . ILE B 1 86 ? 1.127 0.752 3.793 1 93.56 86 ILE B CA 1
ATOM 5819 C C . ILE B 1 86 ? 2.098 1.926 3.684 1 93.56 86 ILE B C 1
ATOM 5821 O O . ILE B 1 86 ? 2.34 2.633 4.664 1 93.56 86 ILE B O 1
ATOM 5825 N N . PRO B 1 87 ? 2.709 2.09 2.516 1 93.38 87 PRO B N 1
ATOM 5826 C CA . PRO B 1 87 ? 3.537 3.287 2.357 1 93.38 87 PRO B CA 1
ATOM 5827 C C . PRO B 1 87 ? 2.771 4.578 2.641 1 93.38 87 PRO B C 1
ATOM 5829 O O . PRO B 1 87 ? 1.597 4.695 2.279 1 93.38 87 PRO B O 1
ATOM 5832 N N . ALA B 1 88 ? 3.424 5.496 3.258 1 96.06 88 ALA B N 1
ATOM 5833 C CA . ALA B 1 88 ? 2.779 6.723 3.717 1 96.06 88 ALA B CA 1
ATOM 5834 C C . ALA B 1 88 ? 2.168 7.492 2.549 1 96.06 88 ALA B C 1
ATOM 5836 O O . ALA B 1 88 ? 1.08 8.062 2.672 1 96.06 88 ALA B O 1
ATOM 5837 N N . ARG B 1 89 ? 2.852 7.551 1.372 1 95 89 ARG B N 1
ATOM 5838 C CA . ARG B 1 89 ? 2.34 8.273 0.212 1 95 89 ARG B CA 1
ATOM 5839 C C . ARG B 1 89 ? 1.048 7.645 -0.298 1 95 89 ARG B C 1
ATOM 5841 O O . ARG B 1 89 ? 0.096 8.352 -0.632 1 95 89 ARG B O 1
ATOM 5848 N N . LEU B 1 90 ? 1.02 6.379 -0.353 1 95.06 90 LEU B N 1
ATOM 5849 C CA . LEU B 1 90 ? -0.196 5.676 -0.743 1 95.06 90 LEU B CA 1
ATOM 5850 C C . LEU B 1 90 ? -1.31 5.906 0.273 1 95.06 90 LEU B C 1
ATOM 5852 O O . LEU B 1 90 ? -2.471 6.082 -0.103 1 95.06 90 LEU B O 1
ATOM 5856 N N . GLY B 1 91 ? -0.934 5.852 1.521 1 96.88 91 GLY B N 1
ATOM 5857 C CA . GLY B 1 91 ? -1.916 6.047 2.576 1 96.88 91 GLY B CA 1
ATOM 5858 C C . GLY B 1 91 ? -2.607 7.398 2.504 1 96.88 91 GLY B C 1
ATOM 5859 O O . GLY B 1 91 ? -3.832 7.48 2.627 1 96.88 91 GLY B O 1
ATOM 5860 N N . ILE B 1 92 ? -1.812 8.43 2.336 1 97.81 92 ILE B N 1
ATOM 5861 C CA . ILE B 1 92 ? -2.396 9.766 2.314 1 97.81 92 ILE B CA 1
ATOM 5862 C C . ILE B 1 92 ? -3.217 9.945 1.039 1 97.81 92 ILE B C 1
ATOM 5864 O O . ILE B 1 92 ? -4.25 10.625 1.049 1 97.81 92 ILE B O 1
ATOM 5868 N N . ASP B 1 93 ? -2.791 9.391 -0.1 1 97.25 93 ASP B N 1
ATOM 5869 C CA . ASP B 1 93 ? -3.584 9.406 -1.325 1 97.25 93 ASP B CA 1
ATOM 5870 C C . ASP B 1 93 ? -4.922 8.695 -1.125 1 97.25 93 ASP B C 1
ATOM 5872 O O . ASP B 1 93 ? -5.965 9.195 -1.542 1 97.25 93 ASP B O 1
ATOM 5876 N N . ALA B 1 94 ? -4.781 7.574 -0.549 1 97.62 94 ALA B N 1
ATOM 5877 C CA . ALA B 1 94 ? -6 6.797 -0.336 1 97.62 94 ALA B CA 1
ATOM 5878 C C . ALA B 1 94 ? -6.992 7.559 0.54 1 97.62 94 ALA B C 1
ATOM 5880 O O . ALA B 1 94 ? -8.188 7.598 0.246 1 97.62 94 ALA B O 1
ATOM 5881 N N . LEU B 1 95 ? -6.492 8.133 1.624 1 98.19 95 LEU B N 1
ATOM 5882 C CA . LEU B 1 95 ? -7.367 8.898 2.508 1 98.19 95 LEU B CA 1
ATOM 5883 C C . LEU B 1 95 ? -8.008 10.07 1.767 1 98.19 95 LEU B C 1
ATOM 5885 O O . LEU B 1 95 ? -9.211 10.305 1.89 1 98.19 95 LEU B O 1
ATOM 5889 N N . TRP B 1 96 ? -7.18 10.812 1.003 1 98.56 96 TRP B N 1
ATOM 5890 C CA . TRP B 1 96 ? -7.668 11.961 0.254 1 98.56 96 TRP B CA 1
ATOM 5891 C C . TRP B 1 96 ? -8.703 11.539 -0.786 1 98.56 96 TRP B C 1
ATOM 5893 O O . TRP B 1 96 ? -9.773 12.141 -0.881 1 98.56 96 TRP B O 1
ATOM 5903 N N . ILE B 1 97 ? -8.438 10.508 -1.565 1 98.25 97 ILE B N 1
ATOM 5904 C CA . ILE B 1 97 ? -9.297 10.047 -2.648 1 98.25 97 ILE B CA 1
ATOM 5905 C C . ILE B 1 97 ? -10.609 9.508 -2.072 1 98.25 97 ILE B C 1
ATOM 5907 O O . ILE B 1 97 ? -11.695 9.859 -2.537 1 98.25 97 ILE B O 1
ATOM 5911 N N . CYS B 1 98 ? -10.477 8.695 -1.019 1 97.81 98 CYS B N 1
ATOM 5912 C CA . CYS B 1 98 ? -11.672 8.125 -0.412 1 97.81 98 CYS B CA 1
ATOM 5913 C C . CYS B 1 98 ? -12.523 9.203 0.243 1 97.81 98 CYS B C 1
ATOM 5915 O O . CYS B 1 98 ? -13.75 9.172 0.154 1 97.81 98 CYS B O 1
ATOM 5917 N N . SER B 1 99 ? -11.867 10.125 0.903 1 98.56 99 SER B N 1
ATOM 5918 C CA . SER B 1 99 ? -12.602 11.227 1.518 1 98.56 99 SER B CA 1
ATOM 5919 C C . SER B 1 99 ? -13.281 12.094 0.463 1 98.56 99 SER B C 1
ATOM 5921 O O . SER B 1 99 ? -14.414 12.539 0.649 1 98.56 99 SER B O 1
ATOM 5923 N N . SER B 1 100 ? -12.562 12.352 -0.608 1 98.62 100 SER B N 1
ATOM 5924 C CA . SER B 1 100 ? -13.133 13.148 -1.686 1 98.62 100 SER B CA 1
ATOM 5925 C C . SER B 1 100 ? -14.312 12.438 -2.338 1 98.62 100 SER B C 1
ATOM 5927 O O . SER B 1 100 ? -15.305 13.078 -2.701 1 98.62 100 SER B O 1
ATOM 5929 N N . LEU B 1 101 ? -14.172 11.148 -2.529 1 98.12 101 LEU B N 1
ATOM 5930 C CA . LEU B 1 101 ? -15.281 10.367 -3.062 1 98.12 101 LEU B CA 1
ATOM 5931 C C . LEU B 1 101 ? -16.469 10.398 -2.115 1 98.12 101 LEU B C 1
ATOM 5933 O O . LEU B 1 101 ? -17.609 10.547 -2.555 1 98.12 101 LEU B O 1
ATOM 5937 N N . TYR B 1 102 ? -16.203 10.25 -0.845 1 98.12 102 TYR B N 1
ATOM 5938 C CA . TYR B 1 102 ? -17.25 10.305 0.163 1 98.12 102 TYR B CA 1
ATOM 5939 C C . TYR B 1 102 ? -17.938 11.664 0.145 1 98.12 102 TYR B C 1
ATOM 5941 O O . TYR B 1 102 ? -19.172 11.742 0.229 1 98.12 102 TYR B O 1
ATOM 5949 N N . LEU B 1 103 ? -17.156 12.695 0.021 1 98.69 103 LEU B N 1
ATOM 5950 C CA . LEU B 1 103 ? -17.734 14.031 -0.055 1 98.69 103 LEU B CA 1
ATOM 5951 C C . LEU B 1 103 ? -18.578 14.195 -1.312 1 98.69 103 LEU B C 1
ATOM 5953 O O . LEU B 1 103 ? -19.672 14.773 -1.267 1 98.69 103 LEU B O 1
ATOM 5957 N N . ALA B 1 104 ? -18.094 13.68 -2.424 1 98.31 104 ALA B N 1
ATOM 5958 C CA . ALA B 1 104 ? -18.828 13.734 -3.684 1 98.31 104 ALA B CA 1
ATOM 5959 C C . ALA B 1 104 ? -20.172 13.047 -3.555 1 98.31 104 ALA B C 1
ATOM 5961 O O . ALA B 1 104 ? -21.203 13.578 -4.004 1 98.31 104 ALA B O 1
ATOM 5962 N N . LEU B 1 105 ? -20.203 11.898 -2.92 1 97.19 105 LEU B N 1
ATOM 5963 C CA . LEU B 1 105 ? -21.438 11.156 -2.744 1 97.19 105 LEU B CA 1
ATOM 5964 C C . LEU B 1 105 ? -22.391 11.883 -1.79 1 97.19 105 LEU B C 1
ATOM 5966 O O . LEU B 1 105 ? -23.594 11.922 -2.012 1 97.19 105 LEU B O 1
ATOM 5970 N N . ALA B 1 106 ? -21.828 12.438 -0.743 1 97.88 106 ALA B N 1
ATOM 5971 C CA . ALA B 1 106 ? -22.641 13.203 0.203 1 97.88 106 ALA B CA 1
ATOM 5972 C C . ALA B 1 106 ? -23.281 14.414 -0.475 1 97.88 106 ALA B C 1
ATOM 5974 O O . ALA B 1 106 ? -24.453 14.703 -0.252 1 97.88 106 ALA B O 1
ATOM 5975 N N . ILE B 1 107 ? -22.5 15.109 -1.268 1 98.06 107 ILE B N 1
ATOM 5976 C CA . ILE B 1 107 ? -23 16.281 -1.974 1 98.06 107 ILE B CA 1
ATOM 5977 C C . ILE B 1 107 ? -24.078 15.867 -2.98 1 98.06 107 ILE B C 1
ATOM 5979 O O . ILE B 1 107 ? -25.078 16.562 -3.156 1 98.06 107 ILE B O 1
ATOM 5983 N N . THR B 1 108 ? -23.859 14.727 -3.67 1 96.75 108 THR B N 1
ATOM 5984 C CA . THR B 1 108 ? -24.859 14.211 -4.594 1 96.75 108 THR B CA 1
ATOM 5985 C C . THR B 1 108 ? -26.188 13.969 -3.875 1 96.75 108 THR B C 1
ATOM 5987 O O . THR B 1 108 ? -27.25 14.297 -4.398 1 96.75 108 THR B O 1
ATOM 5990 N N . ARG B 1 109 ? -26.094 13.414 -2.703 1 95.5 109 ARG B N 1
ATOM 5991 C CA . ARG B 1 109 ? -27.312 13.125 -1.947 1 95.5 109 ARG B CA 1
ATOM 5992 C C . ARG B 1 109 ? -27.922 14.406 -1.396 1 95.5 109 ARG B C 1
ATOM 5994 O O . ARG B 1 109 ? -29.156 14.523 -1.307 1 95.5 109 ARG B O 1
ATOM 6001 N N . PHE B 1 110 ? -27.125 15.359 -1.031 1 96.31 110 PHE B N 1
ATOM 6002 C CA . PHE B 1 110 ? -27.594 16.641 -0.509 1 96.31 110 PHE B CA 1
ATOM 6003 C C . PHE B 1 110 ? -28.328 17.422 -1.587 1 96.31 110 PHE B C 1
ATOM 6005 O O . PHE B 1 110 ? -29.406 17.984 -1.335 1 96.31 110 PHE B O 1
ATOM 6012 N N . THR B 1 111 ? -27.812 17.438 -2.793 1 95.44 111 THR B N 1
ATOM 6013 C CA . THR B 1 111 ? -28.344 18.25 -3.867 1 95.44 111 THR B CA 1
ATOM 6014 C C . THR B 1 111 ? -29.312 17.453 -4.738 1 95.44 111 THR B C 1
ATOM 6016 O O . THR B 1 111 ? -30.078 18.016 -5.512 1 95.44 111 THR B O 1
ATOM 6019 N N . ARG B 1 112 ? -29.125 16.109 -4.699 1 92.88 112 ARG B N 1
ATOM 6020 C CA . ARG B 1 112 ? -29.844 15.211 -5.594 1 92.88 112 ARG B CA 1
ATOM 6021 C C . ARG B 1 112 ? -29.438 15.438 -7.043 1 92.88 112 ARG B C 1
ATOM 6023 O O . ARG B 1 112 ? -30.219 15.211 -7.965 1 92.88 112 ARG B O 1
ATOM 6030 N N . TRP B 1 113 ? -28.281 16.062 -7.184 1 93.44 113 TRP B N 1
ATOM 6031 C CA . TRP B 1 113 ? -27.688 16.312 -8.492 1 93.44 113 TRP B CA 1
ATOM 6032 C C . TRP B 1 113 ? -26.344 15.602 -8.625 1 93.44 113 TRP B C 1
ATOM 6034 O O . TRP B 1 113 ? -25.344 16.047 -8.062 1 93.44 113 TRP B O 1
ATOM 6044 N N . ARG B 1 114 ? -26.234 14.609 -9.414 1 94.06 114 ARG B N 1
ATOM 6045 C CA . ARG B 1 114 ? -25.062 13.75 -9.531 1 94.06 114 ARG B CA 1
ATOM 6046 C C . ARG B 1 114 ? -23.875 14.523 -10.086 1 94.06 114 ARG B C 1
ATOM 6048 O O . ARG B 1 114 ? -22.719 14.25 -9.734 1 94.06 114 ARG B O 1
ATOM 6055 N N . VAL B 1 115 ? -24.141 15.469 -10.914 1 93.69 115 VAL B N 1
ATOM 6056 C CA . VAL B 1 115 ? -23.062 16.234 -11.539 1 93.69 115 VAL B CA 1
ATOM 6057 C C . VAL B 1 115 ? -22.344 17.062 -10.484 1 93.69 115 VAL B C 1
ATOM 6059 O O . VAL B 1 115 ? -21.125 17.266 -10.578 1 93.69 115 VAL B O 1
ATOM 6062 N N . ALA B 1 116 ? -23.094 17.562 -9.484 1 96.38 116 ALA B N 1
ATOM 6063 C CA . ALA B 1 116 ? -22.469 18.328 -8.414 1 96.38 116 ALA B CA 1
ATOM 6064 C C . ALA B 1 116 ? -21.422 17.5 -7.676 1 96.38 116 ALA B C 1
ATOM 6066 O O . ALA B 1 116 ? -20.312 17.969 -7.395 1 96.38 116 ALA B O 1
ATOM 6067 N N . GLY B 1 117 ? -21.797 16.266 -7.402 1 97.25 117 GLY B N 1
ATOM 6068 C CA . GLY B 1 117 ? -20.859 15.375 -6.758 1 97.25 117 GLY B CA 1
ATOM 6069 C C . GLY B 1 117 ? -19.641 15.062 -7.621 1 97.25 117 GLY B C 1
ATOM 6070 O O . GLY B 1 117 ? -18.516 15.07 -7.133 1 97.25 117 GLY B O 1
ATOM 6071 N N . LEU B 1 118 ? -19.875 14.805 -8.852 1 96.88 118 LEU B N 1
ATOM 6072 C CA . LEU B 1 118 ? -18.797 14.492 -9.781 1 96.88 118 LEU B CA 1
ATOM 6073 C C . LEU B 1 118 ? -17.812 15.664 -9.891 1 96.88 118 LEU B C 1
ATOM 6075 O O . LEU B 1 118 ? -16.609 15.461 -9.945 1 96.88 118 LEU B O 1
ATOM 6079 N N . LEU B 1 119 ? -18.344 16.828 -9.906 1 97.31 119 LEU B N 1
ATOM 6080 C CA . LEU B 1 119 ? -17.5 18.016 -9.984 1 97.31 119 LEU B CA 1
ATOM 6081 C C . LEU B 1 119 ? -16.625 18.141 -8.742 1 97.31 119 LEU B C 1
ATOM 6083 O O . LEU B 1 119 ? -15.445 18.484 -8.844 1 97.31 119 LEU B O 1
ATOM 6087 N N . VAL B 1 120 ? -17.203 17.891 -7.598 1 98.19 120 VAL B N 1
ATOM 6088 C CA . VAL B 1 120 ? -16.453 17.969 -6.355 1 98.19 120 VAL B CA 1
ATOM 6089 C C . VAL B 1 120 ? -15.289 16.984 -6.398 1 98.19 120 VAL B C 1
ATOM 6091 O O . VAL B 1 120 ? -14.156 17.312 -6.035 1 98.19 120 VAL B O 1
ATOM 6094 N N . PHE B 1 121 ? -15.555 15.773 -6.859 1 98.25 121 PHE B N 1
ATOM 6095 C CA . PHE B 1 121 ? -14.516 14.75 -6.91 1 98.25 121 PHE B CA 1
ATOM 6096 C C . PHE B 1 121 ? -13.414 15.148 -7.879 1 98.25 121 PHE B C 1
ATOM 6098 O O . PHE B 1 121 ? -12.227 15.008 -7.574 1 98.25 121 PHE B O 1
ATOM 6105 N N . LEU B 1 122 ? -13.812 15.633 -8.984 1 97.5 122 LEU B N 1
ATOM 6106 C CA . LEU B 1 122 ? -12.844 16.016 -10.008 1 97.5 122 LEU B CA 1
ATOM 6107 C C . LEU B 1 122 ? -11.977 17.172 -9.523 1 97.5 122 LEU B C 1
ATOM 6109 O O . LEU B 1 122 ? -10.758 17.156 -9.695 1 97.5 122 LEU B O 1
ATOM 6113 N N . LEU B 1 123 ? -12.57 18.109 -8.891 1 97.75 123 LEU B N 1
ATOM 6114 C CA . LEU B 1 123 ? -11.859 19.328 -8.5 1 97.75 123 LEU B CA 1
ATOM 6115 C C . LEU B 1 123 ? -10.961 19.078 -7.301 1 97.75 123 LEU B C 1
ATOM 6117 O O . LEU B 1 123 ? -9.898 19.688 -7.172 1 97.75 123 LEU B O 1
ATOM 6121 N N . LEU B 1 124 ? -11.359 18.172 -6.438 1 98.12 124 LEU B N 1
ATOM 6122 C CA . LEU B 1 124 ? -10.516 17.844 -5.297 1 98.12 124 LEU B CA 1
ATOM 6123 C C . LEU B 1 124 ? -9.508 16.766 -5.656 1 98.12 124 LEU B C 1
ATOM 6125 O O . LEU B 1 124 ? -8.32 16.875 -5.344 1 98.12 124 LEU B O 1
ATOM 6129 N N . GLY B 1 125 ? -9.969 15.742 -6.348 1 96.94 125 GLY B N 1
ATOM 6130 C CA . GLY B 1 125 ? -9.148 14.578 -6.633 1 96.94 125 GLY B CA 1
ATOM 6131 C C . GLY B 1 125 ? -7.961 14.883 -7.52 1 96.94 125 GLY B C 1
ATOM 6132 O O . GLY B 1 125 ? -6.883 14.305 -7.344 1 96.94 125 GLY B O 1
ATOM 6133 N N . PHE B 1 126 ? -8.133 15.797 -8.438 1 94.31 126 PHE B N 1
ATOM 6134 C CA . PHE B 1 126 ? -7.09 16.016 -9.43 1 94.31 126 PHE B CA 1
ATOM 6135 C C . PHE B 1 126 ? -6.477 17.406 -9.281 1 94.31 126 PHE B C 1
ATOM 6137 O O . PHE B 1 126 ? -5.773 17.875 -10.18 1 94.31 126 PHE B O 1
ATOM 6144 N N . HIS B 1 127 ? -6.781 18.016 -8.172 1 94.12 127 HIS B N 1
ATOM 6145 C CA . HIS B 1 127 ? -6.168 19.312 -7.941 1 94.12 127 HIS B CA 1
ATOM 6146 C C . HIS B 1 127 ? -4.648 19.203 -7.863 1 94.12 127 HIS B C 1
ATOM 6148 O O . HIS B 1 127 ? -4.121 18.328 -7.168 1 94.12 127 HIS B O 1
ATOM 6154 N N . PRO B 1 128 ? -3.91 20.078 -8.438 1 89.44 128 PRO B N 1
ATOM 6155 C CA . PRO B 1 128 ? -2.449 19.969 -8.445 1 89.44 128 PRO B CA 1
ATOM 6156 C C . PRO B 1 128 ? -1.84 20.062 -7.051 1 89.44 128 PRO B C 1
ATOM 6158 O O . PRO B 1 128 ? -0.834 19.406 -6.766 1 89.44 128 PRO B O 1
ATOM 6161 N N . TYR B 1 129 ? -2.48 20.844 -6.191 1 91.62 129 TYR B N 1
ATOM 6162 C CA . TYR B 1 129 ? -1.965 20.938 -4.832 1 91.62 129 TYR B CA 1
ATOM 6163 C C . TYR B 1 129 ? -2.029 19.594 -4.129 1 91.62 129 TYR B C 1
ATOM 6165 O O . TYR B 1 129 ? -1.104 19.219 -3.402 1 91.62 129 TYR B O 1
ATOM 6173 N N . ALA B 1 130 ? -3.061 18.891 -4.332 1 92.19 130 ALA B N 1
ATOM 6174 C CA . ALA B 1 130 ? -3.201 17.594 -3.674 1 92.19 130 ALA B CA 1
ATOM 6175 C C . ALA B 1 130 ? -2.162 16.609 -4.188 1 92.19 130 ALA B C 1
ATOM 6177 O O . ALA B 1 130 ? -1.668 15.766 -3.432 1 92.19 130 ALA B O 1
ATOM 6178 N N . ILE B 1 131 ? -1.823 16.75 -5.395 1 89.69 131 ILE B N 1
ATOM 6179 C CA . ILE B 1 131 ? -0.86 15.836 -6 1 89.69 131 ILE B CA 1
ATOM 6180 C C . ILE B 1 131 ? 0.548 16.188 -5.52 1 89.69 131 ILE B C 1
ATOM 6182 O O . ILE B 1 131 ? 1.317 15.297 -5.145 1 89.69 131 ILE B O 1
ATOM 6186 N N . MET B 1 132 ? 0.842 17.438 -5.352 1 87.25 132 MET B N 1
ATOM 6187 C CA . MET B 1 132 ? 2.217 17.859 -5.094 1 87.25 132 MET B CA 1
ATOM 6188 C C . MET B 1 132 ? 2.484 17.953 -3.596 1 87.25 132 MET B C 1
ATOM 6190 O O . MET B 1 132 ? 3.559 17.562 -3.127 1 87.25 132 MET B O 1
ATOM 6194 N N . VAL B 1 133 ? 1.556 18.453 -2.842 1 92.31 133 VAL B N 1
ATOM 6195 C CA . VAL B 1 133 ? 1.763 18.672 -1.415 1 92.31 133 VAL B CA 1
ATOM 6196 C C . VAL B 1 133 ? 1.929 17.344 -0.695 1 92.31 133 VAL B C 1
ATOM 6198 O O . VAL B 1 133 ? 2.678 17.25 0.279 1 92.31 133 VAL B O 1
ATOM 6201 N N . PHE B 1 134 ? 1.371 16.297 -1.234 1 94.38 134 PHE B N 1
ATOM 6202 C CA . PHE B 1 134 ? 1.399 14.984 -0.589 1 94.38 134 PHE B CA 1
ATOM 6203 C C . PHE B 1 134 ? 2.775 14.352 -0.723 1 94.38 134 PHE B C 1
ATOM 6205 O O . PHE B 1 134 ? 3.064 13.344 -0.071 1 94.38 134 PHE B O 1
ATOM 6212 N N . ASP B 1 135 ? 3.678 14.969 -1.467 1 91.38 135 ASP B N 1
ATOM 6213 C CA . ASP B 1 135 ? 5.059 14.5 -1.543 1 91.38 135 ASP B CA 1
ATOM 6214 C C . ASP B 1 135 ? 5.84 14.898 -0.292 1 91.38 135 ASP B C 1
ATOM 6216 O O . ASP B 1 135 ? 6.969 14.438 -0.087 1 91.38 135 ASP B O 1
ATOM 6220 N N . ARG B 1 136 ? 5.133 15.641 0.539 1 92.5 136 ARG B N 1
ATOM 6221 C CA . ARG B 1 136 ? 5.793 16.094 1.76 1 92.5 136 ARG B CA 1
ATOM 6222 C C . ARG B 1 136 ? 5.207 15.391 2.986 1 92.5 136 ARG B C 1
ATOM 6224 O O . ARG B 1 136 ? 3.998 15.172 3.062 1 92.5 136 ARG B O 1
ATOM 6231 N N . GLY B 1 137 ? 6.102 15.055 3.879 1 93.25 137 GLY B N 1
ATOM 6232 C CA . GLY B 1 137 ? 5.676 14.453 5.133 1 93.25 137 GLY B CA 1
ATOM 6233 C C . GLY B 1 137 ? 5.309 15.477 6.191 1 93.25 137 GLY B C 1
ATOM 6234 O O . GLY B 1 137 ? 5.977 15.578 7.223 1 93.25 137 GLY B O 1
ATOM 6235 N N . LEU B 1 138 ? 4.125 16.141 5.98 1 94.31 138 LEU B N 1
ATOM 6236 C CA . LEU B 1 138 ? 3.725 17.25 6.84 1 94.31 138 LEU B CA 1
ATOM 6237 C C . LEU B 1 138 ? 2.35 16.984 7.449 1 94.31 138 LEU B C 1
ATOM 6239 O O . LEU B 1 138 ? 1.515 16.312 6.848 1 94.31 138 LEU B O 1
ATOM 6243 N N . ALA B 1 139 ? 2.156 17.578 8.602 1 96.62 139 ALA B N 1
ATOM 6244 C CA . ALA B 1 139 ? 0.871 17.469 9.281 1 96.62 139 ALA B CA 1
ATOM 6245 C C . ALA B 1 139 ? -0.238 18.156 8.484 1 96.62 139 ALA B C 1
ATOM 6247 O O . ALA B 1 139 ? -1.399 17.734 8.555 1 96.62 139 ALA B O 1
ATOM 6248 N N . GLU B 1 140 ? 0.092 19.125 7.672 1 95.75 140 GLU B N 1
ATOM 6249 C CA . GLU B 1 140 ? -0.882 19.844 6.859 1 95.75 140 GLU B CA 1
ATOM 6250 C C . GLU B 1 140 ? -1.561 18.922 5.855 1 95.75 140 GLU B C 1
ATOM 6252 O O . GLU B 1 140 ? -2.732 19.109 5.523 1 95.75 140 GLU B O 1
ATOM 6257 N N . THR B 1 141 ? -0.79 17.938 5.402 1 96.56 141 THR B N 1
ATOM 6258 C CA . THR B 1 141 ? -1.348 17 4.434 1 96.56 141 THR B CA 1
ATOM 6259 C C . THR B 1 141 ? -2.463 16.172 5.062 1 96.56 141 THR B C 1
ATOM 6261 O O . THR B 1 141 ? -3.543 16.031 4.484 1 96.56 141 THR B O 1
ATOM 6264 N N . LEU B 1 142 ? -2.172 15.719 6.266 1 98 142 LEU B N 1
ATOM 6265 C CA . LEU B 1 142 ? -3.189 14.945 6.977 1 98 142 LEU B CA 1
ATOM 6266 C C . LEU B 1 142 ? -4.391 15.82 7.316 1 98 142 LEU B C 1
ATOM 6268 O O . LEU B 1 142 ? -5.539 15.383 7.203 1 98 142 LEU B O 1
ATOM 6272 N N . LEU B 1 143 ? -4.105 17 7.73 1 98 143 LEU B N 1
ATOM 6273 C CA . LEU B 1 143 ? -5.184 17.938 8.07 1 98 143 LEU B CA 1
ATOM 6274 C C . LEU B 1 143 ? -6.098 18.156 6.871 1 98 143 LEU B C 1
ATOM 6276 O O . LEU B 1 143 ? -7.32 18.188 7.016 1 98 143 LEU B O 1
ATOM 6280 N N . GLY B 1 144 ? -5.516 18.359 5.703 1 97.44 144 GLY B N 1
ATOM 6281 C CA . GLY B 1 144 ? -6.316 18.516 4.5 1 97.44 144 GLY B CA 1
ATOM 6282 C C . GLY B 1 144 ? -7.246 17.359 4.234 1 97.44 144 GLY B C 1
ATOM 6283 O O . GLY B 1 144 ? -8.445 17.547 4 1 97.44 144 GLY B O 1
ATOM 6284 N N . ALA B 1 145 ? -6.707 16.219 4.316 1 98.19 145 ALA B N 1
ATOM 6285 C CA . ALA B 1 145 ? -7.496 15.016 4.043 1 98.19 145 ALA B CA 1
ATOM 6286 C C . ALA B 1 145 ? -8.586 14.828 5.09 1 98.19 145 ALA B C 1
ATOM 6288 O O . ALA B 1 145 ? -9.711 14.43 4.758 1 98.19 145 ALA B O 1
ATOM 6289 N N . LEU B 1 146 ? -8.281 15.086 6.344 1 98.19 146 LEU B N 1
ATOM 6290 C CA . LEU B 1 146 ? -9.258 14.953 7.418 1 98.19 146 LEU B CA 1
ATOM 6291 C C . LEU B 1 146 ? -10.344 16 7.301 1 98.19 146 LEU B C 1
ATOM 6293 O O . LEU B 1 146 ? -11.5 15.758 7.664 1 98.19 146 LEU B O 1
ATOM 6297 N N . THR B 1 147 ? -9.938 17.141 6.793 1 97.94 147 THR B N 1
ATOM 6298 C CA . THR B 1 147 ? -10.938 18.188 6.582 1 97.94 147 THR B CA 1
ATOM 6299 C C . THR B 1 147 ? -11.984 17.734 5.562 1 97.94 147 THR B C 1
ATOM 6301 O O . THR B 1 147 ? -13.188 17.922 5.77 1 97.94 147 THR B O 1
ATOM 6304 N N . VAL B 1 148 ? -11.547 17.109 4.5 1 98.5 148 VAL B N 1
ATOM 6305 C CA . VAL B 1 148 ? -12.484 16.594 3.504 1 98.5 148 VAL B CA 1
ATOM 6306 C C . VAL B 1 148 ? -13.398 15.547 4.145 1 98.5 148 VAL B C 1
ATOM 6308 O O . VAL B 1 148 ? -14.609 15.57 3.941 1 98.5 148 VAL B O 1
ATOM 6311 N N . LEU B 1 149 ? -12.773 14.695 4.887 1 98.5 149 LEU B N 1
ATOM 6312 C CA . LEU B 1 149 ? -13.523 13.617 5.527 1 98.5 149 LEU B CA 1
ATOM 6313 C C . LEU B 1 149 ? -14.57 14.172 6.484 1 98.5 149 LEU B C 1
ATOM 6315 O O . LEU B 1 149 ? -15.711 13.711 6.492 1 98.5 149 LEU B O 1
ATOM 6319 N N . THR B 1 150 ? -14.172 15.148 7.277 1 97.94 150 THR B N 1
ATOM 6320 C CA . THR B 1 150 ? -15.07 15.75 8.266 1 97.94 150 THR B CA 1
ATOM 6321 C C . THR B 1 150 ? -16.234 16.453 7.574 1 97.94 150 THR B C 1
ATOM 6323 O O . THR B 1 150 ? -17.375 16.344 8.008 1 97.94 150 THR B O 1
ATOM 6326 N N . LEU B 1 151 ? -15.898 17.172 6.547 1 97.75 151 LEU B N 1
ATOM 6327 C CA . LEU B 1 151 ? -16.953 17.844 5.785 1 97.75 151 LEU B CA 1
ATOM 6328 C C . LEU B 1 151 ? -17.922 16.844 5.191 1 97.75 151 LEU B C 1
ATOM 6330 O O . LEU B 1 151 ? -19.141 17.031 5.273 1 97.75 151 LEU B O 1
ATOM 6334 N N . ALA B 1 152 ? -17.391 15.789 4.598 1 98.56 152 ALA B N 1
ATOM 6335 C CA . ALA B 1 152 ? -18.203 14.742 3.992 1 98.56 152 ALA B CA 1
ATOM 6336 C C . ALA B 1 152 ? -19.125 14.102 5.02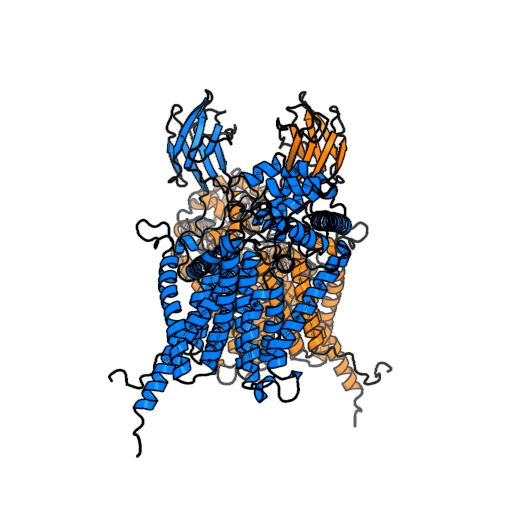7 1 98.56 152 ALA B C 1
ATOM 6338 O O . ALA B 1 152 ? -20.328 13.977 4.809 1 98.56 152 ALA B O 1
ATOM 6339 N N . ALA B 1 153 ? -18.562 13.742 6.105 1 98.19 153 ALA B N 1
ATOM 6340 C CA . ALA B 1 153 ? -19.312 13.062 7.156 1 98.19 153 ALA B CA 1
ATOM 6341 C C . ALA B 1 153 ? -20.359 13.984 7.766 1 98.19 153 ALA B C 1
ATOM 6343 O O . ALA B 1 153 ? -21.469 13.555 8.078 1 98.19 153 ALA B O 1
ATOM 6344 N N . GLY B 1 154 ? -20 15.242 7.957 1 96.75 154 GLY B N 1
ATOM 6345 C CA . GLY B 1 154 ? -20.953 16.203 8.477 1 96.75 154 GLY B CA 1
ATOM 6346 C C . GLY B 1 154 ? -22.172 16.359 7.586 1 96.75 154 GLY B C 1
ATOM 6347 O O . GLY B 1 154 ? -23.312 16.359 8.07 1 96.75 154 GLY B O 1
ATOM 6348 N N . ILE B 1 155 ? -21.953 16.5 6.309 1 96.94 155 ILE B N 1
ATOM 6349 C CA . ILE B 1 155 ? -23.047 16.641 5.352 1 96.94 155 ILE B CA 1
ATOM 6350 C C . ILE B 1 155 ? -23.891 15.359 5.352 1 96.94 155 ILE B C 1
ATOM 6352 O O . ILE B 1 155 ? -25.109 15.422 5.273 1 96.94 155 ILE B O 1
ATOM 6356 N N . GLU B 1 156 ? -23.188 14.234 5.484 1 96.62 156 GLU B N 1
ATOM 6357 C CA . GLU B 1 156 ? -23.906 12.961 5.48 1 96.62 156 GLU B CA 1
ATOM 6358 C C . GLU B 1 156 ? -24.781 12.812 6.723 1 96.62 156 GLU B C 1
ATOM 6360 O O . GLU B 1 156 ? -25.859 12.234 6.66 1 96.62 156 GLU B O 1
ATOM 6365 N N . VAL B 1 157 ? -24.297 13.25 7.852 1 94.44 157 VAL B N 1
ATOM 6366 C CA . VAL B 1 157 ? -25.109 13.242 9.062 1 94.44 157 VAL B CA 1
ATOM 6367 C C . VAL B 1 157 ? -26.391 14.055 8.836 1 94.44 157 VAL B C 1
ATOM 6369 O O . VAL B 1 157 ? -27.484 13.641 9.242 1 94.44 157 VAL B O 1
ATOM 6372 N N . TRP B 1 158 ? -26.234 15.172 8.219 1 91.69 158 TRP B N 1
ATOM 6373 C CA . TRP B 1 158 ? -27.391 16 7.902 1 91.69 158 TRP B CA 1
ATOM 6374 C C . TRP B 1 158 ? -28.328 15.273 6.949 1 91.69 158 TRP B C 1
ATOM 6376 O O . TRP B 1 158 ? -29.547 15.273 7.148 1 91.69 158 TRP B O 1
ATOM 6386 N N . ASN B 1 159 ? -27.734 14.641 5.914 1 93.75 159 ASN B N 1
ATOM 6387 C CA . ASN B 1 159 ? -28.531 13.938 4.914 1 93.75 159 ASN B CA 1
ATOM 6388 C C . ASN B 1 159 ? -29.344 12.812 5.543 1 93.75 159 ASN B C 1
ATOM 6390 O O . ASN B 1 159 ? -30.469 12.539 5.117 1 93.75 159 ASN B O 1
ATOM 6394 N N . LEU B 1 160 ? -28.797 12.148 6.508 1 92.44 160 LEU B N 1
ATOM 6395 C CA . LEU B 1 160 ? -29.391 10.945 7.07 1 92.44 160 LEU B CA 1
ATOM 6396 C C . LEU B 1 160 ? -30.094 11.258 8.391 1 92.44 160 LEU B C 1
ATOM 6398 O O . LEU B 1 160 ? -30.406 10.352 9.164 1 92.44 160 LEU B O 1
ATOM 6402 N N . ARG B 1 161 ? -30.406 12.453 8.648 1 87.62 161 ARG B N 1
ATOM 6403 C CA . ARG B 1 161 ? -30.922 12.883 9.945 1 87.62 161 ARG B CA 1
ATOM 6404 C C . ARG B 1 161 ? -32.281 12.234 10.227 1 87.62 161 ARG B C 1
ATOM 6406 O O . ARG B 1 161 ? -32.594 11.906 11.375 1 87.62 161 ARG B O 1
ATOM 6413 N N . SER B 1 162 ? -33.094 11.969 9.203 1 85.75 162 SER B N 1
ATOM 6414 C CA . SER B 1 162 ? -34.406 11.422 9.383 1 85.75 162 SER B CA 1
ATOM 6415 C C . SER B 1 162 ? -34.469 9.93 9.062 1 85.75 162 SER B C 1
ATOM 6417 O O . SER B 1 162 ? -35.531 9.297 9.141 1 85.75 162 SER B O 1
ATOM 6419 N N . ALA B 1 163 ? -33.344 9.406 8.648 1 86 163 ALA B N 1
ATOM 6420 C CA . ALA B 1 163 ? -33.312 8 8.266 1 86 163 ALA B CA 1
ATOM 6421 C C . ALA B 1 163 ? -33.281 7.102 9.5 1 86 163 ALA B C 1
ATOM 6423 O O . ALA B 1 163 ? -32.938 7.547 10.594 1 86 163 ALA B O 1
ATOM 6424 N N . GLU B 1 164 ? -33.688 5.859 9.344 1 86.5 164 GLU B N 1
ATOM 6425 C CA . GLU B 1 164 ? -33.625 4.863 10.406 1 86.5 164 GLU B CA 1
ATOM 6426 C C . GLU B 1 164 ? -32.156 4.523 10.727 1 86.5 164 GLU B C 1
ATOM 6428 O O . GLU B 1 164 ? -31.25 4.836 9.945 1 86.5 164 GLU B O 1
ATOM 6433 N N . ASN B 1 165 ? -32.031 3.98 11.891 1 85.25 165 ASN B N 1
ATOM 6434 C CA . ASN B 1 165 ? -30.703 3.613 12.32 1 85.25 165 ASN B CA 1
ATOM 6435 C C . ASN B 1 165 ? -30.094 2.535 11.43 1 85.25 165 ASN B C 1
ATOM 6437 O O . ASN B 1 165 ? -30.625 1.428 11.336 1 85.25 165 ASN B O 1
ATOM 6441 N N . CYS B 1 166 ? -29.203 2.93 10.602 1 86.88 166 CYS B N 1
ATOM 6442 C CA . CYS B 1 166 ? -28.516 2.021 9.703 1 86.88 166 CYS B CA 1
ATOM 6443 C C . CYS B 1 166 ? -27 2.168 9.836 1 86.88 166 CYS B C 1
ATOM 6445 O O . CYS B 1 166 ? -26.516 3.057 10.547 1 86.88 166 CYS B O 1
ATOM 6447 N N . LEU B 1 167 ? -26.297 1.3 9.281 1 86.56 167 LEU B N 1
ATOM 6448 C CA . LEU B 1 167 ? -24.844 1.294 9.367 1 86.56 167 LEU B CA 1
ATOM 6449 C C . LEU B 1 167 ? -24.266 2.582 8.789 1 86.56 167 LEU B C 1
ATOM 6451 O O . LEU B 1 167 ? -23.312 3.143 9.352 1 86.56 167 LEU B O 1
ATOM 6455 N N . ALA B 1 168 ? -24.844 3.035 7.77 1 89.25 168 ALA B N 1
ATOM 6456 C CA . ALA B 1 168 ? -24.375 4.258 7.129 1 89.25 168 ALA B CA 1
ATOM 6457 C C . ALA B 1 168 ? -24.484 5.453 8.07 1 89.25 168 ALA B C 1
ATOM 6459 O O . ALA B 1 168 ? -23.609 6.309 8.117 1 89.25 168 ALA B O 1
ATOM 6460 N N . LYS B 1 169 ? -25.547 5.5 8.742 1 91.5 169 LYS B N 1
ATOM 6461 C CA . LYS B 1 169 ? -25.781 6.574 9.703 1 91.5 169 LYS B CA 1
ATOM 6462 C C . LYS B 1 169 ? -24.781 6.512 10.852 1 91.5 169 LYS B C 1
ATOM 6464 O O . LYS B 1 169 ? -24.188 7.527 11.227 1 91.5 169 LYS B O 1
ATOM 6469 N N . ARG B 1 170 ? -24.562 5.352 11.359 1 91.31 170 ARG B N 1
ATOM 6470 C CA . ARG B 1 170 ? -23.609 5.184 12.453 1 91.31 170 ARG B CA 1
ATOM 6471 C C . ARG B 1 170 ? -22.188 5.527 12 1 91.31 170 ARG B C 1
ATOM 6473 O O . ARG B 1 170 ? -21.438 6.18 12.734 1 91.31 170 ARG B O 1
ATOM 6480 N N . LEU B 1 171 ? -21.891 5.125 10.836 1 93.56 171 LEU B N 1
ATOM 6481 C CA . LEU B 1 171 ? -20.562 5.383 10.297 1 93.56 171 LEU B CA 1
ATOM 6482 C C . LEU B 1 171 ? -20.328 6.875 10.086 1 93.56 171 LEU B C 1
ATOM 6484 O O . LEU B 1 171 ? -19.234 7.383 10.32 1 93.56 171 LEU B O 1
ATOM 6488 N N . SER B 1 172 ? -21.344 7.559 9.602 1 96.06 172 SER B N 1
ATOM 6489 C CA . SER B 1 172 ? -21.203 9 9.383 1 96.06 172 SER B CA 1
ATOM 6490 C C . SER B 1 172 ? -20.953 9.727 10.703 1 96.06 172 SER B C 1
ATOM 6492 O O . SER B 1 172 ? -20.156 10.664 10.75 1 96.06 172 SER B O 1
ATOM 6494 N N . TYR B 1 173 ? -21.562 9.219 11.742 1 94.75 173 TYR B N 1
ATOM 6495 C CA . TYR B 1 173 ? -21.375 9.82 13.055 1 94.75 173 TYR B CA 1
ATOM 6496 C C . TYR B 1 173 ? -19.953 9.594 13.555 1 94.75 173 TYR B C 1
ATOM 6498 O O . TYR B 1 173 ? -19.281 10.531 14.008 1 94.75 173 TYR B O 1
ATOM 6506 N N . ILE B 1 174 ? -19.516 8.422 13.43 1 95.81 174 ILE B N 1
ATOM 6507 C CA . ILE B 1 174 ? -18.188 8.055 13.922 1 95.81 174 ILE B CA 1
ATOM 6508 C C . ILE B 1 174 ? -17.125 8.805 13.125 1 95.81 174 ILE B C 1
ATOM 6510 O O . ILE B 1 174 ? -16.172 9.352 13.703 1 95.81 174 ILE B O 1
ATOM 6514 N N . LEU B 1 175 ? -17.344 8.922 11.875 1 97.5 175 LEU B N 1
ATOM 6515 C CA . LEU B 1 175 ? -16.359 9.57 11.016 1 97.5 175 LEU B CA 1
ATOM 6516 C C . LEU B 1 175 ? -16.328 11.07 11.266 1 97.5 175 LEU B C 1
ATOM 6518 O O . LEU B 1 175 ? -15.258 11.688 11.219 1 97.5 175 LEU B O 1
ATOM 6522 N N . PHE B 1 176 ? -17.453 11.625 11.5 1 97.62 176 PHE B N 1
ATOM 6523 C CA . PHE B 1 176 ? -17.484 13.062 11.758 1 97.62 176 PHE B CA 1
ATOM 6524 C C . PHE B 1 176 ? -16.797 13.391 13.07 1 97.62 176 PHE B C 1
ATOM 6526 O O . PHE B 1 176 ? -15.953 14.289 13.125 1 97.62 176 PHE B O 1
ATOM 6533 N N . VAL B 1 177 ? -17.172 12.656 14.102 1 97.38 177 VAL B N 1
ATOM 6534 C CA . VAL B 1 177 ? -16.656 12.922 15.438 1 97.38 177 VAL B CA 1
ATOM 6535 C C . VAL B 1 177 ? -15.156 12.641 15.484 1 97.38 177 VAL B C 1
ATOM 6537 O O . VAL B 1 177 ? -14.375 13.477 15.945 1 97.38 177 VAL B O 1
ATOM 6540 N N . ALA B 1 178 ? -14.766 11.531 14.984 1 97.31 178 ALA B N 1
ATOM 6541 C CA . ALA B 1 178 ? -13.344 11.18 14.977 1 97.31 178 ALA B CA 1
ATOM 6542 C C . ALA B 1 178 ? -12.562 12.094 14.031 1 97.31 178 ALA B C 1
ATOM 6544 O O . ALA B 1 178 ? -11.461 12.531 14.352 1 97.31 178 ALA B O 1
ATOM 6545 N N . GLY B 1 179 ? -13.188 12.312 12.867 1 97.62 179 GLY B N 1
ATOM 6546 C CA . GLY B 1 179 ? -12.531 13.18 11.906 1 97.62 179 GLY B CA 1
ATOM 6547 C C . GLY B 1 179 ? -12.281 14.578 12.43 1 97.62 179 GLY B C 1
ATOM 6548 O O . GLY B 1 179 ? -11.188 15.125 12.266 1 97.62 179 GLY B O 1
ATOM 6549 N N . PHE B 1 180 ? -13.195 15.133 13.078 1 97.69 180 PHE B N 1
ATOM 6550 C CA . PHE B 1 180 ? -13.062 16.469 13.641 1 97.69 180 PHE B CA 1
ATOM 6551 C C . PHE B 1 180 ? -11.992 16.5 14.727 1 97.69 180 PHE B C 1
ATOM 6553 O O . PHE B 1 180 ? -11.141 17.391 14.742 1 97.69 180 PHE B O 1
ATOM 6560 N N . ALA B 1 181 ? -12.062 15.562 15.602 1 97.94 181 ALA B N 1
ATOM 6561 C CA . ALA B 1 181 ? -11.117 15.523 16.719 1 97.94 181 ALA B CA 1
ATOM 6562 C C . ALA B 1 181 ? -9.688 15.375 16.203 1 97.94 181 ALA B C 1
ATOM 6564 O O . ALA B 1 181 ? -8.789 16.109 16.641 1 97.94 181 ALA B O 1
ATOM 6565 N N . PHE B 1 182 ? -9.492 14.516 15.289 1 98 182 PHE B N 1
ATOM 6566 C CA . PHE B 1 182 ? -8.148 14.297 14.758 1 98 182 PHE B CA 1
ATOM 6567 C C . PHE B 1 182 ? -7.688 15.508 13.953 1 98 182 PHE B C 1
ATOM 6569 O O . PHE B 1 182 ? -6.516 15.883 14.008 1 98 182 PHE B O 1
ATOM 6576 N N . ALA B 1 183 ? -8.578 16.078 13.234 1 97.88 183 ALA B N 1
ATOM 6577 C CA . ALA B 1 183 ? -8.219 17.281 12.484 1 97.88 183 ALA B CA 1
ATOM 6578 C C . ALA B 1 183 ? -7.793 18.406 13.414 1 97.88 183 ALA B C 1
ATOM 6580 O O . ALA B 1 183 ? -6.773 19.062 13.188 1 97.88 183 ALA B O 1
ATOM 6581 N N . TYR B 1 184 ? -8.562 18.531 14.461 1 97.5 184 TYR B N 1
ATOM 6582 C CA . TYR B 1 184 ? -8.289 19.594 15.438 1 97.5 184 TYR B CA 1
ATOM 6583 C C . TYR B 1 184 ? -6.926 19.391 16.094 1 97.5 184 TYR B C 1
ATOM 6585 O O . TYR B 1 184 ? -6.207 20.359 16.344 1 97.5 184 TYR B O 1
ATOM 6593 N N . LEU B 1 185 ? -6.551 18.172 16.266 1 97.75 185 LEU B N 1
ATOM 6594 C CA . LEU B 1 185 ? -5.344 17.859 17.016 1 97.75 185 LEU B CA 1
ATOM 6595 C C . LEU B 1 185 ? -4.176 17.578 16.078 1 97.75 185 LEU B C 1
ATOM 6597 O O . LEU B 1 185 ? -3.164 17 16.5 1 97.75 185 LEU B O 1
ATOM 6601 N N . THR B 1 186 ? -4.262 17.875 14.875 1 96.94 186 THR B N 1
ATOM 6602 C CA . THR B 1 186 ? -3.195 17.641 13.914 1 96.94 186 THR B CA 1
ATOM 6603 C C . THR B 1 186 ? -2.209 18.812 13.898 1 96.94 186 THR B C 1
ATOM 6605 O O . THR B 1 186 ? -1 18.594 13.766 1 96.94 186 THR B O 1
ATOM 6608 N N . ARG B 1 187 ? -2.775 19.984 14.023 1 93.19 187 ARG B N 1
ATOM 6609 C CA . ARG B 1 187 ? -1.938 21.172 14.023 1 93.19 187 ARG B CA 1
ATOM 6610 C C . ARG B 1 187 ? -2.271 22.078 15.211 1 93.19 187 ARG B C 1
ATOM 6612 O O . ARG B 1 187 ? -3.354 21.969 15.789 1 93.19 187 ARG B O 1
ATOM 6619 N N . LYS B 1 188 ? -1.376 22.984 15.445 1 87.69 188 LYS B N 1
ATOM 6620 C CA . LYS B 1 188 ? -1.521 23.922 16.562 1 87.69 188 LYS B CA 1
ATOM 6621 C C . LYS B 1 188 ? -2.658 24.906 16.312 1 87.69 188 LYS B C 1
ATOM 6623 O O . LYS B 1 188 ? -3.277 25.391 17.25 1 87.69 188 LYS B O 1
ATOM 6628 N N . GLU B 1 189 ? -2.936 25.109 15.008 1 87.56 189 GLU B N 1
ATOM 6629 C CA . GLU B 1 189 ? -4.012 26.047 14.68 1 87.56 189 GLU B CA 1
ATOM 6630 C C . GLU B 1 189 ? -5.34 25.312 14.508 1 87.56 189 GLU B C 1
ATOM 6632 O O . GLU B 1 189 ? -6.207 25.75 13.75 1 87.56 189 GLU B O 1
ATOM 6637 N N . GLY B 1 190 ? -5.504 24.266 15.188 1 87.19 190 GLY B N 1
ATOM 6638 C CA . GLY B 1 190 ? -6.734 23.5 15.086 1 87.19 190 GLY B CA 1
ATOM 6639 C C . GLY B 1 190 ? -7.969 24.297 15.469 1 87.19 190 GLY B C 1
ATOM 6640 O O . GLY B 1 190 ? -9.078 23.984 15.023 1 87.19 190 GLY B O 1
ATOM 6641 N N . ILE B 1 191 ? -7.758 25.328 16.172 1 87.75 191 ILE B N 1
ATOM 6642 C CA . ILE B 1 191 ? -8.852 26.156 16.672 1 87.75 191 ILE B CA 1
ATOM 6643 C C . ILE B 1 191 ? -9.609 26.781 15.492 1 87.75 191 ILE B C 1
ATOM 6645 O O . ILE B 1 191 ? -10.781 27.141 15.625 1 87.75 191 ILE B O 1
ATOM 6649 N N . VAL B 1 192 ? -8.992 26.812 14.398 1 92.25 192 VAL B N 1
ATOM 6650 C CA . VAL B 1 192 ? -9.578 27.391 13.188 1 92.25 192 VAL B CA 1
ATOM 6651 C C . VAL B 1 192 ? -10.812 26.578 12.781 1 92.25 192 VAL B C 1
ATOM 6653 O O . VAL B 1 192 ? -11.75 27.125 12.195 1 92.25 192 VAL B O 1
ATOM 6656 N N . LEU B 1 193 ? -10.844 25.359 13.141 1 93.81 193 LEU B N 1
ATOM 6657 C CA . LEU B 1 193 ? -11.938 24.469 12.766 1 93.81 193 LEU B CA 1
ATOM 6658 C C . LEU B 1 193 ? -13.188 24.766 13.594 1 93.81 193 LEU B C 1
ATOM 6660 O O . LEU B 1 193 ? -14.281 24.297 13.266 1 93.81 193 LEU B O 1
ATOM 6664 N N . LEU B 1 194 ? -13.102 25.625 14.578 1 95 194 LEU B N 1
ATOM 6665 C CA . LEU B 1 194 ? -14.25 25.984 15.391 1 95 194 LEU B CA 1
ATOM 6666 C C . LEU B 1 194 ? -15.141 26.984 14.656 1 95 194 LEU B C 1
ATOM 6668 O O . LEU B 1 194 ? -16.328 27.094 14.953 1 95 194 LEU B O 1
ATOM 6672 N N . ALA B 1 195 ? -14.531 27.688 13.719 1 95.62 195 ALA B N 1
ATOM 6673 C CA . ALA B 1 195 ? -15.289 28.703 13.016 1 95.62 195 ALA B CA 1
ATOM 6674 C C . ALA B 1 195 ? -16.516 28.109 12.336 1 95.62 195 ALA B C 1
ATOM 6676 O O . ALA B 1 195 ? -17.641 28.562 12.578 1 95.62 195 ALA B O 1
ATOM 6677 N N . PRO B 1 196 ? -16.375 27.078 11.531 1 95.44 196 PRO B N 1
ATOM 6678 C CA . PRO B 1 196 ? -17.578 26.469 10.953 1 95.44 196 PRO B CA 1
ATOM 6679 C C . PRO B 1 196 ? -18.516 25.891 12.016 1 95.44 196 PRO B C 1
ATOM 6681 O O . PRO B 1 196 ? -19.734 25.938 11.859 1 95.44 196 PRO B O 1
ATOM 6684 N N . LEU B 1 197 ? -17.984 25.453 13.062 1 94.19 197 LEU B N 1
ATOM 6685 C CA . LEU B 1 197 ? -18.797 24.875 14.133 1 94.19 197 LEU B CA 1
ATOM 6686 C C . LEU B 1 197 ? -19.625 25.953 14.82 1 94.19 197 LEU B C 1
ATOM 6688 O O . LEU B 1 197 ? -20.766 25.703 15.242 1 94.19 197 LEU B O 1
ATOM 6692 N N . ILE B 1 198 ? -19.078 27.109 14.984 1 94.19 198 ILE B N 1
ATOM 6693 C CA . ILE B 1 198 ? -19.781 28.234 15.594 1 94.19 198 ILE B CA 1
ATOM 6694 C C . ILE B 1 198 ? -20.984 28.625 14.719 1 94.19 198 ILE B C 1
ATOM 6696 O O . ILE B 1 198 ? -22.062 28.922 15.234 1 94.19 198 ILE B O 1
ATOM 6700 N N . VAL B 1 199 ? -20.766 28.609 13.422 1 93.25 199 VAL B N 1
ATOM 6701 C CA . VAL B 1 199 ? -21.875 28.906 12.508 1 93.25 199 VAL B CA 1
ATOM 6702 C C . VAL B 1 199 ? -22.969 27.859 12.68 1 93.25 199 VAL B C 1
ATOM 6704 O O . VAL B 1 199 ? -24.156 28.188 12.711 1 93.25 199 VAL B O 1
ATOM 6707 N N . VAL B 1 200 ? -22.578 26.609 12.812 1 92.75 200 VAL B N 1
ATOM 6708 C CA . VAL B 1 200 ? -23.531 25.531 13.016 1 92.75 200 VAL B CA 1
ATOM 6709 C C . VAL B 1 200 ? -24.281 25.75 14.328 1 92.75 200 VAL B C 1
ATOM 6711 O O . VAL B 1 200 ? -25.5 25.562 14.391 1 92.75 200 VAL B O 1
ATOM 6714 N N . LEU B 1 201 ? -23.578 26.156 15.32 1 91.19 201 LEU B N 1
ATOM 6715 C CA . LEU B 1 201 ? -24.172 26.406 16.625 1 91.19 201 LEU B CA 1
ATOM 6716 C C . LEU B 1 201 ? -25.203 27.531 16.531 1 91.19 201 LEU B C 1
ATOM 6718 O O . LEU B 1 201 ? -26.312 27.406 17.062 1 91.19 201 LEU B O 1
ATOM 6722 N N . PHE B 1 202 ? -24.828 28.531 15.883 1 90.5 202 PHE B N 1
ATOM 6723 C CA . PHE B 1 202 ? -25.734 29.672 15.742 1 90.5 202 PHE B CA 1
ATOM 6724 C C . PHE B 1 202 ? -27 29.266 14.992 1 90.5 202 PHE B C 1
ATOM 6726 O O . PHE B 1 202 ? -28.109 29.625 15.398 1 90.5 202 PHE B O 1
ATOM 6733 N N . PHE B 1 203 ? -26.812 28.578 13.961 1 87.56 203 PHE B N 1
ATOM 6734 C CA . PHE B 1 203 ? -27.938 28.141 13.148 1 87.56 203 PHE B CA 1
ATOM 6735 C C . PHE B 1 203 ? -28.828 27.188 13.945 1 87.56 203 PHE B C 1
ATOM 6737 O O . PHE B 1 203 ? -30.047 27.156 13.742 1 87.56 203 PHE B O 1
ATOM 6744 N N . SER B 1 204 ? -28.266 26.406 14.766 1 86.81 204 SER B N 1
ATOM 6745 C CA . SER B 1 204 ? -29.016 25.422 15.539 1 86.81 204 SER B CA 1
ATOM 6746 C C . SER B 1 204 ? -30.031 26.078 16.453 1 86.81 204 SER B C 1
ATOM 6748 O O . SER B 1 204 ? -31.047 25.484 16.812 1 86.81 204 SER B O 1
ATOM 6750 N N . PHE B 1 205 ? -29.828 27.297 16.75 1 86.5 205 PHE B N 1
ATOM 6751 C CA . PHE B 1 205 ? -30.75 28 17.641 1 86.5 205 PHE B CA 1
ATOM 6752 C C . PHE B 1 205 ? -31.984 28.484 16.891 1 86.5 205 PHE B C 1
ATOM 6754 O O . PHE B 1 205 ? -33 28.766 17.5 1 86.5 205 PHE B O 1
ATOM 6761 N N . PHE B 1 206 ? -31.906 28.578 15.594 1 83.62 206 PHE B N 1
ATOM 6762 C CA . PHE B 1 206 ? -33.062 28.984 14.797 1 83.62 206 PHE B CA 1
ATOM 6763 C C . PHE B 1 206 ? -34 27.812 14.586 1 83.62 206 PHE B C 1
ATOM 6765 O O . PHE B 1 206 ? -35.188 28.016 14.352 1 83.62 206 PHE B O 1
ATOM 6772 N N . GLN B 1 207 ? -33.531 26.641 14.609 1 81.38 207 GLN B N 1
ATOM 6773 C CA . GLN B 1 207 ? -34.344 25.438 14.492 1 81.38 207 GLN B CA 1
ATOM 6774 C C . GLN B 1 207 ? -34.188 24.547 15.727 1 81.38 207 GLN B C 1
ATOM 6776 O O . GLN B 1 207 ? -33.844 23.375 15.609 1 81.38 207 GLN B O 1
ATOM 6781 N N . LYS B 1 208 ? -34.656 24.984 16.75 1 81.81 208 LYS B N 1
ATOM 6782 C CA . LYS B 1 208 ? -34.406 24.375 18.062 1 81.81 208 LYS B CA 1
ATOM 6783 C C . LYS B 1 208 ? -35.031 22.984 18.141 1 81.81 208 LYS B C 1
ATOM 6785 O O . LYS B 1 208 ? -34.5 22.094 18.797 1 81.81 208 LYS B O 1
ATOM 6790 N N . ASP B 1 209 ? -36.125 22.719 17.484 1 77.75 209 ASP B N 1
ATOM 6791 C CA . ASP B 1 209 ? -36.844 21.453 17.578 1 77.75 209 ASP B CA 1
ATOM 6792 C C . ASP B 1 209 ? -36.062 20.312 16.938 1 77.75 209 ASP B C 1
ATOM 6794 O O . ASP B 1 209 ? -36.062 19.188 17.453 1 77.75 209 ASP B O 1
ATOM 6798 N N . VAL B 1 210 ? -35.375 20.719 15.938 1 76.62 210 VAL B N 1
ATOM 6799 C CA . VAL B 1 210 ? -34.656 19.688 15.188 1 76.62 210 VAL B CA 1
ATOM 6800 C C . VAL B 1 210 ? -33.312 19.422 15.852 1 76.62 210 VAL B C 1
ATOM 6802 O O . VAL B 1 210 ? -32.844 18.281 15.898 1 76.62 210 VAL B O 1
ATOM 6805 N N . TRP B 1 211 ? -32.781 20.359 16.484 1 85.88 211 TRP B N 1
ATOM 6806 C CA . TRP B 1 211 ? -31.391 20.281 16.906 1 85.88 211 TRP B CA 1
ATOM 6807 C C . TRP B 1 211 ? -31.281 19.906 18.375 1 85.88 211 TRP B C 1
ATOM 6809 O O . TRP B 1 211 ? -30.312 19.266 18.797 1 85.88 211 TRP B O 1
ATOM 6819 N N . TRP B 1 212 ? -32.281 20.297 19.109 1 83.25 212 TRP B N 1
ATOM 6820 C CA . TRP B 1 212 ? -32.062 20.172 20.547 1 83.25 212 TRP B CA 1
ATOM 6821 C C . TRP B 1 212 ? -33.25 19.516 21.234 1 83.25 212 TRP B C 1
ATOM 6823 O O . TRP B 1 212 ? -33.125 19.062 22.375 1 83.25 212 TRP B O 1
ATOM 6833 N N . HIS B 1 213 ? -34.469 19.469 20.578 1 74.94 213 HIS B N 1
ATOM 6834 C CA . HIS B 1 213 ? -35.656 19.016 21.297 1 74.94 213 HIS B CA 1
ATOM 6835 C C . HIS B 1 213 ? -35.844 17.5 21.156 1 74.94 213 HIS B C 1
ATOM 6837 O O . HIS B 1 213 ? -35.719 16.953 20.047 1 74.94 213 HIS B O 1
ATOM 6843 N N . GLY B 1 214 ? -36.062 16.734 22.328 1 64.25 214 GLY B N 1
ATOM 6844 C CA . GLY B 1 214 ? -36.312 15.312 22.453 1 64.25 214 GLY B CA 1
ATOM 6845 C C . GLY B 1 214 ? -35.188 14.57 23.125 1 64.25 214 GLY B C 1
ATOM 6846 O O . GLY B 1 214 ? -34.406 15.156 23.891 1 64.25 214 GLY B O 1
ATOM 6847 N N . ARG B 1 215 ? -35.125 13.281 22.859 1 55.69 215 ARG B N 1
ATOM 6848 C CA . ARG B 1 215 ? -34.094 12.484 23.531 1 55.69 215 ARG B CA 1
ATOM 6849 C C . ARG B 1 215 ? -32.719 12.859 23.047 1 55.69 215 ARG B C 1
ATOM 6851 O O . ARG B 1 215 ? -32.438 12.859 21.844 1 55.69 215 ARG B O 1
ATOM 6858 N N . TYR B 1 216 ? -31.969 13.484 23.953 1 50.34 216 TYR B N 1
ATOM 6859 C CA . TYR B 1 216 ? -30.75 14.266 23.828 1 50.34 216 TYR B CA 1
ATOM 6860 C C . TYR B 1 216 ? -29.766 13.594 22.875 1 50.34 216 TYR B C 1
ATOM 6862 O O . TYR B 1 216 ? -29.203 14.25 22 1 50.34 216 TYR B O 1
ATOM 6870 N N . TRP B 1 217 ? -29.562 12.289 22.984 1 55 217 TRP B N 1
ATOM 6871 C CA . TRP B 1 217 ? -28.469 11.617 22.297 1 55 217 TRP B CA 1
ATOM 6872 C C . TRP B 1 217 ? -28.828 11.367 20.828 1 55 217 TRP B C 1
ATOM 6874 O O . TRP B 1 217 ? -27.969 11.039 20.016 1 55 217 TRP B O 1
ATOM 6884 N N . GLN B 1 218 ? -29.984 11.664 20.5 1 64.81 218 GLN B N 1
ATOM 6885 C CA . GLN B 1 218 ? -30.438 11.344 19.141 1 64.81 218 GLN B CA 1
ATOM 6886 C C . GLN B 1 218 ? -30.516 12.602 18.281 1 64.81 218 GLN B C 1
ATOM 6888 O O . GLN B 1 218 ? -30.672 12.523 17.062 1 64.81 218 GLN B O 1
ATOM 6893 N N . LYS B 1 219 ? -30.172 13.703 19 1 78.19 219 LYS B N 1
ATOM 6894 C CA . LYS B 1 219 ? -30.422 14.93 18.25 1 78.19 219 LYS B CA 1
ATOM 6895 C C . LYS B 1 219 ? -29.156 15.422 17.562 1 78.19 219 LYS B C 1
ATOM 6897 O O . LYS B 1 219 ? -28.047 15.031 17.938 1 78.19 219 LYS B O 1
ATOM 6902 N N . LEU B 1 220 ? -29.359 16.281 16.578 1 86.69 220 LEU B N 1
ATOM 6903 C CA . LEU B 1 220 ? -28.281 16.766 15.711 1 86.69 220 LEU B CA 1
ATOM 6904 C C . LEU B 1 220 ? -27.266 17.578 16.5 1 86.69 220 LEU B C 1
ATOM 6906 O O . LEU B 1 220 ? -26.078 17.516 16.219 1 86.69 220 LEU B O 1
ATOM 6910 N N . GLY B 1 221 ? -27.75 18.328 17.469 1 88.38 221 GLY B N 1
ATOM 6911 C CA . GLY B 1 221 ? -26.859 19.141 18.281 1 88.38 221 GLY B CA 1
ATOM 6912 C C . GLY B 1 221 ? -25.844 18.312 19.047 1 88.38 221 GLY B C 1
ATOM 6913 O O . GLY B 1 221 ? -24.672 18.703 19.141 1 88.38 221 GLY B O 1
ATOM 6914 N N . ALA B 1 222 ? -26.234 17.266 19.609 1 88.25 222 ALA B N 1
ATOM 6915 C CA . ALA B 1 222 ? -25.328 16.375 20.328 1 88.25 222 ALA B CA 1
ATOM 6916 C C . ALA B 1 222 ? -24.312 15.727 19.375 1 88.25 222 ALA B C 1
ATOM 6918 O O . ALA B 1 222 ? -23.141 15.578 19.719 1 88.25 222 ALA B O 1
ATOM 6919 N N . LYS B 1 223 ? -24.734 15.43 18.203 1 88.81 223 LYS B N 1
ATOM 6920 C CA . LYS B 1 223 ? -23.906 14.68 17.25 1 88.81 223 LYS B CA 1
ATOM 6921 C C . LYS B 1 223 ? -22.969 15.609 16.5 1 88.81 223 LYS B C 1
ATOM 6923 O O . LYS B 1 223 ? -21.812 15.25 16.234 1 88.81 223 LYS B O 1
ATOM 6928 N N . LEU B 1 224 ? -23.406 16.797 16.203 1 92.69 224 LEU B N 1
ATOM 6929 C CA . LEU B 1 224 ? -22.641 17.656 15.305 1 92.69 224 LEU B CA 1
ATOM 6930 C C . LEU B 1 224 ? -21.875 18.719 16.094 1 92.69 224 LEU B C 1
ATOM 6932 O O . LEU B 1 224 ? -20.969 19.359 15.562 1 92.69 224 LEU B O 1
ATOM 6936 N N . ILE B 1 225 ? -22.188 18.906 17.344 1 92.94 225 ILE B N 1
ATOM 6937 C CA . ILE B 1 225 ? -21.531 19.969 18.094 1 92.94 225 ILE B CA 1
ATOM 6938 C C . ILE B 1 225 ? -20.891 19.406 19.359 1 92.94 225 ILE B C 1
ATOM 6940 O O . ILE B 1 225 ? -19.656 19.438 19.5 1 92.94 225 ILE B O 1
ATOM 6944 N N . ILE B 1 226 ? -21.609 18.734 20.188 1 93.06 226 ILE B N 1
ATOM 6945 C CA . ILE B 1 226 ? -21.141 18.328 21.516 1 93.06 226 ILE B CA 1
ATOM 6946 C C . ILE B 1 226 ? -20.156 17.172 21.375 1 93.06 226 ILE B C 1
ATOM 6948 O O . ILE B 1 226 ? -19.078 17.188 21.953 1 93.06 226 ILE B O 1
ATOM 6952 N N . ALA B 1 227 ? -20.531 16.188 20.656 1 95 227 ALA B N 1
ATOM 6953 C CA . ALA B 1 227 ? -19.719 14.961 20.562 1 95 227 ALA B CA 1
ATOM 6954 C C . ALA B 1 227 ? -18.344 15.258 19.984 1 95 227 ALA B C 1
ATOM 6956 O O . ALA B 1 227 ? -17.328 14.789 20.5 1 95 227 ALA B O 1
ATOM 6957 N N . PRO B 1 228 ? -18.25 15.984 18.859 1 96.31 228 PRO B N 1
ATOM 6958 C CA . PRO B 1 228 ? -16.906 16.266 18.344 1 96.31 228 PRO B CA 1
ATOM 6959 C C . PRO B 1 228 ? -16.047 17.078 19.312 1 96.31 228 PRO B C 1
ATOM 6961 O O . PRO B 1 228 ? -14.844 16.859 19.406 1 96.31 228 PRO B O 1
ATOM 6964 N N . LEU B 1 229 ? -16.656 17.969 20.031 1 96.69 229 LEU B N 1
ATOM 6965 C CA . LEU B 1 229 ? -15.922 18.75 21.016 1 96.69 229 LEU B CA 1
ATOM 6966 C C . LEU B 1 229 ? -15.445 17.875 22.172 1 96.69 229 LEU B C 1
ATOM 6968 O O . LEU B 1 229 ? -14.305 18 22.609 1 96.69 229 LEU B O 1
ATOM 6972 N N . LEU B 1 230 ? -16.312 17.031 22.656 1 96.75 230 LEU B N 1
ATOM 6973 C CA . LEU B 1 230 ? -15.945 16.125 23.734 1 96.75 230 LEU B CA 1
ATOM 6974 C C . LEU B 1 230 ? -14.852 15.164 23.281 1 96.75 230 LEU B C 1
ATOM 6976 O O . LEU B 1 230 ? -13.953 14.836 24.062 1 96.75 230 LEU B O 1
ATOM 6980 N N . ALA B 1 231 ? -15.008 14.719 22.078 1 97.44 231 ALA B N 1
ATOM 6981 C CA . ALA B 1 231 ? -13.992 13.82 21.531 1 97.44 231 ALA B CA 1
ATOM 6982 C C . ALA B 1 231 ? -12.641 14.523 21.438 1 97.44 231 ALA B C 1
ATOM 6984 O O . ALA B 1 231 ? -11.594 13.906 21.656 1 97.44 231 ALA B O 1
ATOM 6985 N N . THR B 1 232 ? -12.648 15.742 21.062 1 97.62 232 THR B N 1
ATOM 6986 C CA . THR B 1 232 ? -11.43 16.531 20.969 1 97.62 232 THR B CA 1
ATOM 6987 C C . THR B 1 232 ? -10.766 16.688 22.328 1 97.62 232 THR B C 1
ATOM 6989 O O . THR B 1 232 ? -9.555 16.484 22.469 1 97.62 232 THR B O 1
ATOM 6992 N N . ILE B 1 233 ? -11.562 16.969 23.312 1 97.12 233 ILE B N 1
ATOM 6993 C CA . ILE B 1 233 ? -11.062 17.125 24.672 1 97.12 233 ILE B CA 1
ATOM 6994 C C . ILE B 1 233 ? -10.531 15.789 25.188 1 97.12 233 ILE B C 1
ATOM 6996 O O . ILE B 1 233 ? -9.453 15.734 25.781 1 97.12 233 ILE B O 1
ATOM 7000 N N . PHE B 1 234 ? -11.242 14.82 24.922 1 97.5 234 PHE B N 1
ATOM 7001 C CA . PHE B 1 234 ? -10.867 13.484 25.375 1 97.5 234 PHE B CA 1
ATOM 7002 C C . PHE B 1 234 ? -9.555 13.047 24.734 1 97.5 234 PHE B C 1
ATOM 7004 O O . PHE B 1 234 ? -8.625 12.641 25.438 1 97.5 234 PHE B O 1
ATOM 7011 N N . LEU B 1 235 ? -9.484 13.148 23.406 1 97.25 235 LEU B N 1
ATOM 7012 C CA . LEU B 1 235 ? -8.281 12.727 22.703 1 97.25 235 LEU B CA 1
ATOM 7013 C C . LEU B 1 235 ? -7.09 13.602 23.078 1 97.25 235 LEU B C 1
ATOM 7015 O O . LEU B 1 235 ? -5.965 13.117 23.203 1 97.25 235 LEU B O 1
ATOM 7019 N N . GLY B 1 236 ? -7.34 14.883 23.188 1 97.06 236 GLY B N 1
ATOM 7020 C CA . GLY B 1 236 ? -6.297 15.766 23.672 1 97.06 236 GLY B CA 1
ATOM 7021 C C . GLY B 1 236 ? -5.812 15.398 25.062 1 97.06 236 GLY B C 1
ATOM 7022 O O . GLY B 1 236 ? -4.617 15.469 25.344 1 97.06 236 GLY B O 1
ATOM 7023 N N . GLY B 1 237 ? -6.746 14.969 25.922 1 97.06 237 GLY B N 1
ATOM 7024 C CA . GLY B 1 237 ? -6.402 14.492 27.25 1 97.06 237 GLY B CA 1
ATOM 7025 C C . GLY B 1 237 ? -5.566 13.227 27.234 1 97.06 237 GLY B C 1
ATOM 7026 O O . GLY B 1 237 ? -4.605 13.102 28 1 97.06 237 GLY B O 1
ATOM 7027 N N . VAL B 1 238 ? -5.898 12.391 26.359 1 96.81 238 VAL B N 1
ATOM 7028 C CA . VAL B 1 238 ? -5.164 11.133 26.25 1 96.81 238 VAL B CA 1
ATOM 7029 C C . VAL B 1 238 ? -3.723 11.422 25.828 1 96.81 238 VAL B C 1
ATOM 7031 O O . VAL B 1 238 ? -2.783 10.875 26.422 1 96.81 238 VAL B O 1
ATOM 7034 N N . ILE B 1 239 ? -3.508 12.258 24.875 1 96.94 239 ILE B N 1
ATOM 7035 C CA . ILE B 1 239 ? -2.168 12.609 24.422 1 96.94 239 ILE B CA 1
ATOM 7036 C C . ILE B 1 239 ? -1.395 13.281 25.547 1 96.94 239 ILE B C 1
ATOM 7038 O O . ILE B 1 239 ? -0.226 12.969 25.781 1 96.94 239 ILE B O 1
ATOM 7042 N N . SER B 1 240 ? -2.084 14.086 26.266 1 97.19 240 SER B N 1
ATOM 7043 C CA . SER B 1 240 ? -1.443 14.797 27.359 1 97.19 240 SER B CA 1
ATOM 7044 C C . SER B 1 240 ? -1.024 13.844 28.484 1 97.19 240 SER B C 1
ATOM 7046 O O . SER B 1 240 ? 0.033 14.016 29.094 1 97.19 240 SER B O 1
ATOM 7048 N N . VAL B 1 241 ? -1.838 12.852 28.719 1 96.56 241 VAL B N 1
ATOM 7049 C CA . VAL B 1 241 ? -1.527 11.867 29.75 1 96.56 241 VAL B CA 1
ATOM 7050 C C . VAL B 1 241 ? -0.354 11 29.297 1 96.56 241 VAL B C 1
ATOM 7052 O O . VAL B 1 241 ? 0.527 10.672 30.094 1 96.56 241 VAL B O 1
ATOM 7055 N N . CYS B 1 242 ? -0.319 10.648 28.094 1 96.31 242 CYS B N 1
ATOM 7056 C CA . CYS B 1 242 ? 0.81 9.891 27.562 1 96.31 242 CYS B CA 1
ATOM 7057 C C . CYS B 1 242 ? 2.096 10.703 27.641 1 96.31 242 CYS B C 1
ATOM 7059 O O . CYS B 1 242 ? 3.148 10.18 28 1 96.31 242 CYS B O 1
ATOM 7061 N N . ASN B 1 243 ? 1.982 11.969 27.297 1 96.06 243 ASN B N 1
ATOM 7062 C CA . ASN B 1 243 ? 3.135 12.859 27.422 1 96.06 243 ASN B CA 1
ATOM 7063 C C . ASN B 1 243 ? 3.594 13 28.859 1 96.06 243 ASN B C 1
ATOM 7065 O O . ASN B 1 243 ? 4.785 13.156 29.125 1 96.06 243 ASN B O 1
ATOM 7069 N N . TYR B 1 244 ? 2.635 12.938 29.766 1 95.31 244 TYR B N 1
ATOM 7070 C CA . TYR B 1 244 ? 2.947 13.086 31.188 1 95.31 244 TYR B CA 1
ATOM 7071 C C . TYR B 1 244 ? 3.891 11.977 31.656 1 95.31 244 TYR B C 1
ATOM 7073 O O . TYR B 1 244 ? 4.75 12.211 32.5 1 95.31 244 TYR B O 1
ATOM 7081 N N . SER B 1 245 ? 3.777 10.836 31.109 1 93.94 245 SER B N 1
ATOM 7082 C CA . SER B 1 245 ? 4.633 9.719 31.5 1 93.94 245 SER B CA 1
ATOM 7083 C C . SER B 1 245 ? 6.094 9.992 31.156 1 93.94 245 SER B C 1
ATOM 7085 O O . SER B 1 245 ? 7 9.461 31.797 1 93.94 245 SER B O 1
ATOM 7087 N N . ARG B 1 246 ? 6.32 10.93 30.219 1 93.19 246 ARG B N 1
ATOM 7088 C CA . ARG B 1 246 ? 7.68 11.211 29.766 1 93.19 246 ARG B CA 1
ATOM 7089 C C . ARG B 1 246 ? 8.125 12.594 30.234 1 93.19 246 ARG B C 1
ATOM 7091 O O . ARG B 1 246 ? 9.312 12.812 30.484 1 93.19 246 ARG B O 1
ATOM 7098 N N . LEU B 1 247 ? 7.211 13.492 30.25 1 94.31 247 LEU B N 1
ATOM 7099 C CA . LEU B 1 247 ? 7.547 14.898 30.484 1 94.31 247 LEU B CA 1
ATOM 7100 C C . LEU B 1 247 ? 7.27 15.289 31.938 1 94.31 247 LEU B C 1
ATOM 7102 O O . LEU B 1 247 ? 7.766 16.312 32.406 1 94.31 247 LEU B O 1
ATOM 7106 N N . HIS B 1 248 ? 6.355 14.531 32.562 1 93.56 248 HIS B N 1
ATOM 7107 C CA . HIS B 1 248 ? 5.871 14.844 33.906 1 93.56 248 HIS B CA 1
ATOM 7108 C C . HIS B 1 248 ? 5.16 16.188 33.938 1 93.56 248 HIS B C 1
ATOM 7110 O O . HIS B 1 248 ? 5.285 16.938 34.906 1 93.56 248 HIS B O 1
ATOM 7116 N N . MET B 1 249 ? 4.676 16.594 32.844 1 94.19 249 MET B N 1
ATOM 7117 C CA . MET B 1 249 ? 3.805 17.75 32.656 1 94.19 249 MET B CA 1
ATOM 7118 C C . MET B 1 249 ? 2.615 17.406 31.766 1 94.19 249 MET B C 1
ATOM 7120 O O . MET B 1 249 ? 2.766 16.688 30.766 1 94.19 249 MET B O 1
ATOM 7124 N N . LEU B 1 250 ? 1.471 17.875 32.188 1 94.69 250 LEU B N 1
ATOM 7125 C CA . LEU B 1 250 ? 0.257 17.594 31.422 1 94.69 250 LEU B CA 1
ATOM 7126 C C . LEU B 1 250 ? 0.081 18.609 30.297 1 94.69 250 LEU B C 1
ATOM 7128 O O . LEU B 1 250 ? -0.692 19.562 30.422 1 94.69 250 LEU B O 1
ATOM 7132 N N . VAL B 1 251 ? 0.761 18.375 29.172 1 95.31 251 VAL B N 1
ATOM 7133 C CA . VAL B 1 251 ? 0.716 19.281 28.016 1 95.31 251 VAL B CA 1
ATOM 7134 C C . VAL B 1 251 ? 0.579 18.469 26.734 1 95.31 251 VAL B C 1
ATOM 7136 O O . VAL B 1 251 ? 0.964 17.297 26.688 1 95.31 251 VAL B O 1
ATOM 7139 N N . LEU B 1 252 ? 0.027 19.094 25.719 1 94.62 252 LEU B N 1
ATOM 7140 C CA . LEU B 1 252 ? -0.118 18.453 24.422 1 94.62 252 LEU B CA 1
ATOM 7141 C C . LEU B 1 252 ? 1.232 18.312 23.719 1 94.62 252 LEU B C 1
ATOM 7143 O O . LEU B 1 252 ? 1.462 17.359 22.984 1 94.62 252 LEU B O 1
ATOM 7147 N N . ASN B 1 253 ? 2.057 19.281 23.859 1 94.44 253 ASN B N 1
ATOM 7148 C CA . ASN B 1 253 ? 3.434 19.344 23.391 1 94.44 253 ASN B CA 1
ATOM 7149 C C . ASN B 1 253 ? 4.277 20.297 24.219 1 94.44 253 ASN B C 1
ATOM 7151 O O . ASN B 1 253 ? 3.742 21.047 25.047 1 94.44 253 ASN B O 1
ATOM 7155 N N . GLU B 1 254 ? 5.457 20.312 24.031 1 94.12 254 GLU B N 1
ATOM 7156 C CA . GLU B 1 254 ? 6.332 21.078 24.922 1 94.12 254 GLU B CA 1
ATOM 7157 C C . GLU B 1 254 ? 6.305 22.562 24.578 1 94.12 254 GLU B C 1
ATOM 7159 O O . GLU B 1 254 ? 6.645 23.391 25.422 1 94.12 254 GLU B O 1
ATOM 7164 N N . LEU B 1 255 ? 5.949 22.859 23.375 1 91.5 255 LEU B N 1
ATOM 7165 C CA . LEU B 1 255 ? 5.844 24.281 23 1 91.5 255 LEU B CA 1
ATOM 7166 C C . LEU B 1 255 ? 4.676 24.938 23.719 1 91.5 255 LEU B C 1
ATOM 7168 O O . LEU B 1 255 ? 4.605 26.172 23.812 1 91.5 255 LEU B O 1
ATOM 7172 N N . SER B 1 256 ? 3.809 24.125 24.25 1 90.5 256 SER B N 1
ATOM 7173 C CA . SER B 1 256 ? 2.656 24.672 24.969 1 90.5 256 SER B CA 1
ATOM 7174 C C . SER B 1 256 ? 2.877 24.609 26.469 1 90.5 256 SER B C 1
ATOM 7176 O O . SER B 1 256 ? 1.955 24.875 27.25 1 90.5 256 SER B O 1
ATOM 7178 N N . ALA B 1 257 ? 4.031 24.266 26.859 1 94.44 257 ALA B N 1
ATOM 7179 C CA . ALA B 1 257 ? 4.328 24.234 28.281 1 94.44 257 ALA B CA 1
ATOM 7180 C C . ALA B 1 257 ? 4.234 25.625 28.906 1 94.44 257 ALA B C 1
ATOM 7182 O O . ALA B 1 257 ? 4.637 26.609 28.281 1 94.44 257 ALA B O 1
ATOM 7183 N N . PRO B 1 258 ? 3.73 25.688 30.094 1 94.12 258 PRO B N 1
ATOM 7184 C CA . PRO B 1 258 ? 3.445 27 30.688 1 94.12 258 PRO B CA 1
ATOM 7185 C C . PRO B 1 258 ? 4.699 27.844 30.875 1 94.12 258 PRO B C 1
ATOM 7187 O O . PRO B 1 258 ? 4.676 29.047 30.641 1 94.12 258 PRO B O 1
ATOM 7190 N N . GLY B 1 259 ? 5.746 27.25 31.375 1 95.56 259 GLY B N 1
ATOM 7191 C CA . GLY B 1 259 ? 6.98 28 31.547 1 95.56 259 GLY B CA 1
ATOM 7192 C C . GLY B 1 259 ? 7.523 28.578 30.25 1 95.56 259 GLY B C 1
ATOM 7193 O O . GLY B 1 259 ? 7.902 29.75 30.203 1 95.56 259 GLY B O 1
ATOM 7194 N N . TYR B 1 260 ? 7.531 27.781 29.281 1 95.06 260 TYR B N 1
ATOM 7195 C CA . TYR B 1 260 ? 8.023 28.203 27.984 1 95.06 260 TYR B CA 1
ATOM 7196 C C . TYR B 1 260 ? 7.168 29.328 27.422 1 95.06 260 TYR B C 1
ATOM 7198 O O . TYR B 1 260 ? 7.695 30.344 26.953 1 95.06 260 TYR B O 1
ATOM 7206 N N . GLN B 1 261 ? 5.898 29.188 27.453 1 93.19 261 GLN B N 1
ATOM 7207 C CA . GLN B 1 261 ? 4.988 30.203 26.922 1 93.19 261 GLN B CA 1
ATOM 7208 C C . GLN B 1 261 ? 5.125 31.516 27.672 1 93.19 261 GLN B C 1
ATOM 7210 O O . GLN B 1 261 ? 5.078 32.594 27.078 1 93.19 261 GLN B O 1
ATOM 7215 N N . SER B 1 262 ? 5.305 31.391 28.953 1 94.38 262 SER B N 1
ATOM 7216 C CA . SER B 1 262 ? 5.457 32.594 29.766 1 94.38 262 SER B CA 1
ATOM 7217 C C . SER B 1 262 ? 6.762 33.312 29.453 1 94.38 262 SER B C 1
ATOM 7219 O O . SER B 1 262 ? 6.809 34.531 29.453 1 94.38 262 SER B O 1
ATOM 7221 N N . ALA B 1 263 ? 7.766 32.531 29.25 1 96.19 263 ALA B N 1
ATOM 7222 C CA . ALA B 1 263 ? 9.055 33.125 28.906 1 96.19 263 ALA B CA 1
ATOM 7223 C C . ALA B 1 263 ? 8.977 33.875 27.594 1 96.19 263 ALA B C 1
ATOM 7225 O O . ALA B 1 263 ? 9.453 35 27.469 1 96.19 263 ALA B O 1
ATOM 7226 N N . VAL B 1 264 ? 8.391 33.281 26.609 1 94 264 VAL B N 1
ATOM 7227 C CA . VAL B 1 264 ? 8.258 33.906 25.297 1 94 264 VAL B CA 1
ATOM 7228 C C . VAL B 1 264 ? 7.41 35.156 25.406 1 94 264 VAL B C 1
ATOM 7230 O O . VAL B 1 264 ? 7.75 36.188 24.828 1 94 264 VAL B O 1
ATOM 7233 N N . LYS B 1 265 ? 6.355 35.062 26.125 1 92.69 265 LYS B N 1
ATOM 7234 C CA . LYS B 1 265 ? 5.484 36.219 26.312 1 92.69 265 LYS B CA 1
ATOM 7235 C C . LYS B 1 265 ? 6.23 37.344 27 1 92.69 265 LYS B C 1
ATOM 7237 O O . LYS B 1 265 ? 6.102 38.531 26.594 1 92.69 265 LYS B O 1
ATOM 7242 N N . ALA B 1 266 ? 6.965 37.031 27.984 1 95.12 266 ALA B N 1
ATOM 7243 C CA . ALA B 1 266 ? 7.727 38.031 28.719 1 95.12 266 ALA B CA 1
ATOM 7244 C C . ALA B 1 266 ? 8.758 38.688 27.812 1 95.12 266 ALA B C 1
ATOM 7246 O O . ALA B 1 266 ? 8.898 39.938 27.828 1 95.12 266 ALA B O 1
ATOM 7247 N N . LEU B 1 267 ? 9.438 37.938 27.094 1 95.69 267 LEU B N 1
ATOM 7248 C CA . LEU B 1 267 ? 10.453 38.469 26.188 1 95.69 267 LEU B CA 1
ATOM 7249 C C . LEU B 1 267 ? 9.82 39.344 25.125 1 95.69 267 LEU B C 1
ATOM 7251 O O . LEU B 1 267 ? 10.367 40.406 24.766 1 95.69 267 LEU B O 1
ATOM 7255 N N . ASN B 1 268 ? 8.672 38.969 24.609 1 93.12 268 ASN B N 1
ATOM 7256 C CA . ASN B 1 268 ? 7.949 39.75 23.609 1 93.12 268 ASN B CA 1
ATOM 7257 C C . ASN B 1 268 ? 7.414 41.031 24.188 1 93.12 268 ASN B C 1
ATOM 7259 O O . ASN B 1 268 ? 7.109 41.969 23.438 1 93.12 268 ASN B O 1
ATOM 7263 N N . SER B 1 269 ? 7.32 41.125 25.5 1 93.62 269 SER B N 1
ATOM 7264 C CA . SER B 1 269 ? 6.723 42.281 26.156 1 93.62 269 SER B CA 1
ATOM 7265 C C . SER B 1 269 ? 7.742 43.406 26.344 1 93.62 269 SER B C 1
ATOM 7267 O O . SER B 1 269 ? 7.379 44.531 26.703 1 93.62 269 SER B O 1
ATOM 7269 N N . ILE B 1 270 ? 8.953 43.125 26.078 1 95.38 270 ILE B N 1
ATOM 7270 C CA . ILE B 1 270 ? 9.984 44.125 26.25 1 95.38 270 ILE B CA 1
ATOM 7271 C C . ILE B 1 270 ? 9.867 45.156 25.125 1 95.38 270 ILE B C 1
ATOM 7273 O O . ILE B 1 270 ? 9.906 44.812 23.953 1 95.38 270 ILE B O 1
ATOM 7277 N N . ASP B 1 271 ? 9.742 46.344 25.516 1 94.31 271 ASP B N 1
ATOM 7278 C CA . ASP B 1 271 ? 9.578 47.438 24.547 1 94.31 271 ASP B CA 1
ATOM 7279 C C . ASP B 1 271 ? 10.898 48.156 24.328 1 94.31 271 ASP B C 1
ATOM 7281 O O . ASP B 1 271 ? 11.414 48.844 25.219 1 94.31 271 ASP B O 1
ATOM 7285 N N . VAL B 1 272 ? 11.43 48.031 23.141 1 93.5 272 VAL B N 1
ATOM 7286 C CA . VAL B 1 272 ? 12.656 48.719 22.766 1 93.5 272 VAL B CA 1
ATOM 7287 C C . VAL B 1 272 ? 12.367 49.719 21.672 1 93.5 272 VAL B C 1
ATOM 7289 O O . VAL B 1 272 ? 13.281 50.156 20.953 1 93.5 272 VAL B O 1
ATOM 7292 N N . GLY B 1 273 ? 11.109 50.031 21.531 1 88.56 273 GLY B N 1
ATOM 7293 C CA . GLY B 1 273 ? 10.711 50.938 20.469 1 88.56 273 GLY B CA 1
ATOM 7294 C C . GLY B 1 273 ? 10.312 50.219 19.203 1 88.56 273 GLY B C 1
ATOM 7295 O O . GLY B 1 273 ? 9.766 49.125 19.234 1 88.56 273 GLY B O 1
ATOM 7296 N N . ARG B 1 274 ? 10.469 50.938 18.031 1 84.25 274 ARG B N 1
ATOM 7297 C CA . ARG B 1 274 ? 10.078 50.375 16.75 1 84.25 274 ARG B CA 1
ATOM 7298 C C . ARG B 1 274 ? 11.078 49.312 16.297 1 84.25 274 ARG B C 1
ATOM 7300 O O . ARG B 1 274 ? 12.281 49.594 16.234 1 84.25 274 ARG B O 1
ATOM 7307 N N . THR B 1 275 ? 10.562 48.156 16.094 1 87.62 275 THR B N 1
ATOM 7308 C CA . THR B 1 275 ? 11.391 47.031 15.664 1 87.62 275 THR B CA 1
ATOM 7309 C C . THR B 1 275 ? 11.086 46.656 14.219 1 87.62 275 THR B C 1
ATOM 7311 O O . THR B 1 275 ? 10.055 47.062 13.672 1 87.62 275 THR B O 1
ATOM 7314 N N . PRO B 1 276 ? 12.07 45.969 13.547 1 85 276 PRO B N 1
ATOM 7315 C CA . PRO B 1 276 ? 11.797 45.531 12.18 1 85 276 PRO B CA 1
ATOM 7316 C C . PRO B 1 276 ? 10.602 44.594 12.102 1 85 276 PRO B C 1
ATOM 7318 O O . PRO B 1 276 ? 10.289 43.906 13.078 1 85 276 PRO B O 1
ATOM 7321 N N . LYS B 1 277 ? 10.016 44.594 10.898 1 84.06 277 LYS B N 1
ATOM 7322 C CA . LYS B 1 277 ? 8.891 43.656 10.672 1 84.06 277 LYS B CA 1
ATOM 7323 C C . LYS B 1 277 ? 9.305 42.219 10.883 1 84.06 277 LYS B C 1
ATOM 7325 O O . LYS B 1 277 ? 10.391 41.812 10.469 1 84.06 277 LYS B O 1
ATOM 7330 N N . HIS B 1 278 ? 8.523 41.438 11.617 1 86.88 278 HIS B N 1
ATOM 7331 C CA . HIS B 1 278 ? 8.688 40 11.875 1 86.88 278 HIS B CA 1
ATOM 7332 C C . HIS B 1 278 ? 9.805 39.75 12.875 1 86.88 278 HIS B C 1
ATOM 7334 O O . HIS B 1 278 ? 10.312 38.625 12.977 1 86.88 278 HIS B O 1
ATOM 7340 N N . ALA B 1 279 ? 10.273 40.75 13.523 1 88.5 279 ALA B N 1
ATOM 7341 C CA . ALA B 1 279 ? 11.258 40.625 14.594 1 88.5 279 ALA B CA 1
ATOM 7342 C C . ALA B 1 279 ? 10.812 41.344 15.852 1 88.5 279 ALA B C 1
ATOM 7344 O O . ALA B 1 279 ? 10.82 42.594 15.883 1 88.5 279 ALA B O 1
ATOM 7345 N N . THR B 1 280 ? 10.484 40.625 16.844 1 89.06 280 THR B N 1
ATOM 7346 C CA . THR B 1 280 ? 9.984 41.219 18.078 1 89.06 280 THR B CA 1
ATOM 7347 C C . THR B 1 280 ? 11.086 41.281 19.125 1 89.06 280 THR B C 1
ATOM 7349 O O . THR B 1 280 ? 11.312 42.312 19.75 1 89.06 280 THR B O 1
ATOM 7352 N N . VAL B 1 281 ? 11.719 40.125 19.312 1 92.25 281 VAL B N 1
ATOM 7353 C CA . VAL B 1 281 ? 12.812 40.062 20.266 1 92.25 281 VAL B CA 1
ATOM 7354 C C . VAL B 1 281 ? 14.141 40.344 19.562 1 92.25 281 VAL B C 1
ATOM 7356 O O . VAL B 1 281 ? 14.898 39.438 19.266 1 92.25 281 VAL B O 1
ATOM 7359 N N . THR B 1 282 ? 14.453 41.594 19.484 1 92.19 282 THR B N 1
ATOM 7360 C CA . THR B 1 282 ? 15.641 42.031 18.781 1 92.19 282 THR B CA 1
ATOM 7361 C C . THR B 1 282 ? 16.875 41.906 19.656 1 92.19 282 THR B C 1
ATOM 7363 O O . THR B 1 282 ? 16.781 41.594 20.844 1 92.19 282 THR B O 1
ATOM 7366 N N . ALA B 1 283 ? 18.031 42.188 19.031 1 93.06 283 ALA B N 1
ATOM 7367 C CA . ALA B 1 283 ? 19.281 42.156 19.781 1 93.06 283 ALA B CA 1
ATOM 7368 C C . ALA B 1 283 ? 19.234 43.156 20.938 1 93.06 283 ALA B C 1
ATOM 7370 O O . ALA B 1 283 ? 19.766 42.875 22.016 1 93.06 283 ALA B O 1
ATOM 7371 N N . ALA B 1 284 ? 18.609 44.281 20.719 1 94.31 284 ALA B N 1
ATOM 7372 C CA . ALA B 1 284 ? 18.453 45.312 21.766 1 94.31 284 ALA B CA 1
ATOM 7373 C C . ALA B 1 284 ? 17.625 44.781 22.938 1 94.31 284 ALA B C 1
ATOM 7375 O O . ALA B 1 284 ? 17.953 44.969 24.094 1 94.31 284 ALA B O 1
ATOM 7376 N N . ALA B 1 285 ? 16.531 44.125 22.578 1 95.56 285 ALA B N 1
ATOM 7377 C CA . ALA B 1 285 ? 15.672 43.562 23.609 1 95.56 285 ALA B CA 1
ATOM 7378 C C . ALA B 1 285 ? 16.406 42.469 24.375 1 95.56 285 ALA B C 1
ATOM 7380 O O . ALA B 1 285 ? 16.266 42.375 25.594 1 95.56 285 ALA B O 1
ATOM 7381 N N . ARG B 1 286 ? 17.156 41.625 23.672 1 96.94 286 ARG B N 1
ATOM 7382 C CA . ARG B 1 286 ? 17.906 40.562 24.328 1 96.94 286 ARG B CA 1
ATOM 7383 C C . ARG B 1 286 ? 18.953 41.156 25.297 1 96.94 286 ARG B C 1
ATOM 7385 O O . ARG B 1 286 ? 19.156 40.625 26.391 1 96.94 286 ARG B O 1
ATOM 7392 N N . SER B 1 287 ? 19.594 42.188 24.859 1 96.62 287 SER B N 1
ATOM 7393 C CA . SER B 1 287 ? 20.594 42.812 25.719 1 96.62 287 SER B CA 1
ATOM 7394 C C . SER B 1 287 ? 19.984 43.312 27.031 1 96.62 287 SER B C 1
ATOM 7396 O O . SER B 1 287 ? 20.578 43.125 28.094 1 96.62 287 SER B O 1
ATOM 7398 N N . LEU B 1 288 ? 18.875 43.875 26.906 1 97.44 288 LEU B N 1
ATOM 7399 C CA . LEU B 1 288 ? 18.172 44.312 28.109 1 97.44 288 LEU B CA 1
ATOM 7400 C C . LEU B 1 288 ? 17.75 43.125 28.969 1 97.44 288 LEU B C 1
ATOM 7402 O O . LEU B 1 288 ? 17.797 43.188 30.203 1 97.44 288 LEU B O 1
ATOM 7406 N N . ALA B 1 289 ? 17.281 42.125 28.312 1 98.12 289 ALA B N 1
ATOM 7407 C CA . ALA B 1 289 ? 16.859 40.906 29.016 1 98.12 289 ALA B CA 1
ATOM 7408 C C . ALA B 1 289 ? 18.031 40.281 29.781 1 98.12 289 ALA B C 1
ATOM 7410 O O . ALA B 1 289 ? 17.859 39.781 30.891 1 98.12 289 ALA B O 1
ATOM 7411 N N . TYR B 1 290 ? 19.25 40.344 29.172 1 97.75 290 TYR B N 1
ATOM 7412 C CA . TYR B 1 290 ? 20.453 39.812 29.812 1 97.75 290 TYR B CA 1
ATOM 7413 C C . TYR B 1 290 ? 20.75 40.531 31.109 1 97.75 290 TYR B C 1
ATOM 7415 O O . TYR B 1 290 ? 21.281 39.938 32.062 1 97.75 290 TYR B O 1
ATOM 7423 N N . GLU B 1 291 ? 20.438 41.688 31.203 1 96.81 291 GLU B N 1
ATOM 7424 C CA . GLU B 1 291 ? 20.75 42.5 32.375 1 96.81 291 GLU B CA 1
ATOM 7425 C C . GLU B 1 291 ? 19.844 42.188 33.531 1 96.81 291 GLU B C 1
ATOM 7427 O O . GLU B 1 291 ? 20.281 42.219 34.688 1 96.81 291 GLU B O 1
ATOM 7432 N N . VAL B 1 292 ? 18.703 41.812 33.25 1 97.56 292 VAL B N 1
ATOM 7433 C CA . VAL B 1 292 ? 17.719 41.688 34.312 1 97.56 292 VAL B CA 1
ATOM 7434 C C . VAL B 1 292 ? 17.547 40.219 34.688 1 97.56 292 VAL B C 1
ATOM 7436 O O . VAL B 1 292 ? 17.109 39.875 35.781 1 97.56 292 VAL B O 1
ATOM 7439 N N . SER B 1 293 ? 17.812 39.344 33.781 1 98.25 293 SER B N 1
ATOM 7440 C CA . SER B 1 293 ? 17.562 37.906 34.031 1 98.25 293 SER B CA 1
ATOM 7441 C C . SER B 1 293 ? 18.859 37.125 33.938 1 98.25 293 SER B C 1
ATOM 7443 O O . SER B 1 293 ? 19.344 36.781 32.875 1 98.25 293 SER B O 1
ATOM 7445 N N . PRO B 1 294 ? 19.375 36.719 35.094 1 97.62 294 PRO B N 1
ATOM 7446 C CA . PRO B 1 294 ? 20.578 35.844 35.062 1 97.62 294 PRO B CA 1
ATOM 7447 C C . PRO B 1 294 ? 20.344 34.531 34.312 1 97.62 294 PRO B C 1
ATOM 7449 O O . PRO B 1 294 ? 21.281 34.031 33.719 1 97.62 294 PRO B O 1
ATOM 7452 N N . THR B 1 295 ? 19.172 34.062 34.406 1 98 295 THR B N 1
ATOM 7453 C CA . THR B 1 295 ? 18.844 32.812 33.75 1 98 295 THR B CA 1
ATOM 7454 C C . THR B 1 295 ? 18.906 33 32.219 1 98 295 THR B C 1
ATOM 7456 O O . THR B 1 295 ? 19.438 32.125 31.516 1 98 295 THR B O 1
ATOM 7459 N N . PHE B 1 296 ? 18.344 34.094 31.719 1 98.31 296 PHE B N 1
ATOM 7460 C CA . PHE B 1 296 ? 18.391 34.375 30.281 1 98.31 296 PHE B CA 1
ATOM 7461 C C . PHE B 1 296 ? 19.828 34.625 29.828 1 98.31 296 PHE B C 1
ATOM 7463 O O . PHE B 1 296 ? 20.203 34.281 28.703 1 98.31 296 PHE B O 1
ATOM 7470 N N . ARG B 1 297 ? 20.625 35.094 30.672 1 97.88 297 ARG B N 1
ATOM 7471 C CA . ARG B 1 297 ? 22.031 35.375 30.359 1 97.88 297 ARG B CA 1
ATOM 7472 C C . ARG B 1 297 ? 22.797 34.094 30.047 1 97.88 297 ARG B C 1
ATOM 7474 O O . ARG B 1 297 ? 23.75 34.125 29.266 1 97.88 297 ARG B O 1
ATOM 7481 N N . GLU B 1 298 ? 22.359 33 30.594 1 97.31 298 GLU B N 1
ATOM 7482 C CA . GLU B 1 298 ? 22.984 31.719 30.312 1 97.31 298 GLU B CA 1
ATOM 7483 C C . GLU B 1 298 ? 22.875 31.375 28.828 1 97.31 298 GLU B C 1
ATOM 7485 O O . GLU B 1 298 ? 23.641 30.547 28.328 1 97.31 298 GLU B O 1
ATOM 7490 N N . LEU B 1 299 ? 21.953 32.031 28.141 1 97.62 299 LEU B N 1
ATOM 7491 C CA . LEU B 1 299 ? 21.688 31.672 26.75 1 97.62 299 LEU B CA 1
ATOM 7492 C C . LEU B 1 299 ? 22.453 32.594 25.797 1 97.62 299 LEU B C 1
ATOM 7494 O O . LEU B 1 299 ? 22.469 32.375 24.594 1 97.62 299 LEU B O 1
ATOM 7498 N N . ALA B 1 300 ? 23.172 33.531 26.312 1 96.81 300 ALA B N 1
ATOM 7499 C CA . ALA B 1 300 ? 23.859 34.562 25.531 1 96.81 300 ALA B CA 1
ATOM 7500 C C . ALA B 1 300 ? 24.891 33.938 24.594 1 96.81 300 ALA B C 1
ATOM 7502 O O . ALA B 1 300 ? 25.047 34.375 23.453 1 96.81 300 ALA B O 1
ATOM 7503 N N . PRO B 1 301 ? 25.578 32.906 25.031 1 94.81 301 PRO B N 1
ATOM 7504 C CA . PRO B 1 301 ? 26.562 32.312 24.109 1 94.81 301 PRO B CA 1
ATOM 7505 C C . PRO B 1 301 ? 25.922 31.766 22.844 1 94.81 301 PRO B C 1
ATOM 7507 O O . PRO B 1 301 ? 26.547 31.781 21.781 1 94.81 301 PRO B O 1
ATOM 7510 N N . PHE B 1 302 ? 24.766 31.297 22.953 1 93.19 302 PHE B N 1
ATOM 7511 C CA . PHE B 1 302 ? 24.062 30.797 21.781 1 93.19 302 PHE B CA 1
ATOM 7512 C C . PHE B 1 302 ? 23.578 31.938 20.891 1 93.19 302 PHE B C 1
ATOM 7514 O O . PHE B 1 302 ? 23.875 31.969 19.703 1 93.19 302 PHE B O 1
ATOM 7521 N N . PHE B 1 303 ? 22.891 32.906 21.438 1 94.88 303 PHE B N 1
ATOM 7522 C CA . PHE B 1 303 ? 22.25 33.969 20.672 1 94.88 303 PHE B CA 1
ATOM 7523 C C . PHE B 1 303 ? 23.281 34.906 20.078 1 94.88 303 PHE B C 1
ATOM 7525 O O . PHE B 1 303 ? 23.109 35.406 18.969 1 94.88 303 PHE B O 1
ATOM 7532 N N . GLU B 1 304 ? 24.312 35.094 20.844 1 93.81 304 GLU B N 1
ATOM 7533 C CA . GLU B 1 304 ? 25.328 36.062 20.406 1 93.81 304 GLU B CA 1
ATOM 7534 C C . GLU B 1 304 ? 26.531 35.344 19.797 1 93.81 304 GLU B C 1
ATOM 7536 O O . GLU B 1 304 ? 27.453 35.969 19.281 1 93.81 304 GLU B O 1
ATOM 7541 N N . GLY B 1 305 ? 26.438 34.062 19.75 1 90.88 305 GLY B N 1
ATOM 7542 C CA . GLY B 1 305 ? 27.5 33.25 19.172 1 90.88 305 GLY B CA 1
ATOM 7543 C C . GLY B 1 305 ? 27.297 33 17.688 1 90.88 305 GLY B C 1
ATOM 7544 O O . GLY B 1 305 ? 26.453 33.625 17.047 1 90.88 305 GLY B O 1
ATOM 7545 N N . PRO B 1 306 ? 28.047 32.062 17.188 1 81.56 306 PRO B N 1
ATOM 7546 C CA . PRO B 1 306 ? 28.031 31.781 15.75 1 81.56 306 PRO B CA 1
ATOM 7547 C C . PRO B 1 306 ? 26.672 31.266 15.258 1 81.56 306 PRO B C 1
ATOM 7549 O O . PRO B 1 306 ? 26.219 31.672 14.188 1 81.56 306 PRO B O 1
ATOM 7552 N N . ILE B 1 307 ? 26.062 30.469 15.977 1 81.56 307 ILE B N 1
ATOM 7553 C CA . ILE B 1 307 ? 24.781 29.875 15.562 1 81.56 307 ILE B CA 1
ATOM 7554 C C . ILE B 1 307 ? 23.703 30.953 15.516 1 81.56 307 ILE B C 1
ATOM 7556 O O . ILE B 1 307 ? 22.969 31.047 14.539 1 81.56 307 ILE B O 1
ATOM 7560 N N . GLY B 1 308 ? 23.625 31.703 16.578 1 85.62 308 GLY B N 1
ATOM 7561 C CA . GLY B 1 308 ? 22.656 32.781 16.609 1 85.62 308 GLY B CA 1
ATOM 7562 C C . GLY B 1 308 ? 22.859 33.812 15.484 1 85.62 308 GLY B C 1
ATOM 7563 O O . GLY B 1 308 ? 21.891 34.281 14.891 1 85.62 308 GLY B O 1
ATOM 7564 N N . LYS B 1 309 ? 24.078 34.031 15.164 1 82.94 309 LYS B N 1
ATOM 7565 C CA . LYS B 1 309 ? 24.391 34.969 14.086 1 82.94 309 LYS B CA 1
ATOM 7566 C C . LYS B 1 309 ? 24.031 34.375 12.727 1 82.94 309 LYS B C 1
ATOM 7568 O O . LYS B 1 309 ? 23.594 35.125 11.828 1 82.94 309 LYS B O 1
ATOM 7573 N N . GLU B 1 310 ? 24.234 33.156 12.641 1 77.44 310 GLU B N 1
ATOM 7574 C CA . GLU B 1 310 ? 23.875 32.5 11.391 1 77.44 310 GLU B CA 1
ATOM 7575 C C . GLU B 1 310 ? 22.359 32.531 11.172 1 77.44 310 GLU B C 1
ATOM 7577 O O . GLU B 1 310 ? 21.891 32.75 10.047 1 77.44 310 GLU B O 1
ATOM 7582 N N . ILE B 1 311 ? 21.609 32.375 12.227 1 82.31 311 ILE B N 1
ATOM 7583 C CA . ILE B 1 311 ? 20.141 32.406 12.141 1 82.31 311 ILE B CA 1
ATOM 7584 C C . ILE B 1 311 ? 19.688 33.812 11.773 1 82.31 311 ILE B C 1
ATOM 7586 O O . ILE B 1 311 ? 18.781 33.969 10.953 1 82.31 311 ILE B O 1
ATOM 7590 N N . ALA B 1 312 ? 20.344 34.719 12.289 1 82.75 312 ALA B N 1
ATOM 7591 C CA . ALA B 1 312 ? 19.984 36.094 12.07 1 82.75 312 ALA B CA 1
ATOM 7592 C C . ALA B 1 312 ? 20.328 36.531 10.648 1 82.75 312 ALA B C 1
ATOM 7594 O O . ALA B 1 312 ? 19.688 37.438 10.102 1 82.75 312 ALA B O 1
ATOM 7595 N N . ALA B 1 313 ? 21.266 35.844 10.039 1 72.44 313 ALA B N 1
ATOM 7596 C CA . ALA B 1 313 ? 21.734 36.219 8.711 1 72.44 313 ALA B CA 1
ATOM 7597 C C . ALA B 1 313 ? 20.828 35.656 7.625 1 72.44 313 ALA B C 1
ATOM 7599 O O . ALA B 1 313 ? 20.828 36.125 6.488 1 72.44 313 ALA B O 1
ATOM 7600 N N . HIS B 1 314 ? 20.141 34.594 7.867 1 63.72 314 HIS B N 1
ATOM 7601 C CA . HIS B 1 314 ? 19.312 34 6.836 1 63.72 314 HIS B CA 1
ATOM 7602 C C . HIS B 1 314 ? 18.031 34.781 6.609 1 63.72 314 HIS B C 1
ATOM 7604 O O . HIS B 1 314 ? 17.312 35.094 7.559 1 63.72 314 HIS B O 1
ATOM 7610 N N . PRO B 1 315 ? 17.938 35.312 5.367 1 56.62 315 PRO B N 1
ATOM 7611 C CA . PRO B 1 315 ? 16.875 36.25 5.012 1 56.62 315 PRO B CA 1
ATOM 7612 C C . PRO B 1 315 ? 15.477 35.656 5.199 1 56.62 315 PRO B C 1
ATOM 7614 O O . PRO B 1 315 ? 14.5 36.406 5.266 1 56.62 315 PRO B O 1
ATOM 7617 N N . ILE B 1 316 ? 15.445 34.406 4.949 1 53.19 316 ILE B N 1
ATOM 7618 C CA . ILE B 1 316 ? 14.047 34 4.844 1 53.19 316 ILE B CA 1
ATOM 7619 C C . ILE B 1 316 ? 13.242 34.625 5.973 1 53.19 316 ILE B C 1
ATOM 7621 O O . ILE B 1 316 ? 12.102 35.062 5.766 1 53.19 316 ILE B O 1
ATOM 7625 N N . ALA B 1 317 ? 13.727 34.344 7.168 1 50.91 317 ALA B N 1
ATOM 7626 C CA . ALA B 1 317 ? 12.883 34.5 8.352 1 50.91 317 ALA B CA 1
ATOM 7627 C C . ALA B 1 317 ? 13.188 35.812 9.07 1 50.91 317 ALA B C 1
ATOM 7629 O O . ALA B 1 317 ? 12.43 36.219 9.945 1 50.91 317 ALA B O 1
ATOM 7630 N N . GLY B 1 318 ? 14.414 36.375 8.805 1 53.47 318 GLY B N 1
ATOM 7631 C CA . GLY B 1 318 ? 14.742 37.5 9.656 1 53.47 318 GLY B CA 1
ATOM 7632 C C . GLY B 1 318 ? 14.93 38.781 8.891 1 53.47 318 GLY B C 1
ATOM 7633 O O . GLY B 1 318 ? 15.055 38.781 7.66 1 53.47 318 GLY B O 1
ATOM 7634 N N . SER B 1 319 ? 14.305 39.781 9.477 1 58.34 319 SER B N 1
ATOM 7635 C CA . SER B 1 319 ? 14.586 41.188 9.188 1 58.34 319 SER B CA 1
ATOM 7636 C C . SER B 1 319 ? 16.094 41.469 9.18 1 58.34 319 SER B C 1
ATOM 7638 O O . SER B 1 319 ? 16.875 40.656 9.68 1 58.34 319 SER B O 1
ATOM 7640 N N . ASP B 1 320 ? 16.438 42.531 8.695 1 63.53 320 ASP B N 1
ATOM 7641 C CA . ASP B 1 320 ? 17.719 43.219 8.57 1 63.53 320 ASP B CA 1
ATOM 7642 C C . ASP B 1 320 ? 18.625 42.906 9.758 1 63.53 320 ASP B C 1
ATOM 7644 O O . ASP B 1 320 ? 18.859 43.781 10.609 1 63.53 320 ASP B O 1
ATOM 7648 N N . GLY B 1 321 ? 19.188 41.344 9.875 1 76.88 321 GLY B N 1
ATOM 7649 C CA . GLY B 1 321 ? 20.188 41.094 10.898 1 76.88 321 GLY B CA 1
ATOM 7650 C C . GLY B 1 321 ? 19.578 40.656 12.219 1 76.88 321 GLY B C 1
ATOM 7651 O O . GLY B 1 321 ? 20.281 40.562 13.234 1 76.88 321 GLY B O 1
ATOM 7652 N N . GLU B 1 322 ? 18.297 40.344 12.344 1 88.56 322 GLU B N 1
ATOM 7653 C CA . GLU B 1 322 ? 17.609 39.906 13.555 1 88.56 322 GLU B CA 1
ATOM 7654 C C . GLU B 1 322 ? 17.078 38.5 13.398 1 88.56 322 GLU B C 1
ATOM 7656 O O . GLU B 1 322 ? 16.875 38 12.281 1 88.56 322 GLU B O 1
ATOM 7661 N N . ILE B 1 323 ? 16.859 37.875 14.508 1 88.62 323 ILE B N 1
ATOM 7662 C CA . ILE B 1 323 ? 16.203 36.562 14.5 1 88.62 323 ILE B CA 1
ATOM 7663 C C . ILE B 1 323 ? 14.703 36.75 14.336 1 88.62 323 ILE B C 1
ATOM 7665 O O . ILE B 1 323 ? 14.047 37.375 15.172 1 88.62 323 ILE B O 1
ATOM 7669 N N . GLY B 1 324 ? 14.188 36.219 13.258 1 85.69 324 GLY B N 1
ATOM 7670 C CA . GLY B 1 324 ? 12.766 36.344 12.977 1 85.69 324 GLY B CA 1
ATOM 7671 C C . GLY B 1 324 ? 11.891 35.625 13.992 1 85.69 324 GLY B C 1
ATOM 7672 O O . GLY B 1 324 ? 12.32 34.656 14.609 1 85.69 324 GLY B O 1
ATOM 7673 N N . ASN B 1 325 ? 10.641 36.094 14.141 1 86.88 325 ASN B N 1
ATOM 7674 C CA . ASN B 1 325 ? 9.711 35.531 15.117 1 86.88 325 ASN B CA 1
ATOM 7675 C C . ASN B 1 325 ? 9.516 34.031 14.906 1 86.88 325 ASN B C 1
ATOM 7677 O O . ASN B 1 325 ? 9.414 33.281 15.867 1 86.88 325 ASN B O 1
ATOM 7681 N N . GLY B 1 326 ? 9.43 33.625 13.664 1 82.06 326 GLY B N 1
ATOM 7682 C CA . GLY B 1 326 ? 9.227 32.219 13.359 1 82.06 326 GLY B CA 1
ATOM 7683 C C . GLY B 1 326 ? 10.367 31.344 13.82 1 82.06 326 GLY B C 1
ATOM 7684 O O . GLY B 1 326 ? 10.156 30.188 14.18 1 82.06 326 GLY B O 1
ATOM 7685 N N . TRP B 1 327 ? 11.492 31.875 13.914 1 86 327 TRP B N 1
ATOM 7686 C CA . TRP B 1 327 ? 12.672 31.109 14.305 1 86 327 TRP B CA 1
ATOM 7687 C C . TRP B 1 327 ? 12.977 31.297 15.789 1 86 327 TRP B C 1
ATOM 7689 O O . TRP B 1 327 ? 13.617 30.438 16.406 1 86 327 TRP B O 1
ATOM 7699 N N . PHE B 1 328 ? 12.562 32.406 16.25 1 88.69 328 PHE B N 1
ATOM 7700 C CA . PHE B 1 328 ? 12.922 32.719 17.625 1 88.69 328 PHE B CA 1
ATOM 7701 C C . PHE B 1 328 ? 12.383 31.656 18.578 1 88.69 328 PHE B C 1
ATOM 7703 O O . PHE B 1 328 ? 13.047 31.297 19.547 1 88.69 328 PHE B O 1
ATOM 7710 N N . TYR B 1 329 ? 11.227 31.172 18.281 1 87.5 329 TYR B N 1
ATOM 7711 C CA . TYR B 1 329 ? 10.609 30.156 19.125 1 87.5 329 TYR B CA 1
ATOM 7712 C C . TYR B 1 329 ? 11.484 28.906 19.203 1 87.5 329 TYR B C 1
ATOM 7714 O O . TYR B 1 329 ? 11.648 28.312 20.266 1 87.5 329 TYR B O 1
ATOM 7722 N N . TRP B 1 330 ? 12.031 28.562 18.141 1 89.44 330 TRP B N 1
ATOM 7723 C CA . TRP B 1 330 ? 12.898 27.391 18.094 1 89.44 330 TRP B CA 1
ATOM 7724 C C . TRP B 1 330 ? 14.289 27.703 18.625 1 89.44 330 TRP B C 1
ATOM 7726 O O . TRP B 1 330 ? 14.898 26.875 19.312 1 89.44 330 TRP B O 1
ATOM 7736 N N . ALA B 1 331 ? 14.727 28.891 18.312 1 90.75 331 ALA B N 1
ATOM 7737 C CA . ALA B 1 331 ? 16.047 29.312 18.75 1 90.75 331 ALA B CA 1
ATOM 7738 C C . ALA B 1 331 ? 16.141 29.344 20.266 1 90.75 331 ALA B C 1
ATOM 7740 O O . ALA B 1 331 ? 17.172 29 20.844 1 90.75 331 ALA B O 1
ATOM 7741 N N . LEU B 1 332 ? 15.102 29.781 20.891 1 94.88 332 LEU B N 1
ATOM 7742 C CA . LEU B 1 332 ? 15.07 29.828 22.344 1 94.88 332 LEU B CA 1
ATOM 7743 C C . LEU B 1 332 ? 15.219 28.422 22.922 1 94.88 332 LEU B C 1
ATOM 7745 O O . LEU B 1 332 ? 15.945 28.234 23.906 1 94.88 332 LEU B O 1
ATOM 7749 N N . ARG B 1 333 ? 14.555 27.516 22.344 1 94.75 333 ARG B N 1
ATOM 7750 C CA . ARG B 1 333 ? 14.656 26.125 22.781 1 94.75 333 ARG B CA 1
ATOM 7751 C C . ARG B 1 333 ? 16.047 25.562 22.516 1 94.75 333 ARG B C 1
ATOM 7753 O O . ARG B 1 333 ? 16.625 24.891 23.359 1 94.75 333 ARG B O 1
ATOM 7760 N N . ASP B 1 334 ? 16.562 25.844 21.328 1 92.56 334 ASP B N 1
ATOM 7761 C CA . ASP B 1 334 ? 17.891 25.375 20.969 1 92.56 334 ASP B CA 1
ATOM 7762 C C . ASP B 1 334 ? 18.953 25.969 21.906 1 92.56 334 ASP B C 1
ATOM 7764 O O . ASP B 1 334 ? 19.922 25.281 22.25 1 92.56 334 ASP B O 1
ATOM 7768 N N . ALA B 1 335 ? 18.75 27.156 22.219 1 95.38 335 ALA B N 1
ATOM 7769 C CA . ALA B 1 335 ? 19.672 27.797 23.156 1 95.38 335 ALA B CA 1
ATOM 7770 C C . ALA B 1 335 ? 19.656 27.094 24.516 1 95.38 335 ALA B C 1
ATOM 7772 O O . ALA B 1 335 ? 20.703 26.875 25.125 1 95.38 335 ALA B O 1
ATOM 7773 N N . GLY B 1 336 ? 18.438 26.797 25 1 96.44 336 GLY B N 1
ATOM 7774 C CA . GLY B 1 336 ? 18.328 26.047 26.25 1 96.44 336 GLY B CA 1
ATOM 7775 C C . GLY B 1 336 ? 18.984 24.688 26.172 1 96.44 336 GLY B C 1
ATOM 7776 O O . GLY B 1 336 ? 19.594 24.234 27.141 1 96.44 336 GLY B O 1
ATOM 7777 N N . ALA B 1 337 ? 18.812 24.047 25.047 1 93.38 337 ALA B N 1
ATOM 7778 C CA . ALA B 1 337 ? 19.438 22.734 24.859 1 93.38 337 ALA B CA 1
ATOM 7779 C C . ALA B 1 337 ? 20.953 22.828 24.906 1 93.38 337 ALA B C 1
ATOM 7781 O O . ALA B 1 337 ? 21.625 22 25.531 1 93.38 337 ALA B O 1
ATOM 7782 N N . THR B 1 338 ? 21.469 23.859 24.234 1 90.12 338 THR B N 1
ATOM 7783 C CA . THR B 1 338 ? 22.922 24.078 24.203 1 90.12 338 THR B CA 1
ATOM 7784 C C . THR B 1 338 ? 23.438 24.391 25.609 1 90.12 338 THR B C 1
ATOM 7786 O O . THR B 1 338 ? 24.547 24 25.969 1 90.12 338 THR B O 1
ATOM 7789 N N . ALA B 1 339 ? 22.609 24.953 26.391 1 93.81 339 ALA B N 1
ATOM 7790 C CA . ALA B 1 339 ? 22.969 25.312 27.766 1 93.81 339 ALA B CA 1
ATOM 7791 C C . ALA B 1 339 ? 22.797 24.141 28.719 1 93.81 339 ALA B C 1
ATOM 7793 O O . ALA B 1 339 ? 23.094 24.25 29.906 1 93.81 339 ALA B O 1
ATOM 7794 N N . GLY B 1 340 ? 22.234 23.062 28.219 1 92.94 340 GLY B N 1
ATOM 7795 C CA . GLY B 1 340 ? 22.109 21.844 29.016 1 92.94 340 GLY B CA 1
ATOM 7796 C C . GLY B 1 340 ? 20.828 21.812 29.844 1 92.94 340 GLY B C 1
ATOM 7797 O O . GLY B 1 340 ? 20.75 21.062 30.828 1 92.94 340 GLY B O 1
ATOM 7798 N N . TRP B 1 341 ? 19.875 22.578 29.453 1 95.62 341 TRP B N 1
ATOM 7799 C CA . TRP B 1 341 ? 18.672 22.688 30.25 1 95.62 341 TRP B CA 1
ATOM 7800 C C . TRP B 1 341 ? 17.797 21.438 30.078 1 95.62 341 TRP B C 1
ATOM 7802 O O . TRP B 1 341 ? 17 21.109 30.953 1 95.62 341 TRP B O 1
ATOM 7812 N N . PHE B 1 342 ? 17.922 20.75 29.016 1 94.31 342 PHE B N 1
ATOM 7813 C CA . PHE B 1 342 ? 16.922 19.75 28.625 1 94.31 342 PHE B CA 1
ATOM 7814 C C . PHE B 1 342 ? 17.359 18.359 29.062 1 94.31 342 PHE B C 1
ATOM 7816 O O . PHE B 1 342 ? 17.25 17.391 28.297 1 94.31 342 PHE B O 1
ATOM 7823 N N . THR B 1 343 ? 17.828 18.234 30.234 1 91.12 343 THR B N 1
ATOM 7824 C CA . THR B 1 343 ? 18 16.922 30.859 1 91.12 343 THR B CA 1
ATOM 7825 C C . THR B 1 343 ? 16.641 16.297 31.188 1 91.12 343 THR B C 1
ATOM 7827 O O . THR B 1 343 ? 16.5 15.078 31.172 1 91.12 343 THR B O 1
ATOM 7830 N N . SER B 1 344 ? 15.719 17.188 31.5 1 93.12 344 SER B N 1
ATOM 7831 C CA . SER B 1 344 ? 14.312 16.828 31.625 1 93.12 344 SER B CA 1
ATOM 7832 C C . SER B 1 344 ? 13.406 17.969 31.188 1 93.12 344 SER B C 1
ATOM 7834 O O . SER B 1 344 ? 13.82 19.141 31.203 1 93.12 344 SER B O 1
ATOM 7836 N N . ALA B 1 345 ? 12.289 17.625 30.875 1 95.19 345 ALA B N 1
ATOM 7837 C CA . ALA B 1 345 ? 11.336 18.625 30.406 1 95.19 345 ALA B CA 1
ATOM 7838 C C . ALA B 1 345 ? 10.961 19.578 31.547 1 95.19 345 ALA B C 1
ATOM 7840 O O . ALA B 1 345 ? 10.828 20.797 31.328 1 95.19 345 ALA B O 1
ATOM 7841 N N . LYS B 1 346 ? 10.797 19.062 32.656 1 94.62 346 LYS B N 1
ATOM 7842 C CA . LYS B 1 346 ? 10.406 19.859 33.812 1 94.62 346 LYS B CA 1
ATOM 7843 C C . LYS B 1 346 ? 11.492 20.859 34.188 1 94.62 346 LYS B C 1
ATOM 7845 O O . LYS B 1 346 ? 11.203 22.016 34.5 1 94.62 346 LYS B O 1
ATOM 7850 N N . LYS B 1 347 ? 12.68 20.391 34.156 1 95.5 347 LYS B N 1
ATOM 7851 C CA . LYS B 1 347 ? 13.805 21.266 34.469 1 95.5 347 LYS B CA 1
ATOM 7852 C C . LYS B 1 347 ? 13.891 22.422 33.469 1 95.5 347 LYS B C 1
ATOM 7854 O O . LYS B 1 347 ? 14.102 23.562 33.844 1 95.5 347 LYS B O 1
ATOM 7859 N N . ALA B 1 348 ? 13.766 22.062 32.25 1 97.12 348 ALA B N 1
ATOM 7860 C CA . ALA B 1 348 ? 13.812 23.109 31.234 1 97.12 348 ALA B CA 1
ATOM 7861 C C . ALA B 1 348 ? 12.68 24.109 31.422 1 97.12 348 ALA B C 1
ATOM 7863 O O . ALA B 1 348 ? 12.898 25.328 31.328 1 97.12 348 ALA B O 1
ATOM 7864 N N . ASP B 1 349 ? 11.508 23.609 31.688 1 97.44 349 ASP B N 1
ATOM 7865 C CA . ASP B 1 349 ? 10.352 24.484 31.844 1 97.44 349 ASP B CA 1
ATOM 7866 C C . ASP B 1 349 ? 10.5 25.391 33.062 1 97.44 349 ASP B C 1
ATOM 7868 O O . ASP B 1 349 ? 10.031 26.531 33.062 1 97.44 349 ASP B O 1
ATOM 7872 N N . LYS B 1 350 ? 11.125 24.859 34.062 1 97 350 LYS B N 1
ATOM 7873 C CA . LYS B 1 350 ? 11.406 25.672 35.25 1 97 350 LYS B CA 1
ATOM 7874 C C . LYS B 1 350 ? 12.359 26.812 34.906 1 97 350 LYS B C 1
ATOM 7876 O O . LYS B 1 350 ? 12.203 27.938 35.40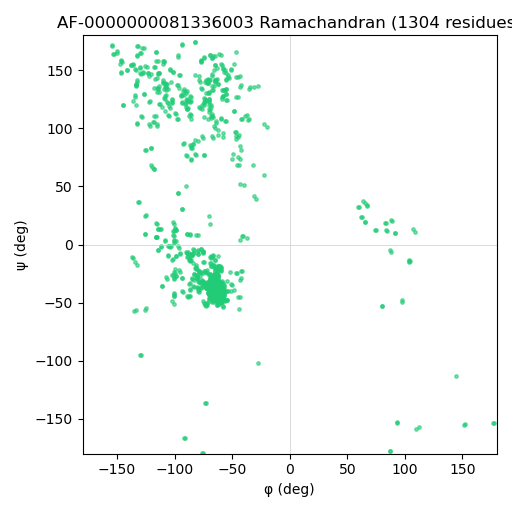6 1 97 350 LYS B O 1
ATOM 7881 N N . LYS B 1 351 ? 13.344 26.484 34.156 1 98.06 351 LYS B N 1
ATOM 7882 C CA . LYS B 1 351 ? 14.281 27.516 33.719 1 98.06 351 LYS B CA 1
ATOM 7883 C C . LYS B 1 351 ? 13.57 28.594 32.906 1 98.06 351 LYS B C 1
ATOM 7885 O O . LYS B 1 351 ? 13.82 29.797 33.094 1 98.06 351 LYS B O 1
ATOM 7890 N N . PHE B 1 352 ? 12.68 28.25 32.062 1 97.94 352 PHE B N 1
ATOM 7891 C CA . PHE B 1 352 ? 11.906 29.203 31.281 1 97.94 352 PHE B CA 1
ATOM 7892 C C . PHE B 1 352 ? 11 30.047 32.188 1 97.94 352 PHE B C 1
ATOM 7894 O O . PHE B 1 352 ? 10.875 31.25 32 1 97.94 352 PHE B O 1
ATOM 7901 N N . SER B 1 353 ? 10.406 29.375 33.125 1 97.88 353 SER B N 1
ATOM 7902 C CA . SER B 1 353 ? 9.57 30.094 34.062 1 97.88 353 SER B CA 1
ATOM 7903 C C . SER B 1 353 ? 10.375 31.141 34.812 1 97.88 353 SER B C 1
ATOM 7905 O O . SER B 1 353 ? 9.867 32.219 35.125 1 97.88 353 SER B O 1
ATOM 7907 N N . GLN B 1 354 ? 11.539 30.766 35.125 1 98.38 354 GLN B N 1
ATOM 7908 C CA . GLN B 1 354 ? 12.406 31.703 35.812 1 98.38 354 GLN B CA 1
ATOM 7909 C C . GLN B 1 354 ? 12.734 32.906 34.969 1 98.38 354 GLN B C 1
ATOM 7911 O O . GLN B 1 354 ? 12.812 34.031 35.469 1 98.38 354 GLN B O 1
ATOM 7916 N N . ILE B 1 355 ? 12.977 32.688 33.719 1 98.25 355 ILE B N 1
ATOM 7917 C CA . ILE B 1 355 ? 13.195 33.812 32.781 1 98.25 355 ILE B CA 1
ATOM 7918 C C . ILE B 1 355 ? 12 34.781 32.844 1 98.25 355 ILE B C 1
ATOM 7920 O O . ILE B 1 355 ? 12.164 35.969 32.969 1 98.25 355 ILE B O 1
ATOM 7924 N N . ALA B 1 356 ? 10.812 34.219 32.781 1 97.75 356 ALA B N 1
ATOM 7925 C CA . ALA B 1 356 ? 9.586 35.031 32.812 1 97.75 356 ALA B CA 1
ATOM 7926 C C . ALA B 1 356 ? 9.484 35.812 34.125 1 97.75 356 ALA B C 1
ATOM 7928 O O . ALA B 1 356 ? 9.133 37 34.094 1 97.75 356 ALA B O 1
ATOM 7929 N N . LEU B 1 357 ? 9.805 35.156 35.156 1 97.81 357 LEU B N 1
ATOM 7930 C CA . LEU B 1 357 ? 9.75 35.812 36.469 1 97.81 357 LEU B CA 1
ATOM 7931 C C . LEU B 1 357 ? 10.758 36.938 36.562 1 97.81 357 LEU B C 1
ATOM 7933 O O . LEU B 1 357 ? 10.438 38.031 37.062 1 97.81 357 LEU B O 1
ATOM 7937 N N . ASP B 1 358 ? 11.953 36.688 36.094 1 98.38 358 ASP B N 1
ATOM 7938 C CA . ASP B 1 358 ? 13.008 37.688 36.125 1 98.38 358 ASP B CA 1
ATOM 7939 C C . ASP B 1 358 ? 12.617 38.938 35.312 1 98.38 358 ASP B C 1
ATOM 7941 O O . ASP B 1 358 ? 12.797 40.062 35.75 1 98.38 358 ASP B O 1
ATOM 7945 N N . ILE B 1 359 ? 12.133 38.688 34.188 1 97.81 359 ILE B N 1
ATOM 7946 C CA . ILE B 1 359 ? 11.766 39.781 33.281 1 97.81 359 ILE B CA 1
ATOM 7947 C C . ILE B 1 359 ? 10.586 40.562 33.875 1 97.81 359 ILE B C 1
ATOM 7949 O O . ILE B 1 359 ? 10.578 41.812 33.844 1 97.81 359 ILE B O 1
ATOM 7953 N N . ASN B 1 360 ? 9.609 39.875 34.406 1 96.88 360 ASN B N 1
ATOM 7954 C CA . ASN B 1 360 ? 8.469 40.562 35.031 1 96.88 360 ASN B CA 1
ATOM 7955 C C . ASN B 1 360 ? 8.898 41.406 36.219 1 96.88 360 ASN B C 1
ATOM 7957 O O . ASN B 1 360 ? 8.359 42.469 36.438 1 96.88 360 ASN B O 1
ATOM 7961 N N . ASN B 1 361 ? 9.844 40.875 36.938 1 97.38 361 ASN B N 1
ATOM 7962 C CA . ASN B 1 361 ? 10.422 41.656 38.031 1 97.38 361 ASN B CA 1
ATOM 7963 C C . ASN B 1 361 ? 11.125 42.906 37.5 1 97.38 361 ASN B C 1
ATOM 7965 O O . ASN B 1 361 ? 11.102 43.938 38.125 1 97.38 361 ASN B O 1
ATOM 7969 N N . GLY B 1 362 ? 11.75 42.688 36.375 1 97.44 362 GLY B N 1
ATOM 7970 C CA . GLY B 1 362 ? 12.367 43.844 35.719 1 97.44 362 GLY B CA 1
ATOM 7971 C C . GLY B 1 362 ? 11.375 44.906 35.344 1 97.44 362 GLY B C 1
ATOM 7972 O O . GLY B 1 362 ? 11.68 46.125 35.469 1 97.44 362 GLY B O 1
ATOM 7973 N N . PHE B 1 363 ? 10.227 44.594 34.938 1 96.75 363 PHE B N 1
ATOM 7974 C CA . PHE B 1 363 ? 9.164 45.531 34.625 1 96.75 363 PHE B CA 1
ATOM 7975 C C . PHE B 1 363 ? 8.703 46.25 35.906 1 96.75 363 PHE B C 1
ATOM 7977 O O . PHE B 1 363 ? 8.547 47.469 35.938 1 96.75 363 PHE B O 1
ATOM 7984 N N . GLU B 1 364 ? 8.555 45.5 36.969 1 95.94 364 GLU B N 1
ATOM 7985 C CA . GLU B 1 364 ? 8.062 46.031 38.25 1 95.94 364 GLU B CA 1
ATOM 7986 C C . GLU B 1 364 ? 9.055 47 38.844 1 95.94 364 GLU B C 1
ATOM 7988 O O . GLU B 1 364 ? 8.664 48 39.469 1 95.94 364 GLU B O 1
ATOM 7993 N N . GLN B 1 365 ? 10.289 46.781 38.625 1 96.38 365 GLN B N 1
ATOM 7994 C CA . GLN B 1 365 ? 11.344 47.594 39.188 1 96.38 365 GLN B CA 1
ATOM 7995 C C . GLN B 1 365 ? 11.633 48.812 38.312 1 96.38 365 GLN B C 1
ATOM 7997 O O . GLN B 1 365 ? 12.453 49.656 38.656 1 96.38 365 GLN B O 1
ATOM 8002 N N . GLY B 1 366 ? 11.047 48.875 37.125 1 95.06 366 GLY B N 1
ATOM 8003 C CA . GLY B 1 366 ? 11.219 50 36.25 1 95.06 366 GLY B CA 1
ATOM 8004 C C . GLY B 1 366 ? 12.477 49.906 35.406 1 95.06 366 GLY B C 1
ATOM 8005 O O . GLY B 1 366 ? 12.844 50.875 34.75 1 95.06 366 GLY B O 1
ATOM 8006 N N . LYS B 1 367 ? 13.102 48.812 35.375 1 96.06 367 LYS B N 1
ATOM 8007 C CA . LYS B 1 367 ? 14.328 48.625 34.594 1 96.06 367 LYS B CA 1
ATOM 8008 C C . LYS B 1 367 ? 14.016 48.375 33.125 1 96.06 367 LYS B C 1
ATOM 8010 O O . LYS B 1 367 ? 14.867 48.594 32.25 1 96.06 367 LYS B O 1
ATOM 8015 N N . LEU B 1 368 ? 12.852 47.844 32.906 1 96.81 368 LEU B N 1
ATOM 8016 C CA . LEU B 1 368 ? 12.383 47.531 31.547 1 96.81 368 LEU B CA 1
ATOM 8017 C C . LEU B 1 368 ? 11.07 48.25 31.266 1 96.81 368 LEU B C 1
ATOM 8019 O O . LEU B 1 368 ? 10.258 48.469 32.156 1 96.81 368 LEU B O 1
ATOM 8023 N N . ILE B 1 369 ? 10.922 48.656 30.047 1 95.56 369 ILE B N 1
ATOM 8024 C CA . ILE B 1 369 ? 9.641 49.219 29.609 1 95.56 369 ILE B CA 1
ATOM 8025 C C . ILE B 1 369 ? 8.789 48.094 29 1 95.56 369 ILE B C 1
ATOM 8027 O O . ILE B 1 369 ? 9.258 47.344 28.141 1 95.56 369 ILE B O 1
ATOM 8031 N N . LYS B 1 370 ? 7.613 47.969 29.438 1 93.5 370 LYS B N 1
ATOM 8032 C CA . LYS B 1 370 ? 6.715 46.906 29 1 93.5 370 LYS B CA 1
ATOM 8033 C C . LYS B 1 370 ? 5.77 47.406 27.906 1 93.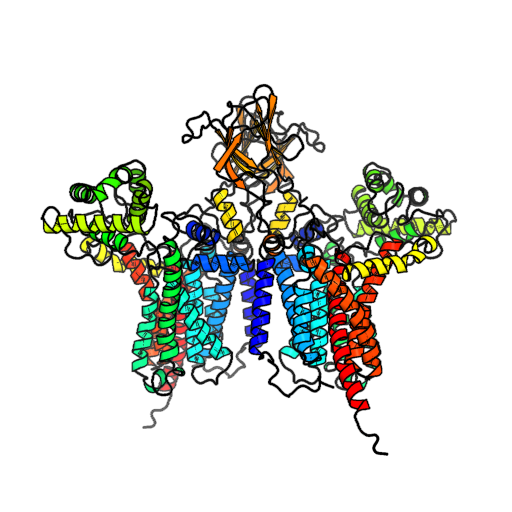5 370 LYS B C 1
ATOM 8035 O O . LYS B 1 370 ? 5.234 48.5 28 1 93.5 370 LYS B O 1
ATOM 8040 N N . ARG B 1 371 ? 5.613 46.594 26.938 1 90.75 371 ARG B N 1
ATOM 8041 C CA . ARG B 1 371 ? 4.598 46.906 25.922 1 90.75 371 ARG B CA 1
ATOM 8042 C C . ARG B 1 371 ? 3.195 46.812 26.516 1 90.75 371 ARG B C 1
ATOM 8044 O O . ARG B 1 371 ? 2.932 45.938 27.375 1 90.75 371 ARG B O 1
ATOM 8051 N N . PRO B 1 372 ? 2.32 47.562 26.109 1 81.19 372 PRO B N 1
ATOM 8052 C CA . PRO B 1 372 ? 0.991 47.625 26.719 1 81.19 372 PRO B CA 1
ATOM 8053 C C . PRO B 1 372 ? 0.175 46.344 26.453 1 81.19 372 PRO B C 1
ATOM 8055 O O . PRO B 1 372 ? -0.588 45.906 27.328 1 81.19 372 PRO B O 1
ATOM 8058 N N . TYR B 1 373 ? 0.248 45.781 25.266 1 80.44 373 TYR B N 1
ATOM 8059 C CA . TYR B 1 373 ? -0.599 44.625 24.953 1 80.44 373 TYR B CA 1
ATOM 8060 C C . TYR B 1 373 ? 0.199 43.562 24.234 1 80.44 373 TYR B C 1
ATOM 8062 O O . TYR B 1 373 ? 0.947 43.844 23.297 1 80.44 373 TYR B O 1
ATOM 8070 N N . VAL B 1 374 ? 0.143 42.406 24.891 1 80.56 374 VAL B N 1
ATOM 8071 C CA . VAL B 1 374 ? 0.699 41.219 24.234 1 80.56 374 VAL B CA 1
ATOM 8072 C C . VAL B 1 374 ? -0.378 40.156 24.109 1 80.56 374 VAL B C 1
ATOM 8074 O O . VAL B 1 374 ? -0.796 39.562 25.109 1 80.56 374 VAL B O 1
ATOM 8077 N N . LEU B 1 375 ? -0.885 40.031 22.922 1 70.19 375 LEU B N 1
ATOM 8078 C CA . LEU B 1 375 ? -2.021 39.125 22.672 1 70.19 375 LEU B CA 1
ATOM 8079 C C . LEU B 1 375 ? -1.597 37.688 22.719 1 70.19 375 LEU B C 1
ATOM 8081 O O . LEU B 1 375 ? -2.318 36.844 23.266 1 70.19 375 LEU B O 1
ATOM 8085 N N . SER B 1 376 ? -0.623 37.344 21.984 1 70.38 376 SER B N 1
ATOM 8086 C CA . SER B 1 376 ? -0.141 35.969 21.922 1 70.38 376 SER B CA 1
ATOM 8087 C C . SER B 1 376 ? 1.37 35.906 21.719 1 70.38 376 SER B C 1
ATOM 8089 O O . SER B 1 376 ? 1.971 36.875 21.25 1 70.38 376 SER B O 1
ATOM 8091 N N . SER B 1 377 ? 1.817 34.812 22.125 1 68.25 377 SER B N 1
ATOM 8092 C CA . SER B 1 377 ? 3.262 34.625 22.016 1 68.25 377 SER B CA 1
ATOM 8093 C C . SER B 1 377 ? 3.707 34.531 20.562 1 68.25 377 SER B C 1
ATOM 8095 O O . SER B 1 377 ? 4.879 34.75 20.25 1 68.25 377 SER B O 1
ATOM 8097 N N . PHE B 1 378 ? 2.764 34.406 19.688 1 74.62 378 PHE B N 1
ATOM 8098 C CA . PHE B 1 378 ? 3.172 34.156 18.312 1 74.62 378 PHE B CA 1
ATOM 8099 C C . PHE B 1 378 ? 2.861 35.344 17.438 1 74.62 378 PHE B C 1
ATOM 8101 O O . PHE B 1 378 ? 3.234 35.375 16.266 1 74.62 378 PHE B O 1
ATOM 8108 N N . ILE B 1 379 ? 2.264 36.344 18.031 1 82.56 379 ILE B N 1
ATOM 8109 C CA . ILE B 1 379 ? 1.883 37.5 17.266 1 82.56 379 ILE B CA 1
ATOM 8110 C C . ILE B 1 379 ? 2.691 38.719 17.75 1 82.56 379 ILE B C 1
ATOM 8112 O O . ILE B 1 379 ? 2.838 38.938 18.953 1 82.56 379 ILE B O 1
ATOM 8116 N N . ASP B 1 380 ? 3.16 39.406 16.797 1 86.12 380 ASP B N 1
ATOM 8117 C CA . ASP B 1 380 ? 3.891 40.625 17.125 1 86.12 380 ASP B CA 1
ATOM 8118 C C . ASP B 1 380 ? 3.004 41.594 17.906 1 86.12 380 ASP B C 1
ATOM 8120 O O . ASP B 1 380 ? 1.922 41.969 17.438 1 86.12 380 ASP B O 1
ATOM 8124 N N . PRO B 1 381 ? 3.467 42.031 19.031 1 88.12 381 PRO B N 1
ATOM 8125 C CA . PRO B 1 381 ? 2.635 42.906 19.875 1 88.12 381 PRO B CA 1
ATOM 8126 C C . PRO B 1 381 ? 2.49 44.281 19.281 1 88.12 381 PRO B C 1
ATOM 8128 O O . PRO B 1 381 ? 1.572 45.031 19.656 1 88.12 381 PRO B O 1
ATOM 8131 N N . ASP B 1 382 ? 3.408 44.688 18.484 1 86.81 382 ASP B N 1
ATOM 8132 C CA . ASP B 1 382 ? 3.312 46 17.859 1 86.81 382 ASP B CA 1
ATOM 8133 C C . ASP B 1 382 ? 2.365 45.969 16.656 1 86.81 382 ASP B C 1
ATOM 8135 O O . ASP B 1 382 ? 2.809 45.875 15.516 1 86.81 382 ASP B O 1
ATOM 8139 N N . MET B 1 383 ? 1.158 46.188 16.875 1 86.81 383 MET B N 1
ATOM 8140 C CA . MET B 1 383 ? 0.101 46.062 15.883 1 86.81 383 MET B CA 1
ATOM 8141 C C . MET B 1 383 ? 0.231 47.125 14.805 1 86.81 383 MET B C 1
ATOM 8143 O O . MET B 1 383 ? -0.155 46.906 13.656 1 86.81 383 MET B O 1
ATOM 8147 N N . GLY B 1 384 ? 0.702 48.219 15.188 1 84.5 384 GLY B N 1
ATOM 8148 C CA . GLY B 1 384 ? 0.84 49.312 14.227 1 84.5 384 GLY B CA 1
ATOM 8149 C C . GLY B 1 384 ? 1.746 48.969 13.062 1 84.5 384 GLY B C 1
ATOM 8150 O O . GLY B 1 384 ? 1.584 49.5 11.961 1 84.5 384 GLY B O 1
ATOM 8151 N N . LYS B 1 385 ? 2.555 48.031 13.328 1 87.25 385 LYS B N 1
ATOM 8152 C CA . LYS B 1 385 ? 3.561 47.656 12.336 1 87.25 385 LYS B CA 1
ATOM 8153 C C . LYS B 1 385 ? 2.963 46.781 11.25 1 87.25 385 LYS B C 1
ATOM 8155 O O . LYS B 1 385 ? 3.461 46.719 10.125 1 87.25 385 LYS B O 1
ATOM 8160 N N . TRP B 1 386 ? 1.935 46.031 11.594 1 90.12 386 TRP B N 1
ATOM 8161 C CA . TRP B 1 386 ? 1.609 44.969 10.648 1 90.12 386 TRP B CA 1
ATOM 8162 C C . TRP B 1 386 ? 0.103 44.875 10.422 1 90.12 386 TRP B C 1
ATOM 8164 O O . TRP B 1 386 ? -0.352 44.25 9.453 1 90.12 386 TRP B O 1
ATOM 8174 N N . VAL B 1 387 ? -0.781 45.531 11.211 1 92.06 387 VAL B N 1
ATOM 8175 C CA . VAL B 1 387 ? -2.229 45.375 11.125 1 92.06 387 VAL B CA 1
ATOM 8176 C C . VAL B 1 387 ? -2.715 45.844 9.758 1 92.06 387 VAL B C 1
ATOM 8178 O O . VAL B 1 387 ? -3.67 45.312 9.203 1 92.06 387 VAL B O 1
ATOM 8181 N N . GLY B 1 388 ? -2.135 46.875 9.25 1 93.12 388 GLY B N 1
ATOM 8182 C CA . GLY B 1 388 ? -2.516 47.406 7.953 1 93.12 388 GLY B CA 1
ATOM 8183 C C . GLY B 1 388 ? -2.277 46.406 6.82 1 93.12 388 GLY B C 1
ATOM 8184 O O . GLY B 1 388 ? -2.91 46.5 5.766 1 93.12 388 GLY B O 1
ATOM 8185 N N . ASP B 1 389 ? -1.479 45.438 7.035 1 94.31 389 ASP B N 1
ATOM 8186 C CA . ASP B 1 389 ? -1.102 44.5 5.988 1 94.31 389 ASP B CA 1
ATOM 8187 C C . ASP B 1 389 ? -1.987 43.25 6.023 1 94.31 389 ASP B C 1
ATOM 8189 O O . ASP B 1 389 ? -1.946 42.438 5.105 1 94.31 389 ASP B O 1
ATOM 8193 N N . VAL B 1 390 ? -2.795 43.125 7.023 1 95.56 390 VAL B N 1
ATOM 8194 C CA . VAL B 1 390 ? -3.57 41.906 7.238 1 95.56 390 VAL B CA 1
ATOM 8195 C C . VAL B 1 390 ? -4.516 41.688 6.059 1 95.56 390 VAL B C 1
ATOM 8197 O O . VAL B 1 390 ? -4.605 40.562 5.531 1 95.56 390 VAL B O 1
ATOM 8200 N N . PRO B 1 391 ? -5.242 42.688 5.594 1 96.38 391 PRO B N 1
ATOM 8201 C CA . PRO B 1 391 ? -6.145 42.438 4.461 1 96.38 391 PRO B CA 1
ATOM 8202 C C . PRO B 1 391 ? -5.406 42 3.209 1 96.38 391 PRO B C 1
ATOM 8204 O O . PRO B 1 391 ? -5.852 41.062 2.533 1 96.38 391 PRO B O 1
ATOM 8207 N N . ASP B 1 392 ? -4.328 42.594 2.971 1 95.62 392 ASP B N 1
ATOM 8208 C CA . ASP B 1 392 ? -3.555 42.219 1.793 1 95.62 392 ASP B CA 1
ATOM 8209 C C . ASP B 1 392 ? -3.008 40.812 1.926 1 95.62 392 ASP B C 1
ATOM 8211 O O . ASP B 1 392 ? -3.068 40 0.977 1 95.62 392 ASP B O 1
ATOM 8215 N N . SER B 1 393 ? -2.477 40.531 3.086 1 95.5 393 SER B N 1
ATOM 8216 C CA . SER B 1 393 ? -1.946 39.188 3.332 1 95.5 393 SER B CA 1
ATOM 8217 C C . SER B 1 393 ? -3.043 38.125 3.242 1 95.5 393 SER B C 1
ATOM 8219 O O . SER B 1 393 ? -2.82 37.031 2.715 1 95.5 393 SER B O 1
ATOM 8221 N N . THR B 1 394 ? -4.117 38.438 3.779 1 96.81 394 THR B N 1
ATOM 8222 C CA . THR B 1 394 ? -5.25 37.5 3.721 1 96.81 394 THR B CA 1
ATOM 8223 C C . THR B 1 394 ? -5.684 37.281 2.275 1 96.81 394 THR B C 1
ATOM 8225 O O . THR B 1 394 ? -5.969 36.156 1.881 1 96.81 394 THR B O 1
ATOM 8228 N N . TRP B 1 395 ? -5.688 38.281 1.526 1 96 395 TRP B N 1
ATOM 8229 C CA . TRP B 1 395 ? -6.062 38.188 0.12 1 96 395 TRP B CA 1
ATOM 8230 C C . TRP B 1 395 ? -5.055 37.344 -0.652 1 96 395 TRP B C 1
ATOM 8232 O O . TRP B 1 395 ? -5.438 36.5 -1.47 1 96 395 TRP B O 1
ATOM 8242 N N . LYS B 1 396 ? -3.844 37.562 -0.396 1 94.62 396 LYS B N 1
ATOM 8243 C CA . LYS B 1 396 ? -2.799 36.781 -1.061 1 94.62 396 LYS B CA 1
ATOM 8244 C C . LYS B 1 396 ? -2.922 35.312 -0.73 1 94.62 396 LYS B C 1
ATOM 8246 O O . LYS B 1 396 ? -2.689 34.469 -1.59 1 94.62 396 LYS B O 1
ATOM 8251 N N . THR B 1 397 ? -3.256 35.125 0.506 1 94.81 397 THR B N 1
ATOM 8252 C CA . THR B 1 397 ? -3.459 33.75 0.925 1 94.81 397 THR B CA 1
ATOM 8253 C C . THR B 1 397 ? -4.637 33.125 0.178 1 94.81 397 THR B C 1
ATOM 8255 O O . THR B 1 397 ? -4.539 31.984 -0.307 1 94.81 397 THR B O 1
ATOM 8258 N N . PHE B 1 398 ? -5.691 33.812 0.092 1 95.5 398 PHE B N 1
ATOM 8259 C CA . PHE B 1 398 ? -6.871 33.344 -0.622 1 95.5 398 PHE B CA 1
ATOM 8260 C C . PHE B 1 398 ? -6.57 33.156 -2.104 1 95.5 398 PHE B C 1
ATOM 8262 O O . PHE B 1 398 ? -7.051 32.219 -2.723 1 95.5 398 PHE B O 1
ATOM 8269 N N . LEU B 1 399 ? -5.77 34.031 -2.613 1 94.75 399 LEU B N 1
ATOM 8270 C CA . LEU B 1 399 ? -5.414 33.969 -4.027 1 94.75 399 LEU B CA 1
ATOM 8271 C C . LEU B 1 399 ? -4.676 32.688 -4.359 1 94.75 399 LEU B C 1
ATOM 8273 O O . LEU B 1 399 ? -4.75 32.188 -5.484 1 94.75 399 LEU B O 1
ATOM 8277 N N . LEU B 1 400 ? -4.031 32.125 -3.439 1 93.38 400 LEU B N 1
ATOM 8278 C CA . LEU B 1 400 ? -3.342 30.859 -3.666 1 93.38 400 LEU B CA 1
ATOM 8279 C C . LEU B 1 400 ? -4.332 29.75 -3.998 1 93.38 400 LEU B C 1
ATOM 8281 O O . LEU B 1 400 ? -4 28.797 -4.723 1 93.38 400 LEU B O 1
ATOM 8285 N N . LEU B 1 401 ? -5.496 29.844 -3.477 1 95.19 401 LEU B N 1
ATOM 8286 C CA . LEU B 1 401 ? -6.516 28.844 -3.746 1 95.19 401 LEU B CA 1
ATOM 8287 C C . LEU B 1 401 ? -7.129 29.047 -5.129 1 95.19 401 LEU B C 1
ATOM 8289 O O . LEU B 1 401 ? -7.547 28.078 -5.773 1 95.19 401 LEU B O 1
ATOM 8293 N N . ILE B 1 402 ? -7.199 30.297 -5.555 1 94.5 402 ILE B N 1
ATOM 8294 C CA . ILE B 1 402 ? -7.793 30.641 -6.844 1 94.5 402 ILE B CA 1
ATOM 8295 C C . ILE B 1 402 ? -6.789 30.359 -7.961 1 94.5 402 ILE B C 1
ATOM 8297 O O . ILE B 1 402 ? -7.156 29.812 -9.008 1 94.5 402 ILE B O 1
ATOM 8301 N N . LEU B 1 403 ? -5.555 30.734 -7.609 1 90.5 403 LEU B N 1
ATOM 8302 C CA . LEU B 1 403 ? -4.488 30.625 -8.602 1 90.5 403 LEU B CA 1
ATOM 8303 C C . LEU B 1 403 ? -3.381 29.703 -8.117 1 90.5 403 LEU B C 1
ATOM 8305 O O . LEU B 1 403 ? -2.357 30.156 -7.605 1 90.5 403 LEU B O 1
ATOM 8309 N N . PRO B 1 404 ? -3.674 28.469 -8.336 1 85.31 404 PRO B N 1
ATOM 8310 C CA . PRO B 1 404 ? -2.559 27.594 -7.949 1 85.31 404 PRO B CA 1
ATOM 8311 C C . PRO B 1 404 ? -1.277 27.906 -8.719 1 85.31 404 PRO B C 1
ATOM 8313 O O . PRO B 1 404 ? -1.322 28.141 -9.93 1 85.31 404 PRO B O 1
ATOM 8316 N N . ARG B 1 405 ? -0.297 28.516 -7.902 1 68.25 405 ARG B N 1
ATOM 8317 C CA . ARG B 1 405 ? 0.947 29.016 -8.469 1 68.25 405 ARG B CA 1
ATOM 8318 C C . ARG B 1 405 ? 1.696 27.938 -9.219 1 68.25 405 ARG B C 1
ATOM 8320 O O . ARG B 1 405 ? 1.645 26.766 -8.844 1 68.25 405 ARG B O 1
ATOM 8327 N N . TYR B 1 406 ? 2.402 28.484 -10.211 1 56.25 406 TYR B N 1
ATOM 8328 C CA . TYR B 1 406 ? 3.26 27.766 -11.141 1 56.25 406 TYR B CA 1
ATOM 8329 C C . TYR B 1 406 ? 4.508 27.25 -10.438 1 56.25 406 TYR B C 1
ATOM 8331 O O . TYR B 1 406 ? 5.082 27.938 -9.586 1 56.25 406 TYR B O 1
ATOM 8339 N N . GLN B 1 407 ? 4.688 25.938 -10.312 1 55.34 407 GLN B N 1
ATOM 8340 C CA . GLN B 1 407 ? 5.984 25.391 -9.938 1 55.34 407 GLN B CA 1
ATOM 8341 C C . GLN B 1 407 ? 5.973 24.875 -8.5 1 55.34 407 GLN B C 1
ATOM 8343 O O . GLN B 1 407 ? 7.023 24.75 -7.871 1 55.34 407 GLN B O 1
ATOM 8348 N N . PHE B 1 408 ? 4.805 24.797 -8.078 1 61.44 408 PHE B N 1
ATOM 8349 C CA . PHE B 1 408 ? 4.961 24.125 -6.789 1 61.44 408 PHE B CA 1
ATOM 8350 C C . PHE B 1 408 ? 5.539 22.719 -6.973 1 61.44 408 PHE B C 1
ATOM 8352 O O . PHE B 1 408 ? 4.91 21.859 -7.594 1 61.44 408 PHE B O 1
ATOM 8359 N N . GLU B 1 409 ? 6.879 22.703 -6.84 1 62.94 409 GLU B N 1
ATOM 8360 C CA . GLU B 1 409 ? 7.57 21.406 -6.867 1 62.94 409 GLU B CA 1
ATOM 8361 C C . GLU B 1 409 ? 7.977 20.969 -5.461 1 62.94 409 GLU B C 1
ATOM 8363 O O . GLU B 1 409 ? 8.273 21.812 -4.605 1 62.94 409 GLU B O 1
ATOM 8368 N N . PRO B 1 410 ? 7.773 19.688 -5.324 1 66.75 410 PRO B N 1
ATOM 8369 C CA . PRO B 1 410 ? 8.305 19.203 -4.047 1 66.75 410 PRO B CA 1
ATOM 8370 C C . PRO B 1 410 ? 9.789 19.531 -3.861 1 66.75 410 PRO B C 1
ATOM 8372 O O . PRO B 1 410 ? 10.516 19.688 -4.844 1 66.75 410 PRO B O 1
ATOM 8375 N N . PRO B 1 411 ? 10.039 19.734 -2.646 1 69.19 411 PRO B N 1
ATOM 8376 C CA . PRO B 1 411 ? 11.453 20.016 -2.395 1 69.19 411 PRO B CA 1
ATOM 8377 C C . PRO B 1 411 ? 12.375 18.875 -2.824 1 69.19 411 PRO B C 1
ATOM 8379 O O . PRO B 1 411 ? 11.914 17.75 -3.025 1 69.19 411 PRO B O 1
ATOM 8382 N N . ASN B 1 412 ? 13.578 19.172 -2.949 1 67.31 412 ASN B N 1
ATOM 8383 C CA . ASN B 1 412 ? 14.602 18.172 -3.246 1 67.31 412 ASN B CA 1
ATOM 8384 C C . ASN B 1 412 ? 14.914 17.312 -2.025 1 67.31 412 ASN B C 1
ATOM 8386 O O . ASN B 1 412 ? 14.664 17.719 -0.89 1 67.31 412 ASN B O 1
ATOM 8390 N N . GLU B 1 413 ? 15.484 16.203 -2.318 1 76.12 413 GLU B N 1
ATOM 8391 C CA . GLU B 1 413 ? 15.914 15.328 -1.233 1 76.12 413 GLU B CA 1
ATOM 8392 C C . GLU B 1 413 ? 17.172 15.867 -0.554 1 76.12 413 GLU B C 1
ATOM 8394 O O . GLU B 1 413 ? 18.172 16.125 -1.215 1 76.12 413 GLU B O 1
ATOM 8399 N N . THR B 1 414 ? 17.062 16.125 0.686 1 75.88 414 THR B N 1
ATOM 8400 C CA . THR B 1 414 ? 18.188 16.688 1.415 1 75.88 414 THR B CA 1
ATOM 8401 C C . THR B 1 414 ? 18.516 15.844 2.645 1 75.88 414 THR B C 1
ATOM 8403 O O . THR B 1 414 ? 19.359 16.219 3.457 1 75.88 414 THR B O 1
ATOM 8406 N N . ALA B 1 415 ? 17.891 14.648 2.771 1 79.5 415 ALA B N 1
ATOM 8407 C CA . ALA B 1 415 ? 18.062 13.82 3.957 1 79.5 415 ALA B CA 1
ATOM 8408 C C . ALA B 1 415 ? 19.469 13.219 4.004 1 79.5 415 ALA B C 1
ATOM 8410 O O . ALA B 1 415 ? 20.016 12.852 2.969 1 79.5 415 ALA B O 1
ATOM 8411 N N . THR B 1 416 ? 19.969 13.172 5.199 1 67.31 416 THR B N 1
ATOM 8412 C CA . THR B 1 416 ? 21.188 12.406 5.418 1 67.31 416 THR B CA 1
ATOM 8413 C C . THR B 1 416 ? 20.938 10.906 5.273 1 67.31 416 THR B C 1
ATOM 8415 O O . THR B 1 416 ? 19.781 10.469 5.309 1 67.31 416 THR B O 1
ATOM 8418 N N . PRO B 1 417 ? 21.922 10.18 5.109 1 64.38 417 PRO B N 1
ATOM 8419 C CA . PRO B 1 417 ? 21.719 8.734 4.973 1 64.38 417 PRO B CA 1
ATOM 8420 C C . PRO B 1 417 ? 20.984 8.133 6.164 1 64.38 417 PRO B C 1
ATOM 8422 O O . PRO B 1 417 ? 20.109 7.273 5.984 1 64.38 417 PRO B O 1
ATOM 8425 N N . ILE B 1 418 ? 21.281 8.68 7.297 1 70.25 418 ILE B N 1
ATOM 8426 C CA . ILE B 1 418 ? 20.641 8.172 8.5 1 70.25 418 ILE B CA 1
ATOM 8427 C C . ILE B 1 418 ? 19.156 8.562 8.5 1 70.25 418 ILE B C 1
ATOM 8429 O O . ILE B 1 418 ? 18.297 7.758 8.844 1 70.25 418 ILE B O 1
ATOM 8433 N N . GLN B 1 419 ? 18.984 9.781 8.094 1 81.62 419 GLN B N 1
ATOM 8434 C CA . GLN B 1 419 ? 17.609 10.25 7.996 1 81.62 419 GLN B CA 1
ATOM 8435 C C . GLN B 1 419 ? 16.844 9.477 6.93 1 81.62 419 GLN B C 1
ATOM 8437 O O . GLN B 1 419 ? 15.672 9.133 7.129 1 81.62 419 GLN B O 1
ATOM 8442 N N . PHE B 1 420 ? 17.547 9.195 5.883 1 82 420 PHE B N 1
ATOM 8443 C CA . PHE B 1 420 ? 16.922 8.508 4.762 1 82 420 PHE B CA 1
ATOM 8444 C C . PHE B 1 420 ? 16.469 7.113 5.168 1 82 420 PHE B C 1
ATOM 8446 O O . PHE B 1 420 ? 15.383 6.668 4.77 1 82 420 PHE B O 1
ATOM 8453 N N . GLU B 1 421 ? 17.172 6.477 5.984 1 79.19 421 GLU B N 1
ATOM 8454 C CA . GLU B 1 421 ? 16.797 5.156 6.473 1 79.19 421 GLU B CA 1
ATOM 8455 C C . GLU B 1 421 ? 15.492 5.215 7.273 1 79.19 421 GLU B C 1
ATOM 8457 O O . GLU B 1 421 ? 14.672 4.297 7.199 1 79.19 421 GLU B O 1
ATOM 8462 N N . LYS B 1 422 ? 15.359 6.277 7.984 1 86.81 422 LYS B N 1
ATOM 8463 C CA . LYS B 1 422 ? 14.141 6.422 8.773 1 86.81 422 LYS B CA 1
ATOM 8464 C C . LYS B 1 422 ? 12.938 6.715 7.875 1 86.81 422 LYS B C 1
ATOM 8466 O O . LYS B 1 422 ? 11.82 6.262 8.148 1 86.81 422 LYS B O 1
ATOM 8471 N N . TYR B 1 423 ? 13.219 7.5 6.832 1 89 423 TYR B N 1
ATOM 8472 C CA . TYR B 1 423 ? 12.148 7.73 5.871 1 89 423 TYR B CA 1
ATOM 8473 C C . TYR B 1 423 ? 11.711 6.426 5.219 1 89 423 TYR B C 1
ATOM 8475 O O . TYR B 1 423 ? 10.516 6.191 5.027 1 89 423 TYR B O 1
ATOM 8483 N N . VAL B 1 424 ? 12.633 5.535 4.941 1 84.31 424 VAL B N 1
ATOM 8484 C CA . VAL B 1 424 ? 12.336 4.254 4.312 1 84.31 424 VAL B CA 1
ATOM 8485 C C . VAL B 1 424 ? 11.594 3.357 5.297 1 84.31 424 VAL B C 1
ATOM 8487 O O . VAL B 1 424 ? 10.57 2.754 4.953 1 84.31 424 VAL B O 1
ATOM 8490 N N . SER B 1 425 ? 12.023 3.369 6.496 1 84.38 425 SER B N 1
ATOM 8491 C CA . SER B 1 425 ? 11.492 2.439 7.488 1 84.38 425 SER B CA 1
ATOM 8492 C C . SER B 1 425 ? 10.102 2.865 7.953 1 84.38 425 SER B C 1
ATOM 8494 O O . SER B 1 425 ? 9.25 2.021 8.234 1 84.38 425 SER B O 1
ATOM 8496 N N . ILE B 1 426 ? 9.867 4.176 7.984 1 90.5 426 ILE B N 1
ATOM 8497 C CA . ILE B 1 426 ? 8.617 4.664 8.562 1 90.5 426 ILE B CA 1
ATOM 8498 C C . ILE B 1 426 ? 7.629 4.996 7.449 1 90.5 426 ILE B C 1
ATOM 8500 O O . ILE B 1 426 ? 6.477 4.562 7.488 1 90.5 426 ILE B O 1
ATOM 8504 N N . ASP B 1 427 ? 8.117 5.66 6.406 1 90.31 427 ASP B N 1
ATOM 8505 C CA . ASP B 1 427 ? 7.23 6.105 5.336 1 90.31 427 ASP B CA 1
ATOM 8506 C C . ASP B 1 427 ? 7.035 5.012 4.289 1 90.31 427 ASP B C 1
ATOM 8508 O O . ASP B 1 427 ? 6.125 5.09 3.465 1 90.31 427 ASP B O 1
ATOM 8512 N N . GLY B 1 428 ? 7.871 4.031 4.371 1 86.56 428 GLY B N 1
ATOM 8513 C CA . GLY B 1 428 ? 7.789 3.008 3.344 1 86.56 428 GLY B CA 1
ATOM 8514 C C . GLY B 1 428 ? 8.188 3.508 1.969 1 86.56 428 GLY B C 1
ATOM 8515 O O . GLY B 1 428 ? 7.559 3.156 0.968 1 86.56 428 GLY B O 1
ATOM 8516 N N . ARG B 1 429 ? 9.094 4.387 1.963 1 83.06 429 ARG B N 1
ATOM 8517 C CA . ARG B 1 429 ? 9.594 4.91 0.697 1 83.06 429 ARG B CA 1
ATOM 8518 C C . ARG B 1 429 ? 10.109 3.789 -0.194 1 83.06 429 ARG B C 1
ATOM 8520 O O . ARG B 1 429 ? 10.844 2.912 0.268 1 83.06 429 ARG B O 1
ATOM 8527 N N . ARG B 1 430 ? 9.719 3.82 -1.416 1 74.62 430 ARG B N 1
ATOM 8528 C CA . ARG B 1 430 ? 10.016 2.717 -2.324 1 74.62 430 ARG B CA 1
ATOM 8529 C C . ARG B 1 430 ? 11.203 3.051 -3.223 1 74.62 430 ARG B C 1
ATOM 8531 O O . ARG B 1 430 ? 12.055 2.197 -3.477 1 74.62 430 ARG B O 1
ATOM 8538 N N . LYS B 1 431 ? 11.281 4.242 -3.719 1 66.19 431 LYS B N 1
ATOM 8539 C CA . LYS B 1 431 ? 12.289 4.586 -4.719 1 66.19 431 LYS B CA 1
ATOM 8540 C C . LYS B 1 431 ? 13.594 5.023 -4.062 1 66.19 431 LYS B C 1
ATOM 8542 O O . LYS B 1 431 ? 13.578 5.738 -3.059 1 66.19 431 LYS B O 1
ATOM 8547 N N . VAL B 1 432 ? 14.562 4.27 -4.488 1 58.03 432 VAL B N 1
ATOM 8548 C CA . VAL B 1 432 ? 15.891 4.672 -4.043 1 58.03 432 VAL B CA 1
ATOM 8549 C C . VAL B 1 432 ? 16.25 6.035 -4.633 1 58.03 432 VAL B C 1
ATOM 8551 O O . VAL B 1 432 ? 15.719 6.418 -5.68 1 58.03 432 VAL B O 1
ATOM 8554 N N . PRO B 1 433 ? 16.875 6.75 -3.795 1 51.81 433 PRO B N 1
ATOM 8555 C CA . PRO B 1 433 ? 17.312 8.023 -4.383 1 51.81 433 PRO B CA 1
ATOM 8556 C C . PRO B 1 433 ? 17.906 7.848 -5.773 1 51.81 433 PRO B C 1
ATOM 8558 O O . PRO B 1 433 ? 18.734 6.953 -5.984 1 51.81 433 PRO B O 1
ATOM 8561 N N . GLN B 1 434 ? 17.047 8.031 -6.789 1 50.03 434 GLN B N 1
ATOM 8562 C CA . GLN B 1 434 ? 17.5 7.84 -8.164 1 50.03 434 GLN B CA 1
ATOM 8563 C C . GLN B 1 434 ? 18.812 8.555 -8.406 1 50.03 434 GLN B C 1
ATOM 8565 O O . GLN B 1 434 ? 18.953 9.75 -8.117 1 50.03 434 GLN B O 1
ATOM 8570 N N . GLU B 1 435 ? 19.797 7.797 -8.297 1 50.94 435 GLU B N 1
ATOM 8571 C CA . GLU B 1 435 ? 21.078 8.336 -8.773 1 50.94 435 GLU B CA 1
ATOM 8572 C C . GLU B 1 435 ? 21.094 8.43 -10.297 1 50.94 435 GLU B C 1
ATOM 8574 O O . GLU B 1 435 ? 20.531 7.574 -10.984 1 50.94 435 GLU B O 1
ATOM 8579 N N . ARG B 1 436 ? 21.031 9.57 -10.844 1 54.41 436 ARG B N 1
ATOM 8580 C CA . ARG B 1 436 ? 21.312 9.664 -12.273 1 54.41 436 ARG B CA 1
ATOM 8581 C C . ARG B 1 436 ? 22.688 9.078 -12.594 1 54.41 436 ARG B C 1
ATOM 8583 O O . ARG B 1 436 ? 23.672 9.359 -11.898 1 54.41 436 ARG B O 1
ATOM 8590 N N . GLY B 1 437 ? 22.516 7.867 -13.219 1 60.62 437 GLY B N 1
ATOM 8591 C CA . GLY B 1 437 ? 23.812 7.293 -13.523 1 60.62 437 GLY B CA 1
ATOM 8592 C C . GLY B 1 437 ? 23.953 6.852 -14.961 1 60.62 437 GLY B C 1
ATOM 8593 O O . GLY B 1 437 ? 22.984 6.852 -15.719 1 60.62 437 GLY B O 1
ATOM 8594 N N . ILE B 1 438 ? 25.031 6.922 -15.523 1 68.69 438 ILE B N 1
ATOM 8595 C CA . ILE B 1 438 ? 25.406 6.426 -16.844 1 68.69 438 ILE B CA 1
ATOM 8596 C C . ILE B 1 438 ? 26.406 5.285 -16.703 1 68.69 438 ILE B C 1
ATOM 8598 O O . ILE B 1 438 ? 27.297 5.332 -15.844 1 68.69 438 ILE B O 1
ATOM 8602 N N . SER B 1 439 ? 25.953 4.156 -17.266 1 72.81 439 SER B N 1
ATOM 8603 C CA . SER B 1 439 ? 26.938 3.078 -17.328 1 72.81 439 SER B CA 1
ATOM 8604 C C . SER B 1 439 ? 27.312 2.756 -18.766 1 72.81 439 SER B C 1
ATOM 8606 O O . SER B 1 439 ? 26.547 3.02 -19.703 1 72.81 439 SER B O 1
ATOM 8608 N N . GLY B 1 440 ? 28.453 2.391 -18.922 1 75.69 440 GLY B N 1
ATOM 8609 C CA . GLY B 1 440 ? 28.969 2.035 -20.234 1 75.69 440 GLY B CA 1
ATOM 8610 C C . GLY B 1 440 ? 30.453 1.675 -20.219 1 75.69 440 GLY B C 1
ATOM 8611 O O . GLY B 1 440 ? 30.922 1.042 -19.281 1 75.69 440 GLY B O 1
ATOM 8612 N N . TRP B 1 441 ? 31.062 1.856 -21.281 1 80.12 441 TRP B N 1
ATOM 8613 C CA . TRP B 1 441 ? 32.5 1.648 -21.406 1 80.12 441 TRP B CA 1
ATOM 8614 C C . TRP B 1 441 ? 33.188 2.914 -21.891 1 80.12 441 TRP B C 1
ATOM 8616 O O . TRP B 1 441 ? 32.562 3.764 -22.531 1 80.12 441 TRP B O 1
ATOM 8626 N N . VAL B 1 442 ? 34.406 3.035 -21.391 1 83.94 442 VAL B N 1
ATOM 8627 C CA . VAL B 1 442 ? 35.219 4.176 -21.812 1 83.94 442 VAL B CA 1
ATOM 8628 C C . VAL B 1 442 ? 36.562 3.688 -22.328 1 83.94 442 VAL B C 1
ATOM 8630 O O . VAL B 1 442 ? 37.156 2.785 -21.75 1 83.94 442 VAL B O 1
ATOM 8633 N N . ALA B 1 443 ? 36.875 4.199 -23.531 1 80.94 443 ALA B N 1
ATOM 8634 C CA . ALA B 1 443 ? 38.219 3.957 -24.062 1 80.94 443 ALA B CA 1
ATOM 8635 C C . ALA B 1 443 ? 39.188 5.004 -23.562 1 80.94 443 ALA B C 1
ATOM 8637 O O . ALA B 1 443 ? 39.406 6.043 -24.188 1 80.94 443 ALA B O 1
ATOM 8638 N N . ALA B 1 444 ? 39.719 4.754 -22.391 1 80 444 ALA B N 1
ATOM 8639 C CA . ALA B 1 444 ? 40.688 5.648 -21.766 1 80 444 ALA B CA 1
ATOM 8640 C C . ALA B 1 444 ? 41.781 4.855 -21.047 1 80 444 ALA B C 1
ATOM 8642 O O . ALA B 1 444 ? 41.625 3.67 -20.75 1 80 444 ALA B O 1
ATOM 8643 N N . PRO B 1 445 ? 42.969 5.512 -21.016 1 76.62 445 PRO B N 1
ATOM 8644 C CA . PRO B 1 445 ? 44.031 4.809 -20.297 1 76.62 445 PRO B CA 1
ATOM 8645 C C . PRO B 1 445 ? 43.625 4.398 -18.891 1 76.62 445 PRO B C 1
ATOM 8647 O O . PRO B 1 445 ? 42.844 5.113 -18.234 1 76.62 445 PRO B O 1
ATOM 8650 N N . LEU B 1 446 ? 44.094 3.289 -18.531 1 76.31 446 LEU B N 1
ATOM 8651 C CA . LEU B 1 446 ? 43.844 2.807 -17.172 1 76.31 446 LEU B CA 1
ATOM 8652 C C . LEU B 1 446 ? 44.312 3.826 -16.141 1 76.31 446 LEU B C 1
ATOM 8654 O O . LEU B 1 446 ? 45.406 4.383 -16.281 1 76.31 446 LEU B O 1
ATOM 8658 N N . GLY B 1 447 ? 43.5 4.094 -15.156 1 74.62 447 GLY B N 1
ATOM 8659 C CA . GLY B 1 447 ? 43.844 5.086 -14.148 1 74.62 447 GLY B CA 1
ATOM 8660 C C . GLY B 1 447 ? 43.094 6.395 -14.336 1 74.62 447 GLY B C 1
ATOM 8661 O O . GLY B 1 447 ? 43.094 7.258 -13.453 1 74.62 447 GLY B O 1
ATOM 8662 N N . SER B 1 448 ? 42.5 6.555 -15.461 1 80.88 448 SER B N 1
ATOM 8663 C CA . SER B 1 448 ? 41.688 7.746 -15.656 1 80.88 448 SER B CA 1
ATOM 8664 C C . SER B 1 448 ? 40.469 7.742 -14.727 1 80.88 448 SER B C 1
ATOM 8666 O O . SER B 1 448 ? 40.062 6.684 -14.25 1 80.88 448 SER B O 1
ATOM 8668 N N . LEU B 1 449 ? 40.094 8.961 -14.414 1 84.56 449 LEU B N 1
ATOM 8669 C CA . LEU B 1 449 ? 38.938 9.117 -13.531 1 84.56 449 LEU B CA 1
ATOM 8670 C C . LEU B 1 449 ? 37.719 9.609 -14.312 1 84.56 449 LEU B C 1
ATOM 8672 O O . LEU B 1 449 ? 37.844 10.422 -15.227 1 84.56 449 LEU B O 1
ATOM 8676 N N . LEU B 1 450 ? 36.625 9.047 -14 1 84.69 450 LEU B N 1
ATOM 8677 C CA . LEU B 1 450 ? 35.344 9.469 -14.562 1 84.69 450 LEU B CA 1
ATOM 8678 C C . LEU B 1 450 ? 34.438 10.031 -13.484 1 84.69 450 LEU B C 1
ATOM 8680 O O . LEU B 1 450 ? 34.5 9.609 -12.328 1 84.69 450 LEU B O 1
ATOM 8684 N N . ALA B 1 451 ? 33.719 11.023 -13.852 1 81.94 451 ALA B N 1
ATOM 8685 C CA . ALA B 1 451 ? 32.719 11.586 -12.945 1 81.94 451 ALA B CA 1
ATOM 8686 C C . ALA B 1 451 ? 31.5 12.117 -13.719 1 81.94 451 ALA B C 1
ATOM 8688 O O . ALA B 1 451 ? 31.625 12.477 -14.891 1 81.94 451 ALA B O 1
ATOM 8689 N N . LEU B 1 452 ? 30.422 12.016 -13.109 1 78.62 452 LEU B N 1
ATOM 8690 C CA . LEU B 1 452 ? 29.188 12.656 -13.594 1 78.62 452 LEU B CA 1
ATOM 8691 C C . LEU B 1 452 ? 28.891 13.922 -12.805 1 78.62 452 LEU B C 1
ATOM 8693 O O . LEU B 1 452 ? 28.938 13.914 -11.57 1 78.62 452 LEU B O 1
ATOM 8697 N N . ALA B 1 453 ? 28.766 14.977 -13.492 1 73.38 453 ALA B N 1
ATOM 8698 C CA . ALA B 1 453 ? 28.453 16.234 -12.812 1 73.38 453 ALA B CA 1
ATOM 8699 C C . ALA B 1 453 ? 27.703 17.188 -13.734 1 73.38 453 ALA B C 1
ATOM 8701 O O . ALA B 1 453 ? 27.547 16.906 -14.93 1 73.38 453 ALA B O 1
ATOM 8702 N N . GLY B 1 454 ? 27.094 18.172 -13.195 1 69.88 454 GLY B N 1
ATOM 8703 C CA . GLY B 1 454 ? 26.516 19.25 -13.984 1 69.88 454 GLY B CA 1
ATOM 8704 C C . GLY B 1 454 ? 27.562 20.172 -14.578 1 69.88 454 GLY B C 1
ATOM 8705 O O . GLY B 1 454 ? 28.562 19.719 -15.109 1 69.88 454 GLY B O 1
ATOM 8706 N N . ASP B 1 455 ? 27.266 21.422 -14.484 1 66.44 455 ASP B N 1
ATOM 8707 C CA . ASP B 1 455 ? 28.156 22.438 -15.055 1 66.44 455 ASP B CA 1
ATOM 8708 C C . ASP B 1 455 ? 29.406 22.625 -14.195 1 66.44 455 ASP B C 1
ATOM 8710 O O . ASP B 1 455 ? 30.438 23.047 -14.695 1 66.44 455 ASP B O 1
ATOM 8714 N N . GLU B 1 456 ? 29.344 22.125 -13 1 67.81 456 GLU B N 1
ATOM 8715 C CA . GLU B 1 456 ? 30.484 22.297 -12.117 1 67.81 456 GLU B CA 1
ATOM 8716 C C . GLU B 1 456 ? 31.406 21.078 -12.148 1 67.81 456 GLU B C 1
ATOM 8718 O O . GLU B 1 456 ? 30.953 19.969 -12.469 1 67.81 456 GLU B O 1
ATOM 8723 N N . THR B 1 457 ? 32.688 21.281 -12.016 1 66.25 457 THR B N 1
ATOM 8724 C CA . THR B 1 457 ? 33.688 20.203 -11.984 1 66.25 457 THR B CA 1
ATOM 8725 C C . THR B 1 457 ? 33.344 19.188 -10.906 1 66.25 457 THR B C 1
ATOM 8727 O O . THR B 1 457 ? 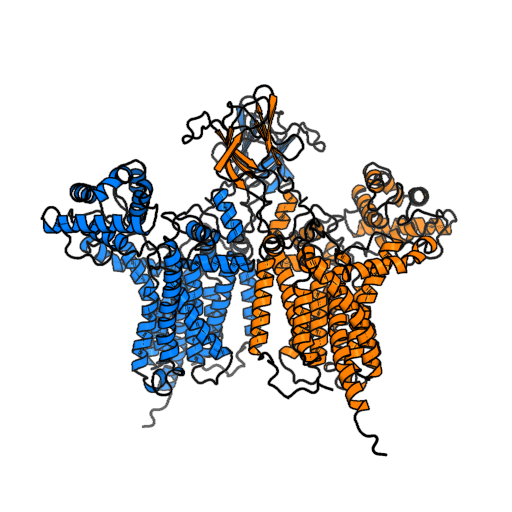33.094 19.547 -9.75 1 66.25 457 THR B O 1
ATOM 8730 N N . PRO B 1 458 ? 33.25 17.938 -11.398 1 67.88 458 PRO B N 1
ATOM 8731 C CA . PRO B 1 458 ? 32.781 16.906 -10.469 1 67.88 458 PRO B CA 1
ATOM 8732 C C . PRO B 1 458 ? 33.75 16.672 -9.32 1 67.88 458 PRO B C 1
ATOM 8734 O O . PRO B 1 458 ? 34.969 16.812 -9.5 1 67.88 458 PRO B O 1
ATOM 8737 N N . ASN B 1 459 ? 33.25 16.469 -8.125 1 64.12 459 ASN B N 1
ATOM 8738 C CA . ASN B 1 459 ? 34.062 16.094 -6.961 1 64.12 459 ASN B CA 1
ATOM 8739 C C . ASN B 1 459 ? 33.969 14.594 -6.688 1 64.12 459 ASN B C 1
ATOM 8741 O O . ASN B 1 459 ? 34.656 14.086 -5.793 1 64.12 459 ASN B O 1
ATOM 8745 N N . ASN B 1 460 ? 33.312 13.953 -7.52 1 65.38 460 ASN B N 1
ATOM 8746 C CA . ASN B 1 460 ? 33.125 12.531 -7.273 1 65.38 460 ASN B CA 1
ATOM 8747 C C . ASN B 1 460 ? 33.75 11.68 -8.375 1 65.38 460 ASN B C 1
ATOM 8749 O O . ASN B 1 460 ? 33.031 10.914 -9.047 1 65.38 460 ASN B O 1
ATOM 8753 N N . TRP B 1 461 ? 35.062 11.781 -8.445 1 76.06 461 TRP B N 1
ATOM 8754 C CA . TRP B 1 461 ? 35.781 11.047 -9.477 1 76.06 461 TRP B CA 1
ATOM 8755 C C . TRP B 1 461 ? 35.844 9.555 -9.141 1 76.06 461 TRP B C 1
ATOM 8757 O O . TRP B 1 461 ? 36.125 9.188 -7.992 1 76.06 461 TRP B O 1
ATOM 8767 N N . LYS B 1 462 ? 35.406 8.789 -10.078 1 75.94 462 LYS B N 1
ATOM 8768 C CA . LYS B 1 462 ? 35.562 7.344 -9.945 1 75.94 462 LYS B CA 1
ATOM 8769 C C . LYS B 1 462 ? 36.625 6.812 -10.891 1 75.94 462 LYS B C 1
ATOM 8771 O O . LYS B 1 462 ? 36.688 7.195 -12.062 1 75.94 462 LYS B O 1
ATOM 8776 N N . SER B 1 463 ? 37.469 5.957 -10.367 1 73.19 463 SER B N 1
ATOM 8777 C CA . SER B 1 463 ? 38.531 5.379 -11.188 1 73.19 463 SER B CA 1
ATOM 8778 C C . SER B 1 463 ? 38 4.27 -12.086 1 73.19 463 SER B C 1
ATOM 8780 O O . SER B 1 463 ? 37.125 3.506 -11.672 1 73.19 463 SER B O 1
ATOM 8782 N N . ILE B 1 464 ? 38.469 4.223 -13.273 1 72.19 464 ILE B N 1
ATOM 8783 C CA . ILE B 1 464 ? 38.156 3.145 -14.203 1 72.19 464 ILE B CA 1
ATOM 8784 C C . ILE B 1 464 ? 38.844 1.854 -13.734 1 72.19 464 ILE B C 1
ATOM 8786 O O . ILE B 1 464 ? 40.031 1.842 -13.43 1 72.19 464 ILE B O 1
ATOM 8790 N N . GLY B 1 465 ? 38.094 0.791 -13.516 1 63.72 465 GLY B N 1
ATOM 8791 C CA . GLY B 1 465 ? 38.594 -0.486 -13.055 1 63.72 465 GLY B CA 1
ATOM 8792 C C . GLY B 1 465 ? 39.531 -1.161 -14.055 1 63.72 465 GLY B C 1
ATOM 8793 O O . GLY B 1 465 ? 39.5 -0.815 -15.234 1 63.72 465 GLY B O 1
ATOM 8794 N N . PRO B 1 466 ? 40.281 -2.105 -13.57 1 62.78 466 PRO B N 1
ATOM 8795 C CA . PRO B 1 466 ? 41.312 -2.736 -14.398 1 62.78 466 PRO B CA 1
ATOM 8796 C C . PRO B 1 466 ? 40.75 -3.793 -15.344 1 62.78 466 PRO B C 1
ATOM 8798 O O . PRO B 1 466 ? 41.438 -4.234 -16.266 1 62.78 466 PRO B O 1
ATOM 8801 N N . GLN B 1 467 ? 39.562 -4.102 -15.195 1 65.38 467 GLN B N 1
ATOM 8802 C CA . GLN B 1 467 ? 39.062 -5.164 -16.062 1 65.38 467 GLN B CA 1
ATOM 8803 C C . GLN B 1 467 ? 38.5 -4.598 -17.359 1 65.38 467 GLN B C 1
ATOM 8805 O O . GLN B 1 467 ? 37.531 -3.83 -17.328 1 65.38 467 GLN B O 1
ATOM 8810 N N . ARG B 1 468 ? 39.125 -5.004 -18.422 1 68.62 468 ARG B N 1
ATOM 8811 C CA . ARG B 1 468 ? 38.688 -4.578 -19.75 1 68.62 468 ARG B CA 1
ATOM 8812 C C . ARG B 1 468 ? 37.375 -5.242 -20.172 1 68.62 468 ARG B C 1
ATOM 8814 O O . ARG B 1 468 ? 37.125 -6.375 -19.766 1 68.62 468 ARG B O 1
ATOM 8821 N N . ARG B 1 469 ? 36.562 -4.465 -20.812 1 66.44 469 ARG B N 1
ATOM 8822 C CA . ARG B 1 469 ? 35.375 -5.055 -21.438 1 66.44 469 ARG B CA 1
ATOM 8823 C C . ARG B 1 469 ? 35.781 -5.941 -22.609 1 66.44 469 ARG B C 1
ATOM 8825 O O . ARG B 1 469 ? 36.469 -5.5 -23.531 1 66.44 469 ARG B O 1
ATOM 8832 N N . ALA B 1 470 ? 35.531 -7.145 -22.625 1 59.81 470 ALA B N 1
ATOM 8833 C CA . ALA B 1 470 ? 35.969 -8.117 -23.609 1 59.81 470 ALA B CA 1
ATOM 8834 C C . ALA B 1 470 ? 35.281 -7.914 -24.953 1 59.81 470 ALA B C 1
ATOM 8836 O O . ALA B 1 470 ? 35.812 -8.281 -26 1 59.81 470 ALA B O 1
ATOM 8837 N N . ASP B 1 471 ? 34.125 -7.355 -24.984 1 56.16 471 ASP B N 1
ATOM 8838 C CA . ASP B 1 471 ? 33.344 -7.316 -26.203 1 56.16 471 ASP B CA 1
ATOM 8839 C C . ASP B 1 471 ? 33.719 -6.117 -27.062 1 56.16 471 ASP B C 1
ATOM 8841 O O . ASP B 1 471 ? 33.188 -5.957 -28.172 1 56.16 471 ASP B O 1
ATOM 8845 N N . ILE B 1 472 ? 34.531 -5.227 -26.438 1 56 472 ILE B N 1
ATOM 8846 C CA . ILE B 1 472 ? 34.906 -4.047 -27.203 1 56 472 ILE B CA 1
ATOM 8847 C C . ILE B 1 472 ? 36.406 -4.125 -27.547 1 56 472 ILE B C 1
ATOM 8849 O O . ILE B 1 472 ? 37.219 -4.469 -26.703 1 56 472 ILE B O 1
ATOM 8853 N N . SER B 1 473 ? 36.688 -4.16 -28.844 1 54.78 473 SER B N 1
ATOM 8854 C CA . SER B 1 473 ? 38.031 -4.312 -29.375 1 54.78 473 SER B CA 1
ATOM 8855 C C . SER B 1 473 ? 39 -3.318 -28.75 1 54.78 473 SER B C 1
ATOM 8857 O O . SER B 1 473 ? 40.188 -3.629 -28.562 1 54.78 473 SER B O 1
ATOM 8859 N N . ALA B 1 474 ? 38.625 -2.061 -28.516 1 55.97 474 ALA B N 1
ATOM 8860 C CA . ALA B 1 474 ? 39.531 -1.046 -28 1 55.97 474 ALA B CA 1
ATOM 8861 C C . ALA B 1 474 ? 39.719 -1.196 -26.5 1 55.97 474 ALA B C 1
ATOM 8863 O O . ALA B 1 474 ? 38.906 -1.854 -25.828 1 55.97 474 ALA B O 1
ATOM 8864 N N . GLU B 1 475 ? 40.938 -0.907 -26.031 1 64.75 475 GLU B N 1
ATOM 8865 C CA . GLU B 1 475 ? 41.188 -0.833 -24.594 1 64.75 475 GLU B CA 1
ATOM 8866 C C . GLU B 1 475 ? 40.094 -0.058 -23.875 1 64.75 475 GLU B C 1
ATOM 8868 O O . GLU B 1 475 ? 40.188 1.155 -23.688 1 64.75 475 GLU B O 1
ATOM 8873 N N . ALA B 1 476 ? 38.969 -0.717 -23.734 1 76.31 476 ALA B N 1
ATOM 8874 C CA . ALA B 1 476 ? 37.781 -0.109 -23.125 1 76.31 476 ALA B CA 1
ATOM 8875 C C . ALA B 1 476 ? 37.5 -0.716 -21.75 1 76.31 476 ALA B C 1
ATOM 8877 O O . ALA B 1 476 ? 37.688 -1.919 -21.547 1 76.31 476 ALA B O 1
ATOM 8878 N N . TYR B 1 477 ? 37.25 0.165 -20.891 1 79.88 477 TYR B N 1
ATOM 8879 C CA . TYR B 1 477 ? 36.938 -0.219 -19.516 1 79.88 477 TYR B CA 1
ATOM 8880 C C . TYR B 1 477 ? 35.5 0.108 -19.156 1 79.88 477 TYR B C 1
ATOM 8882 O O . TYR B 1 477 ? 34.969 1.151 -19.547 1 79.88 477 TYR B O 1
ATOM 8890 N N . PRO B 1 478 ? 34.938 -0.825 -18.516 1 77.75 478 PRO B N 1
ATOM 8891 C CA . PRO B 1 478 ? 33.562 -0.543 -18.062 1 77.75 478 PRO B CA 1
ATOM 8892 C C . PRO B 1 478 ? 33.5 0.498 -16.953 1 77.75 478 PRO B C 1
ATOM 8894 O O . PRO B 1 478 ? 34.438 0.614 -16.156 1 77.75 478 PRO B O 1
ATOM 8897 N N . PHE B 1 479 ? 32.5 1.357 -17.016 1 76.12 479 PHE B N 1
ATOM 8898 C CA . PHE B 1 479 ? 32.281 2.297 -15.922 1 76.12 479 PHE B CA 1
ATOM 8899 C C . PHE B 1 479 ? 30.797 2.32 -15.531 1 76.12 479 PHE B C 1
ATOM 8901 O O . PHE B 1 479 ? 29.938 1.925 -16.328 1 76.12 479 PHE B O 1
ATOM 8908 N N . GLN B 1 480 ? 30.562 2.604 -14.273 1 70.75 480 GLN B N 1
ATOM 8909 C CA . GLN B 1 480 ? 29.25 2.914 -13.719 1 70.75 480 GLN B CA 1
ATOM 8910 C C . GLN B 1 480 ? 29.297 4.16 -12.844 1 70.75 480 GLN B C 1
ATOM 8912 O O . GLN B 1 480 ? 30 4.184 -11.828 1 70.75 480 GLN B O 1
ATOM 8917 N N . LEU B 1 481 ? 28.812 5.195 -13.406 1 71 481 LEU B N 1
ATOM 8918 C CA . LEU B 1 481 ? 28.766 6.457 -12.672 1 71 481 LEU B CA 1
ATOM 8919 C C . LEU B 1 481 ? 27.328 6.777 -12.234 1 71 481 LEU B C 1
ATOM 8921 O O . LEU B 1 481 ? 26.375 6.508 -12.969 1 71 481 LEU B O 1
ATOM 8925 N N . SER B 1 482 ? 27.203 7.145 -11.047 1 62.91 482 SER B N 1
ATOM 8926 C CA . SER B 1 482 ? 25.906 7.621 -10.539 1 62.91 482 SER B CA 1
ATOM 8927 C C . SER B 1 482 ? 26.078 8.891 -9.719 1 62.91 482 SER B C 1
ATOM 8929 O O . SER B 1 482 ? 27.156 9.141 -9.156 1 62.91 482 SER B O 1
ATOM 8931 N N . VAL B 1 483 ? 25.328 9.82 -10.07 1 60.22 483 VAL B N 1
ATOM 8932 C CA . VAL B 1 483 ? 25.312 11.008 -9.227 1 60.22 483 VAL B CA 1
ATOM 8933 C C . VAL B 1 483 ? 24.062 10.992 -8.336 1 60.22 483 VAL B C 1
ATOM 8935 O O . VAL B 1 483 ? 23.062 10.344 -8.672 1 60.22 483 VAL B O 1
ATOM 8938 N N . GLY B 1 484 ? 24.25 11.539 -7.234 1 52.12 484 GLY B N 1
ATOM 8939 C CA . GLY B 1 484 ? 23.141 11.641 -6.305 1 52.12 484 GLY B CA 1
ATOM 8940 C C . GLY B 1 484 ? 21.891 12.242 -6.934 1 52.12 484 GLY B C 1
ATOM 8941 O O . GLY B 1 484 ? 21.969 12.922 -7.953 1 52.12 484 GLY B O 1
ATOM 8942 N N . ALA B 1 485 ? 20.812 11.906 -6.5 1 49.62 485 ALA B N 1
ATOM 8943 C CA . ALA B 1 485 ? 19.484 12.273 -6.977 1 49.62 485 ALA B CA 1
ATOM 8944 C C . ALA B 1 485 ? 19.375 13.773 -7.223 1 49.62 485 ALA B C 1
ATOM 8946 O O . ALA B 1 485 ? 18.609 14.219 -8.07 1 49.62 485 ALA B O 1
ATOM 8947 N N . ASN B 1 486 ? 20.188 14.547 -6.566 1 46.03 486 ASN B N 1
ATOM 8948 C CA . ASN B 1 486 ? 20.047 16 -6.602 1 46.03 486 ASN B CA 1
ATOM 8949 C C . ASN B 1 486 ? 20.844 16.609 -7.754 1 46.03 486 ASN B C 1
ATOM 8951 O O . ASN B 1 486 ? 20.781 17.828 -7.977 1 46.03 486 ASN B O 1
ATOM 8955 N N . THR B 1 487 ? 21.609 15.859 -8.414 1 51.81 487 THR B N 1
ATOM 8956 C CA . THR B 1 487 ? 22.453 16.438 -9.445 1 51.81 487 THR B CA 1
ATOM 8957 C C . THR B 1 487 ? 22.062 15.914 -10.828 1 51.81 487 THR B C 1
ATOM 8959 O O . THR B 1 487 ? 22 14.703 -11.039 1 51.81 487 THR B O 1
ATOM 8962 N N . VAL B 1 488 ? 21.406 16.75 -11.5 1 54.09 488 VAL B N 1
ATOM 8963 C CA . VAL B 1 488 ? 21.188 16.391 -12.898 1 54.09 488 VAL B CA 1
ATOM 8964 C C . VAL B 1 488 ? 22.531 16.375 -13.641 1 54.09 488 VAL B C 1
ATOM 8966 O O . VAL B 1 488 ? 23.125 17.438 -13.875 1 54.09 488 VAL B O 1
ATOM 8969 N N . PRO B 1 489 ? 23 15.203 -13.828 1 63.06 489 PRO B N 1
ATOM 8970 C CA . PRO B 1 489 ? 24.281 15.234 -14.555 1 63.06 489 PRO B CA 1
ATOM 8971 C C . PRO B 1 489 ? 24.125 15.656 -16.016 1 63.06 489 PRO B C 1
ATOM 8973 O O . PRO B 1 489 ? 23.25 15.148 -16.719 1 63.06 489 PRO B O 1
ATOM 8976 N N . LYS B 1 490 ? 24.75 16.688 -16.328 1 71.56 490 LYS B N 1
ATOM 8977 C CA . LYS B 1 490 ? 24.75 17.188 -17.703 1 71.56 490 LYS B CA 1
ATOM 8978 C C . LYS B 1 490 ? 25.953 16.672 -18.484 1 71.56 490 LYS B C 1
ATOM 8980 O O . LYS B 1 490 ? 25.859 16.453 -19.688 1 71.56 490 LYS B O 1
ATOM 8985 N N . TYR B 1 491 ? 27 16.438 -17.703 1 80.06 491 TYR B N 1
ATOM 8986 C CA . TYR B 1 491 ? 28.234 16.078 -18.375 1 80.06 491 TYR B CA 1
ATOM 8987 C C . TYR B 1 491 ? 28.875 14.852 -17.719 1 80.06 491 TYR B C 1
ATOM 8989 O O . TYR B 1 491 ? 28.734 14.641 -16.516 1 80.06 491 TYR B O 1
ATOM 8997 N N . ILE B 1 492 ? 29.375 14.102 -18.5 1 84.56 492 ILE B N 1
ATOM 8998 C CA . ILE B 1 492 ? 30.344 13.117 -18.031 1 84.56 492 ILE B CA 1
ATOM 8999 C C . ILE B 1 492 ? 31.75 13.672 -18.203 1 84.56 492 ILE B C 1
ATOM 9001 O O . ILE B 1 492 ? 32.094 14.188 -19.266 1 84.56 492 ILE B O 1
ATOM 9005 N N . TYR B 1 493 ? 32.438 13.609 -17.156 1 85.38 493 TYR B N 1
ATOM 9006 C CA . TYR B 1 493 ? 33.812 14.125 -17.141 1 85.38 493 TYR B CA 1
ATOM 9007 C C . TYR B 1 493 ? 34.812 12.992 -17.094 1 85.38 493 TYR B C 1
ATOM 9009 O O . TYR B 1 493 ? 34.594 11.969 -16.453 1 85.38 493 TYR B O 1
ATOM 9017 N N . LEU B 1 494 ? 35.812 13.164 -17.844 1 86.5 494 LEU B N 1
ATOM 9018 C CA . LEU B 1 494 ? 36.969 12.273 -17.797 1 86.5 494 LEU B CA 1
ATOM 9019 C C . LEU B 1 494 ? 38.25 13.047 -17.469 1 86.5 494 LEU B C 1
ATOM 9021 O O . LEU B 1 494 ? 38.562 14.047 -18.109 1 86.5 494 LEU B O 1
ATOM 9025 N N . LYS B 1 495 ? 38.844 12.617 -16.453 1 84.81 495 LYS B N 1
ATOM 9026 C CA . LYS B 1 495 ? 40.156 13.164 -16.094 1 84.81 495 LYS B CA 1
ATOM 9027 C C . LYS B 1 495 ? 41.25 12.18 -16.438 1 84.81 495 LYS B C 1
ATOM 9029 O O . LYS B 1 495 ? 41.312 11.078 -15.898 1 84.81 495 LYS B O 1
ATOM 9034 N N . GLY B 1 496 ? 42.094 12.633 -17.281 1 79.31 496 GLY B N 1
ATOM 9035 C CA . GLY B 1 496 ? 43.188 11.797 -17.734 1 79.31 496 GLY B CA 1
ATOM 9036 C C . GLY B 1 496 ? 44.281 11.68 -16.703 1 79.31 496 GLY B C 1
ATOM 9037 O O . GLY B 1 496 ? 44.219 12.266 -15.617 1 79.31 496 GLY B O 1
ATOM 9038 N N . LEU B 1 497 ? 45.344 10.898 -17.125 1 78.94 497 LEU B N 1
ATOM 9039 C CA . LEU B 1 497 ? 46.469 10.625 -16.25 1 78.94 497 LEU B CA 1
ATOM 9040 C C . LEU B 1 497 ? 47.281 11.898 -15.961 1 78.94 497 LEU B C 1
ATOM 9042 O O . LEU B 1 497 ? 47.875 12.031 -14.898 1 78.94 497 LEU B O 1
ATOM 9046 N N . ASN B 1 498 ? 47.344 12.812 -16.875 1 78.31 498 ASN B N 1
ATOM 9047 C CA . ASN B 1 498 ? 48.062 14.062 -16.719 1 78.31 498 ASN B CA 1
ATOM 9048 C C . ASN B 1 498 ? 47.188 15.156 -16.125 1 78.31 498 ASN B C 1
ATOM 9050 O O . ASN B 1 498 ? 47.562 16.328 -16.125 1 78.31 498 ASN B O 1
ATOM 9054 N N . GLY B 1 499 ? 46 14.766 -15.68 1 79.25 499 GLY B N 1
ATOM 9055 C CA . GLY B 1 499 ? 45.125 15.727 -15.031 1 79.25 499 GLY B CA 1
ATOM 9056 C C . GLY B 1 499 ? 44.25 16.484 -16 1 79.25 499 GLY B C 1
ATOM 9057 O O . GLY B 1 499 ? 43.5 17.375 -15.609 1 79.25 499 GLY B O 1
ATOM 9058 N N . GLU B 1 500 ? 44.438 16.266 -17.234 1 82.44 500 GLU B N 1
ATOM 9059 C CA . GLU B 1 500 ? 43.594 16.953 -18.203 1 82.44 500 GLU B CA 1
ATOM 9060 C C . GLU B 1 500 ? 42.156 16.469 -18.109 1 82.44 500 GLU B C 1
ATOM 9062 O O . GLU B 1 500 ? 41.906 15.289 -17.891 1 82.44 500 GLU B O 1
ATOM 9067 N N . ILE B 1 501 ? 41.219 17.422 -18.156 1 82.88 501 ILE B N 1
ATOM 9068 C CA . ILE B 1 501 ? 39.812 17.109 -18 1 82.88 501 ILE B CA 1
ATOM 9069 C C . ILE B 1 501 ? 39.094 17.266 -19.344 1 82.88 501 ILE B C 1
ATOM 9071 O O . ILE B 1 501 ? 39.281 18.25 -20.047 1 82.88 501 ILE B O 1
ATOM 9075 N N . SER B 1 502 ? 38.438 16.297 -19.781 1 85.88 502 SER B N 1
ATOM 9076 C CA . SER B 1 502 ? 37.531 16.297 -20.922 1 85.88 502 SER B CA 1
ATOM 9077 C C . SER B 1 502 ? 36.094 16.031 -20.469 1 85.88 502 SER B C 1
ATOM 9079 O O . SER B 1 502 ? 35.844 15.445 -19.422 1 85.88 502 SER B O 1
ATOM 9081 N N . LYS B 1 503 ? 35.188 16.609 -21.125 1 85.06 503 LYS B N 1
ATOM 9082 C CA . LYS B 1 503 ? 33.781 16.359 -20.766 1 85.06 503 LYS B CA 1
ATOM 9083 C C . LYS B 1 503 ? 32.906 16.172 -22 1 85.06 503 LYS B C 1
ATOM 9085 O O . LYS B 1 503 ? 33.281 16.578 -23.109 1 85.06 503 LYS B O 1
ATOM 9090 N N . ALA B 1 504 ? 31.844 15.5 -21.922 1 83.31 504 ALA B N 1
ATOM 9091 C CA . ALA B 1 504 ? 30.828 15.305 -22.938 1 83.31 504 ALA B CA 1
ATOM 9092 C C . ALA B 1 504 ? 29.422 15.508 -22.375 1 83.31 504 ALA B C 1
ATOM 9094 O O . ALA B 1 504 ? 29.156 15.141 -21.234 1 83.31 504 ALA B O 1
ATOM 9095 N N . ASP B 1 505 ? 28.656 16.141 -23.094 1 78.44 505 ASP B N 1
ATOM 9096 C CA . ASP B 1 505 ? 27.25 16.359 -22.734 1 78.44 505 ASP B CA 1
ATOM 9097 C C . ASP B 1 505 ? 26.438 15.07 -22.812 1 78.44 505 ASP B C 1
ATOM 9099 O O . ASP B 1 505 ? 26.453 14.391 -23.844 1 78.44 505 ASP B O 1
ATOM 9103 N N . ILE B 1 506 ? 25.844 14.836 -21.719 1 73 506 ILE B N 1
ATOM 9104 C CA . ILE B 1 506 ? 25.109 13.578 -21.703 1 73 506 ILE B CA 1
ATOM 9105 C C . ILE B 1 506 ? 23.609 13.859 -21.656 1 73 506 ILE B C 1
ATOM 9107 O O . ILE B 1 506 ? 22.812 12.969 -21.359 1 73 506 ILE B O 1
ATOM 9111 N N . SER B 1 507 ? 23.203 15.117 -21.906 1 67.31 507 SER B N 1
ATOM 9112 C CA . SER B 1 507 ? 21.812 15.516 -21.812 1 67.31 507 SER B CA 1
ATOM 9113 C C . SER B 1 507 ? 20.953 14.781 -22.828 1 67.31 507 SER B C 1
ATOM 9115 O O . SER B 1 507 ? 19.766 14.539 -22.594 1 67.31 507 SER B O 1
ATOM 9117 N N . LYS B 1 508 ? 21.609 14.32 -23.922 1 65.12 508 LYS B N 1
ATOM 9118 C CA . LYS B 1 508 ? 20.828 13.68 -24.984 1 65.12 508 LYS B CA 1
ATOM 9119 C C . LYS B 1 508 ? 21.391 12.297 -25.297 1 65.12 508 LYS B C 1
ATOM 9121 O O . LYS B 1 508 ? 21.156 11.758 -26.391 1 65.12 508 LYS B O 1
ATOM 9126 N N . VAL B 1 509 ? 22.062 11.719 -24.328 1 71.25 509 VAL B N 1
ATOM 9127 C CA . VAL B 1 509 ? 22.703 10.445 -24.625 1 71.25 509 VAL B CA 1
ATOM 9128 C C . VAL B 1 509 ? 21.766 9.289 -24.297 1 71.25 509 VAL B C 1
ATOM 9130 O O . VAL B 1 509 ? 21.016 9.344 -23.328 1 71.25 509 VAL B O 1
ATOM 9133 N N . ARG B 1 510 ? 21.641 8.383 -25.203 1 65.25 510 ARG B N 1
ATOM 9134 C CA . ARG B 1 510 ? 20.859 7.16 -25.078 1 65.25 510 ARG B CA 1
ATOM 9135 C C . ARG B 1 510 ? 21.766 5.938 -24.984 1 65.25 510 ARG B C 1
ATOM 9137 O O . ARG B 1 510 ? 22.938 5.996 -25.359 1 65.25 510 ARG B O 1
ATOM 9144 N N . ALA B 1 511 ? 21.141 4.941 -24.391 1 67.5 511 ALA B N 1
ATOM 9145 C CA . ALA B 1 511 ? 21.875 3.68 -24.344 1 67.5 511 ALA B CA 1
ATOM 9146 C C . ALA B 1 511 ? 22.297 3.236 -25.75 1 67.5 511 ALA B C 1
ATOM 9148 O O . ALA B 1 511 ? 21.484 3.283 -26.688 1 67.5 511 ALA B O 1
ATOM 9149 N N . GLY B 1 512 ? 23.453 2.939 -25.906 1 69.38 512 GLY B N 1
ATOM 9150 C CA . GLY B 1 512 ? 24 2.52 -27.172 1 69.38 512 GLY B CA 1
ATOM 9151 C C . GLY B 1 512 ? 24.812 3.604 -27.859 1 69.38 512 GLY B C 1
ATOM 9152 O O . GLY B 1 512 ? 25.516 3.334 -28.844 1 69.38 512 GLY B O 1
ATOM 9153 N N . ASP B 1 513 ? 24.672 4.793 -27.406 1 75.94 513 ASP B N 1
ATOM 9154 C CA . ASP B 1 513 ? 25.406 5.898 -28.016 1 75.94 513 ASP B CA 1
ATOM 9155 C C . ASP B 1 513 ? 26.891 5.824 -27.672 1 75.94 513 ASP B C 1
ATOM 9157 O O . ASP B 1 513 ? 27.266 5.301 -26.625 1 75.94 513 ASP B O 1
ATOM 9161 N N . SER B 1 514 ? 27.562 6.121 -28.703 1 77.62 514 SER B N 1
ATOM 9162 C CA . SER B 1 514 ? 28.984 6.398 -28.484 1 77.62 514 SER B CA 1
ATOM 9163 C C . SER B 1 514 ? 29.25 7.898 -28.5 1 77.62 514 SER B C 1
ATOM 9165 O O . SER B 1 514 ? 28.906 8.586 -29.469 1 77.62 514 SER B O 1
ATOM 9167 N N . ILE B 1 515 ? 29.812 8.406 -27.406 1 79.38 515 ILE B N 1
ATOM 9168 C CA . ILE B 1 515 ? 30.031 9.836 -27.281 1 79.38 515 ILE B CA 1
ATOM 9169 C C . ILE B 1 515 ? 31.531 10.117 -27.219 1 79.38 515 ILE B C 1
ATOM 9171 O O . ILE B 1 515 ? 32.281 9.414 -26.547 1 79.38 515 ILE B O 1
ATOM 9175 N N . SER B 1 516 ? 31.859 11.016 -28 1 80 516 SER B N 1
ATOM 9176 C CA . SER B 1 516 ? 33.25 11.477 -27.969 1 80 516 SER B CA 1
ATOM 9177 C C . SER B 1 516 ? 33.406 12.617 -26.953 1 80 516 SER B C 1
ATOM 9179 O O . SER B 1 516 ? 32.625 13.562 -26.938 1 80 516 SER B O 1
ATOM 9181 N N . LEU B 1 517 ? 34.281 12.469 -26.062 1 80.38 517 LEU B N 1
ATOM 9182 C CA . LEU B 1 517 ? 34.562 13.5 -25.078 1 80.38 517 LEU B CA 1
ATOM 9183 C C . LEU B 1 517 ? 35.312 14.672 -25.719 1 80.38 517 LEU B C 1
ATOM 9185 O O . LEU B 1 517 ? 36.188 14.469 -26.562 1 80.38 517 LEU B O 1
ATOM 9189 N N . GLN B 1 518 ? 34.812 15.797 -25.469 1 77.62 518 GLN B N 1
ATOM 9190 C CA . GLN B 1 518 ? 35.469 17.016 -25.938 1 77.62 518 GLN B CA 1
ATOM 9191 C C . GLN B 1 518 ? 36.531 17.469 -24.938 1 77.62 518 GLN B C 1
ATOM 9193 O O . GLN B 1 518 ? 36.25 17.547 -23.734 1 77.62 518 GLN B O 1
ATOM 9198 N N . GLY B 1 519 ? 37.781 17.625 -25.375 1 74.75 519 GLY B N 1
ATOM 9199 C CA . GLY B 1 519 ? 38.906 18.094 -24.578 1 74.75 519 GLY B CA 1
ATOM 9200 C C . GLY B 1 519 ? 40.25 17.562 -25.031 1 74.75 519 GLY B C 1
ATOM 9201 O O . GLY B 1 519 ? 40.438 17.234 -26.203 1 74.75 519 GLY B O 1
ATOM 9202 N N . LYS B 1 520 ? 41.219 17.516 -24.094 1 71.5 520 LYS B N 1
ATOM 9203 C CA . LYS B 1 520 ? 42.594 17.156 -24.422 1 71.5 520 LYS B CA 1
ATOM 9204 C C . LYS B 1 520 ? 42.75 15.648 -24.516 1 71.5 520 LYS B C 1
ATOM 9206 O O . LYS B 1 520 ? 43.75 15.156 -25.078 1 71.5 520 LYS B O 1
ATOM 9211 N N . VAL B 1 521 ? 41.812 14.977 -23.891 1 65.56 521 VAL B N 1
ATOM 9212 C CA . VAL B 1 521 ? 41.906 13.523 -23.984 1 65.56 521 VAL B CA 1
ATOM 9213 C C . VAL B 1 521 ? 40.844 13 -24.953 1 65.56 521 VAL B C 1
ATOM 9215 O O . VAL B 1 521 ? 39.656 13.195 -24.75 1 65.56 521 VAL B O 1
ATOM 9218 N N . ASN B 1 522 ? 41.281 12.531 -26.062 1 67.69 522 ASN B N 1
ATOM 9219 C CA . ASN B 1 522 ? 40.375 11.922 -27.031 1 67.69 522 ASN B CA 1
ATOM 9220 C C . ASN B 1 522 ? 39.938 10.531 -26.594 1 67.69 522 ASN B C 1
ATOM 9222 O O . ASN B 1 522 ? 40.719 9.578 -26.641 1 67.69 522 ASN B O 1
ATOM 9226 N N . SER B 1 523 ? 38.844 10.539 -25.906 1 76.75 523 SER B N 1
ATOM 9227 C CA . SER B 1 523 ? 38.312 9.25 -25.5 1 76.75 523 SER B CA 1
ATOM 9228 C C . SER B 1 523 ? 36.844 9.109 -25.922 1 76.75 523 SER B C 1
ATOM 9230 O O . SER B 1 523 ? 36.156 10.102 -26.141 1 76.75 523 SER B O 1
ATOM 9232 N N . VAL B 1 524 ? 36.562 7.859 -26.188 1 81.19 524 VAL B N 1
ATOM 9233 C CA . VAL B 1 524 ? 35.219 7.512 -26.578 1 81.19 524 VAL B CA 1
ATOM 9234 C C . VAL B 1 524 ? 34.531 6.75 -25.438 1 81.19 524 VAL B C 1
ATOM 9236 O O . VAL B 1 524 ? 35.125 5.867 -24.828 1 81.19 524 VAL B O 1
ATOM 9239 N N . ILE B 1 525 ? 33.375 7.309 -25.156 1 82.19 525 ILE B N 1
ATOM 9240 C CA . ILE B 1 525 ? 32.531 6.625 -24.188 1 82.19 525 ILE B CA 1
ATOM 9241 C C . ILE B 1 525 ? 31.359 5.941 -24.891 1 82.19 525 ILE B C 1
ATOM 9243 O O . ILE B 1 525 ? 30.672 6.562 -25.703 1 82.19 525 ILE B O 1
ATOM 9247 N N . GLY B 1 526 ? 31.297 4.73 -24.703 1 79.75 526 GLY B N 1
ATOM 9248 C CA . GLY B 1 526 ? 30.109 4 -25.094 1 79.75 526 GLY B CA 1
ATOM 9249 C C . GLY B 1 526 ? 29.109 3.863 -23.953 1 79.75 526 GLY B C 1
ATOM 9250 O O . GLY B 1 526 ? 29.469 3.463 -22.844 1 79.75 526 GLY B O 1
ATOM 9251 N N . VAL B 1 527 ? 27.906 4.348 -24.219 1 76.38 527 VAL B N 1
ATOM 9252 C CA . VAL B 1 527 ? 26.859 4.332 -23.203 1 76.38 527 VAL B CA 1
ATOM 9253 C C . VAL B 1 527 ? 26.078 3.027 -23.281 1 76.38 527 VAL B C 1
ATOM 9255 O O . VAL B 1 527 ? 25.484 2.721 -24.312 1 76.38 527 VAL B O 1
ATOM 9258 N N . ASP B 1 528 ? 26.172 2.303 -22.234 1 71.38 528 ASP B N 1
ATOM 9259 C CA . ASP B 1 528 ? 25.391 1.074 -22.172 1 71.38 528 ASP B CA 1
ATOM 9260 C C . ASP B 1 528 ? 24 1.337 -21.594 1 71.38 528 ASP B C 1
ATOM 9262 O O . ASP B 1 528 ? 23 0.807 -22.094 1 71.38 528 ASP B O 1
ATOM 9266 N N . GLU B 1 529 ? 23.984 2.109 -20.5 1 65.88 529 GLU B N 1
ATOM 9267 C CA . GLU B 1 529 ? 22.719 2.389 -19.828 1 65.88 529 GLU B CA 1
ATOM 9268 C C . GLU B 1 529 ? 22.703 3.799 -19.25 1 65.88 529 GLU B C 1
ATOM 9270 O O . GLU B 1 529 ? 23.719 4.277 -18.75 1 65.88 529 GLU B O 1
ATOM 9275 N N . VAL B 1 530 ? 21.828 4.598 -19.641 1 61.19 530 VAL B N 1
ATOM 9276 C CA . VAL B 1 530 ? 21.609 5.887 -18.984 1 61.19 530 VAL B CA 1
ATOM 9277 C C . VAL B 1 530 ? 20.438 5.773 -18.016 1 61.19 530 VAL B C 1
ATOM 9279 O O . VAL B 1 530 ? 19.344 5.379 -18.391 1 61.19 530 VAL B O 1
ATOM 9282 N N . SER B 1 531 ? 20.797 5.797 -16.812 1 54.06 531 SER B N 1
ATOM 9283 C CA . SER B 1 531 ? 19.703 5.793 -15.844 1 54.06 531 SER B CA 1
ATOM 9284 C C . SER B 1 531 ? 19.016 7.152 -15.773 1 54.06 531 SER B C 1
ATOM 9286 O O . SER B 1 531 ? 19.672 8.172 -15.562 1 54.06 531 SER B O 1
ATOM 9288 N N . SER B 1 532 ? 18.203 7.496 -16.688 1 50.31 532 SER B N 1
ATOM 9289 C CA . SER B 1 532 ? 17.484 8.766 -16.625 1 50.31 532 SER B CA 1
ATOM 9290 C C . SER B 1 532 ? 16.422 8.742 -15.523 1 50.31 532 SER B C 1
ATOM 9292 O O . SER B 1 532 ? 15.977 7.668 -15.117 1 50.31 532 SER B O 1
ATOM 9294 N N . LEU B 1 533 ? 16.406 9.906 -14.883 1 49.53 533 LEU B N 1
ATOM 9295 C CA . LEU B 1 533 ? 15.289 10.094 -13.977 1 49.53 533 LEU B CA 1
ATOM 9296 C C . LEU B 1 533 ? 13.977 9.688 -14.641 1 49.53 533 LEU B C 1
ATOM 9298 O O . LEU B 1 533 ? 13.664 10.156 -15.734 1 49.53 533 LEU B O 1
ATOM 9302 N N . SER B 1 534 ? 13.609 8.523 -14.453 1 52.38 534 SER B N 1
ATOM 9303 C CA . SER B 1 534 ? 12.32 8.117 -14.992 1 52.38 534 SER B CA 1
ATOM 9304 C C . SER B 1 534 ? 11.266 9.195 -14.766 1 52.38 534 SER B C 1
ATOM 9306 O O . SER B 1 534 ? 11.148 9.734 -13.664 1 52.38 534 SER B O 1
ATOM 9308 N N . SER B 1 535 ? 10.852 9.898 -15.805 1 60.88 535 SER B N 1
ATOM 9309 C CA . SER B 1 535 ? 9.727 10.828 -15.727 1 60.88 535 SER B CA 1
ATOM 9310 C C . SER B 1 535 ? 8.547 10.195 -15.008 1 60.88 535 SER B C 1
ATOM 9312 O O . SER B 1 535 ? 8.242 9.023 -15.203 1 60.88 535 SER B O 1
ATOM 9314 N N . SER B 1 536 ? 8.078 10.93 -14 1 71.38 536 SER B N 1
ATOM 9315 C CA . SER B 1 536 ? 6.891 10.461 -13.289 1 71.38 536 SER B CA 1
ATOM 9316 C C . SER B 1 536 ? 5.711 10.297 -14.242 1 71.38 536 SER B C 1
ATOM 9318 O O . SER B 1 536 ? 5.711 10.852 -15.344 1 71.38 536 SER B O 1
ATOM 9320 N N . ARG B 1 537 ? 4.852 9.492 -14 1 78.56 537 ARG B N 1
ATOM 9321 C CA . ARG B 1 537 ? 3.619 9.32 -14.766 1 78.56 537 ARG B CA 1
ATOM 9322 C C . ARG B 1 537 ? 2.902 10.656 -14.953 1 78.56 537 ARG B C 1
ATOM 9324 O O . ARG B 1 537 ? 2.305 10.898 -16 1 78.56 537 ARG B O 1
ATOM 9331 N N . LEU B 1 538 ? 3.02 11.484 -13.945 1 75.75 538 LEU B N 1
ATOM 9332 C CA . LEU B 1 538 ? 2.422 12.812 -14.016 1 75.75 538 LEU B CA 1
ATOM 9333 C C . LEU B 1 538 ? 3.047 13.625 -15.148 1 75.75 538 LEU B C 1
ATOM 9335 O O . LEU B 1 538 ? 2.34 14.305 -15.891 1 75.75 538 LEU B O 1
ATOM 9339 N N . ASP B 1 539 ? 4.332 13.469 -15.219 1 71.19 539 ASP B N 1
ATOM 9340 C CA . ASP B 1 539 ? 5.051 14.188 -16.266 1 71.19 539 ASP B CA 1
ATOM 9341 C C . ASP B 1 539 ? 4.676 13.664 -17.656 1 71.19 539 ASP B C 1
ATOM 9343 O O . ASP B 1 539 ? 4.523 14.438 -18.594 1 71.19 539 ASP B O 1
ATOM 9347 N N . LYS B 1 540 ? 4.523 12.43 -17.719 1 72.25 540 LYS B N 1
ATOM 9348 C CA . LYS B 1 540 ? 4.188 11.812 -19 1 72.25 540 LYS B CA 1
ATOM 9349 C C . LYS B 1 540 ? 2.809 12.25 -19.469 1 72.25 540 LYS B C 1
ATOM 9351 O O . LYS B 1 540 ? 2.6 12.461 -20.672 1 72.25 540 LYS B O 1
ATOM 9356 N N . VAL B 1 541 ? 1.948 12.398 -18.562 1 74 541 VAL B N 1
ATOM 9357 C CA . VAL B 1 541 ? 0.577 12.742 -18.906 1 74 541 VAL B CA 1
ATOM 9358 C C . VAL B 1 541 ? 0.479 14.242 -19.188 1 74 541 VAL B C 1
ATOM 9360 O O . VAL B 1 541 ? -0.187 14.664 -20.141 1 74 541 VAL B O 1
ATOM 9363 N N . PHE B 1 542 ? 1.182 15.039 -18.469 1 69.12 542 PHE B N 1
ATOM 9364 C CA . PHE B 1 542 ? 0.915 16.469 -18.547 1 69.12 542 PHE B CA 1
ATOM 9365 C C . PHE B 1 542 ? 2.111 17.203 -19.141 1 69.12 542 PHE B C 1
ATOM 9367 O O . PHE B 1 542 ? 2.059 18.422 -19.344 1 69.12 542 PHE B O 1
ATOM 9374 N N . ALA B 1 543 ? 3.273 16.484 -19.422 1 59.97 543 ALA B N 1
ATOM 9375 C CA . ALA B 1 543 ? 4.453 17.141 -19.969 1 59.97 543 ALA B CA 1
ATOM 9376 C C . ALA B 1 543 ? 4.152 17.75 -21.344 1 59.97 543 ALA B C 1
ATOM 9378 O O . ALA B 1 543 ? 4.652 18.828 -21.688 1 59.97 543 ALA B O 1
ATOM 9379 N N . SER B 1 544 ? 3.551 16.891 -22.297 1 55.53 544 SER B N 1
ATOM 9380 C CA . SER B 1 544 ? 3.326 17.391 -23.641 1 55.53 544 SER B CA 1
ATOM 9381 C C . SER B 1 544 ? 2.453 18.641 -23.625 1 55.53 544 SER B C 1
ATOM 9383 O O . SER B 1 544 ? 2.469 19.422 -24.578 1 55.53 544 SER B O 1
ATOM 9385 N N . ALA B 1 545 ? 1.607 18.688 -22.75 1 52.22 545 ALA B N 1
ATOM 9386 C CA . ALA B 1 545 ? 0.715 19.844 -22.719 1 52.22 545 ALA B CA 1
ATOM 9387 C C . ALA B 1 545 ? 1.398 21.047 -22.078 1 52.22 545 ALA B C 1
ATOM 9389 O O . ALA B 1 545 ? 0.73 21.984 -21.609 1 52.22 545 ALA B O 1
ATOM 9390 N N . LYS B 1 546 ? 2.654 20.859 -21.844 1 51 546 LYS B N 1
ATOM 9391 C CA . LYS B 1 546 ? 3.383 22.016 -21.344 1 51 546 LYS B CA 1
ATOM 9392 C C . LYS B 1 546 ? 3.277 23.188 -22.328 1 51 546 LYS B C 1
ATOM 9394 O O . LYS B 1 546 ? 3.469 23 -23.531 1 51 546 LYS B O 1
ATOM 9399 N N . ALA B 1 547 ? 2.355 24 -22.156 1 44.22 547 ALA B N 1
ATOM 9400 C CA . ALA B 1 547 ? 2.258 25.203 -22.984 1 44.22 547 ALA B CA 1
ATOM 9401 C C . ALA B 1 547 ? 3.635 25.641 -23.484 1 44.22 547 ALA B C 1
ATOM 9403 O O . ALA B 1 547 ? 4.641 25.422 -22.797 1 44.22 547 ALA B O 1
ATOM 9404 N N . ALA B 1 548 ? 3.783 26.031 -24.766 1 36.69 548 ALA B N 1
ATOM 9405 C CA . ALA B 1 548 ? 4.902 26.719 -25.406 1 36.69 548 ALA B CA 1
ATOM 9406 C C . ALA B 1 548 ? 5.484 27.781 -24.484 1 36.69 548 ALA B C 1
ATOM 9408 O O . ALA B 1 548 ? 4.777 28.703 -24.062 1 36.69 548 ALA B O 1
ATOM 9409 N N . GLY B 1 549 ? 6.762 27.672 -23.891 1 41.53 549 GLY B N 1
ATOM 9410 C CA . GLY B 1 549 ? 7.57 28.562 -23.062 1 41.53 549 GLY B CA 1
ATOM 9411 C C . GLY B 1 549 ? 7.465 28.266 -21.578 1 41.53 549 GLY B C 1
ATOM 9412 O O . GLY B 1 549 ? 8.211 28.812 -20.781 1 41.53 549 GLY B O 1
ATOM 9413 N N . SER B 1 550 ? 6.145 28.125 -20.953 1 43.09 550 SER B N 1
ATOM 9414 C CA . SER B 1 550 ? 5.992 28.062 -19.5 1 43.09 550 SER B CA 1
ATOM 9415 C C . SER B 1 550 ? 6.168 26.641 -18.984 1 43.09 550 SER B C 1
ATOM 9417 O O . SER B 1 550 ? 5.742 25.688 -19.641 1 43.09 550 SER B O 1
ATOM 9419 N N . ASN B 1 551 ? 7.141 26.203 -18.344 1 46.91 551 ASN B N 1
ATOM 9420 C CA . ASN B 1 551 ? 7.441 25 -17.594 1 46.91 551 ASN B CA 1
ATOM 9421 C C . ASN B 1 551 ? 6.23 24.5 -16.812 1 46.91 551 ASN B C 1
ATOM 9423 O O . ASN B 1 551 ? 6.352 23.625 -15.961 1 46.91 551 ASN B O 1
ATOM 9427 N N . ASN B 1 552 ? 4.965 25.141 -16.969 1 55.34 552 ASN B N 1
ATOM 9428 C CA . ASN B 1 552 ? 3.84 24.891 -16.078 1 55.34 552 ASN B CA 1
ATOM 9429 C C . ASN B 1 552 ? 2.932 23.781 -16.625 1 55.34 552 ASN B C 1
ATOM 9431 O O . ASN B 1 552 ? 2.656 23.734 -17.828 1 55.34 552 ASN B O 1
ATOM 9435 N N . TYR B 1 553 ? 2.568 22.828 -15.805 1 65.12 553 TYR B N 1
ATOM 9436 C CA . TYR B 1 553 ? 1.561 21.828 -16.172 1 65.12 553 TYR B CA 1
ATOM 9437 C C . TYR B 1 553 ? 0.249 22.516 -16.547 1 65.12 553 TYR B C 1
ATOM 9439 O O . TYR B 1 553 ? -0.165 23.484 -15.914 1 65.12 553 TYR B O 1
ATOM 9447 N N . PHE B 1 554 ? -0.411 22.281 -17.703 1 76 554 PHE B N 1
ATOM 9448 C CA . PHE B 1 554 ? -1.726 22.719 -18.156 1 76 554 PHE B CA 1
ATOM 9449 C C . PHE B 1 554 ? -2.746 22.625 -17.031 1 76 554 PHE B C 1
ATOM 9451 O O . PHE B 1 554 ? -3.666 23.438 -16.953 1 76 554 PHE B O 1
ATOM 9458 N N . LEU B 1 555 ? -2.492 21.875 -16.156 1 81.06 555 LEU B N 1
ATOM 9459 C CA . LEU B 1 555 ? -3.398 21.625 -15.031 1 81.06 555 LEU B CA 1
ATOM 9460 C C . LEU B 1 555 ? -3.49 22.859 -14.133 1 81.06 555 LEU B C 1
ATOM 9462 O O . LEU B 1 555 ? -4.562 23.172 -13.617 1 81.06 555 LEU B O 1
ATOM 9466 N N . TYR B 1 556 ? -2.486 23.609 -14.016 1 83.19 556 TYR B N 1
ATOM 9467 C CA . TYR B 1 556 ? -2.477 24.797 -13.172 1 83.19 556 TYR B CA 1
ATOM 9468 C C . TYR B 1 556 ? -3.309 25.922 -13.797 1 83.19 556 TYR B C 1
ATOM 9470 O O . TYR B 1 556 ? -4.043 26.609 -13.094 1 83.19 556 TYR B O 1
ATOM 9478 N N . GLN B 1 557 ? -3.229 26 -15.078 1 83.06 557 GLN B N 1
ATOM 9479 C CA . GLN B 1 557 ? -4.004 27.016 -15.773 1 83.06 557 GLN B CA 1
ATOM 9480 C C . GLN B 1 557 ? -5.496 26.703 -15.734 1 83.06 557 GLN B C 1
ATOM 9482 O O . GLN B 1 557 ? -6.32 27.594 -15.516 1 83.06 557 GLN B O 1
ATOM 9487 N N . MET B 1 558 ? -5.719 25.531 -15.961 1 87.88 558 MET B N 1
ATOM 9488 C CA . MET B 1 558 ? -7.117 25.109 -15.938 1 87.88 558 MET B CA 1
ATOM 9489 C C . MET B 1 558 ? -7.73 25.344 -14.562 1 87.88 558 MET B C 1
ATOM 9491 O O . MET B 1 558 ? -8.828 25.891 -14.453 1 87.88 558 MET B O 1
ATOM 9495 N N . TYR B 1 559 ? -7 25 -13.531 1 91.5 559 TYR B N 1
ATOM 9496 C CA . TYR B 1 559 ? -7.535 25.141 -12.18 1 91.5 559 TYR B CA 1
ATOM 9497 C C . TYR B 1 559 ? -7.57 26.609 -11.758 1 91.5 559 TYR B C 1
ATOM 9499 O O . TYR B 1 559 ? -8.352 26.984 -10.891 1 91.5 559 TYR B O 1
ATOM 9507 N N . SER B 1 560 ? -6.738 27.422 -12.391 1 90.38 560 SER B N 1
ATOM 9508 C CA . SER B 1 560 ? -6.848 28.859 -12.141 1 90.38 560 SER B CA 1
ATOM 9509 C C . SER B 1 560 ? -8.148 29.422 -12.711 1 90.38 560 SER B C 1
ATOM 9511 O O . SER B 1 560 ? -8.828 30.203 -12.047 1 90.38 560 SER B O 1
ATOM 9513 N N . PHE B 1 561 ? -8.414 29 -13.906 1 92.38 561 PHE B N 1
ATOM 9514 C CA . PHE B 1 561 ? -9.672 29.422 -14.516 1 92.38 561 PHE B CA 1
ATOM 9515 C C . PHE B 1 561 ? -10.859 28.938 -13.703 1 92.38 561 PHE B C 1
ATOM 9517 O O . PHE B 1 561 ? -11.781 29.719 -13.43 1 92.38 561 PHE B O 1
ATOM 9524 N N . ILE B 1 562 ? -10.766 27.766 -13.266 1 95.44 562 ILE B N 1
ATOM 9525 C CA . ILE B 1 562 ? -11.836 27.188 -12.461 1 95.44 562 ILE B CA 1
ATOM 9526 C C . ILE B 1 562 ? -11.93 27.922 -11.125 1 95.44 562 ILE B C 1
ATOM 9528 O O . ILE B 1 562 ? -13.023 28.125 -10.594 1 95.44 562 ILE B O 1
ATOM 9532 N N . GLY B 1 563 ? -10.766 28.297 -10.594 1 95.75 563 GLY B N 1
ATOM 9533 C CA . GLY B 1 563 ? -10.75 29.047 -9.344 1 95.75 563 GLY B CA 1
ATOM 9534 C C . GLY B 1 563 ? -11.523 30.344 -9.422 1 95.75 563 GLY B C 1
ATOM 9535 O O . GLY B 1 563 ? -12.266 30.688 -8.5 1 95.75 563 GLY B O 1
ATOM 9536 N N . TYR B 1 564 ? -11.43 30.984 -10.531 1 95.56 564 TYR B N 1
ATOM 9537 C CA . TYR B 1 564 ? -12.188 32.219 -10.742 1 95.56 564 TYR B CA 1
ATOM 9538 C C . TYR B 1 564 ? -13.68 31.922 -10.82 1 95.56 564 TYR B C 1
ATOM 9540 O O . TYR B 1 564 ? -14.492 32.625 -10.211 1 95.56 564 TYR B O 1
ATOM 9548 N N . LEU B 1 565 ? -13.977 30.875 -11.508 1 96.69 565 LEU B N 1
ATOM 9549 C CA . LEU B 1 565 ? -15.375 30.516 -11.664 1 96.69 565 LEU B CA 1
ATOM 9550 C C . LEU B 1 565 ? -15.992 30.141 -10.312 1 96.69 565 LEU B C 1
ATOM 9552 O O . LEU B 1 565 ? -17.141 30.5 -10.031 1 96.69 565 LEU B O 1
ATOM 9556 N N . LEU B 1 566 ? -15.195 29.438 -9.547 1 97.5 566 LEU B N 1
ATOM 9557 C CA . LEU B 1 566 ? -15.688 29.031 -8.234 1 97.5 566 LEU B CA 1
ATOM 9558 C C . LEU B 1 566 ? -15.906 30.25 -7.336 1 97.5 566 LEU B C 1
ATOM 9560 O O . LEU B 1 566 ? -16.891 30.312 -6.598 1 97.5 566 LEU B O 1
ATOM 9564 N N . SER B 1 567 ? -15.062 31.172 -7.43 1 96.88 567 SER B N 1
ATOM 9565 C CA . SER B 1 567 ? -15.195 32.375 -6.609 1 96.88 567 SER B CA 1
ATOM 9566 C C . SER B 1 567 ? -16.469 33.156 -6.961 1 96.88 567 SER B C 1
ATOM 9568 O O . SER B 1 567 ? -17.188 33.594 -6.07 1 96.88 567 SER B O 1
ATOM 9570 N N . VAL B 1 568 ? -16.75 33.219 -8.219 1 96.94 568 VAL B N 1
ATOM 9571 C CA . VAL B 1 568 ? -17.969 33.906 -8.672 1 96.94 568 VAL B CA 1
ATOM 9572 C C . VAL B 1 568 ? -19.203 33.125 -8.25 1 96.94 568 VAL B C 1
ATOM 9574 O O . VAL B 1 568 ? -20.188 33.688 -7.785 1 96.94 568 VAL B O 1
ATOM 9577 N N . ALA B 1 569 ? -19.094 31.859 -8.352 1 97.31 569 ALA B N 1
ATOM 9578 C CA . ALA B 1 569 ? -20.203 30.984 -8.008 1 97.31 569 ALA B CA 1
ATOM 9579 C C . ALA B 1 569 ? -20.547 31.109 -6.52 1 97.31 569 ALA B C 1
ATOM 9581 O O . ALA B 1 569 ? -21.719 31.016 -6.137 1 97.31 569 ALA B O 1
ATOM 9582 N N . ILE B 1 570 ? -19.547 31.234 -5.707 1 97.31 570 ILE B N 1
ATOM 9583 C CA . ILE B 1 570 ? -19.766 31.344 -4.27 1 97.31 570 ILE B CA 1
ATOM 9584 C C . ILE B 1 570 ? -20.578 32.594 -3.955 1 97.31 570 ILE B C 1
ATOM 9586 O O . ILE B 1 570 ? -21.594 32.531 -3.252 1 97.31 570 ILE B O 1
ATOM 9590 N N . VAL B 1 571 ? -20.203 33.719 -4.523 1 96.44 571 VAL B N 1
ATOM 9591 C CA . VAL B 1 571 ? -20.828 35 -4.223 1 96.44 571 VAL B CA 1
ATOM 9592 C C . VAL B 1 571 ? -22.234 35.031 -4.82 1 96.44 571 VAL B C 1
ATOM 9594 O O . VAL B 1 571 ? -23.219 35.312 -4.113 1 96.44 571 VAL B O 1
ATOM 9597 N N . VAL B 1 572 ? -22.359 34.688 -6.062 1 96.81 572 VAL B N 1
ATOM 9598 C CA . VAL B 1 572 ? -23.641 34.75 -6.766 1 96.81 572 VAL B CA 1
ATOM 9599 C C . VAL B 1 572 ? -24.594 33.688 -6.184 1 96.81 572 VAL B C 1
ATOM 9601 O O . VAL B 1 572 ? -25.766 34 -5.945 1 96.81 572 VAL B O 1
ATOM 9604 N N . GLY B 1 573 ? -24.031 32.531 -5.992 1 96.69 573 GLY B N 1
ATOM 9605 C CA . GLY B 1 573 ? -24.859 31.469 -5.441 1 96.69 573 GLY B CA 1
ATOM 9606 C C . GLY B 1 573 ? -25.406 31.781 -4.062 1 96.69 573 GLY B C 1
ATOM 9607 O O . GLY B 1 573 ? -26.562 31.5 -3.768 1 96.69 573 GLY B O 1
ATOM 9608 N N . PHE B 1 574 ? -24.562 32.344 -3.234 1 96.19 574 PHE B N 1
ATOM 9609 C CA . PHE B 1 574 ? -25 32.688 -1.889 1 96.19 574 PHE B CA 1
ATOM 9610 C C . PHE B 1 574 ? -26.094 33.75 -1.938 1 96.19 574 PHE B C 1
ATOM 9612 O O . PHE B 1 574 ? -27.141 33.625 -1.291 1 96.19 574 PHE B O 1
ATOM 9619 N N . ILE B 1 575 ? -25.938 34.812 -2.734 1 96.25 575 ILE B N 1
ATOM 9620 C CA . ILE B 1 575 ? -26.906 35.906 -2.842 1 96.25 575 ILE B CA 1
ATOM 9621 C C . ILE B 1 575 ? -28.234 35.375 -3.375 1 96.25 575 ILE B C 1
ATOM 9623 O O . ILE B 1 575 ? -29.297 35.625 -2.793 1 96.25 575 ILE B O 1
ATOM 9627 N N . LEU B 1 576 ? -28.156 34.562 -4.398 1 95.75 576 LEU B N 1
ATOM 9628 C CA . LEU B 1 576 ? -29.375 34.062 -5.035 1 95.75 576 LEU B CA 1
ATOM 9629 C C . LEU B 1 576 ? -30.078 33.062 -4.125 1 95.75 576 LEU B C 1
ATOM 9631 O O . LEU B 1 576 ? -31.312 33 -4.113 1 95.75 576 LEU B O 1
ATOM 9635 N N . SER B 1 577 ? -29.312 32.312 -3.412 1 95.5 577 SER B N 1
ATOM 9636 C CA . SER B 1 577 ? -29.938 31.344 -2.525 1 95.5 577 SER B CA 1
ATOM 9637 C C . SER B 1 577 ? -30.688 32.031 -1.389 1 95.5 577 SER B C 1
ATOM 9639 O O . SER B 1 577 ? -31.719 31.547 -0.941 1 95.5 577 SER B O 1
ATOM 9641 N N . VAL B 1 578 ? -30.172 33.156 -0.917 1 93.62 578 VAL B N 1
ATOM 9642 C CA . VAL B 1 578 ? -30.828 33.938 0.125 1 93.62 578 VAL B CA 1
ATOM 9643 C C . VAL B 1 578 ? -32.125 34.531 -0.425 1 93.62 578 VAL B C 1
ATOM 9645 O O . VAL B 1 578 ? -33.188 34.469 0.22 1 93.62 578 VAL B O 1
ATOM 9648 N N . PHE B 1 579 ? -32.094 34.969 -1.611 1 92.81 579 PHE B N 1
ATOM 9649 C CA . PHE B 1 579 ? -33.25 35.594 -2.232 1 92.81 579 PHE B CA 1
ATOM 9650 C C . PHE B 1 579 ? -34.312 34.531 -2.531 1 92.81 579 PHE B C 1
ATOM 9652 O O . PHE B 1 579 ? -35.531 34.812 -2.416 1 92.81 579 PHE B O 1
ATOM 9659 N N . ALA B 1 580 ? -33.875 33.375 -2.926 1 94.06 580 ALA B N 1
ATOM 9660 C CA . ALA B 1 580 ? -34.812 32.312 -3.277 1 94.06 580 ALA B CA 1
ATOM 9661 C C . ALA B 1 580 ? -35.281 31.547 -2.033 1 94.06 580 ALA B C 1
ATOM 9663 O O . ALA B 1 580 ? -36.156 30.672 -2.119 1 94.06 580 ALA B O 1
ATOM 9664 N N . ASN B 1 581 ? -34.75 31.844 -0.846 1 91.69 581 ASN B N 1
ATOM 9665 C CA . ASN B 1 581 ? -35.125 31.281 0.452 1 91.69 581 ASN B CA 1
ATOM 9666 C C . ASN B 1 581 ? -34.812 29.797 0.525 1 91.69 581 ASN B C 1
ATOM 9668 O O . ASN B 1 581 ? -35.625 29 0.989 1 91.69 581 ASN B O 1
ATOM 9672 N N . HIS B 1 582 ? -33.719 29.422 -0.109 1 93.25 582 HIS B N 1
ATOM 9673 C CA . HIS B 1 582 ? -33.188 28.078 0.086 1 93.25 582 HIS B CA 1
ATOM 9674 C C . HIS B 1 582 ? -32.312 28.016 1.338 1 93.25 582 HIS B C 1
ATOM 9676 O O . HIS B 1 582 ? -31.094 28.062 1.25 1 93.25 582 HIS B O 1
ATOM 9682 N N . LYS B 1 583 ? -32.812 27.797 2.434 1 89.12 583 LYS B N 1
ATOM 9683 C CA . LYS B 1 583 ? -32.188 27.953 3.736 1 89.12 583 LYS B CA 1
ATOM 9684 C C . LYS B 1 583 ? -31.062 26.922 3.924 1 89.12 583 LYS B C 1
ATOM 9686 O O . LYS B 1 583 ? -29.969 27.25 4.383 1 89.12 583 LYS B O 1
ATOM 9691 N N . ASP B 1 584 ? -31.281 25.672 3.498 1 89.75 584 ASP B N 1
ATOM 9692 C CA . ASP B 1 584 ? -30.297 24.609 3.705 1 89.75 584 ASP B CA 1
ATOM 9693 C C . ASP B 1 584 ? -29.047 24.875 2.863 1 89.75 584 ASP B C 1
ATOM 9695 O O . ASP B 1 584 ? -27.922 24.656 3.326 1 89.75 584 ASP B O 1
ATOM 9699 N N . ILE B 1 585 ? -29.25 25.328 1.694 1 94.81 585 ILE B N 1
ATOM 9700 C CA . ILE B 1 585 ? -28.156 25.578 0.78 1 94.81 585 ILE B CA 1
ATOM 9701 C C . ILE B 1 585 ? -27.344 26.781 1.268 1 94.81 585 ILE B C 1
ATOM 9703 O O . ILE B 1 585 ? -26.109 26.734 1.316 1 94.81 585 ILE B O 1
ATOM 9707 N N . SER B 1 586 ? -28.078 27.844 1.626 1 94.31 586 SER B N 1
ATOM 9708 C CA . SER B 1 586 ? -27.422 29.047 2.131 1 94.31 586 SER B CA 1
ATOM 9709 C C . SER B 1 586 ? -26.625 28.75 3.402 1 94.31 586 SER B C 1
ATOM 9711 O O . SER B 1 586 ? -25.516 29.266 3.59 1 94.31 586 SER B O 1
ATOM 9713 N N . PHE B 1 587 ? -27.219 27.953 4.172 1 93.31 587 PHE B N 1
ATOM 9714 C CA . PHE B 1 587 ? -26.562 27.594 5.426 1 93.31 587 PHE B CA 1
ATOM 9715 C C . PHE B 1 587 ? -25.297 26.812 5.164 1 93.31 587 PHE B C 1
ATOM 9717 O O . PHE B 1 587 ? -24.266 27.062 5.793 1 93.31 587 PHE B O 1
ATOM 9724 N N . LEU B 1 588 ? -25.297 25.844 4.328 1 95.19 588 LEU B N 1
ATOM 9725 C CA . LEU B 1 588 ? -24.109 25.062 4.004 1 95.19 588 LEU B CA 1
ATOM 9726 C C . LEU B 1 588 ? -23.016 25.953 3.439 1 95.19 588 LEU B C 1
ATOM 9728 O O . LEU B 1 588 ? -21.844 25.812 3.795 1 95.19 588 LEU B O 1
ATOM 9732 N N . ILE B 1 589 ? -23.344 26.844 2.543 1 96.56 589 ILE B N 1
ATOM 9733 C CA . ILE B 1 589 ? -22.375 27.766 1.974 1 96.56 589 ILE B CA 1
ATOM 9734 C C . ILE B 1 589 ? -21.734 28.609 3.086 1 96.56 589 ILE B C 1
ATOM 9736 O O . ILE B 1 589 ? -20.516 28.797 3.107 1 96.56 589 ILE B O 1
ATOM 9740 N N . LEU B 1 590 ? -22.531 29.016 4.027 1 95.62 590 LEU B N 1
ATOM 9741 C CA . LEU B 1 590 ? -22.031 29.844 5.125 1 95.62 590 LEU B CA 1
ATOM 9742 C C . LEU B 1 590 ? -21.062 29.047 6 1 95.62 590 LEU B C 1
ATOM 9744 O O . LEU B 1 590 ? -20.062 29.594 6.461 1 95.62 590 LEU B O 1
ATOM 9748 N N . ILE B 1 591 ? -21.391 27.828 6.293 1 95.94 591 ILE B N 1
ATOM 9749 C CA . ILE B 1 591 ? -20.531 26.969 7.113 1 95.94 591 ILE B CA 1
ATOM 9750 C C . ILE B 1 591 ? -19.172 26.797 6.438 1 95.94 591 ILE B C 1
ATOM 9752 O O . ILE B 1 591 ? -18.141 26.969 7.07 1 95.94 591 ILE B O 1
ATOM 9756 N N . VAL B 1 592 ? -19.172 26.453 5.172 1 97.38 592 VAL B N 1
ATOM 9757 C CA . VAL B 1 592 ? -17.938 26.172 4.445 1 97.38 592 VAL B CA 1
ATOM 9758 C C . VAL B 1 592 ? -17.141 27.453 4.266 1 97.38 592 VAL B C 1
ATOM 9760 O O . VAL B 1 592 ? -15.914 27.453 4.371 1 97.38 592 VAL B O 1
ATOM 9763 N N . MET B 1 593 ? -17.812 28.547 4.066 1 97.12 593 MET B N 1
ATOM 9764 C CA . MET B 1 593 ? -17.125 29.828 3.928 1 97.12 593 MET B CA 1
ATOM 9765 C C . MET B 1 593 ? -16.5 30.266 5.25 1 97.12 593 MET B C 1
ATOM 9767 O O . MET B 1 593 ? -15.438 30.891 5.258 1 97.12 593 MET B O 1
ATOM 9771 N N . ALA B 1 594 ? -17.156 29.953 6.301 1 97.25 594 ALA B N 1
ATOM 9772 C CA . ALA B 1 594 ? -16.578 30.266 7.605 1 97.25 594 ALA B CA 1
ATOM 9773 C C . ALA B 1 594 ? -15.25 29.547 7.801 1 97.25 594 ALA B C 1
ATOM 9775 O O . ALA B 1 594 ? -14.297 30.125 8.328 1 97.25 594 ALA B O 1
ATOM 9776 N N . GLY B 1 595 ? -15.234 28.312 7.43 1 96.94 595 GLY B N 1
ATOM 9777 C CA . GLY B 1 595 ? -13.984 27.578 7.5 1 96.94 595 GLY B CA 1
ATOM 9778 C C . GLY B 1 595 ? -12.906 28.141 6.598 1 96.94 595 GLY B C 1
ATOM 9779 O O . GLY B 1 595 ? -11.75 28.266 7.004 1 96.94 595 GLY B O 1
ATOM 9780 N N . LEU B 1 596 ? -13.289 28.516 5.406 1 97.5 596 LEU B N 1
ATOM 9781 C CA . LEU B 1 596 ? -12.383 29.109 4.434 1 97.5 596 LEU B CA 1
ATOM 9782 C C . LEU B 1 596 ? -11.844 30.438 4.941 1 97.5 596 LEU B C 1
ATOM 9784 O O . LEU B 1 596 ? -10.633 30.672 4.934 1 97.5 596 LEU B O 1
ATOM 9788 N N . ALA B 1 597 ? -12.695 31.266 5.438 1 97.12 597 ALA B N 1
ATOM 9789 C CA . ALA B 1 597 ? -12.328 32.594 5.906 1 97.12 597 ALA B CA 1
ATOM 9790 C C . ALA B 1 597 ? -11.445 32.531 7.152 1 97.12 597 ALA B C 1
ATOM 9792 O O . ALA B 1 597 ? -10.477 33.25 7.281 1 97.12 597 ALA B O 1
ATOM 9793 N N . ALA B 1 598 ? -11.797 31.672 7.992 1 97.12 598 ALA B N 1
ATOM 9794 C CA . ALA B 1 598 ? -11.031 31.531 9.227 1 97.12 598 ALA B CA 1
ATOM 9795 C C . ALA B 1 598 ? -9.586 31.125 8.938 1 97.12 598 ALA B C 1
ATOM 9797 O O . ALA B 1 598 ? -8.648 31.641 9.539 1 97.12 598 ALA B O 1
ATOM 9798 N N . ARG B 1 599 ? -9.414 30.188 8.062 1 96.19 599 ARG B N 1
ATOM 9799 C CA . ARG B 1 599 ? -8.07 29.719 7.734 1 96.19 599 ARG B CA 1
ATOM 9800 C C . ARG B 1 599 ? -7.277 30.812 7.012 1 96.19 599 ARG B C 1
ATOM 9802 O O . ARG B 1 599 ? -6.121 31.062 7.352 1 96.19 599 ARG B O 1
ATOM 9809 N N . CYS B 1 600 ? -7.859 31.453 6.07 1 96.69 600 CYS B N 1
ATOM 9810 C CA . CYS B 1 600 ? -7.168 32.5 5.32 1 96.69 600 CYS B CA 1
ATOM 9811 C C . CYS B 1 600 ? -6.832 33.688 6.219 1 96.69 600 CYS B C 1
ATOM 9813 O O . CYS B 1 600 ? -5.742 34.25 6.125 1 96.69 600 CYS B O 1
ATOM 9815 N N . LEU B 1 601 ? -7.746 34 7.062 1 95.81 601 LEU B N 1
ATOM 9816 C CA . LEU B 1 601 ? -7.523 35.094 7.969 1 95.81 601 LEU B CA 1
ATOM 9817 C C . LEU B 1 601 ? -6.418 34.781 8.969 1 95.81 601 LEU B C 1
ATOM 9819 O O . LEU B 1 601 ? -5.555 35.625 9.234 1 95.81 601 LEU B O 1
ATOM 9823 N N . THR B 1 602 ? -6.477 33.625 9.5 1 93.81 602 THR B N 1
ATOM 9824 C CA . THR B 1 602 ? -5.445 33.219 10.453 1 93.81 602 THR B CA 1
ATOM 9825 C C . THR B 1 602 ? -4.066 33.25 9.805 1 93.81 602 THR B C 1
ATOM 9827 O O . THR B 1 602 ? -3.117 33.812 10.375 1 93.81 602 THR B O 1
ATOM 9830 N N . LEU B 1 603 ? -3.967 32.781 8.625 1 94.44 603 LEU B N 1
ATOM 9831 C CA . LEU B 1 603 ? -2.691 32.781 7.918 1 94.44 603 LEU B CA 1
ATOM 9832 C C . LEU B 1 603 ? -2.305 34.188 7.496 1 94.44 603 LEU B C 1
ATOM 9834 O O . LEU B 1 603 ? -1.121 34.531 7.473 1 94.44 603 LEU B O 1
ATOM 9838 N N . GLY B 1 604 ? -3.307 35 7.172 1 94.38 604 GLY B N 1
ATOM 9839 C CA . GLY B 1 604 ? -3.043 36.375 6.855 1 94.38 604 GLY B CA 1
ATOM 9840 C C . GLY B 1 604 ? -2.473 37.156 8.023 1 94.38 604 GLY B C 1
ATOM 9841 O O . GLY B 1 604 ? -1.553 37.969 7.852 1 94.38 604 GLY B O 1
ATOM 9842 N N . ILE B 1 605 ? -2.982 36.875 9.164 1 92.5 605 ILE B N 1
ATOM 9843 C CA . ILE B 1 605 ? -2.496 37.531 10.383 1 92.5 605 ILE B CA 1
ATOM 9844 C C . ILE B 1 605 ? -1.062 37.094 10.664 1 92.5 605 ILE B C 1
ATOM 9846 O O . ILE B 1 605 ? -0.202 37.906 10.977 1 92.5 605 ILE B O 1
ATOM 9850 N N . LEU B 1 606 ? -0.793 35.875 10.516 1 90.38 606 LEU B N 1
ATOM 9851 C CA . LEU B 1 606 ? 0.546 35.344 10.766 1 90.38 606 LEU B CA 1
ATOM 9852 C C . LEU B 1 606 ? 1.539 35.875 9.742 1 90.38 606 LEU B C 1
ATOM 9854 O O . LEU B 1 606 ? 2.672 36.219 10.086 1 90.38 606 LEU B O 1
ATOM 9858 N N . ASP B 1 607 ? 1.106 35.906 8.547 1 91.12 607 ASP B N 1
ATOM 9859 C CA . ASP B 1 607 ? 1.95 36.406 7.469 1 91.12 607 ASP B CA 1
ATOM 9860 C C . ASP B 1 607 ? 2.32 37.875 7.711 1 91.12 607 ASP B C 1
ATOM 9862 O O . ASP B 1 607 ? 3.465 38.281 7.492 1 91.12 607 ASP B O 1
ATOM 9866 N N . ALA B 1 608 ? 1.433 38.625 8.227 1 91.31 608 ALA B N 1
ATOM 9867 C CA . ALA B 1 608 ? 1.652 40.031 8.445 1 91.31 608 ALA B CA 1
ATOM 9868 C C . ALA B 1 608 ? 2.451 40.281 9.727 1 91.31 608 ALA B C 1
ATOM 9870 O O . ALA B 1 608 ? 3.275 41.188 9.789 1 91.31 608 ALA B O 1
ATOM 9871 N N . SER B 1 609 ? 2.312 39.406 10.641 1 88.38 609 SER B N 1
ATOM 9872 C CA . SER B 1 609 ? 2.793 39.75 11.977 1 88.38 609 SER B CA 1
ATOM 9873 C C . SER B 1 609 ? 4.07 39 12.312 1 88.38 609 SER B C 1
ATOM 9875 O O . SER B 1 609 ? 4.871 39.438 13.133 1 88.38 609 SER B O 1
ATOM 9877 N N . SER B 1 610 ? 4.246 37.812 11.758 1 84.25 610 SER B N 1
ATOM 9878 C CA . SER B 1 610 ? 5.25 36.969 12.391 1 84.25 610 SER B CA 1
ATOM 9879 C C . SER B 1 610 ? 6.168 36.344 11.352 1 84.25 610 SER B C 1
ATOM 9881 O O . SER B 1 610 ? 7.387 36.281 11.539 1 84.25 610 SER B O 1
ATOM 9883 N N . TRP B 1 611 ? 5.625 35.625 10.398 1 83 611 TRP B N 1
ATOM 9884 C CA . TRP B 1 611 ? 6.434 34.969 9.383 1 83 611 TRP B CA 1
ATOM 9885 C C . TRP B 1 611 ? 5.664 34.844 8.07 1 83 611 TRP B C 1
ATOM 9887 O O . TRP B 1 611 ? 4.438 34.969 8.047 1 83 611 TRP B O 1
ATOM 9897 N N . PRO B 1 612 ? 6.426 34.562 7.074 1 79.94 612 PRO B N 1
ATOM 9898 C CA . PRO B 1 612 ? 5.727 34.406 5.793 1 79.94 612 PRO B CA 1
ATOM 9899 C C . PRO B 1 612 ? 4.805 33.188 5.75 1 79.94 612 PRO B C 1
ATOM 9901 O O . PRO B 1 612 ? 5.242 32.094 5.406 1 79.94 612 PRO B O 1
ATOM 9904 N N . GLY B 1 613 ? 3.582 33.469 6.121 1 80.06 613 GLY B N 1
ATOM 9905 C CA . GLY B 1 613 ? 2.596 32.406 6.246 1 80.06 613 GLY B CA 1
ATOM 9906 C C . GLY B 1 613 ? 1.863 32.125 4.949 1 80.06 613 GLY B C 1
ATOM 9907 O O . GLY B 1 613 ? 1.15 31.109 4.844 1 80.06 613 GLY B O 1
ATOM 9908 N N . THR B 1 614 ? 2.094 32.938 3.904 1 87.06 614 THR B N 1
ATOM 9909 C CA . THR B 1 614 ? 1.422 32.719 2.623 1 87.06 614 THR B CA 1
ATOM 9910 C C . THR B 1 614 ? 2.125 31.656 1.802 1 87.06 614 THR B C 1
ATOM 9912 O O . THR B 1 614 ? 2.842 31.969 0.848 1 87.06 614 THR B O 1
ATOM 9915 N N . GLN B 1 615 ? 1.837 30.422 2.232 1 89.12 615 GLN B N 1
ATOM 9916 C CA . GLN B 1 615 ? 2.418 29.25 1.582 1 89.12 615 GLN B CA 1
ATOM 9917 C C . GLN B 1 615 ? 1.346 28.219 1.247 1 89.12 615 GLN B C 1
ATOM 9919 O O . GLN B 1 615 ? 0.359 28.078 1.975 1 89.12 615 GLN B O 1
ATOM 9924 N N . VAL B 1 616 ? 1.622 27.5 0.276 1 90.06 616 VAL B N 1
ATOM 9925 C CA . VAL B 1 616 ? 0.667 26.516 -0.239 1 90.06 616 VAL B CA 1
ATOM 9926 C C . VAL B 1 616 ? 0.417 25.438 0.809 1 90.06 616 VAL B C 1
ATOM 9928 O O . VAL B 1 616 ? -0.724 25.016 1.017 1 90.06 616 VAL B O 1
ATOM 9931 N N . ARG B 1 617 ? 1.457 25.047 1.469 1 90.12 617 ARG B N 1
ATOM 9932 C CA . ARG B 1 617 ? 1.317 23.953 2.426 1 90.12 617 ARG B CA 1
ATOM 9933 C C . ARG B 1 617 ? 0.361 24.328 3.553 1 90.12 617 ARG B C 1
ATOM 9935 O O . ARG B 1 617 ? -0.35 23.469 4.082 1 90.12 617 ARG B O 1
ATOM 9942 N N . TYR B 1 618 ? 0.263 25.609 3.875 1 93.06 618 TYR B N 1
ATOM 9943 C CA . TYR B 1 618 ? -0.555 26.047 5.004 1 93.06 618 TYR B CA 1
ATOM 9944 C C . TYR B 1 618 ? -2.002 26.266 4.574 1 93.06 618 TYR B C 1
ATOM 9946 O O . TYR B 1 618 ? -2.928 26.062 5.363 1 93.06 618 TYR B O 1
ATOM 9954 N N . VAL B 1 619 ? -2.188 26.688 3.373 1 94.75 619 VAL B N 1
ATOM 9955 C CA . VAL B 1 619 ? -3.535 27.031 2.936 1 94.75 619 VAL B CA 1
ATOM 9956 C C . VAL B 1 619 ? -4.238 25.797 2.393 1 94.75 619 VAL B C 1
ATOM 9958 O O . VAL B 1 619 ? -5.469 25.75 2.303 1 94.75 619 VAL B O 1
ATOM 9961 N N . PHE B 1 620 ? -3.521 24.734 2.137 1 94.88 620 PHE B N 1
ATOM 9962 C CA . PHE B 1 620 ? -4.012 23.531 1.479 1 94.88 620 PHE B CA 1
ATOM 9963 C C . PHE B 1 620 ? -5.23 22.984 2.203 1 94.88 620 PHE B C 1
ATOM 9965 O O . PHE B 1 620 ? -6.227 22.625 1.568 1 94.88 620 PHE B O 1
ATOM 9972 N N . PRO B 1 621 ? -5.332 22.953 3.506 1 96.56 621 PRO B N 1
ATOM 9973 C CA . PRO B 1 621 ? -6.496 22.391 4.195 1 96.56 621 PRO B CA 1
ATOM 9974 C C . PRO B 1 621 ? -7.766 23.203 3.965 1 96.56 621 PRO B C 1
ATOM 9976 O O . PRO B 1 621 ? -8.859 22.75 4.316 1 96.56 621 PRO B O 1
ATOM 9979 N N . ALA B 1 622 ? -7.621 24.391 3.355 1 97.12 622 ALA B N 1
ATOM 9980 C CA . ALA B 1 622 ? -8.789 25.203 3.059 1 97.12 622 ALA B CA 1
ATOM 9981 C C . ALA B 1 622 ? -9.383 24.859 1.694 1 97.12 622 ALA B C 1
ATOM 9983 O O . ALA B 1 622 ? -10.5 25.25 1.375 1 97.12 622 ALA B O 1
ATOM 9984 N N . LEU B 1 623 ? -8.68 24.078 0.947 1 97.31 623 LEU B N 1
ATOM 9985 C CA . LEU B 1 623 ? -9.078 23.75 -0.416 1 97.31 623 LEU B CA 1
ATOM 9986 C C . LEU B 1 623 ? -10.438 23.047 -0.428 1 97.31 623 LEU B C 1
ATOM 9988 O O . LEU B 1 623 ? -11.305 23.375 -1.24 1 97.31 623 LEU B O 1
ATOM 9992 N N . PRO B 1 624 ? -10.695 22.094 0.472 1 98.06 624 PRO B N 1
ATOM 9993 C CA . PRO B 1 624 ? -12.008 21.438 0.456 1 98.06 624 PRO B CA 1
ATOM 9994 C C . PRO B 1 624 ? -13.148 22.422 0.714 1 98.06 624 PRO B C 1
ATOM 9996 O O . PRO B 1 624 ? -14.234 22.266 0.136 1 98.06 624 PRO B O 1
ATOM 9999 N N . PHE B 1 625 ? -12.938 23.359 1.557 1 98.31 625 PHE B N 1
ATOM 10000 C CA . PHE B 1 625 ? -13.961 24.375 1.81 1 98.31 625 PHE B CA 1
ATOM 10001 C C . PHE B 1 625 ? -14.234 25.203 0.555 1 98.31 625 PHE B C 1
ATOM 10003 O O . PHE B 1 625 ? -15.391 25.438 0.202 1 98.31 625 PHE B O 1
ATOM 10010 N N . PHE B 1 626 ? -13.156 25.578 -0.04 1 98.19 626 PHE B N 1
ATOM 10011 C CA . PHE B 1 626 ? -13.242 26.422 -1.226 1 98.19 626 PHE B CA 1
ATOM 10012 C C . PHE B 1 626 ? -13.992 25.703 -2.346 1 98.19 626 PHE B C 1
ATOM 10014 O O . PHE B 1 626 ? -14.922 26.266 -2.93 1 98.19 626 PHE B O 1
ATOM 10021 N N . VAL B 1 627 ? -13.602 24.469 -2.633 1 98.38 627 VAL B N 1
ATOM 10022 C CA . VAL B 1 627 ? -14.195 23.688 -3.715 1 98.38 627 VAL B CA 1
ATOM 10023 C C . VAL B 1 627 ? -15.664 23.391 -3.402 1 98.38 627 VAL B C 1
ATOM 10025 O O . VAL B 1 627 ? -16.531 23.562 -4.258 1 98.38 627 VAL B O 1
ATOM 10028 N N . THR B 1 628 ? -15.961 22.984 -2.217 1 98.44 628 THR B N 1
ATOM 10029 C CA . THR B 1 628 ? -17.328 22.672 -1.833 1 98.44 628 THR B CA 1
ATOM 10030 C C . THR B 1 628 ? -18.219 23.906 -1.929 1 98.44 628 THR B C 1
ATOM 10032 O O . THR B 1 628 ? -19.328 23.844 -2.467 1 98.44 628 THR B O 1
ATOM 10035 N N . ALA B 1 629 ? -17.734 25.047 -1.439 1 98.12 629 ALA B N 1
ATOM 10036 C CA . ALA B 1 629 ? -18.5 26.297 -1.522 1 98.12 629 ALA B CA 1
ATOM 10037 C C . ALA B 1 629 ? -18.781 26.672 -2.975 1 98.12 629 ALA B C 1
ATOM 10039 O O . ALA B 1 629 ? -19.891 27.109 -3.307 1 98.12 629 ALA B O 1
ATOM 10040 N N . GLY B 1 630 ? -17.781 26.5 -3.779 1 98 630 GLY B N 1
ATOM 10041 C CA . GLY B 1 630 ? -17.938 26.844 -5.184 1 98 630 GLY B CA 1
ATOM 10042 C C . GLY B 1 630 ? -18.953 25.969 -5.906 1 98 630 GLY B C 1
ATOM 10043 O O . GLY B 1 630 ? -19.828 26.484 -6.617 1 98 630 GLY B O 1
ATOM 10044 N N . VAL B 1 631 ? -18.875 24.688 -5.699 1 98.12 631 VAL B N 1
ATOM 10045 C CA . VAL B 1 631 ? -19.766 23.766 -6.391 1 98.12 631 VAL B CA 1
ATOM 10046 C C . VAL B 1 631 ? -21.203 23.938 -5.879 1 98.12 631 VAL B C 1
ATOM 10048 O O . VAL B 1 631 ? -22.141 23.953 -6.664 1 98.12 631 VAL B O 1
ATOM 10051 N N . ILE B 1 632 ? -21.344 24.094 -4.578 1 97.81 632 ILE B N 1
ATOM 10052 C CA . ILE B 1 632 ? -22.672 24.328 -4.02 1 97.81 632 ILE B CA 1
ATOM 10053 C C . ILE B 1 632 ? -23.188 25.688 -4.473 1 97.81 632 ILE B C 1
ATOM 10055 O O . ILE B 1 632 ? -24.391 25.859 -4.715 1 97.81 632 ILE B O 1
ATOM 10059 N N . GLY B 1 633 ? -22.266 26.656 -4.57 1 97.5 633 GLY B N 1
ATOM 10060 C CA . GLY B 1 633 ? -22.656 27.953 -5.117 1 97.5 633 GLY B CA 1
ATOM 10061 C C . GLY B 1 633 ? -23.203 27.859 -6.531 1 97.5 633 GLY B C 1
ATOM 10062 O O . GLY B 1 633 ? -24.219 28.484 -6.855 1 97.5 633 GLY B O 1
ATOM 10063 N N . PHE B 1 634 ? -22.578 27.094 -7.277 1 96.75 634 PHE B N 1
ATOM 10064 C CA . PHE B 1 634 ? -23.031 26.875 -8.648 1 96.75 634 PHE B CA 1
ATOM 10065 C C . PHE B 1 634 ? -24.406 26.188 -8.656 1 96.75 634 PHE B C 1
ATOM 10067 O O . PHE B 1 634 ? -25.312 26.609 -9.367 1 96.75 634 PHE B O 1
ATOM 10074 N N . TYR B 1 635 ? -24.594 25.188 -7.891 1 96.25 635 TYR B N 1
ATOM 10075 C CA . TYR B 1 635 ? -25.875 24.5 -7.762 1 96.25 635 TYR B CA 1
ATOM 10076 C C . TYR B 1 635 ? -26.969 25.453 -7.293 1 96.25 635 TYR B C 1
ATOM 10078 O O . TYR B 1 635 ? -28.078 25.453 -7.828 1 96.25 635 TYR B O 1
ATOM 10086 N N . ALA B 1 636 ? -26.531 26.219 -6.316 1 96.62 636 ALA B N 1
ATOM 10087 C CA . ALA B 1 636 ? -27.484 27.188 -5.773 1 96.62 636 ALA B CA 1
ATOM 10088 C C . ALA B 1 636 ? -27.938 28.172 -6.848 1 96.62 636 ALA B C 1
ATOM 10090 O O . ALA B 1 636 ? -29.109 28.547 -6.887 1 96.62 636 ALA B O 1
ATOM 10091 N N . THR B 1 637 ? -27.047 28.578 -7.664 1 95.38 637 THR B N 1
ATOM 10092 C CA . THR B 1 637 ? -27.375 29.5 -8.742 1 95.38 637 THR B CA 1
ATOM 10093 C C . THR B 1 637 ? -28.375 28.875 -9.703 1 95.38 637 THR B C 1
ATOM 10095 O O . THR B 1 637 ? -29.406 29.484 -10.023 1 95.38 637 THR B O 1
ATOM 10098 N N . VAL B 1 638 ? -28.109 27.672 -10.055 1 93.81 638 VAL B N 1
ATOM 10099 C CA . VAL B 1 638 ? -28.969 26.984 -11.008 1 93.81 638 VAL B CA 1
ATOM 10100 C C . VAL B 1 638 ? -30.344 26.75 -10.383 1 93.81 638 VAL B C 1
ATOM 10102 O O . VAL B 1 638 ? -31.375 27.031 -11.008 1 93.81 638 VAL B O 1
ATOM 10105 N N . ARG B 1 639 ? -30.344 26.344 -9.188 1 93.56 639 ARG B N 1
ATOM 10106 C CA . ARG B 1 639 ? -31.594 26.047 -8.5 1 93.56 639 ARG B CA 1
ATOM 10107 C C . ARG B 1 639 ? -32.406 27.312 -8.234 1 93.56 639 ARG B C 1
ATOM 10109 O O . ARG B 1 639 ? -33.625 27.312 -8.367 1 93.56 639 ARG B O 1
ATOM 10116 N N . SER B 1 640 ? -31.75 28.328 -7.879 1 93.56 640 SER B N 1
ATOM 10117 C CA . SER B 1 640 ? -32.438 29.578 -7.562 1 93.56 640 SER B CA 1
ATOM 10118 C C . SER B 1 640 ? -33.031 30.219 -8.812 1 93.56 640 SER B C 1
ATOM 10120 O O . SER B 1 640 ? -34.125 30.766 -8.766 1 93.56 640 SER B O 1
ATOM 10122 N N . ILE B 1 641 ? -32.312 30.156 -9.891 1 91.75 641 ILE B N 1
ATOM 10123 C CA . ILE B 1 641 ? -32.844 30.688 -11.148 1 91.75 641 ILE B CA 1
ATOM 10124 C C . ILE B 1 641 ? -34.094 29.938 -11.547 1 91.75 641 ILE B C 1
ATOM 10126 O O . ILE B 1 641 ? -35.094 30.547 -11.992 1 91.75 641 ILE B O 1
ATOM 10130 N N . GLN B 1 642 ? -34.094 28.688 -11.32 1 91.06 642 GLN B N 1
ATOM 10131 C CA . GLN B 1 642 ? -35.281 27.875 -11.633 1 91.06 642 GLN B CA 1
ATOM 10132 C C . GLN B 1 642 ? -36.469 28.234 -10.734 1 91.06 642 GLN B C 1
ATOM 10134 O O . GLN B 1 642 ? -37.594 28.312 -11.195 1 91.06 642 GLN B O 1
ATOM 10139 N N . THR B 1 643 ? -36.156 28.469 -9.5 1 90.31 643 THR B N 1
ATOM 10140 C CA . THR B 1 643 ? -37.188 28.812 -8.547 1 90.31 643 THR B CA 1
ATOM 10141 C C . THR B 1 643 ? -37.75 30.203 -8.828 1 90.31 643 THR B C 1
ATOM 10143 O O . THR B 1 643 ? -38.969 30.406 -8.797 1 90.31 643 THR B O 1
ATOM 10146 N N . ILE B 1 644 ? -36.938 31.156 -9.141 1 87.25 644 ILE B N 1
ATOM 10147 C CA . ILE B 1 644 ? -37.375 32.531 -9.406 1 87.25 644 ILE B CA 1
ATOM 10148 C C . ILE B 1 644 ? -38.156 32.594 -10.719 1 87.25 644 ILE B C 1
ATOM 10150 O O . ILE B 1 644 ? -39.156 33.281 -10.805 1 87.25 644 ILE B O 1
ATOM 10154 N N . ALA B 1 645 ? -37.75 31.812 -11.703 1 87.06 645 ALA B N 1
ATOM 10155 C CA . ALA B 1 645 ? -38.438 31.734 -12.984 1 87.06 645 ALA B CA 1
ATOM 10156 C C . ALA B 1 645 ? -39.844 31.125 -12.82 1 87.06 645 ALA B C 1
ATOM 10158 O O . ALA B 1 645 ? -40.781 31.562 -13.453 1 87.06 645 ALA B O 1
ATOM 10159 N N . ARG B 1 646 ? -39.969 30.203 -12.039 1 87.19 646 ARG B N 1
ATOM 10160 C CA . ARG B 1 646 ? -41.281 29.562 -11.805 1 87.19 646 ARG B CA 1
ATOM 10161 C C . ARG B 1 646 ? -42.219 30.5 -11.062 1 87.19 646 ARG B C 1
ATOM 10163 O O . ARG B 1 646 ? -43.438 30.469 -11.297 1 87.19 646 ARG B O 1
ATOM 10170 N N . ARG B 1 647 ? -41.75 31.297 -10.172 1 85.5 647 ARG B N 1
ATOM 10171 C CA . ARG B 1 647 ? -42.562 32.25 -9.422 1 85.5 647 ARG B CA 1
ATOM 10172 C C . ARG B 1 647 ? -43.094 33.375 -10.328 1 85.5 647 ARG B C 1
ATOM 10174 O O . ARG B 1 647 ? -44.188 33.875 -10.133 1 85.5 647 ARG B O 1
ATOM 10181 N N . THR B 1 648 ? -42.344 33.719 -11.305 1 79.38 648 THR B N 1
ATOM 10182 C CA . THR B 1 648 ? -42.75 34.781 -12.203 1 79.38 648 THR B CA 1
ATOM 10183 C C . THR B 1 648 ? -43.781 34.281 -13.219 1 79.38 648 THR B C 1
ATOM 10185 O O . THR B 1 648 ? -44.656 35.062 -13.664 1 79.38 648 THR B O 1
ATOM 10188 N N . CYS B 1 649 ? -43.781 33.094 -13.656 1 71.69 649 CYS B N 1
ATOM 10189 C CA . CYS B 1 649 ? -44.75 32.594 -14.625 1 71.69 649 CYS B CA 1
ATOM 10190 C C . CYS B 1 649 ? -46.031 32.156 -13.945 1 71.69 649 CYS B C 1
ATOM 10192 O O . CYS B 1 649 ? -47.031 31.844 -14.617 1 71.69 649 CYS B O 1
ATOM 10194 N N . ALA B 1 650 ? -46.156 31.938 -12.719 1 62.62 650 ALA B N 1
ATOM 10195 C CA . ALA B 1 650 ? -47.438 31.609 -12.109 1 62.62 650 ALA B CA 1
ATOM 10196 C C . ALA B 1 650 ? -48.375 32.812 -12.164 1 62.62 650 ALA B C 1
ATOM 10198 O O . ALA B 1 650 ? -48 33.906 -11.781 1 62.62 650 ALA B O 1
ATOM 10199 N N . PRO B 1 651 ? -49.5 32.75 -12.984 1 53.09 651 PRO B N 1
ATOM 10200 C CA . PRO B 1 651 ? -50.531 33.781 -13.109 1 53.09 651 PRO B CA 1
ATOM 10201 C C . PRO B 1 651 ? -51.031 34.281 -11.75 1 53.09 651 PRO B C 1
ATOM 10203 O O . PRO B 1 651 ? -51.094 33.531 -10.789 1 53.09 651 PRO B O 1
ATOM 10206 N N . GLN B 1 652 ? -50.781 35.594 -11.43 1 45.53 652 GLN B N 1
ATOM 10207 C CA . GLN B 1 652 ? -51.5 36.25 -10.352 1 45.53 652 GLN B CA 1
ATOM 10208 C C . GLN B 1 652 ? -53 35.969 -10.43 1 45.53 652 GLN B C 1
ATOM 10210 O O . GLN B 1 652 ? -53.656 36.375 -11.398 1 45.53 652 GLN B O 1
ATOM 10215 N N . SER B 1 653 ? -53.5 34.812 -10.211 1 38.22 653 SER B N 1
ATOM 10216 C CA . SER B 1 653 ? -54.938 34.875 -9.953 1 38.22 653 SER B CA 1
ATOM 10217 C C . SER B 1 653 ? -55.281 35.906 -8.898 1 38.22 653 SER B C 1
ATOM 10219 O O . SER B 1 653 ? -54.906 35.75 -7.73 1 38.22 653 SER B O 1
ATOM 10221 N N . LEU B 1 654 ? -55.188 37.25 -9.297 1 28.62 654 LEU B N 1
ATOM 10222 C CA . LEU B 1 654 ? -56.281 38.031 -8.758 1 28.62 654 LEU B CA 1
ATOM 10223 C C . LEU B 1 654 ? -57.625 37.594 -9.352 1 28.62 654 LEU B C 1
ATOM 10225 O O . LEU B 1 654 ? -57.719 37.375 -10.562 1 28.62 654 LEU B O 1
#